Protein AF-A0A016VXD7-F1 (afdb_monomer_lite)

pLDDT: mean 83.27, std 17.2, range [22.12, 97.88]

Radius of gyration: 39.63 Å; chains: 1; bounding box: 136×91×104 Å

Sequence (965 aa):
MCDIVRHRLGKIYVSLSTCIFKNLAFEEYLLRHHDLENDGDAMLLWSNKPAVVIGRHQNPWLEANIPFLREYGIDLARRHSGGGTVYHDEGNLNISLLTTRKAHCRKKNLEFLAKAINDRFKVNVVPTSRDDMELQPGSRKCSGTAARITTARAYHHLTLLVNADLLVLSTSLRSPYKEYINTNASRSVRAPAVGFLKQDDASAEVSSVRETVIQQFSERFKECVVTDVDVDEELKKNEQVVENLSFLKDWNWIFGKTPKFWFENGSRKQYVEAGIIKEWRSVMWTARHALGRVALHSTRRIAASAPRPLSIAHVVTSRHLCVTSTRFCAAAAPERHEFQAETKNLMDIVAKSLYSDSEVFVRELISNASDALEKRRCVELTGQIAEGPSEIRVTTDEGHRTITFEDTGIGMDRRELLECLGTIAKSGSKEFIEKNKDNAEAVIGQFGVGFYSAFMVADSVVVTTRKVGEPEEKGLKWTWKGDNSYEVSEEKGLPTGTRIVIHLKPGDSAEYSKAERVKEVIDKYSYFVAAPILLNGERVNSLNAIWTLQPKDVTKEMHETFFKQLAKQQKKSEAFQRPCYTIHYKTDTPVSLRSVLYIPQHRFSMLEYAAQAHNRDCGLSLYARRVLIKPNAKELLPNYLHFVMGVVDSEDIPLNLSREMLQNNPVLRKLRKILTDKVLSFLQNEMKKDNEKYEDFYKQYSIFLKEGIVTQVDHSEKEEIAKLMLFESSNLKAGVLTNLTEYCKRMQEDQKEIYYMFSPSRQLAESSPYYELVRSQNKEVLFLYEPADEVVFLALHQFNMKPLVGVEKWAESAASKGEDKDKAEGKQFRDVDKKELLDWIKSTLGSVKVFDIAGNHRPSEHPVMLTIKHEMGAARHLLRTGEIKDLEHLVFLQPCLHVNLSHPLIKSLYTMKRTDPKTAELLISQIYDNALITSGLLKDTSGMVQRLNKLLTQLAGSKSTILTP

InterPro domains:
  IPR001404 Heat shock protein Hsp90 family [MF_00505] (332-953)
  IPR001404 Heat shock protein Hsp90 family [NF003555] (335-952)
  IPR001404 Heat shock protein Hsp90 family [PF00183] (538-956)
  IPR001404 Heat shock protein Hsp90 family [PTHR11528] (332-955)
  IPR003594 Histidine kinase/HSP90-like ATPase domain [SM00387] (356-508)
  IPR004143 Biotinyl protein ligase (BPL) and lipoyl protein ligase (LPL), catalytic domain [PF21948] (21-217)
  IPR004143 Biotinyl protein ligase (BPL) and lipoyl protein ligase (LPL), catalytic domain [PS51733] (37-225)
  IPR020568 Ribosomal protein uS5 domain 2-type superfamily [SSF54211] (543-809)
  IPR020575 Heat shock protein Hsp90, N-terminal [PR00775] (335-355)
  IPR020575 Heat shock protein Hsp90, N-terminal [PR00775] (356-378)
  IPR020575 Heat shock protein Hsp90, N-terminal [PR00775] (402-419)
  IPR020575 Heat shock protein Hsp90, N-terminal [PR00775] (420-437)
  IPR020575 Heat shock protein Hsp90, N-terminal [PR00775] (444-466)
  IPR020575 Heat shock protein Hsp90, N-terminal [PR00775] (496-513)
  IPR020575 Heat shock protein Hsp90, N-terminal [PR00775] (515-533)
  IPR020575 Heat shock protein Hsp90, N-terminal [cd16927] (344-529)
  IPR036890 Histidine kinase/HSP90-like ATPase superfamily [G3DSA:3.30.565.10] (325-545)
  IPR036890 Histidine kinase/HSP90-like ATPase superfamily [SSF55874] (334-541)
  IPR037196 HSP90, C-terminal domain [G3DSA:1.20.120.790] (819-957)
  IPR037196 HSP90, C-terminal domain [SSF110942] (836-953)

Structure (mmCIF, N/CA/C/O backbone):
data_AF-A0A016VXD7-F1
#
_entry.id   AF-A0A016VXD7-F1
#
loop_
_atom_site.group_PDB
_atom_site.id
_atom_site.type_symbol
_atom_site.label_atom_id
_atom_site.label_alt_id
_atom_site.label_comp_id
_atom_site.label_asym_id
_atom_site.label_entity_id
_atom_site.label_seq_id
_atom_site.pdbx_PDB_ins_code
_atom_site.Cartn_x
_atom_site.Cartn_y
_atom_site.Cartn_z
_atom_site.occupancy
_atom_site.B_iso_or_equiv
_atom_site.auth_seq_id
_atom_site.auth_comp_id
_atom_site.auth_asym_id
_atom_site.auth_atom_id
_atom_site.pdbx_PDB_model_num
ATOM 1 N N . MET A 1 1 ? 4.008 28.798 37.094 1.00 33.41 1 MET A N 1
ATOM 2 C CA . MET A 1 1 ? 5.289 29.000 37.803 1.00 33.41 1 MET A CA 1
ATOM 3 C C . MET A 1 1 ? 5.263 28.114 39.037 1.00 33.41 1 MET A C 1
ATOM 5 O O . MET A 1 1 ? 4.225 28.063 39.678 1.00 33.41 1 MET A O 1
ATOM 9 N N . CYS A 1 2 ? 6.340 27.385 39.314 1.00 30.72 2 CYS A N 1
ATOM 10 C CA . CYS A 1 2 ? 6.614 26.749 40.606 1.00 30.72 2 CYS A CA 1
ATOM 11 C C . CYS A 1 2 ? 8.102 26.982 40.851 1.00 30.72 2 CYS A C 1
ATOM 13 O O . CYS A 1 2 ? 8.885 26.849 39.906 1.00 30.72 2 CYS A O 1
ATOM 15 N N . ASP A 1 3 ? 8.461 27.390 42.060 1.00 30.67 3 ASP A N 1
ATOM 16 C CA . ASP A 1 3 ? 9.706 28.113 42.293 1.00 30.67 3 ASP A CA 1
ATOM 17 C C . ASP A 1 3 ? 10.968 27.313 41.968 1.00 30.67 3 ASP A C 1
ATOM 19 O O . ASP A 1 3 ? 11.133 26.148 42.341 1.00 30.67 3 ASP A O 1
ATOM 23 N N . ILE A 1 4 ? 11.892 27.983 41.276 1.00 39.00 4 ILE A N 1
ATOM 24 C CA . ILE A 1 4 ? 13.243 27.478 41.052 1.00 39.00 4 ILE A CA 1
ATOM 25 C C . ILE A 1 4 ? 13.984 27.607 42.382 1.00 39.00 4 ILE A C 1
ATOM 27 O O . ILE A 1 4 ? 14.582 28.640 42.684 1.00 39.00 4 ILE A O 1
ATOM 31 N N . VAL A 1 5 ? 13.951 26.544 43.182 1.00 38.47 5 VAL A N 1
ATOM 32 C CA . VAL A 1 5 ? 14.768 26.424 44.393 1.00 38.47 5 VAL A CA 1
ATOM 33 C C . VAL A 1 5 ? 16.237 26.298 43.964 1.00 38.47 5 VAL A C 1
ATOM 35 O O . VAL A 1 5 ? 16.747 25.196 43.760 1.00 38.47 5 VAL A O 1
ATOM 38 N N . ARG A 1 6 ? 16.921 27.443 43.809 1.00 44.94 6 ARG A N 1
ATOM 39 C CA . ARG A 1 6 ? 18.337 27.603 43.393 1.00 44.94 6 ARG A CA 1
ATOM 40 C C . ARG A 1 6 ? 19.357 27.106 44.446 1.00 44.94 6 ARG A C 1
ATOM 42 O O . ARG A 1 6 ? 20.414 27.704 44.629 1.00 44.94 6 ARG A O 1
ATOM 49 N N . HIS A 1 7 ? 19.040 26.019 45.148 1.00 47.50 7 HIS A N 1
ATOM 50 C CA . HIS A 1 7 ? 19.841 25.435 46.234 1.00 47.50 7 HIS A CA 1
ATOM 51 C C . HIS A 1 7 ? 20.319 24.002 45.947 1.00 47.50 7 HIS A C 1
ATOM 53 O O . HIS A 1 7 ? 20.816 23.343 46.851 1.00 47.50 7 HIS A O 1
ATOM 59 N N . ARG A 1 8 ? 20.164 23.499 44.715 1.00 67.00 8 ARG A N 1
ATOM 60 C CA . ARG A 1 8 ? 20.638 22.160 44.335 1.00 67.00 8 ARG A CA 1
ATOM 61 C C . ARG A 1 8 ? 21.998 22.206 43.644 1.00 67.00 8 ARG A C 1
ATOM 63 O O . ARG A 1 8 ? 22.213 23.040 42.761 1.00 67.00 8 ARG A O 1
ATOM 70 N N . LEU A 1 9 ? 22.850 21.264 44.038 1.00 84.19 9 LEU A N 1
ATOM 71 C CA . LEU A 1 9 ? 24.009 20.803 43.281 1.00 84.19 9 LEU A CA 1
ATOM 72 C C . LEU A 1 9 ? 23.546 19.967 42.075 1.00 84.19 9 LEU A C 1
ATOM 74 O O . LEU A 1 9 ? 22.430 19.434 42.074 1.00 84.19 9 LEU A O 1
ATOM 78 N N . GLY A 1 10 ? 24.405 19.861 41.065 1.00 89.25 10 GLY A N 1
ATOM 79 C CA . GLY A 1 10 ? 24.260 18.905 39.969 1.00 89.25 10 GLY A CA 1
ATOM 80 C C . GLY A 1 10 ? 25.588 18.214 39.655 1.00 89.25 10 GLY A C 1
ATOM 81 O O . GLY A 1 10 ? 26.654 18.816 39.804 1.00 89.25 10 GLY A O 1
ATOM 82 N N . LYS A 1 11 ? 25.545 16.954 39.208 1.00 95.12 11 LYS A N 1
ATOM 83 C CA . LYS A 1 11 ? 26.746 16.231 38.742 1.00 95.12 11 LYS A CA 1
ATOM 84 C C . LYS A 1 11 ? 26.569 15.701 37.323 1.00 95.12 11 LYS A C 1
ATOM 86 O O . LYS A 1 11 ? 25.553 15.086 37.003 1.00 95.12 11 LYS A O 1
ATOM 91 N N . ILE A 1 12 ? 27.570 15.910 36.475 1.00 96.81 12 ILE A N 1
ATOM 92 C CA . ILE A 1 12 ? 27.638 15.351 35.125 1.00 96.81 12 ILE A CA 1
ATOM 93 C C . ILE A 1 12 ? 28.803 14.369 35.067 1.00 96.81 12 ILE A C 1
ATOM 95 O O . ILE A 1 12 ? 29.950 14.744 35.282 1.00 96.81 12 ILE A O 1
ATOM 99 N N . TYR A 1 13 ? 28.501 13.126 34.719 1.00 97.50 13 TYR A N 1
ATOM 100 C CA . TYR A 1 13 ? 29.476 12.080 34.456 1.00 97.50 13 TYR A CA 1
ATOM 101 C C . TYR A 1 13 ? 29.597 11.886 32.944 1.00 97.50 13 TYR A C 1
ATOM 103 O O . TYR A 1 13 ? 28.593 11.642 32.271 1.00 97.50 13 TYR A O 1
ATOM 111 N N . VAL A 1 14 ? 30.805 11.972 32.397 1.00 97.00 14 VAL A N 1
ATOM 112 C CA . VAL A 1 14 ? 31.079 11.697 30.979 1.00 97.00 14 VAL A CA 1
ATOM 113 C C . VAL A 1 14 ? 31.891 10.411 30.908 1.00 97.00 14 VAL A C 1
ATOM 115 O O . VAL A 1 14 ? 33.042 10.378 31.326 1.00 97.00 14 VAL A O 1
ATOM 118 N N . SER A 1 15 ? 31.297 9.320 30.425 1.00 96.69 15 SER A N 1
ATOM 119 C CA . SER A 1 15 ? 32.033 8.056 30.319 1.00 96.69 15 SER A CA 1
ATOM 120 C C . SER A 1 15 ? 33.036 8.107 29.170 1.00 96.69 15 SER 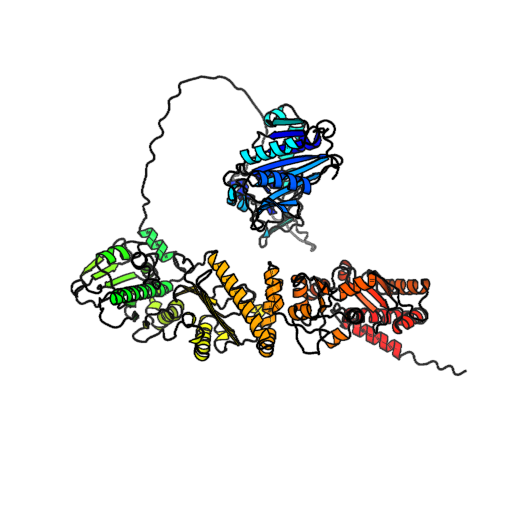A C 1
ATOM 122 O O . SER A 1 15 ? 32.670 8.400 28.029 1.00 96.69 15 SER A O 1
ATOM 124 N N . LEU A 1 16 ? 34.283 7.742 29.466 1.00 94.62 16 LEU A N 1
ATOM 125 C CA . LEU A 1 16 ? 35.335 7.514 28.473 1.00 94.62 16 LEU A CA 1
ATOM 126 C C . LEU A 1 16 ? 35.275 6.096 27.874 1.00 94.62 16 LEU A C 1
ATOM 128 O O . LEU A 1 16 ? 35.970 5.795 26.904 1.00 94.62 16 LEU A O 1
ATOM 132 N N . SER A 1 17 ? 34.452 5.201 28.434 1.00 93.69 17 SER A N 1
ATOM 133 C CA . SER A 1 17 ? 34.389 3.810 27.984 1.00 93.69 17 SER A CA 1
ATOM 134 C C . SER A 1 17 ? 33.523 3.649 26.735 1.00 93.69 17 SER A C 1
ATOM 136 O O . SER A 1 17 ? 32.339 3.974 26.737 1.00 93.69 17 SER A O 1
ATOM 138 N N . THR A 1 18 ? 34.071 3.035 25.686 1.00 93.19 18 THR A N 1
ATOM 139 C CA . THR A 1 18 ? 33.333 2.721 24.446 1.00 93.19 18 THR A CA 1
ATOM 140 C C . THR A 1 18 ? 32.607 1.367 24.485 1.00 93.19 18 THR A C 1
ATOM 142 O O . THR A 1 18 ? 32.060 0.927 23.473 1.00 93.19 18 THR A O 1
ATOM 145 N N . CYS A 1 19 ? 32.575 0.683 25.637 1.00 94.81 19 CYS A N 1
ATOM 146 C CA . CYS A 1 19 ? 31.928 -0.624 25.802 1.00 94.81 19 CYS A CA 1
ATOM 147 C C . CYS A 1 19 ? 30.516 -0.495 26.393 1.00 94.81 19 CYS A C 1
ATOM 149 O O . CYS A 1 19 ? 30.344 -0.052 27.532 1.00 94.81 19 CYS A O 1
ATOM 151 N N . ILE A 1 20 ? 29.513 -0.990 25.659 1.00 96.25 20 ILE A N 1
ATOM 152 C CA . ILE A 1 20 ? 28.098 -0.970 26.058 1.00 96.25 20 ILE A CA 1
ATOM 153 C C . ILE A 1 20 ? 27.857 -1.559 27.460 1.00 96.25 20 ILE A C 1
ATOM 155 O O . ILE A 1 20 ? 27.173 -0.953 28.284 1.00 96.25 20 ILE A O 1
ATOM 159 N N . PHE A 1 21 ? 28.467 -2.705 27.776 1.00 96.75 21 PHE A N 1
ATOM 160 C CA . PHE A 1 21 ? 28.270 -3.375 29.065 1.00 96.75 21 PHE A CA 1
ATOM 161 C C . PHE A 1 21 ? 28.867 -2.599 30.246 1.00 96.75 21 PHE A C 1
ATOM 163 O O . PHE A 1 21 ? 28.273 -2.594 31.321 1.00 96.75 21 PHE A O 1
ATOM 170 N N . LYS A 1 22 ? 30.012 -1.926 30.054 1.00 95.88 22 LYS A N 1
ATOM 171 C CA . LYS A 1 22 ? 30.656 -1.107 31.096 1.00 95.88 22 LYS A CA 1
ATOM 172 C C . LYS A 1 22 ? 29.803 0.117 31.424 1.00 95.88 22 LYS A C 1
ATOM 174 O O . LYS A 1 22 ? 29.503 0.363 32.589 1.00 95.88 22 LYS A O 1
ATOM 179 N N . ASN A 1 23 ? 29.324 0.814 30.396 1.00 96.06 23 ASN A N 1
ATOM 180 C CA . ASN A 1 23 ? 28.464 1.984 30.565 1.00 96.06 23 ASN A CA 1
ATOM 181 C C . ASN A 1 23 ? 27.125 1.644 31.237 1.00 96.06 23 ASN A C 1
ATOM 183 O O . ASN A 1 23 ? 26.713 2.343 32.159 1.00 96.06 23 ASN A O 1
ATOM 187 N N . LEU A 1 24 ? 26.480 0.535 30.854 1.00 96.12 24 LEU A N 1
ATOM 188 C CA . LEU A 1 24 ? 25.259 0.065 31.524 1.00 96.12 24 LEU A CA 1
ATOM 189 C C . LEU A 1 24 ? 25.508 -0.388 32.976 1.00 96.12 24 LEU A C 1
ATOM 191 O O . LEU A 1 24 ? 24.640 -0.197 33.829 1.00 96.12 24 LEU A O 1
ATOM 195 N N . ALA A 1 25 ? 26.679 -0.962 33.280 1.00 96.12 25 ALA A N 1
ATOM 196 C CA . ALA A 1 25 ? 27.045 -1.334 34.649 1.00 96.12 25 ALA A CA 1
ATOM 197 C C . ALA A 1 25 ? 27.220 -0.100 35.547 1.00 96.12 25 ALA A C 1
ATOM 199 O O . ALA A 1 25 ? 26.775 -0.111 36.701 1.00 96.12 25 ALA A O 1
ATOM 200 N N . PHE A 1 26 ? 27.814 0.966 34.999 1.00 95.94 26 PHE A N 1
ATOM 201 C CA . PHE A 1 26 ? 27.983 2.246 35.680 1.00 95.94 26 PHE A CA 1
ATOM 202 C C . PHE A 1 26 ? 26.660 3.028 35.808 1.00 95.94 26 PHE A C 1
ATOM 204 O O . PHE A 1 26 ? 26.383 3.572 36.873 1.00 95.94 26 PHE A O 1
ATOM 211 N N . GLU A 1 27 ? 25.780 3.007 34.798 1.00 95.69 27 GLU A N 1
ATOM 212 C CA . GLU A 1 27 ? 24.420 3.579 34.881 1.00 95.69 27 GLU A CA 1
ATOM 213 C C . GLU A 1 27 ? 23.613 2.967 36.045 1.00 95.69 27 GLU A C 1
ATOM 215 O O . GLU A 1 27 ? 23.013 3.682 36.853 1.00 95.69 27 GLU A O 1
ATOM 220 N N . GLU A 1 28 ? 23.619 1.635 36.164 1.00 94.56 28 GLU A N 1
ATOM 221 C CA . GLU A 1 28 ? 22.937 0.933 37.258 1.00 94.56 28 GLU A CA 1
ATOM 222 C C . GLU A 1 28 ? 23.635 1.159 38.610 1.00 94.56 28 GLU A C 1
ATOM 224 O O . GLU A 1 28 ? 22.958 1.231 39.640 1.00 94.56 28 GLU A O 1
ATOM 229 N N . TYR A 1 29 ? 24.964 1.320 38.628 1.00 94.94 29 TYR A N 1
ATOM 230 C CA . TYR A 1 29 ? 25.696 1.717 39.831 1.00 94.94 29 TYR A CA 1
ATOM 231 C C . TYR A 1 29 ? 25.267 3.110 40.313 1.00 94.94 29 TYR A C 1
ATOM 233 O O . TYR A 1 29 ? 24.876 3.235 41.475 1.00 94.94 29 TYR A O 1
ATOM 241 N N . LEU A 1 30 ? 25.243 4.119 39.433 1.00 94.50 30 LEU A N 1
ATOM 242 C CA . LEU A 1 30 ? 24.791 5.475 39.763 1.00 94.50 30 LEU A CA 1
ATOM 243 C C . LEU A 1 30 ? 23.349 5.470 40.285 1.00 94.50 30 LEU A C 1
ATOM 245 O O . LEU A 1 30 ? 23.081 6.050 41.334 1.00 94.50 30 LEU A O 1
ATOM 249 N N . LEU A 1 31 ? 22.425 4.746 39.639 1.00 93.94 31 LEU A N 1
ATOM 250 C CA . LEU A 1 31 ? 21.047 4.618 40.135 1.00 93.94 31 LEU A CA 1
ATOM 251 C C . LEU A 1 31 ? 20.986 4.083 41.579 1.00 93.94 31 LEU A C 1
ATOM 253 O O . LEU A 1 31 ? 20.156 4.536 42.376 1.00 93.94 31 LEU A O 1
ATOM 257 N N . ARG A 1 32 ? 21.843 3.114 41.920 1.00 91.31 32 ARG A N 1
ATOM 258 C CA . ARG A 1 32 ? 21.869 2.470 43.242 1.00 91.31 32 ARG A CA 1
ATOM 259 C C . ARG A 1 32 ? 22.662 3.240 44.304 1.00 91.31 32 ARG A C 1
ATOM 261 O O . ARG A 1 32 ? 22.288 3.138 45.469 1.00 91.31 32 ARG A O 1
ATOM 268 N N . HIS A 1 33 ? 23.650 4.064 43.945 1.00 91.25 33 HIS A N 1
ATOM 269 C CA . HIS A 1 33 ? 24.580 4.660 44.926 1.00 91.25 33 HIS A CA 1
ATOM 270 C C . HIS A 1 33 ? 24.676 6.188 44.908 1.00 91.25 33 HIS A C 1
ATOM 272 O O . HIS A 1 33 ? 25.014 6.752 45.941 1.00 91.25 33 HIS A O 1
ATOM 278 N N . HIS A 1 34 ? 24.331 6.870 43.809 1.00 91.25 34 HIS A N 1
ATOM 279 C CA . HIS A 1 34 ? 24.379 8.338 43.760 1.00 91.25 34 HIS A CA 1
ATOM 280 C C . HIS A 1 34 ? 23.396 8.961 44.759 1.00 91.25 34 HIS A C 1
ATOM 282 O O . HIS A 1 34 ? 22.206 8.613 44.786 1.00 91.25 34 HIS A O 1
ATOM 288 N N . ASP A 1 35 ? 23.887 9.895 45.570 1.00 88.44 35 ASP A N 1
ATOM 289 C CA . ASP A 1 35 ? 23.112 10.537 46.625 1.00 88.44 35 ASP A CA 1
ATOM 290 C C . ASP A 1 35 ? 22.297 11.719 46.081 1.00 88.44 35 ASP A C 1
ATOM 292 O O . ASP A 1 35 ? 22.688 12.878 46.143 1.00 88.44 35 ASP A O 1
ATOM 296 N N . LEU A 1 36 ? 21.111 11.419 45.558 1.00 87.62 36 LEU A N 1
ATOM 297 C CA . LEU A 1 36 ? 20.173 12.428 45.055 1.00 87.62 36 LEU A CA 1
ATOM 298 C C . LEU A 1 36 ? 19.660 13.432 46.108 1.00 87.62 36 LEU A C 1
ATOM 300 O O . LEU A 1 36 ? 18.980 14.387 45.721 1.00 87.62 36 LEU A O 1
ATOM 304 N N . GLU A 1 37 ? 19.905 13.215 47.403 1.00 82.00 37 GLU A N 1
ATOM 305 C CA . GLU A 1 37 ? 19.486 14.138 48.466 1.00 82.00 37 GLU A CA 1
ATOM 306 C C . GLU A 1 37 ? 20.590 15.155 48.774 1.00 82.00 37 GLU A C 1
ATOM 308 O O . GLU A 1 37 ? 20.296 16.351 48.829 1.00 82.00 37 GLU A O 1
ATOM 313 N N . ASN A 1 38 ? 21.846 14.705 48.876 1.00 82.44 38 ASN A N 1
ATOM 314 C CA . ASN A 1 38 ? 22.996 15.569 49.176 1.00 82.44 38 ASN A CA 1
ATOM 315 C C . ASN A 1 38 ? 23.731 16.085 47.921 1.00 82.44 38 ASN A C 1
ATOM 317 O O . ASN A 1 38 ? 24.044 17.270 47.843 1.00 82.44 38 ASN A O 1
ATOM 321 N N . ASP A 1 39 ? 23.968 15.233 46.918 1.00 83.12 39 ASP A N 1
ATOM 322 C CA . ASP A 1 39 ? 24.679 15.585 45.674 1.00 83.12 39 ASP A CA 1
ATOM 323 C C . ASP A 1 39 ? 23.766 16.169 44.580 1.00 83.12 39 ASP A C 1
ATOM 325 O O . ASP A 1 39 ? 24.251 16.666 43.561 1.00 83.12 39 ASP A O 1
ATOM 329 N N . GLY A 1 40 ? 22.446 16.098 44.771 1.00 87.06 40 GLY A N 1
ATOM 330 C CA . GLY A 1 40 ? 21.450 16.583 43.817 1.00 87.06 40 GLY A CA 1
ATOM 331 C C . GLY A 1 40 ? 21.307 15.723 42.554 1.00 87.06 40 GLY A C 1
ATOM 332 O O . GLY A 1 40 ? 21.756 14.577 42.496 1.00 87.06 40 GLY A O 1
ATOM 333 N N . ASP A 1 41 ? 20.605 16.259 41.551 1.00 91.69 41 ASP A N 1
ATOM 334 C CA . ASP A 1 41 ? 20.267 15.534 40.318 1.00 91.69 41 ASP A CA 1
ATOM 335 C C . ASP A 1 41 ? 21.525 15.320 39.441 1.00 91.69 41 ASP A C 1
ATOM 337 O O . ASP A 1 41 ? 22.407 16.179 39.373 1.00 91.69 41 ASP A O 1
ATOM 341 N N . ALA A 1 42 ? 21.614 14.182 38.742 1.00 95.06 42 ALA A N 1
ATOM 342 C CA . ALA A 1 42 ? 22.810 13.808 37.979 1.00 95.06 42 ALA A CA 1
ATOM 343 C C . ALA A 1 42 ? 22.520 13.434 36.519 1.00 95.06 42 ALA A C 1
ATOM 345 O O . ALA A 1 42 ? 21.418 13.010 36.171 1.00 95.06 42 ALA A O 1
ATOM 346 N N . MET A 1 43 ? 23.528 13.554 35.656 1.00 96.62 43 MET A N 1
ATOM 347 C CA . MET A 1 43 ? 23.457 13.181 34.242 1.00 96.62 43 MET A CA 1
ATOM 348 C C . MET A 1 43 ? 24.674 12.343 33.842 1.00 96.62 43 MET A C 1
ATOM 350 O O . MET A 1 43 ? 25.801 12.786 34.017 1.00 96.62 43 MET A O 1
ATOM 354 N N . LEU A 1 44 ? 24.456 11.160 33.266 1.00 97.56 44 LEU A N 1
ATOM 355 C CA . LEU A 1 44 ? 25.507 10.357 32.630 1.00 97.56 44 LEU A CA 1
ATOM 356 C C . LEU A 1 44 ? 25.425 10.511 31.104 1.00 97.56 44 LEU A C 1
ATOM 358 O O . LEU A 1 44 ? 24.369 10.264 30.515 1.00 97.56 44 LEU A O 1
ATOM 362 N N . LEU A 1 45 ? 26.539 10.888 30.476 1.00 97.69 45 LEU A N 1
ATOM 363 C CA . LEU A 1 45 ? 26.706 11.054 29.030 1.00 97.69 45 LEU A CA 1
ATOM 364 C C . LEU A 1 45 ? 27.701 10.024 28.493 1.00 97.69 45 LEU A C 1
ATOM 366 O O . LEU A 1 45 ? 28.782 9.860 29.059 1.00 97.69 45 LEU A O 1
ATOM 370 N N . TRP A 1 46 ? 27.343 9.322 27.415 1.00 96.38 46 TRP A N 1
ATOM 371 C CA . TRP A 1 46 ? 28.178 8.247 26.874 1.00 96.38 46 TRP A CA 1
ATOM 372 C C . TRP A 1 46 ? 27.860 7.862 25.425 1.00 96.38 46 TRP A C 1
ATOM 374 O O . TRP A 1 46 ? 26.721 7.949 24.964 1.00 96.38 46 TRP A O 1
ATOM 384 N N . SER A 1 47 ? 28.871 7.339 24.738 1.00 94.44 47 SER A N 1
ATOM 385 C CA . SER A 1 47 ? 28.781 6.735 23.403 1.00 94.44 47 SER A CA 1
ATOM 386 C C . SER A 1 47 ? 29.527 5.399 23.422 1.00 94.44 47 SER A C 1
ATOM 388 O O . SER A 1 47 ? 30.348 5.153 24.308 1.00 94.44 47 SER A O 1
ATOM 390 N N . ASN A 1 48 ? 29.221 4.492 22.497 1.00 95.19 48 ASN A N 1
ATOM 391 C CA . ASN A 1 48 ? 29.823 3.159 22.483 1.00 95.19 48 ASN A CA 1
ATOM 392 C C . ASN A 1 48 ? 29.953 2.609 21.063 1.00 95.19 48 ASN A C 1
ATOM 394 O O . ASN A 1 48 ? 29.212 3.009 20.169 1.00 95.19 48 ASN A O 1
ATOM 398 N N . LYS A 1 49 ? 30.850 1.634 20.889 1.00 95.19 49 LYS A N 1
ATOM 399 C CA . LYS A 1 49 ? 30.962 0.850 19.651 1.00 95.19 49 LYS A CA 1
ATOM 400 C C . LYS A 1 49 ? 29.619 0.205 19.277 1.00 95.19 49 LYS A C 1
ATOM 402 O O . LYS A 1 49 ? 28.826 -0.038 20.193 1.00 95.19 49 LYS A O 1
ATOM 407 N N . PRO A 1 50 ? 29.376 -0.103 17.987 1.00 96.25 50 PRO A N 1
ATOM 408 C CA . PRO A 1 50 ? 28.137 -0.704 17.503 1.00 96.25 50 PRO A CA 1
ATOM 409 C C . PRO A 1 50 ? 27.539 -1.764 18.438 1.00 96.25 50 PRO A C 1
ATOM 411 O O . PRO A 1 50 ? 28.159 -2.793 18.716 1.00 96.25 50 PRO A O 1
ATOM 414 N N . ALA A 1 51 ? 26.318 -1.513 18.914 1.00 97.19 51 ALA A N 1
ATOM 415 C CA . ALA A 1 51 ? 25.581 -2.419 19.787 1.00 97.19 51 ALA A CA 1
ATOM 416 C C . ALA A 1 51 ? 24.061 -2.303 19.595 1.00 97.19 51 ALA A C 1
ATOM 418 O O . ALA A 1 51 ? 23.524 -1.220 19.368 1.00 97.19 51 ALA A O 1
ATOM 419 N N . VAL A 1 52 ? 23.334 -3.405 19.773 1.00 97.38 52 VAL A N 1
ATOM 420 C CA . VAL A 1 52 ? 21.871 -3.414 19.906 1.00 97.38 52 VAL A CA 1
ATOM 421 C C . VAL A 1 52 ? 21.496 -3.580 21.374 1.00 97.38 52 VAL A C 1
ATOM 423 O O . VAL A 1 52 ? 21.904 -4.540 22.032 1.00 97.38 52 VAL A O 1
ATOM 426 N N . VAL A 1 53 ? 20.679 -2.659 21.885 1.00 96.12 53 VAL A N 1
ATOM 427 C CA . VAL A 1 53 ? 20.258 -2.623 23.289 1.00 96.12 53 VAL A CA 1
ATOM 428 C C . VAL A 1 53 ? 18.761 -2.904 23.393 1.00 96.12 53 VAL A C 1
ATOM 430 O O . VAL A 1 53 ? 17.924 -2.050 23.085 1.00 96.12 53 VAL A O 1
ATOM 433 N N . ILE A 1 54 ? 18.418 -4.109 23.850 1.00 94.88 54 ILE A N 1
ATOM 434 C CA . ILE A 1 54 ? 17.029 -4.564 24.022 1.00 94.88 54 ILE A CA 1
ATOM 435 C C . ILE A 1 54 ? 16.479 -4.166 25.399 1.00 94.88 54 ILE A C 1
ATOM 437 O O . ILE A 1 54 ? 17.193 -4.196 26.410 1.00 94.88 54 ILE A O 1
ATOM 441 N N . GLY A 1 55 ? 15.188 -3.830 25.463 1.00 93.12 55 GLY A N 1
ATOM 442 C CA . GLY A 1 55 ? 14.499 -3.539 26.722 1.00 93.12 55 GLY A CA 1
ATOM 443 C C . GLY A 1 55 ? 14.366 -4.767 27.635 1.00 93.12 55 GLY A C 1
ATOM 444 O O . GLY A 1 55 ? 14.347 -5.917 27.178 1.00 93.12 55 GLY A O 1
ATOM 445 N N . ARG A 1 56 ? 14.215 -4.537 28.948 1.00 90.44 56 ARG A N 1
ATOM 446 C CA . ARG A 1 56 ? 14.223 -5.583 29.996 1.00 90.44 56 ARG A CA 1
ATOM 447 C C . ARG A 1 56 ? 13.359 -6.823 29.713 1.00 90.44 56 ARG A C 1
ATOM 449 O O . ARG A 1 56 ? 13.768 -7.918 30.081 1.00 90.44 56 ARG A O 1
ATOM 456 N N . HIS A 1 57 ? 12.204 -6.671 29.061 1.00 86.88 57 HIS A N 1
ATOM 457 C CA . HIS A 1 57 ? 11.232 -7.753 28.819 1.00 86.88 57 HIS A CA 1
ATOM 458 C C . HIS A 1 57 ? 11.076 -8.156 27.341 1.00 86.88 57 HIS A C 1
ATOM 460 O O . HIS A 1 57 ? 10.153 -8.890 26.996 1.00 86.88 57 HIS A O 1
ATOM 466 N N . GLN A 1 58 ? 11.960 -7.685 26.457 1.00 90.44 58 GLN A N 1
ATOM 467 C CA . GLN A 1 58 ? 11.847 -7.934 25.018 1.00 90.44 58 GLN A CA 1
ATOM 468 C C . GLN A 1 58 ? 12.510 -9.243 24.569 1.00 90.44 58 GLN A C 1
ATOM 470 O O . GLN A 1 58 ? 13.372 -9.795 25.262 1.00 90.44 58 GLN A O 1
ATOM 475 N N . ASN A 1 59 ? 12.113 -9.728 23.391 1.00 92.12 59 ASN A N 1
ATOM 476 C CA . ASN A 1 59 ? 12.652 -10.937 22.773 1.00 92.12 59 ASN A CA 1
ATOM 477 C C . ASN A 1 59 ? 13.767 -10.576 21.762 1.00 92.12 59 ASN A C 1
ATOM 479 O O . ASN A 1 59 ? 13.459 -9.975 20.734 1.00 92.12 59 ASN A O 1
ATOM 483 N N . PRO A 1 60 ? 15.043 -10.948 22.001 1.00 93.12 60 PRO A N 1
ATOM 484 C CA . PRO A 1 60 ? 16.153 -10.575 21.126 1.00 93.12 60 PRO A CA 1
ATOM 485 C C . PRO A 1 60 ? 16.001 -11.133 19.708 1.00 93.12 60 PRO A C 1
ATOM 487 O O . PRO A 1 60 ? 16.308 -10.431 18.751 1.00 93.12 60 PRO A O 1
ATOM 490 N N . TRP A 1 61 ? 15.462 -12.346 19.553 1.00 92.38 61 TRP A N 1
ATOM 491 C CA . TRP A 1 61 ? 15.227 -12.948 18.238 1.00 92.38 61 TRP A CA 1
ATOM 492 C C . TRP A 1 61 ? 14.071 -12.301 17.471 1.00 92.38 61 TRP A C 1
ATOM 494 O O . TRP A 1 61 ? 14.000 -12.462 16.260 1.00 92.38 61 TRP A O 1
ATOM 504 N N . LEU A 1 62 ? 13.170 -11.571 18.134 1.00 91.62 62 LEU A N 1
ATOM 505 C CA . LEU A 1 62 ? 12.109 -10.809 17.465 1.00 91.62 62 LEU A CA 1
ATOM 506 C C . LEU A 1 62 ? 12.590 -9.408 17.050 1.00 91.62 62 LEU A C 1
ATOM 508 O O . LEU A 1 62 ? 12.209 -8.897 15.997 1.00 91.62 62 LEU A O 1
ATOM 512 N N . GLU A 1 63 ? 13.413 -8.792 17.897 1.00 93.38 63 GLU A N 1
ATOM 513 C CA . GLU A 1 63 ? 13.791 -7.380 17.802 1.00 93.38 63 GLU A CA 1
ATOM 514 C C . GLU A 1 63 ? 15.086 -7.134 17.010 1.00 93.38 63 GLU A C 1
ATOM 516 O O . GLU A 1 63 ? 15.226 -6.074 16.404 1.00 93.38 63 GLU A O 1
ATOM 521 N N . ALA A 1 64 ? 16.019 -8.093 16.993 1.00 94.88 64 ALA A N 1
ATOM 522 C CA . ALA A 1 64 ? 17.367 -7.912 16.454 1.00 94.88 64 ALA A CA 1
ATOM 523 C C . ALA A 1 64 ? 17.756 -8.974 15.411 1.00 94.88 64 ALA A C 1
ATOM 525 O O . ALA A 1 64 ? 17.375 -10.144 15.496 1.00 94.88 64 ALA A O 1
ATOM 526 N N . ASN A 1 65 ? 18.565 -8.572 14.432 1.00 96.44 65 ASN A N 1
ATOM 527 C CA . ASN A 1 65 ? 19.120 -9.441 13.397 1.00 96.44 65 ASN A CA 1
ATOM 528 C C . ASN A 1 65 ? 20.356 -10.197 13.914 1.00 96.44 65 ASN A C 1
ATOM 530 O O . ASN A 1 65 ? 21.488 -9.887 13.556 1.00 96.44 65 ASN A O 1
ATOM 534 N N . ILE A 1 66 ? 20.137 -11.174 14.801 1.00 93.44 66 ILE A N 1
ATOM 535 C CA . ILE A 1 66 ? 21.206 -11.904 15.510 1.00 93.44 66 ILE A CA 1
ATOM 536 C C . ILE A 1 66 ? 22.330 -12.444 14.591 1.00 93.44 66 ILE A C 1
ATOM 538 O O . ILE A 1 66 ? 23.486 -12.344 15.006 1.00 93.44 66 ILE A O 1
ATOM 542 N N . PRO A 1 67 ? 22.065 -12.993 13.383 1.00 93.69 67 PRO A N 1
ATOM 543 C CA . PRO A 1 67 ? 23.126 -13.399 12.456 1.00 93.69 67 PRO A CA 1
ATOM 544 C C . PRO A 1 67 ? 24.021 -12.229 12.034 1.00 93.69 67 PRO A C 1
ATOM 546 O O . PRO A 1 67 ? 25.228 -12.299 12.243 1.00 93.69 67 PRO A O 1
ATOM 549 N N . PHE A 1 68 ? 23.423 -11.130 11.561 1.00 94.75 68 PHE A N 1
ATOM 550 C CA . PHE A 1 68 ? 24.139 -9.914 11.161 1.00 94.75 68 PHE A CA 1
ATOM 551 C C . PHE A 1 68 ? 24.947 -9.320 12.323 1.00 94.75 68 PHE A C 1
ATOM 553 O O . PHE A 1 68 ? 26.104 -8.952 12.146 1.00 94.75 68 PHE A O 1
ATOM 560 N N . LEU A 1 69 ? 24.387 -9.298 13.542 1.00 95.50 69 LEU A N 1
ATOM 561 C CA . LEU A 1 69 ? 25.129 -8.809 14.709 1.00 95.50 69 LEU A CA 1
ATOM 562 C C . LEU A 1 69 ? 26.400 -9.631 14.972 1.00 95.50 69 LEU A C 1
ATOM 564 O O . LEU A 1 69 ? 27.444 -9.066 15.281 1.00 95.50 69 LEU A O 1
ATOM 568 N N . ARG A 1 70 ? 26.332 -10.961 14.828 1.00 92.88 70 ARG A N 1
ATOM 569 C CA . ARG A 1 70 ? 27.492 -11.847 15.023 1.00 92.88 70 ARG A CA 1
ATOM 570 C C . ARG A 1 70 ? 28.533 -11.706 13.918 1.00 92.88 70 ARG A C 1
ATOM 572 O O . ARG A 1 70 ? 29.719 -11.735 14.221 1.00 92.88 70 ARG A O 1
ATOM 579 N N . GLU A 1 71 ? 28.089 -11.580 12.673 1.00 93.56 71 GLU A N 1
ATOM 580 C CA . GLU A 1 71 ? 28.951 -11.440 11.495 1.00 93.56 71 GLU A CA 1
ATOM 581 C C . GLU A 1 71 ? 29.779 -10.148 11.544 1.00 93.56 71 GLU A C 1
ATOM 583 O O . GLU A 1 71 ? 30.986 -10.181 11.321 1.00 93.56 71 GLU A O 1
ATOM 588 N N . TYR A 1 72 ? 29.153 -9.034 11.934 1.00 91.38 72 TYR A N 1
ATOM 589 C CA . TYR A 1 72 ? 29.787 -7.712 11.994 1.00 91.38 72 TYR A CA 1
ATOM 590 C C . TYR A 1 72 ? 30.324 -7.330 13.387 1.00 91.38 72 TYR A C 1
ATOM 592 O O . TYR A 1 72 ? 30.744 -6.193 13.595 1.00 91.38 72 TYR A O 1
ATOM 600 N N . GLY A 1 73 ? 30.322 -8.254 14.356 1.00 93.56 73 GLY A N 1
ATOM 601 C CA . GLY A 1 73 ? 30.863 -8.017 15.703 1.00 93.56 73 GLY A CA 1
ATOM 602 C C . GLY A 1 73 ? 30.108 -6.960 16.526 1.00 93.56 73 GLY A C 1
ATOM 603 O O . GLY A 1 73 ? 30.711 -6.298 17.369 1.00 93.56 73 GLY A O 1
ATOM 604 N N . ILE A 1 74 ? 28.808 -6.791 16.277 1.00 96.62 74 ILE A N 1
ATOM 605 C CA . ILE A 1 74 ? 27.930 -5.831 16.958 1.00 96.62 74 ILE A CA 1
ATOM 606 C C . ILE A 1 74 ? 27.420 -6.462 18.262 1.00 96.62 74 ILE A C 1
ATOM 608 O O . ILE A 1 74 ? 26.774 -7.514 18.246 1.00 96.62 74 ILE A O 1
ATOM 612 N N . ASP A 1 75 ? 27.677 -5.816 19.400 1.00 96.81 75 ASP A N 1
ATOM 613 C CA . ASP A 1 75 ? 27.285 -6.338 20.715 1.00 96.81 75 ASP A CA 1
ATOM 614 C C . ASP A 1 75 ? 25.752 -6.399 20.877 1.00 96.81 75 ASP A C 1
ATOM 616 O O . ASP A 1 75 ? 25.026 -5.506 20.443 1.00 96.81 75 ASP A O 1
ATOM 620 N N . LEU A 1 76 ? 25.238 -7.415 21.578 1.00 97.12 76 LEU A N 1
ATOM 621 C CA . LEU A 1 76 ? 23.829 -7.484 21.989 1.00 97.12 76 LEU A CA 1
ATOM 622 C C . LEU A 1 76 ? 23.721 -7.389 23.512 1.00 97.12 76 LEU A C 1
ATOM 624 O O . LEU A 1 76 ? 24.054 -8.337 24.224 1.00 97.12 76 LEU A O 1
ATOM 628 N N . ALA A 1 77 ? 23.190 -6.275 24.010 1.00 96.62 77 ALA A N 1
ATOM 629 C CA . ALA A 1 77 ? 23.024 -6.021 25.438 1.00 96.62 77 ALA A CA 1
ATOM 630 C C . ALA A 1 77 ? 21.541 -5.936 25.832 1.00 96.62 77 ALA A C 1
ATOM 632 O O . ALA A 1 77 ? 20.715 -5.390 25.101 1.00 96.62 77 ALA A O 1
ATOM 633 N N . ARG A 1 78 ? 21.193 -6.418 27.032 1.00 95.06 78 ARG A N 1
ATOM 634 C CA . ARG A 1 78 ? 19.883 -6.170 27.659 1.00 95.06 78 ARG A CA 1
ATOM 635 C C . ARG A 1 78 ? 20.044 -5.151 28.778 1.00 95.06 78 ARG A C 1
ATOM 637 O O . ARG A 1 78 ? 20.791 -5.395 29.723 1.00 95.06 78 ARG A O 1
ATOM 644 N N . ARG A 1 79 ? 19.310 -4.040 28.713 1.00 93.56 79 ARG A N 1
ATOM 645 C CA . ARG A 1 79 ? 19.347 -3.006 29.762 1.00 93.56 79 ARG A CA 1
ATOM 646 C C . ARG A 1 79 ? 18.328 -3.257 30.876 1.00 93.56 79 ARG A C 1
ATOM 648 O O . ARG A 1 79 ? 17.346 -3.986 30.719 1.00 93.56 79 ARG A O 1
ATOM 655 N N . HIS A 1 80 ? 18.568 -2.627 32.021 1.00 90.88 80 HIS A N 1
ATOM 656 C CA . HIS A 1 80 ? 17.735 -2.737 33.219 1.00 90.88 80 HIS A CA 1
ATOM 657 C C . HIS A 1 80 ? 16.428 -1.921 33.171 1.00 90.88 80 HIS A C 1
ATOM 659 O O . HIS A 1 80 ? 15.515 -2.174 33.971 1.00 90.88 80 HIS A O 1
ATOM 665 N N . SER A 1 81 ? 16.334 -0.943 32.269 1.00 90.31 81 SER A N 1
ATOM 666 C CA . SER A 1 81 ? 15.147 -0.121 32.012 1.00 90.31 81 SER A CA 1
ATOM 667 C C . SER A 1 81 ? 14.158 -0.781 31.037 1.00 90.31 81 SER A C 1
ATOM 669 O O . SER A 1 81 ? 14.455 -1.776 30.369 1.00 90.31 81 SER A O 1
ATOM 671 N N . GLY A 1 82 ? 12.938 -0.235 30.985 1.00 83.00 82 GLY A N 1
ATOM 672 C CA . GLY A 1 82 ? 11.931 -0.603 29.982 1.00 83.00 82 GLY A CA 1
ATOM 673 C C . GLY A 1 82 ? 12.211 0.018 28.606 1.00 83.00 82 GLY A C 1
ATOM 674 O O . GLY A 1 82 ? 13.356 0.309 28.267 1.00 83.00 82 GLY A O 1
ATOM 675 N N . GLY A 1 83 ? 11.157 0.267 27.826 1.00 85.69 83 GLY A N 1
ATOM 676 C CA . GLY A 1 83 ? 11.256 0.845 26.478 1.00 85.69 83 GLY A CA 1
ATOM 677 C C . GLY A 1 83 ? 11.581 -0.187 25.391 1.00 85.69 83 GLY A C 1
ATOM 678 O O . GLY A 1 83 ? 11.804 -1.360 25.691 1.00 85.69 83 GLY A O 1
ATOM 679 N N . GLY A 1 84 ? 11.578 0.262 24.133 1.00 89.31 84 GLY A N 1
ATOM 680 C CA . GLY A 1 84 ? 11.845 -0.573 22.955 1.00 89.31 84 GLY A CA 1
ATOM 681 C C . GLY A 1 84 ? 13.334 -0.799 22.675 1.00 89.31 84 GLY A C 1
ATOM 682 O O . GLY A 1 84 ? 14.202 -0.198 23.314 1.00 89.31 84 GLY A O 1
ATOM 683 N N . THR A 1 85 ? 13.638 -1.647 21.700 1.00 93.38 85 THR A N 1
ATOM 684 C CA . THR A 1 85 ? 15.011 -1.931 21.281 1.00 93.38 85 THR A CA 1
ATOM 685 C C . THR A 1 85 ? 15.567 -0.746 20.502 1.00 93.38 85 THR A C 1
ATOM 687 O O . THR A 1 85 ? 14.884 -0.183 19.644 1.00 93.38 85 THR A O 1
ATOM 690 N N . VAL A 1 86 ? 16.812 -0.380 20.797 1.00 93.62 86 VAL A N 1
ATOM 691 C CA . VAL A 1 86 ? 17.546 0.699 20.123 1.00 93.62 86 VAL A CA 1
ATOM 692 C C . VAL A 1 86 ? 18.893 0.185 19.625 1.00 93.62 86 VAL A C 1
ATOM 694 O O . VAL A 1 86 ? 19.416 -0.809 20.128 1.00 93.62 86 VAL A O 1
ATOM 697 N N . TYR A 1 87 ? 19.444 0.863 18.625 1.00 95.12 87 TYR A N 1
ATOM 698 C CA . TYR A 1 87 ? 20.796 0.642 18.123 1.00 95.12 87 TYR A CA 1
ATOM 699 C C . TYR A 1 87 ? 21.693 1.792 18.587 1.00 95.12 87 TYR A C 1
ATOM 701 O O . TYR A 1 87 ? 21.256 2.943 18.628 1.00 95.12 87 TYR A O 1
ATOM 709 N N . HIS A 1 88 ? 22.917 1.465 18.974 1.00 95.31 88 HIS A N 1
ATOM 710 C CA . HIS A 1 88 ? 23.950 2.381 19.434 1.00 95.31 88 HIS A CA 1
ATOM 711 C C . HIS A 1 88 ? 25.157 2.262 18.505 1.00 95.31 88 HIS A C 1
ATOM 713 O O . HIS A 1 88 ? 25.559 1.148 18.187 1.00 95.31 88 HIS A O 1
ATOM 719 N N . ASP A 1 89 ? 25.769 3.385 18.156 1.00 94.38 89 ASP A N 1
ATOM 720 C CA . ASP A 1 89 ? 27.108 3.478 17.580 1.00 94.38 89 ASP A CA 1
ATOM 721 C C . ASP A 1 89 ? 27.807 4.749 18.105 1.00 94.38 89 ASP A C 1
ATOM 723 O O . ASP A 1 89 ? 27.291 5.449 18.984 1.00 94.38 89 ASP A O 1
ATOM 727 N N . GLU A 1 90 ? 28.993 5.048 17.576 1.00 93.50 90 GLU A N 1
ATOM 728 C CA . GLU A 1 90 ? 29.761 6.249 17.926 1.00 93.50 90 GLU A CA 1
ATOM 729 C C . GLU A 1 90 ? 29.136 7.543 17.362 1.00 93.50 90 GLU A C 1
ATOM 731 O O . GLU A 1 90 ? 29.508 8.632 17.788 1.00 93.50 90 GLU A O 1
ATOM 736 N N . GLY A 1 91 ? 28.146 7.433 16.464 1.00 94.81 91 GLY A N 1
ATOM 737 C CA . GLY A 1 91 ? 27.313 8.528 15.958 1.00 94.81 91 GLY A CA 1
ATOM 738 C C . GLY A 1 91 ? 26.123 8.878 16.862 1.00 94.81 91 GLY A C 1
ATOM 739 O O . GLY A 1 91 ? 25.369 9.807 16.550 1.00 94.81 91 GLY A O 1
ATOM 740 N N . ASN A 1 92 ? 25.957 8.177 17.988 1.00 94.81 92 ASN A N 1
ATOM 741 C CA . ASN A 1 92 ? 24.893 8.406 18.963 1.00 94.81 92 ASN A CA 1
ATOM 742 C C . ASN A 1 92 ? 25.415 9.027 20.260 1.00 94.81 92 ASN A C 1
ATOM 744 O O . ASN A 1 92 ? 26.482 8.667 20.761 1.00 94.81 92 ASN A O 1
ATOM 748 N N . LEU A 1 93 ? 24.600 9.894 20.864 1.00 97.12 93 LEU A N 1
ATOM 749 C CA . LEU A 1 93 ? 24.801 10.382 22.228 1.00 97.12 93 LEU A CA 1
ATOM 750 C C . LEU A 1 93 ? 23.749 9.756 23.150 1.00 97.12 93 LEU A C 1
ATOM 752 O O . LEU A 1 93 ? 22.550 9.990 22.983 1.00 97.12 93 LEU A O 1
ATOM 756 N N . ASN A 1 94 ? 24.188 8.974 24.135 1.00 96.88 94 ASN A N 1
ATOM 757 C CA . ASN A 1 94 ? 23.311 8.421 25.163 1.00 96.88 94 ASN A CA 1
ATOM 758 C C . ASN A 1 94 ? 23.336 9.315 26.402 1.00 96.88 94 ASN A C 1
ATOM 760 O O . ASN A 1 94 ? 24.402 9.710 26.878 1.00 96.88 94 ASN A O 1
ATOM 764 N N . ILE A 1 95 ? 22.149 9.627 26.919 1.00 97.00 95 ILE A N 1
ATOM 765 C CA . ILE A 1 95 ? 21.934 10.584 28.005 1.00 97.00 95 ILE A CA 1
ATOM 766 C C . ILE A 1 95 ? 21.065 9.915 29.065 1.00 97.00 95 ILE A C 1
ATOM 768 O O . ILE A 1 95 ? 19.940 9.509 28.782 1.00 97.00 95 ILE A O 1
ATOM 772 N N . SER A 1 96 ? 21.572 9.797 30.291 1.00 96.62 96 SER A N 1
ATOM 773 C CA . SER A 1 96 ? 20.855 9.175 31.413 1.00 96.62 96 SER A CA 1
ATOM 774 C C . SER A 1 96 ? 20.697 10.181 32.552 1.00 96.62 96 SER A C 1
ATOM 776 O O . SER A 1 96 ? 21.633 10.436 33.305 1.00 96.62 96 SER A O 1
ATOM 778 N N . LEU A 1 97 ? 19.511 10.783 32.649 1.00 95.62 97 LEU A N 1
ATOM 779 C CA . LEU A 1 97 ? 19.153 11.805 33.637 1.00 95.62 97 LEU A CA 1
ATOM 780 C C . LEU A 1 97 ? 18.605 11.141 34.903 1.00 95.62 97 LEU A C 1
ATOM 782 O O . LEU A 1 97 ? 17.472 10.652 34.904 1.00 95.62 97 LEU A O 1
ATOM 786 N N . LEU A 1 98 ? 19.404 11.122 35.967 1.00 95.00 98 LEU A N 1
ATOM 787 C CA . LEU A 1 98 ? 19.096 10.542 37.269 1.00 95.00 98 LEU A CA 1
ATOM 788 C C . LEU A 1 98 ? 18.495 11.601 38.207 1.00 95.00 98 LEU A C 1
ATOM 790 O O . LEU A 1 98 ? 19.053 12.675 38.407 1.00 95.00 98 LEU A O 1
ATOM 794 N N . THR A 1 99 ? 17.340 11.277 38.786 1.00 93.25 99 THR A N 1
ATOM 795 C CA . THR A 1 99 ? 16.508 12.189 39.588 1.00 93.25 99 THR A CA 1
ATOM 796 C C . THR A 1 99 ? 15.809 11.432 40.718 1.00 93.25 99 THR A C 1
ATOM 798 O O . THR A 1 99 ? 15.643 10.207 40.660 1.00 93.25 99 THR A O 1
ATOM 801 N N . THR A 1 100 ? 15.331 12.133 41.749 1.00 90.81 100 THR A N 1
ATOM 802 C CA . THR A 1 100 ? 14.413 11.509 42.726 1.00 90.81 100 THR A CA 1
ATOM 803 C C . THR A 1 100 ? 13.108 11.080 42.044 1.00 90.81 100 THR A C 1
ATOM 805 O O . THR A 1 100 ? 12.642 11.729 41.105 1.00 90.81 100 THR A O 1
ATOM 808 N N . ARG A 1 101 ? 12.447 10.026 42.542 1.00 89.25 101 ARG A N 1
ATOM 809 C CA . ARG A 1 101 ? 11.162 9.550 41.986 1.00 89.25 101 ARG A CA 1
ATOM 810 C C . ARG A 1 101 ? 10.093 10.650 41.928 1.00 89.25 101 ARG A C 1
ATOM 812 O O . ARG A 1 101 ? 9.281 10.645 41.011 1.00 89.25 101 ARG A O 1
ATOM 819 N N . LYS A 1 102 ? 10.100 11.587 42.886 1.00 86.69 102 LYS A N 1
ATOM 820 C CA . LYS A 1 102 ? 9.183 12.742 42.927 1.00 86.69 102 LYS A CA 1
ATOM 821 C C . LYS A 1 102 ? 9.489 13.791 41.846 1.00 86.69 102 LYS A C 1
ATOM 823 O O . LYS A 1 102 ? 8.568 14.456 41.387 1.00 86.69 102 LYS A O 1
ATOM 828 N N . ALA A 1 103 ? 10.755 13.948 41.453 1.00 87.00 103 ALA A N 1
ATOM 829 C CA . ALA A 1 103 ? 11.189 14.920 40.444 1.00 87.00 103 ALA A CA 1
ATOM 830 C C . ALA A 1 103 ? 11.159 14.370 39.004 1.00 87.00 103 ALA A C 1
ATOM 832 O O . ALA A 1 103 ? 11.136 15.149 38.050 1.00 87.00 103 ALA A O 1
ATOM 833 N N . HIS A 1 104 ? 11.148 13.044 38.835 1.00 91.19 104 HIS A N 1
ATOM 834 C CA . HIS A 1 104 ? 11.198 12.383 37.532 1.00 91.19 104 HIS A CA 1
ATOM 835 C C . HIS A 1 104 ? 10.031 12.777 36.612 1.00 91.19 104 HIS A C 1
ATOM 837 O O . HIS A 1 104 ? 8.877 12.423 36.850 1.00 91.19 104 HIS A O 1
ATOM 843 N N . CYS A 1 105 ? 10.342 13.458 35.507 1.00 90.31 105 CYS A N 1
ATOM 844 C CA . CYS A 1 105 ? 9.366 13.845 34.493 1.00 90.31 105 CYS A CA 1
ATOM 845 C C . CYS A 1 105 ? 9.993 13.782 33.094 1.00 90.31 105 CYS A C 1
ATOM 847 O O . CYS A 1 105 ? 10.830 14.614 32.743 1.00 90.31 105 CYS A O 1
ATOM 849 N N . ARG A 1 106 ? 9.581 12.798 32.282 1.00 91.44 106 ARG A N 1
ATOM 850 C CA . ARG A 1 106 ? 10.135 12.592 30.932 1.00 91.44 106 ARG A CA 1
ATOM 851 C C . ARG A 1 106 ? 9.881 13.781 30.016 1.00 91.44 106 ARG A C 1
ATOM 853 O O . ARG A 1 106 ? 10.835 14.314 29.466 1.00 91.44 106 ARG A O 1
ATOM 860 N N . LYS A 1 107 ? 8.630 14.253 29.942 1.00 90.19 107 LYS A N 1
ATOM 861 C CA . LYS A 1 107 ? 8.233 15.418 29.140 1.00 90.19 107 LYS A CA 1
ATOM 862 C C . LYS A 1 107 ? 9.134 16.637 29.389 1.00 90.19 107 LYS A C 1
ATOM 864 O O . LYS A 1 107 ? 9.740 17.121 28.443 1.00 90.19 107 LYS A O 1
ATOM 869 N N . LYS A 1 108 ? 9.335 17.040 30.652 1.00 90.25 108 LYS A N 1
ATOM 870 C CA . LYS A 1 108 ? 10.241 18.152 31.010 1.00 90.25 108 LYS A CA 1
ATOM 871 C C . LYS A 1 108 ? 11.690 17.913 30.575 1.00 90.25 108 LYS A C 1
ATOM 873 O O . LYS A 1 108 ? 12.363 18.848 30.158 1.00 90.25 108 LYS A O 1
ATOM 878 N N . ASN A 1 109 ? 12.178 16.676 30.681 1.00 92.44 109 ASN A N 1
ATOM 879 C CA . ASN A 1 109 ? 13.531 16.320 30.252 1.00 92.44 109 ASN A CA 1
ATOM 880 C C . ASN A 1 109 ? 13.687 16.382 28.721 1.00 92.44 109 ASN A C 1
ATOM 882 O O . ASN A 1 109 ? 14.737 16.799 28.241 1.00 92.44 109 ASN A O 1
ATOM 886 N N . LEU A 1 110 ? 12.654 16.002 27.964 1.00 94.69 110 LEU A N 1
ATOM 887 C CA . LEU A 1 110 ? 12.642 16.089 26.500 1.00 94.69 110 LEU A CA 1
ATOM 888 C C . LEU A 1 110 ? 12.490 17.531 26.012 1.00 94.69 110 LEU A C 1
ATOM 890 O O . LEU A 1 110 ? 13.212 17.932 25.111 1.00 94.69 110 LEU A O 1
ATOM 894 N N . GLU A 1 111 ? 11.610 18.324 26.626 1.00 93.25 111 GLU A N 1
ATOM 895 C CA . GLU A 1 111 ? 11.460 19.761 26.342 1.00 93.25 111 GLU A CA 1
ATOM 896 C C . GLU A 1 111 ? 12.777 20.515 26.580 1.00 93.25 111 GLU A C 1
ATOM 898 O O . GLU A 1 111 ? 13.191 21.320 25.749 1.00 93.25 111 GLU A O 1
ATOM 903 N N . PHE A 1 112 ? 13.473 20.199 27.678 1.00 91.94 112 PHE A N 1
ATOM 904 C CA . PHE A 1 112 ? 14.809 20.714 27.986 1.00 91.94 112 PHE A CA 1
ATOM 905 C C . PHE A 1 112 ? 15.842 20.371 26.898 1.00 91.94 112 PHE A C 1
ATOM 907 O O . PHE A 1 112 ? 16.524 21.268 26.406 1.00 91.94 112 PHE A O 1
ATOM 914 N N . LEU A 1 113 ? 15.947 19.098 26.500 1.00 94.88 113 LEU A N 1
ATOM 915 C CA . LEU A 1 113 ? 16.940 18.661 25.510 1.00 94.88 113 LEU A CA 1
ATOM 916 C C . LEU A 1 113 ? 16.614 19.157 24.095 1.00 94.88 113 LEU A C 1
ATOM 918 O O . LEU A 1 113 ? 17.511 19.618 23.397 1.00 94.88 113 LEU A O 1
ATOM 922 N N . ALA A 1 114 ? 15.343 19.128 23.691 1.00 95.56 114 ALA A N 1
ATOM 923 C CA . ALA A 1 114 ? 14.894 19.672 22.412 1.00 95.56 114 ALA A CA 1
ATOM 924 C C . ALA A 1 114 ? 15.196 21.175 22.306 1.00 95.56 114 ALA A C 1
ATOM 926 O O . ALA A 1 114 ? 15.736 21.611 21.292 1.00 95.56 114 ALA A O 1
ATOM 927 N N . LYS A 1 115 ? 14.943 21.953 23.372 1.00 94.62 115 LYS A N 1
ATOM 928 C CA . LYS A 1 115 ? 15.325 23.373 23.421 1.00 94.62 115 LYS A CA 1
ATOM 929 C C . LYS A 1 115 ? 16.839 23.555 23.292 1.00 94.62 115 LYS A C 1
ATOM 931 O O . LYS A 1 115 ? 17.275 24.298 22.424 1.00 94.62 115 LYS A O 1
ATOM 936 N N . ALA A 1 116 ? 17.632 22.846 24.100 1.00 94.06 116 ALA A N 1
ATOM 937 C CA . ALA A 1 116 ? 19.094 22.939 24.065 1.00 94.06 116 ALA A CA 1
ATOM 938 C C . ALA A 1 116 ? 19.678 22.657 22.667 1.00 94.06 116 ALA A C 1
ATOM 940 O O . ALA A 1 116 ? 20.623 23.318 22.243 1.00 94.06 116 ALA A O 1
ATOM 941 N N . ILE A 1 117 ? 19.102 21.693 21.944 1.00 96.62 117 ILE A N 1
ATOM 942 C CA . ILE A 1 117 ? 19.515 21.334 20.584 1.00 96.62 117 ILE A CA 1
ATOM 943 C C . ILE A 1 117 ? 19.077 22.406 19.570 1.00 96.62 117 ILE A C 1
ATOM 945 O O . ILE A 1 117 ? 19.912 22.878 18.799 1.00 96.62 117 ILE A O 1
ATOM 949 N N . ASN A 1 118 ? 17.808 22.827 19.585 1.00 96.25 118 ASN A N 1
ATOM 950 C CA . ASN A 1 118 ? 17.265 23.793 18.618 1.00 96.25 118 ASN A CA 1
ATOM 951 C C . ASN A 1 118 ? 17.825 25.217 18.801 1.00 96.25 118 ASN A C 1
ATOM 953 O O . ASN A 1 118 ? 17.939 25.959 17.831 1.00 96.25 118 ASN A O 1
ATOM 957 N N . ASP A 1 119 ? 18.187 25.606 20.028 1.00 94.12 119 ASP A N 1
ATOM 958 C CA . ASP A 1 119 ? 18.806 26.910 20.310 1.00 94.12 119 ASP A CA 1
ATOM 959 C C . ASP A 1 119 ? 20.235 27.005 19.730 1.00 94.12 119 ASP A C 1
ATOM 961 O O . ASP A 1 119 ? 20.729 28.103 19.468 1.00 94.12 119 ASP A O 1
ATOM 965 N N . ARG A 1 120 ? 20.915 25.862 19.534 1.00 94.62 120 ARG A N 1
ATOM 966 C CA . ARG A 1 120 ? 22.314 25.796 19.077 1.00 94.62 120 ARG A CA 1
ATOM 967 C C . ARG A 1 120 ? 22.472 25.427 17.602 1.00 94.62 120 ARG A C 1
ATOM 969 O O . ARG A 1 120 ? 23.362 25.973 16.949 1.00 94.62 120 ARG A O 1
ATOM 976 N N . PHE A 1 121 ? 21.663 24.493 17.111 1.00 95.62 121 PHE A N 1
ATOM 977 C CA . PHE A 1 121 ? 21.761 23.906 15.773 1.00 95.62 121 PHE A CA 1
ATOM 978 C C . PHE A 1 121 ? 20.521 24.251 14.944 1.00 95.62 121 PHE A C 1
ATOM 980 O O . PHE A 1 121 ? 19.420 24.366 15.479 1.00 95.62 121 PHE A O 1
ATOM 987 N N . LYS A 1 122 ? 20.673 24.367 13.622 1.00 92.44 122 LYS A N 1
ATOM 988 C CA . LYS A 1 122 ? 19.607 24.688 12.652 1.00 92.44 122 LYS A CA 1
ATOM 989 C C . LYS A 1 122 ? 18.684 23.495 12.374 1.00 92.44 122 LYS A C 1
ATOM 991 O O . LYS A 1 122 ? 18.432 23.132 11.229 1.00 92.44 122 LYS A O 1
ATOM 996 N N . VAL A 1 123 ? 18.178 22.892 13.439 1.00 94.38 123 VAL A N 1
ATOM 997 C CA . VAL A 1 123 ? 17.289 21.731 13.424 1.00 94.38 123 VAL A CA 1
ATOM 998 C C . VAL A 1 123 ? 15.985 22.071 14.143 1.00 94.38 123 VAL A C 1
ATOM 1000 O O . VAL A 1 123 ? 15.914 23.022 14.917 1.00 94.38 123 VAL A O 1
ATOM 1003 N N . ASN A 1 124 ? 14.936 21.289 13.897 1.00 94.88 124 ASN A N 1
ATOM 1004 C CA . ASN A 1 124 ? 13.660 21.428 14.596 1.00 94.88 124 ASN A CA 1
ATOM 1005 C C . ASN A 1 124 ? 13.284 20.087 15.234 1.00 94.88 124 ASN A C 1
ATOM 1007 O O . ASN A 1 124 ? 12.528 19.294 14.668 1.00 94.88 124 ASN A O 1
ATOM 1011 N N . VAL A 1 125 ? 13.885 19.819 16.394 1.00 95.62 125 VAL A N 1
ATOM 1012 C CA . VAL A 1 125 ? 13.587 18.660 17.239 1.00 95.62 125 VAL A CA 1
ATOM 1013 C C . VAL A 1 125 ? 12.380 18.975 18.116 1.00 95.62 125 VAL A C 1
ATOM 1015 O O . VAL A 1 125 ? 12.385 19.967 18.845 1.00 95.62 125 VAL A O 1
ATOM 1018 N N . VAL A 1 126 ? 11.366 18.111 18.102 1.00 94.25 126 VAL A N 1
ATOM 1019 C CA . VAL A 1 126 ? 10.173 18.242 18.953 1.00 94.25 126 VAL A CA 1
ATOM 1020 C C . VAL A 1 126 ? 9.908 16.964 19.763 1.00 94.25 126 VAL A C 1
ATOM 1022 O O . VAL A 1 126 ? 10.043 15.855 19.234 1.00 94.25 126 VAL A O 1
ATOM 1025 N N . PRO A 1 127 ? 9.521 17.075 21.051 1.00 92.75 127 PRO A N 1
ATOM 1026 C CA . PRO A 1 127 ? 9.004 15.947 21.817 1.00 92.75 127 PRO A CA 1
ATOM 1027 C C . PRO A 1 127 ? 7.643 15.481 21.287 1.00 92.75 127 PRO A C 1
ATOM 1029 O O . PRO A 1 127 ? 6.741 16.278 21.037 1.00 92.75 127 PRO A O 1
ATOM 1032 N N . THR A 1 128 ? 7.476 14.169 21.174 1.00 89.19 128 THR A N 1
ATOM 1033 C CA . THR A 1 128 ? 6.237 13.518 20.726 1.00 89.19 128 THR A CA 1
ATOM 1034 C C . THR A 1 128 ? 5.322 13.157 21.900 1.00 89.19 128 THR A C 1
ATOM 1036 O O . THR A 1 128 ? 5.753 13.059 23.051 1.00 89.19 128 THR A O 1
ATOM 1039 N N . SER A 1 129 ? 4.058 12.838 21.610 1.00 82.81 129 SER A N 1
ATOM 1040 C CA . SER A 1 129 ? 3.075 12.362 22.600 1.00 82.81 129 SER A CA 1
ATOM 1041 C C . SER A 1 129 ? 3.419 11.020 23.269 1.00 82.81 129 SER A C 1
ATOM 1043 O O . SER A 1 129 ? 2.741 10.629 24.217 1.00 82.81 129 SER A O 1
ATOM 1045 N N . ARG A 1 130 ? 4.456 10.309 22.801 1.00 79.06 130 ARG A N 1
ATOM 1046 C CA . ARG A 1 130 ? 4.904 9.011 23.343 1.00 79.06 130 ARG A CA 1
ATOM 1047 C C . ARG A 1 130 ? 6.200 9.089 24.160 1.00 79.06 130 ARG A C 1
ATOM 1049 O O . ARG A 1 130 ? 6.827 8.056 24.374 1.00 79.06 130 ARG A O 1
ATOM 1056 N N . ASP A 1 131 ? 6.625 10.287 24.558 1.00 85.31 131 ASP A N 1
ATOM 1057 C CA . ASP A 1 131 ? 7.943 10.543 25.156 1.00 85.31 131 ASP A CA 1
ATOM 1058 C C . ASP A 1 131 ? 9.135 10.135 24.246 1.00 85.31 131 ASP A C 1
ATOM 1060 O O . ASP A 1 131 ? 10.195 9.776 24.745 1.00 85.31 131 ASP A O 1
ATOM 1064 N N . ASP A 1 132 ? 9.001 10.174 22.915 1.00 89.50 132 ASP A N 1
ATOM 1065 C CA . ASP A 1 132 ? 10.132 10.119 21.957 1.00 89.50 132 ASP A CA 1
ATOM 1066 C C . ASP A 1 132 ? 10.456 11.537 21.425 1.00 89.50 132 ASP A C 1
ATOM 1068 O O . ASP A 1 132 ? 9.646 12.444 21.624 1.00 89.50 132 ASP A O 1
ATOM 1072 N N . MET A 1 133 ? 11.554 11.731 20.675 1.00 93.44 133 MET A N 1
ATOM 1073 C CA . MET A 1 133 ? 11.791 12.969 19.895 1.00 93.44 133 MET A CA 1
ATOM 1074 C C . MET A 1 133 ? 11.873 12.711 18.386 1.00 93.44 133 MET A C 1
ATOM 1076 O O . MET A 1 133 ? 12.354 11.659 17.944 1.00 93.44 133 MET A O 1
ATOM 1080 N N . GLU A 1 134 ? 11.439 13.694 17.601 1.00 94.56 134 GLU A N 1
ATOM 1081 C CA . GLU A 1 134 ? 11.463 13.675 16.135 1.00 94.56 134 GLU A CA 1
ATOM 1082 C C . GLU A 1 134 ? 11.967 14.996 15.537 1.00 94.56 134 GLU A C 1
ATOM 1084 O O . GLU A 1 134 ? 11.837 16.051 16.151 1.00 94.56 134 GLU A O 1
ATOM 1089 N N . LEU A 1 135 ? 12.519 14.921 14.325 1.00 93.44 135 LEU A N 1
ATOM 1090 C CA . LEU A 1 135 ? 12.871 16.055 13.476 1.00 93.44 135 LEU A CA 1
ATOM 1091 C C . LEU A 1 135 ? 11.694 16.430 12.571 1.00 93.44 135 LEU A C 1
ATOM 1093 O O . LEU A 1 135 ? 11.080 15.566 11.928 1.00 93.44 135 LEU A O 1
ATOM 1097 N N . GLN A 1 136 ? 11.432 17.731 12.484 1.00 88.88 136 GLN A N 1
ATOM 1098 C CA . GLN A 1 136 ? 10.458 18.343 11.585 1.00 88.88 136 GLN A CA 1
ATOM 1099 C C . GLN A 1 136 ? 11.163 19.249 10.552 1.00 88.88 136 GLN A C 1
ATOM 1101 O O . GLN A 1 136 ? 12.162 19.879 10.885 1.00 88.88 136 GLN A O 1
ATOM 1106 N N . PRO A 1 137 ? 10.664 19.359 9.306 1.00 82.62 137 PRO A N 1
ATOM 1107 C CA . PRO A 1 137 ? 9.487 18.679 8.772 1.00 82.62 137 PRO A CA 1
ATOM 1108 C C . PRO A 1 137 ? 9.704 17.169 8.557 1.00 82.62 137 PRO A C 1
ATOM 1110 O O . PRO A 1 137 ? 10.826 16.688 8.367 1.00 82.62 137 PRO A O 1
ATOM 1113 N N . GLY A 1 138 ? 8.596 16.425 8.555 1.00 77.00 138 GLY A N 1
ATOM 1114 C CA . GLY A 1 138 ? 8.539 15.028 8.110 1.00 77.00 138 GLY A CA 1
ATOM 1115 C C . GLY A 1 138 ? 8.480 13.956 9.203 1.00 77.00 138 GLY A C 1
ATOM 1116 O O . GLY A 1 138 ? 8.582 12.783 8.853 1.00 77.00 138 GLY A O 1
ATOM 1117 N N . SER A 1 139 ? 8.303 14.314 10.486 1.00 87.75 139 SER A N 1
ATOM 1118 C CA . SER A 1 139 ? 8.099 13.359 11.602 1.00 87.75 139 SER A CA 1
ATOM 1119 C C . SER A 1 139 ? 9.145 12.221 11.627 1.00 87.75 139 SER A C 1
ATOM 1121 O O . SER A 1 139 ? 8.849 11.027 11.742 1.00 87.75 139 SER A O 1
ATOM 1123 N N . ARG A 1 140 ? 10.423 12.589 11.458 1.00 93.31 140 ARG A N 1
ATOM 1124 C CA . ARG A 1 140 ? 11.553 11.644 11.438 1.00 93.31 140 ARG A CA 1
ATOM 1125 C C . ARG A 1 140 ? 12.021 11.392 12.867 1.00 93.31 140 ARG A C 1
ATOM 1127 O O . ARG A 1 140 ? 12.642 12.270 13.458 1.00 93.31 140 ARG A O 1
ATOM 1134 N N . LYS A 1 141 ? 11.775 10.208 13.436 1.00 93.25 141 LYS A N 1
ATOM 1135 C CA . LYS A 1 141 ? 12.219 9.896 14.808 1.00 93.25 141 LYS A CA 1
ATOM 1136 C C . LYS A 1 141 ? 13.747 10.008 14.909 1.00 93.25 141 LYS A C 1
ATOM 1138 O O . LYS A 1 141 ? 14.455 9.273 14.224 1.00 93.25 141 LYS A O 1
ATOM 1143 N N . CYS A 1 142 ? 14.236 10.890 15.777 1.00 93.31 142 CYS A N 1
ATOM 1144 C CA . CYS A 1 142 ? 15.666 11.128 16.006 1.00 93.31 142 CYS A CA 1
ATOM 1145 C C . CYS A 1 142 ? 16.139 10.670 17.391 1.00 93.31 142 CYS A C 1
ATOM 1147 O O . CYS A 1 142 ? 17.334 10.688 17.677 1.00 93.31 142 CYS A O 1
ATOM 1149 N N . SER A 1 143 ? 15.223 10.235 18.263 1.00 93.62 143 SER A N 1
ATOM 1150 C CA . SER A 1 143 ? 15.601 9.688 19.563 1.00 93.62 143 SER A CA 1
ATOM 1151 C C . SER A 1 143 ? 14.580 8.710 20.138 1.00 93.62 143 SER A C 1
ATOM 1153 O O . SER A 1 143 ? 13.376 8.886 19.948 1.00 93.62 143 SER A O 1
ATOM 1155 N N . GLY A 1 144 ? 15.057 7.682 20.848 1.00 90.38 144 GLY A N 1
ATOM 1156 C CA . GLY A 1 144 ? 14.231 6.741 21.611 1.00 90.38 144 GLY A CA 1
ATOM 1157 C C . GLY A 1 144 ? 14.504 6.815 23.114 1.00 90.38 144 GLY A C 1
ATOM 1158 O O . GLY A 1 144 ? 15.655 6.967 23.524 1.00 90.38 144 GLY A O 1
ATOM 1159 N N . THR A 1 145 ? 13.453 6.678 23.929 1.00 91.38 145 THR A N 1
ATOM 1160 C CA . THR A 1 145 ? 13.550 6.743 25.397 1.00 91.38 145 THR A CA 1
ATOM 1161 C C . THR A 1 145 ? 13.340 5.413 26.114 1.00 91.38 145 THR A C 1
ATOM 1163 O O . THR A 1 145 ? 12.686 4.473 25.647 1.00 91.38 145 THR A O 1
ATOM 1166 N N . ALA A 1 146 ? 13.873 5.368 27.331 1.00 92.56 146 ALA A N 1
ATOM 1167 C CA . ALA A 1 146 ? 13.593 4.374 28.347 1.00 92.56 146 ALA A CA 1
ATOM 1168 C C . ALA A 1 146 ? 13.601 5.032 29.735 1.00 92.56 146 ALA A C 1
ATOM 1170 O O . ALA A 1 146 ? 14.136 6.118 29.940 1.00 92.56 146 ALA A O 1
ATOM 1171 N N . ALA A 1 147 ? 13.028 4.366 30.734 1.00 92.25 147 ALA A N 1
ATOM 1172 C CA . ALA A 1 147 ? 13.178 4.788 32.123 1.00 92.25 147 ALA A CA 1
ATOM 1173 C C . ALA A 1 147 ? 13.249 3.584 33.059 1.00 92.25 147 ALA A C 1
ATOM 1175 O O . ALA A 1 147 ? 12.750 2.493 32.748 1.00 92.25 147 ALA A O 1
ATOM 1176 N N . ARG A 1 148 ? 13.847 3.814 34.225 1.00 92.75 148 ARG A N 1
ATOM 1177 C CA . ARG A 1 148 ? 13.879 2.882 35.351 1.00 92.75 148 ARG A CA 1
ATOM 1178 C C . ARG A 1 148 ? 13.511 3.663 36.601 1.00 92.75 148 ARG A C 1
ATOM 1180 O O . ARG A 1 148 ? 14.135 4.674 36.896 1.00 92.75 148 ARG A O 1
ATOM 1187 N N . ILE A 1 149 ? 12.473 3.209 37.296 1.00 91.75 149 ILE A N 1
ATOM 1188 C CA . ILE A 1 149 ? 11.919 3.853 38.490 1.00 91.75 149 ILE A CA 1
ATOM 1189 C C . ILE A 1 149 ? 11.996 2.829 39.624 1.00 91.75 149 ILE A C 1
ATOM 1191 O O . ILE A 1 149 ? 11.500 1.710 39.479 1.00 91.75 149 ILE A O 1
ATOM 1195 N N . THR A 1 150 ? 12.643 3.197 40.725 1.00 90.56 150 THR A N 1
ATOM 1196 C CA . THR A 1 150 ? 12.697 2.428 41.976 1.00 90.56 150 THR A CA 1
ATOM 1197 C C . THR A 1 150 ? 11.754 3.060 43.007 1.00 90.56 150 THR A C 1
ATOM 1199 O O . THR A 1 150 ? 10.955 3.937 42.678 1.00 90.56 150 THR A O 1
ATOM 1202 N N . THR A 1 151 ? 11.796 2.618 44.264 1.00 86.38 151 THR A N 1
ATOM 1203 C CA . THR A 1 151 ? 10.976 3.196 45.341 1.00 86.38 151 THR A CA 1
ATOM 1204 C C . THR A 1 151 ? 11.269 4.682 45.568 1.00 86.38 151 THR A C 1
ATOM 1206 O O . THR A 1 151 ? 10.316 5.455 45.685 1.00 86.38 151 THR A O 1
ATOM 1209 N N . ALA A 1 152 ? 12.550 5.073 45.561 1.00 87.62 152 ALA A N 1
ATOM 1210 C CA . ALA A 1 152 ? 13.022 6.428 45.870 1.00 87.62 152 ALA A CA 1
ATOM 1211 C C . ALA A 1 152 ? 13.628 7.192 44.672 1.00 87.62 152 ALA A C 1
ATOM 1213 O O . ALA A 1 152 ? 13.562 8.422 44.632 1.00 87.62 152 ALA A O 1
ATOM 1214 N N . ARG A 1 153 ? 14.198 6.494 43.681 1.00 92.56 153 ARG A N 1
ATOM 1215 C CA . ARG A 1 153 ? 15.032 7.086 42.616 1.00 92.56 153 ARG A CA 1
ATOM 1216 C C . ARG A 1 153 ? 14.520 6.720 41.226 1.00 92.56 153 ARG A C 1
ATOM 1218 O O . ARG A 1 153 ? 13.818 5.722 41.065 1.00 92.56 153 ARG A O 1
ATOM 1225 N N . ALA A 1 154 ? 14.866 7.502 40.211 1.00 92.94 154 ALA A N 1
ATOM 1226 C CA . ALA A 1 154 ? 14.533 7.183 38.830 1.00 92.94 154 ALA A CA 1
ATOM 1227 C C . ALA A 1 154 ? 15.508 7.813 37.835 1.00 92.94 154 ALA A C 1
ATOM 1229 O O . ALA A 1 154 ? 15.855 8.986 37.973 1.00 92.94 154 ALA A O 1
ATOM 1230 N N . TYR A 1 155 ? 15.863 7.076 36.780 1.00 94.62 155 TYR A N 1
ATOM 1231 C CA . TYR A 1 155 ? 16.530 7.658 35.616 1.00 94.62 155 TYR A CA 1
ATOM 1232 C C . TYR A 1 155 ? 15.624 7.701 34.385 1.00 94.62 155 TYR A C 1
ATOM 1234 O O . TYR A 1 155 ? 14.782 6.821 34.169 1.00 94.62 155 TYR A O 1
ATOM 1242 N N . HIS A 1 156 ? 15.832 8.725 33.558 1.00 94.94 156 HIS A N 1
ATOM 1243 C CA . HIS A 1 156 ? 15.348 8.811 32.184 1.00 94.94 156 HIS A CA 1
ATOM 1244 C C . HIS A 1 156 ? 16.534 8.620 31.235 1.00 94.94 156 HIS A C 1
ATOM 1246 O O . HIS A 1 156 ? 17.457 9.428 31.256 1.00 94.94 156 HIS A O 1
ATOM 1252 N N . HIS A 1 157 ? 16.514 7.551 30.446 1.00 94.56 157 HIS A N 1
ATOM 1253 C CA . HIS A 1 157 ? 17.542 7.218 29.465 1.00 94.56 157 HIS A CA 1
ATOM 1254 C C . HIS A 1 157 ? 17.052 7.593 28.064 1.00 94.56 157 HIS A C 1
ATOM 1256 O O . HIS A 1 157 ? 15.905 7.311 27.709 1.00 94.56 157 HIS A O 1
ATOM 1262 N N . LEU A 1 158 ? 17.927 8.201 27.274 1.00 94.25 158 LEU A N 1
ATOM 1263 C CA . LEU A 1 158 ? 17.662 8.700 25.932 1.00 94.25 158 LEU A CA 1
ATOM 1264 C C . LEU A 1 158 ? 18.834 8.331 25.014 1.00 94.25 158 LEU A C 1
ATOM 1266 O O . LEU A 1 158 ? 19.973 8.667 25.327 1.00 94.25 158 LEU A O 1
ATOM 1270 N N . THR A 1 159 ? 18.549 7.718 23.867 1.00 95.38 159 THR A N 1
ATOM 1271 C CA . THR A 1 159 ? 19.522 7.525 22.777 1.00 95.38 159 THR A CA 1
ATOM 1272 C C . THR A 1 159 ? 19.226 8.551 21.689 1.00 95.38 159 THR A C 1
ATOM 1274 O O . THR A 1 159 ? 18.185 8.456 21.032 1.00 95.38 159 THR A O 1
ATOM 1277 N N . LEU A 1 160 ? 20.085 9.555 21.518 1.00 96.50 160 LEU A N 1
ATOM 1278 C CA . LEU A 1 160 ? 19.944 10.616 20.515 1.00 96.50 160 LEU A CA 1
ATOM 1279 C C . LEU A 1 160 ? 20.799 10.299 19.281 1.00 96.50 160 LEU A C 1
ATOM 1281 O O . LEU A 1 160 ? 22.010 10.109 19.402 1.00 96.50 160 LEU A O 1
ATOM 1285 N N . LEU A 1 161 ? 20.168 10.262 18.105 1.00 96.75 161 LEU A N 1
ATOM 1286 C CA . LEU A 1 161 ? 20.835 10.015 16.827 1.00 96.75 161 LEU A CA 1
ATOM 1287 C C . LEU A 1 161 ? 21.437 11.327 16.304 1.00 96.75 161 LEU A C 1
ATOM 1289 O O . LEU A 1 161 ? 20.705 12.220 15.870 1.00 96.75 161 LEU A O 1
ATOM 1293 N N . VAL A 1 162 ? 22.764 11.457 16.344 1.00 96.50 162 VAL A N 1
ATOM 1294 C CA . VAL A 1 162 ? 23.461 12.682 15.910 1.00 96.50 162 VAL A CA 1
ATOM 1295 C C . VAL A 1 162 ? 24.026 12.510 14.503 1.00 96.50 162 VAL A C 1
ATOM 1297 O O . VAL A 1 162 ? 23.697 13.305 13.630 1.00 96.50 162 VAL A O 1
ATOM 1300 N N . ASN A 1 163 ? 24.786 11.439 14.267 1.00 95.00 163 ASN A N 1
ATOM 1301 C CA . ASN A 1 163 ? 25.367 11.058 12.975 1.00 95.00 163 ASN A CA 1
ATOM 1302 C C . ASN A 1 163 ? 25.440 9.518 12.841 1.00 95.00 163 ASN A C 1
ATOM 1304 O O . ASN A 1 163 ? 26.499 8.950 12.585 1.00 95.00 163 ASN A O 1
ATOM 1308 N N . ALA A 1 164 ? 24.324 8.843 13.123 1.00 91.69 164 ALA A N 1
ATOM 1309 C CA . ALA A 1 164 ? 24.229 7.382 13.178 1.00 91.69 164 ALA A CA 1
ATOM 1310 C C . ALA A 1 164 ? 24.237 6.733 11.785 1.00 91.69 164 ALA A C 1
ATOM 1312 O O . ALA A 1 164 ? 23.600 7.251 10.860 1.00 91.69 164 ALA A O 1
ATOM 1313 N N . ASP A 1 165 ? 24.826 5.541 11.646 1.00 91.12 165 ASP A N 1
ATOM 1314 C CA . ASP A 1 165 ? 24.701 4.771 10.403 1.00 91.12 165 ASP A CA 1
ATOM 1315 C C . ASP A 1 165 ? 23.288 4.169 10.284 1.00 91.12 165 ASP A C 1
ATOM 1317 O O . ASP A 1 165 ? 22.951 3.150 10.895 1.00 91.12 165 ASP A O 1
ATOM 1321 N N . LEU A 1 166 ? 22.437 4.797 9.466 1.00 90.44 166 LEU A N 1
ATOM 1322 C CA . LEU A 1 166 ? 21.057 4.354 9.250 1.00 90.44 166 LEU A CA 1
ATOM 1323 C C . LEU A 1 166 ? 20.942 3.005 8.511 1.00 90.44 166 LEU A C 1
ATOM 1325 O O . LEU A 1 166 ? 19.923 2.319 8.665 1.00 90.44 166 LEU A O 1
ATOM 1329 N N . LEU A 1 167 ? 21.943 2.591 7.728 1.00 88.25 167 LEU A N 1
ATOM 1330 C CA . LEU A 1 167 ? 21.941 1.293 7.042 1.00 88.25 167 LEU A CA 1
ATOM 1331 C C . LEU A 1 167 ? 22.238 0.170 8.040 1.00 88.25 167 LEU A C 1
ATOM 1333 O O . LEU A 1 167 ? 21.467 -0.794 8.121 1.00 88.25 167 LEU A O 1
ATOM 1337 N N . VAL A 1 168 ? 23.280 0.326 8.858 1.00 92.38 168 VAL A N 1
ATOM 1338 C CA . VAL A 1 168 ? 23.630 -0.642 9.910 1.00 92.38 168 VAL A CA 1
ATOM 1339 C C . VAL A 1 168 ? 22.550 -0.670 10.994 1.00 92.38 168 VAL A C 1
ATOM 1341 O O . VAL A 1 168 ? 22.107 -1.758 11.368 1.00 92.38 168 VAL A O 1
ATOM 1344 N N . LEU A 1 169 ? 22.025 0.486 11.421 1.00 93.56 169 LEU A N 1
ATOM 1345 C CA . LEU A 1 169 ? 20.884 0.592 12.345 1.00 93.56 169 LEU A CA 1
ATOM 1346 C C . LEU A 1 169 ? 19.662 -0.164 11.816 1.00 93.56 169 LEU A C 1
ATOM 1348 O O . LEU A 1 169 ? 19.078 -0.998 12.517 1.00 93.56 169 LEU A O 1
ATOM 1352 N N . SER A 1 170 ? 19.253 0.116 10.575 1.00 91.06 170 SER A N 1
ATOM 1353 C CA . SER A 1 170 ? 18.028 -0.471 10.023 1.00 91.06 170 SER A CA 1
ATOM 1354 C C . SER A 1 170 ? 18.163 -1.969 9.753 1.00 91.06 170 SER A C 1
ATOM 1356 O O . SER A 1 170 ? 17.176 -2.688 9.909 1.00 91.06 170 SER A O 1
ATOM 1358 N N . THR A 1 171 ? 19.364 -2.453 9.429 1.00 92.81 171 THR A N 1
ATOM 1359 C CA . THR A 1 171 ? 19.659 -3.884 9.241 1.00 92.81 171 THR A CA 1
ATOM 1360 C C . THR A 1 171 ? 19.736 -4.624 10.578 1.00 92.81 171 THR A C 1
ATOM 1362 O O . THR A 1 171 ? 19.129 -5.687 10.728 1.00 92.81 171 THR A O 1
ATOM 1365 N N . SER A 1 172 ? 20.378 -4.024 11.586 1.00 95.00 172 SER A N 1
ATOM 1366 C CA . SER A 1 172 ? 20.512 -4.570 12.946 1.00 95.00 172 SER A CA 1
ATOM 1367 C C . SER A 1 172 ? 19.166 -4.793 13.642 1.00 95.00 172 SER A C 1
ATOM 1369 O O . SER A 1 172 ? 19.007 -5.764 14.380 1.00 95.00 172 SER A O 1
ATOM 1371 N N . LEU A 1 173 ? 18.174 -3.930 13.386 1.00 94.06 173 LEU A N 1
ATOM 1372 C CA . LEU A 1 173 ? 16.833 -3.979 13.997 1.00 94.06 173 LEU A CA 1
ATOM 1373 C C . LEU A 1 173 ? 15.772 -4.699 13.129 1.00 94.06 173 LEU A C 1
ATOM 1375 O O . LEU A 1 173 ? 14.561 -4.641 13.396 1.00 94.06 173 LEU A O 1
ATOM 1379 N N . ARG A 1 174 ? 16.201 -5.388 12.063 1.00 91.25 174 ARG A N 1
ATOM 1380 C CA . ARG A 1 174 ? 15.353 -6.216 11.188 1.00 91.25 174 ARG A CA 1
ATOM 1381 C C . ARG A 1 174 ? 15.660 -7.698 11.383 1.00 91.25 174 ARG A C 1
ATOM 1383 O O . ARG A 1 174 ? 16.355 -8.301 10.577 1.00 91.25 174 ARG A O 1
ATOM 1390 N N . SER A 1 175 ? 15.106 -8.294 12.441 1.00 92.81 175 SER A N 1
ATOM 1391 C CA . SER A 1 175 ? 15.213 -9.745 12.627 1.00 92.81 175 SER A CA 1
ATOM 1392 C C . SER A 1 175 ? 14.659 -10.526 11.420 1.00 92.81 175 SER A C 1
ATOM 1394 O O . SER A 1 175 ? 13.493 -10.310 11.066 1.00 92.81 175 SER A O 1
ATOM 1396 N N . PRO A 1 176 ? 15.425 -11.480 10.850 1.00 91.00 176 PRO A N 1
ATOM 1397 C CA . PRO A 1 176 ? 14.939 -12.413 9.833 1.00 91.00 176 PRO A CA 1
ATOM 1398 C C . PRO A 1 176 ? 14.012 -13.485 10.427 1.00 91.00 176 PRO A C 1
ATOM 1400 O O . PRO A 1 176 ? 13.338 -14.198 9.692 1.00 91.00 176 PRO A O 1
ATOM 1403 N N . TYR A 1 177 ? 13.955 -13.608 11.758 1.00 88.88 177 TYR A N 1
ATOM 1404 C CA . TYR A 1 177 ? 13.126 -14.593 12.453 1.00 88.88 177 TYR A CA 1
ATOM 1405 C C . TYR A 1 177 ? 11.742 -14.067 12.842 1.00 88.88 177 TYR A C 1
ATOM 1407 O O . TYR A 1 177 ? 10.953 -14.798 13.435 1.00 88.88 177 TYR A O 1
ATOM 1415 N N . LYS A 1 178 ? 11.439 -12.802 12.528 1.00 86.75 178 LYS A N 1
ATOM 1416 C CA . LYS A 1 178 ? 10.252 -12.102 13.033 1.00 86.75 178 LYS A CA 1
ATOM 1417 C C . LYS A 1 178 ? 8.929 -12.789 12.674 1.00 86.75 178 LYS A C 1
ATOM 1419 O O . LYS A 1 178 ? 8.016 -12.786 13.492 1.00 86.75 178 LYS A O 1
ATOM 1424 N N . GLU A 1 179 ? 8.831 -13.351 11.474 1.00 86.38 179 GLU A N 1
ATOM 1425 C CA . GLU A 1 179 ? 7.614 -14.005 10.964 1.00 86.38 179 GLU A CA 1
ATOM 1426 C C . GLU A 1 179 ? 7.450 -15.435 11.498 1.00 86.38 179 GLU A C 1
ATOM 1428 O O . GLU A 1 179 ? 6.333 -15.923 11.624 1.00 86.38 179 GLU A O 1
ATOM 1433 N N . TYR A 1 180 ? 8.553 -16.063 11.912 1.00 88.94 180 TYR A N 1
ATOM 1434 C CA . TYR A 1 180 ? 8.589 -17.417 12.468 1.00 88.94 180 TYR A CA 1
ATOM 1435 C C . TYR A 1 180 ? 8.402 -17.455 13.996 1.00 88.94 180 TYR A C 1
ATOM 1437 O O . TYR A 1 180 ? 8.392 -18.535 14.580 1.00 88.94 180 TYR A O 1
ATOM 1445 N N . ILE A 1 181 ? 8.304 -16.305 14.680 1.00 89.00 181 ILE A N 1
ATOM 1446 C CA . ILE A 1 181 ? 8.234 -16.223 16.150 1.00 89.00 181 ILE A CA 1
ATOM 1447 C C . ILE A 1 181 ? 6.831 -15.831 16.615 1.00 89.00 181 ILE A C 1
ATOM 1449 O O . ILE A 1 181 ? 6.418 -14.672 16.522 1.00 89.00 181 ILE A O 1
ATOM 1453 N N . ASN A 1 182 ? 6.137 -16.786 17.234 1.00 85.44 182 ASN A N 1
ATOM 1454 C CA . ASN A 1 182 ? 4.873 -16.545 17.918 1.00 85.44 182 ASN A CA 1
ATOM 1455 C C . ASN A 1 182 ? 5.120 -16.311 19.421 1.00 85.44 182 ASN A C 1
ATOM 1457 O O . ASN A 1 182 ? 5.563 -17.205 20.150 1.00 85.44 182 ASN A O 1
ATOM 1461 N N . THR A 1 183 ? 4.888 -15.078 19.883 1.00 83.19 183 THR A N 1
ATOM 1462 C CA . THR A 1 183 ? 5.158 -14.647 21.262 1.00 83.19 183 THR A CA 1
ATOM 1463 C C . THR A 1 183 ? 4.250 -13.503 21.711 1.00 83.19 183 THR A C 1
ATOM 1465 O O . THR A 1 183 ? 3.974 -12.578 20.943 1.00 83.19 183 THR A O 1
ATOM 1468 N N . ASN A 1 184 ? 3.899 -13.525 23.000 1.00 77.31 184 ASN A N 1
ATOM 1469 C CA . ASN A 1 184 ? 3.207 -12.446 23.712 1.00 77.31 184 ASN A CA 1
ATOM 1470 C C . ASN A 1 184 ? 4.180 -11.375 24.261 1.00 77.31 184 ASN A C 1
ATOM 1472 O O . ASN A 1 184 ? 3.784 -10.527 25.058 1.00 77.31 184 ASN A O 1
ATOM 1476 N N . ALA A 1 185 ? 5.468 -11.421 23.891 1.00 74.12 185 ALA A N 1
ATOM 1477 C CA . ALA A 1 185 ? 6.459 -10.431 24.310 1.00 74.12 185 ALA A CA 1
ATOM 1478 C C . ALA A 1 185 ? 6.109 -9.014 23.816 1.00 74.12 185 ALA A C 1
ATOM 1480 O O . ALA A 1 185 ? 5.695 -8.825 22.671 1.00 74.12 185 ALA A O 1
ATOM 1481 N N . SER A 1 186 ? 6.347 -8.005 24.662 1.00 72.62 186 SER A N 1
ATOM 1482 C CA . SER A 1 186 ? 6.163 -6.593 24.310 1.00 72.62 186 SER A CA 1
ATOM 1483 C C . SER A 1 186 ? 7.086 -6.194 23.153 1.00 72.62 186 SER A C 1
ATOM 1485 O O . SER A 1 186 ? 8.312 -6.219 23.286 1.00 72.62 186 SER A O 1
ATOM 1487 N N . ARG A 1 187 ? 6.486 -5.828 22.017 1.00 82.50 187 ARG A N 1
ATOM 1488 C CA . ARG A 1 187 ? 7.192 -5.503 20.769 1.00 82.50 187 ARG A CA 1
ATOM 1489 C C . ARG A 1 187 ? 7.633 -4.040 20.738 1.00 82.50 187 ARG A C 1
ATOM 1491 O O . ARG A 1 187 ? 6.910 -3.176 21.237 1.00 82.50 187 ARG A O 1
ATOM 1498 N N . SER A 1 188 ? 8.763 -3.736 20.101 1.00 81.88 188 SER A N 1
ATOM 1499 C CA . SER A 1 188 ? 9.111 -2.339 19.800 1.00 81.88 188 SER A CA 1
ATOM 1500 C C . SER A 1 188 ? 8.145 -1.749 18.773 1.00 81.88 188 SER A C 1
ATOM 1502 O O . SER A 1 188 ? 7.916 -2.332 17.709 1.00 81.88 188 SER A O 1
ATOM 1504 N N . VAL A 1 189 ? 7.631 -0.548 19.043 1.00 79.94 189 VAL A N 1
ATOM 1505 C CA . VAL A 1 189 ? 6.896 0.231 18.040 1.00 79.94 189 VAL A CA 1
ATOM 1506 C C . VAL A 1 189 ? 7.911 0.829 17.067 1.00 79.94 189 VAL A C 1
ATOM 1508 O O . VAL A 1 189 ? 8.693 1.706 17.437 1.00 79.94 189 VAL A O 1
ATOM 1511 N N . ARG A 1 190 ? 7.924 0.340 15.822 1.00 79.06 190 ARG A N 1
ATOM 1512 C CA . ARG A 1 190 ? 8.799 0.882 14.772 1.00 79.06 190 ARG A CA 1
ATOM 1513 C C . ARG A 1 190 ? 8.358 2.299 14.401 1.00 79.06 190 ARG A C 1
ATOM 1515 O O . ARG A 1 190 ? 7.165 2.573 14.302 1.00 79.06 190 ARG A O 1
ATOM 1522 N N . ALA A 1 191 ? 9.324 3.190 14.196 1.00 78.56 191 ALA A N 1
ATOM 1523 C CA . ALA A 1 191 ? 9.060 4.508 13.631 1.00 78.56 191 ALA A CA 1
ATOM 1524 C C . ALA A 1 191 ? 8.848 4.397 12.109 1.00 78.56 191 ALA A C 1
ATOM 1526 O O . ALA A 1 191 ? 9.537 3.589 11.478 1.00 78.56 191 ALA A O 1
ATOM 1527 N N . PRO A 1 192 ? 7.929 5.183 11.514 1.00 74.31 192 PRO A N 1
ATOM 1528 C CA . PRO A 1 192 ? 7.714 5.190 10.066 1.00 74.31 192 PRO A CA 1
ATOM 1529 C C . PRO A 1 192 ? 8.905 5.801 9.312 1.00 74.31 192 PRO A C 1
ATOM 1531 O O . PRO A 1 192 ? 9.252 5.335 8.230 1.00 74.31 192 PRO A O 1
ATOM 1534 N N . ALA A 1 193 ? 9.567 6.792 9.915 1.00 84.94 193 ALA A N 1
ATOM 1535 C CA . ALA A 1 193 ? 10.802 7.397 9.436 1.00 84.94 193 ALA A CA 1
ATOM 1536 C C . ALA A 1 193 ? 11.782 7.610 10.602 1.00 84.94 193 ALA A C 1
ATOM 1538 O O . ALA A 1 193 ? 11.371 7.806 11.749 1.00 84.94 193 ALA A O 1
ATOM 1539 N N . VAL A 1 194 ? 13.080 7.574 10.298 1.00 90.44 194 VAL A N 1
ATOM 1540 C CA . VAL A 1 194 ? 14.190 7.805 11.235 1.00 90.44 194 VAL A CA 1
ATOM 1541 C C . VAL A 1 194 ? 15.104 8.868 10.625 1.00 90.44 194 VAL A C 1
ATOM 1543 O O . VAL A 1 194 ? 15.281 8.885 9.407 1.00 90.44 194 VAL A O 1
ATOM 1546 N N . GLY A 1 195 ? 15.658 9.752 11.452 1.00 91.50 195 GLY A N 1
ATOM 1547 C CA . GLY A 1 195 ? 16.611 10.788 11.042 1.00 91.50 195 GLY A CA 1
ATOM 1548 C C . GLY A 1 195 ? 17.628 11.071 12.146 1.00 91.50 195 GLY A C 1
ATOM 1549 O O . GLY A 1 195 ? 17.479 10.578 13.263 1.00 91.50 195 GLY A O 1
ATOM 1550 N N . PHE A 1 196 ? 18.655 11.856 11.838 1.00 95.25 196 PHE A N 1
ATOM 1551 C CA . PHE A 1 196 ? 19.725 12.225 12.770 1.00 95.25 196 PHE A CA 1
ATOM 1552 C C . PHE A 1 196 ? 20.066 13.713 12.631 1.00 95.25 196 PHE A C 1
ATOM 1554 O O . PHE A 1 196 ? 19.835 14.292 11.573 1.00 95.25 196 PHE A O 1
ATOM 1561 N N . LEU A 1 197 ? 20.591 14.347 13.683 1.00 95.94 197 LEU A N 1
ATOM 1562 C CA . LEU A 1 197 ? 20.750 15.813 13.717 1.00 95.94 197 LEU A CA 1
ATOM 1563 C C . LEU A 1 197 ? 21.631 16.361 12.581 1.00 95.94 197 LEU A C 1
ATOM 1565 O O . LEU A 1 197 ? 21.262 17.347 11.943 1.00 95.94 197 LEU A O 1
ATOM 1569 N N . LYS A 1 198 ? 22.740 15.679 12.271 1.00 95.19 198 LYS A N 1
ATOM 1570 C CA . LYS A 1 198 ? 23.681 16.071 11.209 1.00 95.19 198 LYS A CA 1
ATOM 1571 C C . LYS A 1 198 ? 23.085 16.053 9.796 1.00 95.19 198 LYS A C 1
ATOM 1573 O O . LYS A 1 198 ? 23.661 16.628 8.877 1.00 95.19 198 LYS A O 1
ATOM 1578 N N . GLN A 1 199 ? 21.931 15.405 9.614 1.00 92.81 199 GLN A N 1
ATOM 1579 C CA . GLN A 1 199 ? 21.188 15.405 8.352 1.00 92.81 199 GLN A CA 1
ATOM 1580 C C . GLN A 1 199 ? 20.636 16.800 8.019 1.00 92.81 199 GLN A C 1
ATOM 1582 O O . GLN A 1 199 ? 20.538 17.150 6.845 1.00 92.81 199 GLN A O 1
ATOM 1587 N N . ASP A 1 200 ? 20.285 17.571 9.053 1.00 92.06 200 ASP A N 1
ATOM 1588 C CA . ASP A 1 200 ? 19.610 18.864 8.935 1.00 92.06 200 ASP A CA 1
ATOM 1589 C C . ASP A 1 200 ? 20.571 20.034 9.244 1.00 92.06 200 ASP A C 1
ATOM 1591 O O . ASP A 1 200 ? 20.482 21.082 8.605 1.00 92.06 200 ASP A O 1
ATOM 1595 N N . ASP A 1 201 ? 21.543 19.844 10.149 1.00 92.50 201 ASP A N 1
ATOM 1596 C CA . ASP A 1 201 ? 22.657 20.779 10.377 1.00 92.50 201 ASP A CA 1
ATOM 1597 C C . ASP A 1 201 ? 24.003 20.039 10.426 1.00 92.50 201 ASP A C 1
ATOM 1599 O O . ASP A 1 201 ? 24.320 19.351 11.395 1.00 92.50 201 ASP A O 1
ATOM 1603 N N . ALA A 1 202 ? 24.840 20.238 9.405 1.00 91.00 202 ALA A N 1
ATOM 1604 C CA . ALA A 1 202 ? 26.143 19.583 9.273 1.00 91.00 202 ALA A CA 1
ATOM 1605 C C . ALA A 1 202 ? 27.137 19.864 10.426 1.00 91.00 202 ALA A C 1
ATOM 1607 O O . ALA A 1 202 ? 28.129 19.143 10.543 1.00 91.00 202 ALA A O 1
ATOM 1608 N N . SER A 1 203 ? 26.895 20.876 11.271 1.00 92.88 203 SER A N 1
ATOM 1609 C CA . SER A 1 203 ? 27.714 21.195 12.455 1.00 92.88 203 SER A CA 1
ATOM 1610 C C . SER A 1 203 ? 27.354 20.391 13.718 1.00 92.88 203 SER A C 1
ATOM 1612 O O . SER A 1 203 ? 28.065 20.465 14.730 1.00 92.88 203 SER A O 1
ATOM 1614 N N . ALA A 1 204 ? 26.271 19.607 13.673 1.00 93.25 204 ALA A N 1
ATOM 1615 C CA . ALA A 1 204 ? 25.855 18.721 14.755 1.00 93.25 204 ALA A CA 1
ATOM 1616 C C . ALA A 1 204 ? 26.711 17.438 14.784 1.00 93.25 204 ALA A C 1
ATOM 1618 O O . ALA A 1 204 ? 26.328 16.395 14.257 1.00 93.25 204 ALA A O 1
ATOM 1619 N N . GLU A 1 205 ? 27.876 17.518 15.425 1.00 95.38 205 GLU A N 1
ATOM 1620 C CA . GLU A 1 205 ? 28.724 16.372 15.765 1.00 95.38 205 GLU A CA 1
ATOM 1621 C C . GLU A 1 205 ? 28.417 15.884 17.188 1.00 95.38 205 GLU A C 1
ATOM 1623 O O . G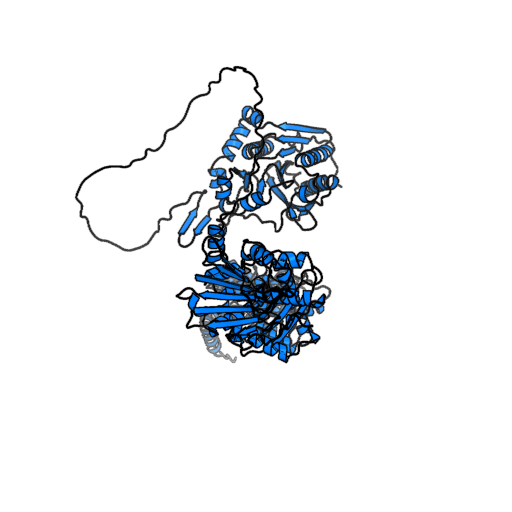LU A 1 205 ? 27.933 16.639 18.034 1.00 95.38 205 GLU A O 1
ATOM 1628 N N . VAL A 1 206 ? 28.738 14.626 17.505 1.00 95.50 206 VAL A N 1
ATOM 1629 C CA . VAL A 1 206 ? 28.483 14.063 18.849 1.00 95.50 206 VAL A CA 1
ATOM 1630 C C . VAL A 1 206 ? 29.193 14.865 19.949 1.00 95.50 206 VAL A C 1
ATOM 1632 O O . VAL A 1 206 ? 28.622 15.060 21.021 1.00 95.50 206 VAL A O 1
ATOM 1635 N N . SER A 1 207 ? 30.392 15.394 19.680 1.00 94.31 207 SER A N 1
ATOM 1636 C CA . SER A 1 207 ? 31.120 16.292 20.588 1.00 94.31 207 SER A CA 1
ATOM 1637 C C . SER A 1 207 ? 30.390 17.617 20.825 1.00 94.31 207 SER A C 1
ATOM 1639 O O . SER A 1 207 ? 30.122 17.950 21.979 1.00 94.31 207 SER A O 1
ATOM 1641 N N . SER A 1 208 ? 29.999 18.335 19.765 1.00 95.69 208 SER A N 1
ATOM 1642 C CA . SER A 1 208 ? 29.342 19.645 19.881 1.00 95.69 208 SER A CA 1
ATOM 1643 C C . SER A 1 208 ? 27.947 19.536 20.506 1.00 95.69 208 SER A C 1
ATOM 1645 O O . SER A 1 208 ? 27.566 20.373 21.328 1.00 95.69 208 SER A O 1
ATOM 1647 N N . VAL A 1 209 ? 27.193 18.474 20.198 1.00 96.69 209 VAL A N 1
ATOM 1648 C CA . VAL A 1 209 ? 25.905 18.179 20.851 1.00 96.69 209 VAL A CA 1
ATOM 1649 C C . VAL A 1 209 ? 26.111 17.844 22.333 1.00 96.69 209 VAL A C 1
ATOM 1651 O O . VAL A 1 209 ? 25.375 18.353 23.180 1.00 96.69 209 VAL A O 1
ATOM 1654 N N . ARG A 1 210 ? 27.135 17.050 22.678 1.00 96.81 210 ARG A N 1
ATOM 1655 C CA . ARG A 1 210 ? 27.485 16.729 24.073 1.00 96.81 210 ARG A CA 1
ATOM 1656 C C . ARG A 1 210 ? 27.840 17.986 24.870 1.00 96.81 210 ARG A C 1
ATOM 1658 O O . ARG A 1 210 ? 27.291 18.174 25.950 1.00 96.81 210 ARG A O 1
ATOM 1665 N N . GLU A 1 211 ? 28.698 18.853 24.340 1.00 96.19 211 GLU A N 1
ATOM 1666 C CA . GLU A 1 211 ? 29.075 20.134 24.965 1.00 96.19 211 GLU A CA 1
ATOM 1667 C C . GLU A 1 211 ? 27.854 21.032 25.207 1.00 96.19 211 GLU A C 1
ATOM 1669 O O . GLU A 1 211 ? 27.671 21.551 26.308 1.00 96.19 211 GLU A O 1
ATOM 1674 N N . THR A 1 212 ? 26.961 21.129 24.219 1.00 96.12 212 THR A N 1
ATOM 1675 C CA . THR A 1 212 ? 25.705 21.894 24.316 1.00 96.12 212 THR A CA 1
ATOM 1676 C C . THR A 1 212 ? 24.805 21.375 25.443 1.00 96.12 212 THR A C 1
ATOM 1678 O O . THR A 1 212 ? 24.279 22.155 26.239 1.00 96.12 212 THR A O 1
ATOM 1681 N N . VAL A 1 213 ? 24.656 20.050 25.556 1.00 96.06 213 VAL A N 1
ATOM 1682 C CA . VAL A 1 213 ? 23.876 19.406 26.627 1.00 96.06 213 VAL A CA 1
ATOM 1683 C C . VAL A 1 213 ? 24.530 19.605 28.001 1.00 96.06 213 VAL A C 1
ATOM 1685 O O . VAL A 1 213 ? 23.818 19.862 28.973 1.00 96.06 213 VAL A O 1
ATOM 1688 N N . ILE A 1 214 ? 25.863 19.529 28.093 1.00 96.12 214 ILE A N 1
ATOM 1689 C CA . ILE A 1 214 ? 26.618 19.796 29.330 1.00 96.12 214 ILE A CA 1
ATOM 1690 C C . ILE A 1 214 ? 26.370 21.228 29.803 1.00 96.12 214 ILE A C 1
ATOM 1692 O O . ILE A 1 214 ? 25.983 21.430 30.957 1.00 96.12 214 ILE A O 1
ATOM 1696 N N . GLN A 1 215 ? 26.538 22.210 28.915 1.00 94.19 215 GLN A N 1
ATOM 1697 C CA . GLN A 1 215 ? 26.329 23.622 29.227 1.00 94.19 215 GLN A CA 1
ATOM 1698 C C . GLN A 1 215 ? 24.893 23.870 29.717 1.00 94.19 215 GLN A C 1
ATOM 1700 O O . GLN A 1 215 ? 24.690 24.351 30.832 1.00 94.19 215 GLN A O 1
ATOM 1705 N N . GLN A 1 216 ? 23.893 23.466 28.927 1.00 92.44 216 GLN A N 1
ATOM 1706 C CA . GLN A 1 216 ? 22.483 23.703 29.247 1.00 92.44 216 GLN A CA 1
ATOM 1707 C C . GLN A 1 216 ? 22.009 22.952 30.502 1.00 92.44 216 GLN A C 1
ATOM 1709 O O . GLN A 1 216 ? 21.121 23.435 31.205 1.00 92.44 216 GLN A O 1
ATOM 1714 N N . PHE A 1 217 ? 22.588 21.792 30.836 1.00 92.50 217 PHE A N 1
ATOM 1715 C CA . PHE A 1 217 ? 22.302 21.136 32.117 1.00 92.50 217 PHE A CA 1
ATOM 1716 C C . PHE A 1 217 ? 22.930 21.900 33.286 1.00 92.50 217 PHE A C 1
ATOM 1718 O O . PHE A 1 217 ? 22.264 22.100 34.299 1.00 92.50 217 PHE A O 1
ATOM 1725 N N . SER A 1 218 ? 24.171 22.367 33.129 1.00 92.31 218 SER A N 1
ATOM 1726 C CA . SER A 1 218 ? 24.916 23.082 34.173 1.00 92.31 218 SER A CA 1
ATOM 1727 C C . SER A 1 218 ? 24.232 24.393 34.576 1.00 92.31 218 SER A C 1
ATOM 1729 O O . SER A 1 218 ? 24.101 24.670 35.766 1.00 92.31 218 SER A O 1
ATOM 1731 N N . GLU A 1 219 ? 23.689 25.139 33.606 1.00 89.50 219 GLU A N 1
ATOM 1732 C CA . GLU A 1 219 ? 22.919 26.382 33.816 1.00 89.50 219 GLU A CA 1
ATOM 1733 C C . GLU A 1 219 ? 21.660 26.212 34.700 1.00 89.50 219 GLU A C 1
ATOM 1735 O O . GLU A 1 219 ? 21.095 27.198 35.180 1.00 89.50 219 GLU A O 1
ATOM 1740 N N . ARG A 1 220 ? 21.203 24.975 34.951 1.00 87.38 220 ARG A N 1
ATOM 1741 C CA . ARG A 1 220 ? 20.042 24.688 35.815 1.00 87.38 220 ARG A CA 1
ATOM 1742 C C . ARG A 1 220 ? 20.374 24.641 37.309 1.00 87.38 220 ARG A C 1
ATOM 1744 O O . ARG A 1 220 ? 19.444 24.653 38.120 1.00 87.38 220 ARG A O 1
ATOM 1751 N N . PHE A 1 221 ? 21.652 24.569 37.673 1.00 86.81 221 PHE A N 1
ATOM 1752 C CA . PHE A 1 221 ? 22.123 24.402 39.050 1.00 86.81 221 PHE A CA 1
ATOM 1753 C C . PHE A 1 221 ? 22.971 25.601 39.479 1.00 86.81 221 PHE A C 1
ATOM 1755 O O . PHE A 1 221 ? 23.492 26.340 38.648 1.00 86.81 221 PHE A O 1
ATOM 1762 N N . LYS A 1 222 ? 23.096 25.825 40.793 1.00 82.56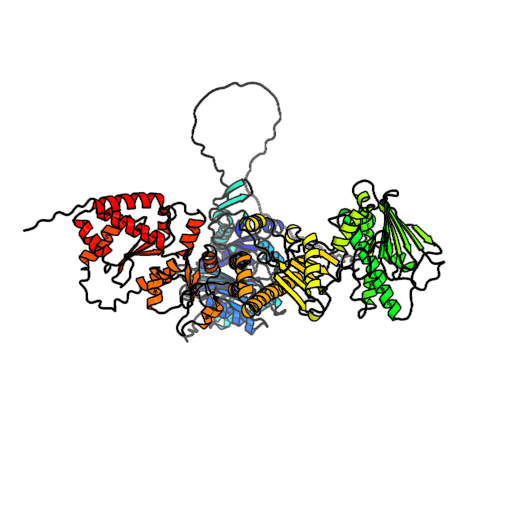 222 LYS A N 1
ATOM 1763 C CA . LYS A 1 222 ? 23.962 26.904 41.307 1.00 82.56 222 LYS A CA 1
ATOM 1764 C C . LYS A 1 222 ? 25.445 26.559 41.123 1.00 82.56 222 LYS A C 1
ATOM 1766 O O . LYS A 1 222 ? 26.267 27.438 40.898 1.00 82.56 222 LYS A O 1
ATOM 1771 N N . GLU A 1 223 ? 25.752 25.276 41.242 1.00 86.88 223 GLU A N 1
ATOM 1772 C CA . GLU A 1 223 ? 27.070 24.684 41.088 1.00 86.88 223 GLU A CA 1
ATOM 1773 C C . GLU A 1 223 ? 26.863 23.304 40.456 1.00 86.88 223 GLU A C 1
ATOM 1775 O O . GLU A 1 223 ? 25.991 22.541 40.885 1.00 86.88 223 GLU A O 1
ATOM 1780 N N . CYS A 1 224 ? 27.617 23.017 39.396 1.00 91.75 224 CYS A N 1
ATOM 1781 C CA . CYS A 1 224 ? 27.535 21.764 38.662 1.00 91.75 224 CYS A CA 1
ATOM 1782 C C . CYS A 1 224 ? 28.946 21.236 38.405 1.00 91.75 224 CYS A C 1
ATOM 1784 O O . CYS A 1 224 ? 29.763 21.928 37.799 1.00 91.75 224 CYS A O 1
ATOM 1786 N N . VAL A 1 225 ? 29.228 20.016 38.857 1.00 92.94 225 VAL A N 1
ATOM 1787 C CA . VAL A 1 225 ? 30.539 19.377 38.686 1.00 92.94 225 VAL A CA 1
ATOM 1788 C C . VAL A 1 225 ? 30.489 18.457 37.473 1.00 92.94 225 VAL A C 1
ATOM 1790 O O . VAL A 1 225 ? 29.632 17.577 37.404 1.00 92.94 225 VAL A O 1
ATOM 1793 N N . VAL A 1 226 ? 31.408 18.646 36.527 1.00 95.19 226 VAL A N 1
ATOM 1794 C CA . VAL A 1 226 ? 31.613 17.736 35.391 1.00 95.19 226 VAL A CA 1
ATOM 1795 C C . VAL A 1 226 ? 32.797 16.826 35.705 1.00 95.19 226 VAL A C 1
ATOM 1797 O O . VAL A 1 226 ? 33.824 17.287 36.200 1.00 95.19 226 VAL A O 1
ATOM 1800 N N . THR A 1 227 ? 32.656 15.528 35.460 1.00 95.31 227 THR A N 1
ATOM 1801 C CA . THR A 1 227 ? 33.685 14.523 35.745 1.00 95.31 227 THR A CA 1
ATOM 1802 C C . THR A 1 227 ? 33.760 13.525 34.598 1.00 95.31 227 THR A C 1
ATOM 1804 O O . THR A 1 227 ? 32.792 12.812 34.325 1.00 95.31 227 THR A O 1
ATOM 1807 N N . ASP A 1 228 ? 34.919 13.453 33.947 1.00 94.56 228 ASP A N 1
ATOM 1808 C CA . ASP A 1 228 ? 35.238 12.359 33.035 1.00 94.56 228 ASP A CA 1
ATOM 1809 C C . ASP A 1 228 ? 35.481 11.079 33.847 1.00 94.56 228 ASP A C 1
ATOM 1811 O O . ASP A 1 228 ? 36.228 11.077 34.827 1.00 94.56 228 ASP A O 1
ATOM 1815 N N . VAL A 1 229 ? 34.825 9.986 33.458 1.00 93.69 229 VAL A N 1
ATOM 1816 C CA . VAL A 1 229 ? 34.865 8.701 34.163 1.00 93.69 229 VAL A CA 1
ATOM 1817 C C . VAL A 1 229 ? 35.525 7.655 33.278 1.00 93.69 229 VAL A C 1
ATOM 1819 O O . VAL A 1 229 ? 34.946 7.213 32.280 1.00 93.69 229 VAL A O 1
ATOM 1822 N N . ASP A 1 230 ? 36.705 7.190 33.687 1.00 92.00 230 ASP A N 1
ATOM 1823 C CA . ASP A 1 230 ? 37.232 5.920 33.196 1.00 92.00 230 ASP A CA 1
ATOM 1824 C C . ASP A 1 230 ? 36.583 4.758 33.963 1.00 92.00 230 ASP A C 1
ATOM 1826 O O . ASP A 1 230 ? 36.930 4.438 35.103 1.00 92.00 230 ASP A O 1
ATOM 1830 N N . VAL A 1 231 ? 35.626 4.096 33.311 1.00 88.38 231 VAL A N 1
ATOM 1831 C CA . VAL A 1 231 ? 34.921 2.944 33.886 1.00 88.38 231 VAL A CA 1
ATOM 1832 C C . VAL A 1 231 ? 35.869 1.752 34.113 1.00 88.38 231 VAL A C 1
ATOM 1834 O O . VAL A 1 231 ? 35.583 0.911 34.963 1.00 88.38 231 VAL A O 1
ATOM 1837 N N . ASP A 1 232 ? 37.014 1.668 33.424 1.00 87.06 232 ASP A N 1
ATOM 1838 C CA . ASP A 1 232 ? 38.041 0.652 33.700 1.00 87.06 232 ASP A CA 1
ATOM 1839 C C . ASP A 1 232 ? 38.840 0.926 34.983 1.00 87.06 232 ASP A C 1
ATOM 1841 O O . ASP A 1 232 ? 39.409 -0.008 35.555 1.00 87.06 232 ASP A O 1
ATOM 1845 N N . GLU A 1 233 ? 38.865 2.164 35.484 1.00 89.12 233 GLU A N 1
ATOM 1846 C CA . GLU A 1 233 ? 39.331 2.441 36.845 1.00 89.12 233 GLU A CA 1
ATOM 1847 C C . GLU A 1 233 ? 38.256 2.159 37.892 1.00 89.12 233 GLU A C 1
ATOM 1849 O O . GLU A 1 233 ? 38.561 1.549 38.919 1.00 89.12 233 GLU A O 1
ATOM 1854 N N . GLU A 1 234 ? 37.002 2.536 37.634 1.00 88.38 234 GLU A N 1
ATOM 1855 C CA . GLU A 1 234 ? 35.893 2.249 38.555 1.00 88.38 234 GLU A CA 1
ATOM 1856 C C . GLU A 1 234 ? 35.719 0.741 38.781 1.00 88.38 234 GLU A C 1
ATOM 1858 O O . GLU A 1 234 ? 35.550 0.301 39.915 1.00 88.38 234 GLU A O 1
ATOM 1863 N N . LEU A 1 235 ? 35.894 -0.078 37.740 1.00 85.62 235 LEU A N 1
ATOM 1864 C CA . LEU A 1 235 ? 35.911 -1.543 37.849 1.00 85.62 235 LEU A CA 1
ATOM 1865 C C . LEU A 1 235 ? 37.046 -2.103 38.729 1.00 85.62 235 LEU A C 1
ATOM 1867 O O . LEU A 1 235 ? 36.942 -3.240 39.180 1.00 85.62 235 LEU A O 1
ATOM 1871 N N . LYS A 1 236 ? 38.123 -1.350 38.986 1.00 87.38 236 LYS A N 1
ATOM 1872 C CA . LYS A 1 236 ? 39.195 -1.759 39.919 1.00 87.38 236 LYS A CA 1
ATOM 1873 C C . LYS A 1 236 ? 38.913 -1.322 41.356 1.00 87.38 236 LYS A C 1
ATOM 1875 O O . LYS A 1 236 ? 39.425 -1.938 42.284 1.00 87.38 236 LYS A O 1
ATOM 1880 N N . LYS A 1 237 ? 38.154 -0.236 41.531 1.00 88.19 237 LYS A N 1
ATOM 1881 C CA . LYS A 1 237 ? 37.888 0.413 42.826 1.00 88.19 237 LYS A CA 1
ATOM 1882 C C . LYS A 1 237 ? 36.566 -0.037 43.457 1.00 88.19 237 LYS A C 1
ATOM 1884 O O . LYS A 1 237 ? 36.389 0.124 44.659 1.00 88.19 237 LYS A O 1
ATOM 1889 N N . ASN A 1 238 ? 35.633 -0.554 42.656 1.00 89.62 238 ASN A N 1
ATOM 1890 C CA . ASN A 1 238 ? 34.230 -0.684 43.033 1.00 89.62 238 ASN A CA 1
ATOM 1891 C C . ASN A 1 238 ? 33.649 -2.057 42.652 1.00 89.62 238 ASN A C 1
ATOM 1893 O O . ASN A 1 238 ? 33.190 -2.271 41.525 1.00 89.62 238 ASN A O 1
ATOM 1897 N N . GLU A 1 239 ? 33.631 -2.987 43.612 1.00 90.56 239 GLU A N 1
ATOM 1898 C CA . GLU A 1 239 ? 33.115 -4.354 43.424 1.00 90.56 239 GLU A CA 1
ATOM 1899 C C . GLU A 1 239 ? 31.681 -4.367 42.874 1.00 90.56 239 GLU A C 1
ATOM 1901 O O . GLU A 1 239 ? 31.341 -5.188 42.024 1.00 90.56 239 GLU A O 1
ATOM 1906 N N . GLN A 1 240 ? 30.850 -3.396 43.257 1.00 90.31 240 GLN A N 1
ATOM 1907 C CA . GLN A 1 240 ? 29.455 -3.343 42.831 1.00 90.31 240 GLN A CA 1
ATOM 1908 C C . GLN A 1 240 ? 29.293 -3.024 41.331 1.00 90.31 240 GLN A C 1
ATOM 1910 O O . GLN A 1 240 ? 28.319 -3.470 40.711 1.00 90.31 240 GLN A O 1
ATOM 1915 N N . VAL A 1 241 ? 30.247 -2.303 40.726 1.00 90.88 241 VAL A N 1
ATOM 1916 C CA . VAL A 1 241 ? 30.314 -2.088 39.267 1.00 90.88 241 VAL A CA 1
ATOM 1917 C C . VAL A 1 241 ? 30.756 -3.377 38.562 1.00 90.88 241 VAL A C 1
ATOM 1919 O O . VAL A 1 241 ? 30.213 -3.709 37.506 1.00 90.88 241 VAL A O 1
ATOM 1922 N N . VAL A 1 242 ? 31.672 -4.146 39.165 1.00 92.75 242 VAL A N 1
ATOM 1923 C CA . VAL A 1 242 ? 32.112 -5.462 38.659 1.00 92.75 242 VAL A CA 1
ATOM 1924 C C . VAL A 1 242 ? 30.965 -6.475 38.684 1.00 92.75 242 VAL A C 1
ATOM 1926 O O . VAL A 1 242 ? 30.728 -7.153 37.682 1.00 92.75 242 VAL A O 1
ATOM 1929 N N . GLU A 1 243 ? 30.199 -6.537 39.776 1.00 92.38 243 GLU A N 1
ATOM 1930 C CA . GLU A 1 243 ? 29.000 -7.377 39.880 1.00 92.38 243 GLU A CA 1
ATOM 1931 C C . GLU A 1 243 ? 27.958 -7.018 38.813 1.00 92.38 243 GLU A C 1
ATOM 1933 O O . GLU A 1 243 ? 27.468 -7.901 38.103 1.00 92.38 243 GLU A O 1
ATOM 1938 N N . ASN A 1 244 ? 27.654 -5.723 38.648 1.00 93.69 244 ASN A N 1
ATOM 1939 C CA . ASN A 1 244 ? 26.735 -5.254 37.610 1.00 93.69 244 ASN A CA 1
ATOM 1940 C C . ASN A 1 244 ? 27.235 -5.635 36.203 1.00 93.69 244 ASN A C 1
ATOM 1942 O O . ASN A 1 244 ? 26.445 -6.097 35.379 1.00 93.69 244 ASN A O 1
ATOM 1946 N N . LEU A 1 245 ? 28.535 -5.486 35.920 1.00 94.75 245 LEU A N 1
ATOM 1947 C CA . LEU A 1 245 ? 29.134 -5.853 34.632 1.00 94.75 245 LEU A CA 1
ATOM 1948 C C . LEU A 1 245 ? 29.047 -7.361 34.361 1.00 94.75 245 LEU A C 1
ATOM 1950 O O . LEU A 1 245 ? 28.716 -7.765 33.244 1.00 94.75 245 LEU A O 1
ATOM 1954 N N . SER A 1 246 ? 29.335 -8.182 35.373 1.00 94.00 246 SER A N 1
ATOM 1955 C CA . SER A 1 246 ? 29.231 -9.643 35.302 1.00 94.00 246 SER A CA 1
ATOM 1956 C C . SER A 1 246 ? 27.788 -10.070 35.010 1.00 94.00 246 SER A C 1
ATOM 1958 O O . SER A 1 246 ? 27.527 -10.783 34.039 1.00 94.00 246 SER A O 1
ATOM 1960 N N . PHE A 1 247 ? 26.829 -9.522 35.764 1.00 94.88 247 PHE A N 1
ATOM 1961 C CA . PHE A 1 247 ? 25.399 -9.771 35.582 1.00 94.88 247 PHE A CA 1
ATOM 1962 C C . PHE A 1 247 ? 24.892 -9.371 34.187 1.00 94.88 247 PHE A C 1
ATOM 1964 O O . PHE A 1 247 ? 24.150 -10.122 33.555 1.00 94.88 247 PHE A O 1
ATOM 1971 N N . LEU A 1 248 ? 25.303 -8.205 33.676 1.00 95.12 248 LEU A N 1
ATOM 1972 C CA . LEU A 1 248 ? 24.868 -7.711 32.364 1.00 95.12 248 LEU A CA 1
ATOM 1973 C C . LEU A 1 248 ? 25.382 -8.559 31.189 1.00 95.12 248 LEU A C 1
ATOM 1975 O O . LEU A 1 248 ? 24.769 -8.527 30.119 1.00 95.12 248 LEU A O 1
ATOM 1979 N N . LYS A 1 249 ? 26.467 -9.320 31.387 1.00 94.75 249 LYS A N 1
ATOM 1980 C CA . LYS A 1 249 ? 27.033 -10.262 30.407 1.00 94.75 249 LYS A CA 1
ATOM 1981 C C . LYS A 1 249 ? 26.492 -11.694 30.530 1.00 94.75 249 LYS A C 1
ATOM 1983 O O . LYS A 1 249 ? 26.763 -12.507 29.648 1.00 94.75 249 LYS A O 1
ATOM 1988 N N . ASP A 1 250 ? 25.731 -12.019 31.577 1.00 94.38 250 ASP A N 1
ATOM 1989 C CA . ASP A 1 250 ? 25.175 -13.362 31.778 1.00 94.38 250 ASP A CA 1
ATOM 1990 C C . ASP A 1 250 ? 24.183 -13.728 30.653 1.00 94.38 250 ASP A C 1
ATOM 1992 O O . ASP A 1 250 ? 23.249 -12.982 30.333 1.00 94.38 250 ASP A O 1
ATOM 1996 N N . TRP A 1 251 ? 24.339 -14.924 30.080 1.00 91.88 251 TRP A N 1
ATOM 1997 C CA . TRP A 1 251 ? 23.397 -15.504 29.120 1.00 91.88 251 TRP A CA 1
ATOM 1998 C C . TRP A 1 251 ? 21.957 -15.522 29.655 1.00 91.88 251 TRP A C 1
ATOM 2000 O O . TRP A 1 251 ? 21.007 -15.211 28.929 1.00 91.88 251 TRP A O 1
ATOM 2010 N N . ASN A 1 252 ? 21.777 -15.840 30.938 1.00 92.06 252 ASN A N 1
ATOM 2011 C CA . ASN A 1 252 ? 20.479 -15.862 31.608 1.00 92.06 252 ASN A CA 1
ATOM 2012 C C . ASN A 1 252 ? 19.845 -14.469 31.699 1.00 92.06 252 ASN A C 1
ATOM 2014 O O . ASN A 1 252 ? 18.617 -14.354 31.750 1.00 92.06 252 ASN A O 1
ATOM 2018 N N . TRP A 1 253 ? 20.658 -13.410 31.697 1.00 93.88 253 TRP A N 1
ATOM 2019 C CA . TRP A 1 253 ? 20.173 -12.041 31.610 1.00 93.88 253 TRP A CA 1
ATOM 2020 C C . TRP A 1 253 ? 19.816 -11.670 30.168 1.00 93.88 253 TRP A C 1
ATOM 2022 O O . TRP A 1 253 ? 18.656 -11.355 29.887 1.00 93.88 253 TRP A O 1
ATOM 2032 N N . ILE A 1 254 ? 20.772 -11.761 29.238 1.00 92.69 254 ILE A N 1
ATOM 2033 C CA . ILE A 1 254 ? 20.589 -11.318 27.845 1.00 92.69 254 ILE A CA 1
ATOM 2034 C C . ILE A 1 254 ? 19.498 -12.147 27.149 1.00 92.69 254 ILE A C 1
ATOM 2036 O O . ILE A 1 254 ? 18.535 -11.588 26.618 1.00 92.69 254 ILE A O 1
ATOM 2040 N N . PHE A 1 255 ? 19.583 -13.475 27.220 1.00 92.56 255 PHE A N 1
ATOM 2041 C CA . PHE A 1 255 ? 18.686 -14.403 26.526 1.00 92.56 255 PHE A CA 1
ATOM 2042 C C . PHE A 1 255 ? 17.672 -15.064 27.467 1.00 92.56 255 PHE A C 1
ATOM 2044 O O . PHE A 1 255 ? 16.500 -15.180 27.104 1.00 92.56 255 PHE A O 1
ATOM 2051 N N . GLY A 1 256 ? 18.069 -15.429 28.689 1.00 88.25 256 GLY A N 1
ATOM 2052 C CA . GLY A 1 256 ? 17.207 -16.148 29.641 1.00 88.25 256 GLY A CA 1
ATOM 2053 C C . GLY A 1 256 ? 15.979 -15.376 30.140 1.00 88.25 256 GLY A C 1
ATOM 2054 O O . GLY A 1 256 ? 14.962 -15.992 30.455 1.00 88.25 256 GLY A O 1
ATOM 2055 N N . LYS A 1 257 ? 16.011 -14.035 30.151 1.00 88.44 257 LYS A N 1
ATOM 2056 C CA . LYS A 1 257 ? 14.842 -13.186 30.477 1.00 88.44 257 LYS A CA 1
ATOM 2057 C C . LYS A 1 257 ? 13.851 -12.995 29.321 1.00 88.44 257 LYS A C 1
ATOM 2059 O O . LYS A 1 257 ? 12.865 -12.277 29.482 1.00 88.44 257 LYS A O 1
ATOM 2064 N N . THR A 1 258 ? 14.083 -13.629 28.173 1.00 88.19 258 THR A N 1
ATOM 2065 C CA . THR A 1 258 ? 13.153 -13.609 27.036 1.00 88.19 258 THR A CA 1
ATOM 2066 C C . THR A 1 258 ? 11.835 -14.305 27.401 1.00 88.19 258 THR A C 1
ATOM 2068 O O . THR A 1 258 ? 11.878 -15.441 27.881 1.00 88.19 258 THR A O 1
ATOM 2071 N N . PRO A 1 259 ? 10.663 -13.683 27.159 1.00 86.31 259 PRO A N 1
ATOM 2072 C CA . PRO A 1 259 ? 9.376 -14.354 27.325 1.00 86.31 259 PRO A CA 1
ATOM 2073 C C . PRO A 1 259 ? 9.284 -15.623 26.472 1.00 86.31 259 PRO A C 1
ATOM 2075 O O . PRO A 1 259 ? 9.796 -15.655 25.355 1.00 86.31 259 PRO A O 1
ATOM 2078 N N . LYS A 1 260 ? 8.608 -16.653 26.991 1.00 90.50 260 LYS A N 1
ATOM 2079 C CA . LYS A 1 260 ? 8.385 -17.939 26.309 1.00 90.50 260 LYS A CA 1
ATOM 2080 C C . LYS A 1 260 ? 7.785 -17.716 24.911 1.00 90.50 260 LYS A C 1
ATOM 2082 O O . LYS A 1 260 ? 6.915 -16.855 24.740 1.00 90.50 260 LYS A O 1
ATOM 2087 N N . PHE A 1 261 ? 8.253 -18.467 23.916 1.00 91.31 261 PHE A N 1
ATOM 2088 C CA . PHE A 1 261 ? 7.780 -18.334 22.535 1.00 91.31 261 PHE A CA 1
ATOM 2089 C C . PHE A 1 261 ? 7.836 -19.645 21.754 1.00 91.31 261 PHE A C 1
ATOM 2091 O O . PHE A 1 261 ? 8.564 -20.570 22.114 1.00 91.31 261 PHE A O 1
ATOM 2098 N N . TRP A 1 262 ? 7.070 -19.700 20.668 1.00 89.88 262 TRP A N 1
ATOM 2099 C CA . TRP A 1 262 ? 7.164 -20.753 19.662 1.00 89.88 262 TRP A CA 1
ATOM 2100 C C . TRP A 1 262 ? 7.929 -20.238 18.446 1.00 89.88 262 TRP A C 1
ATOM 2102 O O . TRP A 1 262 ? 7.720 -19.103 18.015 1.00 89.88 262 TRP A O 1
ATOM 2112 N N . PHE A 1 263 ? 8.813 -21.076 17.916 1.00 89.00 263 PHE A N 1
ATOM 2113 C CA . PHE A 1 263 ? 9.474 -20.888 16.633 1.00 89.00 263 PHE A CA 1
ATOM 2114 C C . PHE A 1 263 ? 8.876 -21.875 15.626 1.00 89.00 263 PHE A C 1
ATOM 2116 O O . PHE A 1 263 ? 8.892 -23.084 15.863 1.00 89.00 263 PHE A O 1
ATOM 2123 N N . GLU A 1 264 ? 8.320 -21.363 14.534 1.00 88.12 264 GLU A N 1
ATOM 2124 C CA . GLU A 1 264 ? 7.571 -22.120 13.530 1.00 88.12 264 GLU A CA 1
ATOM 2125 C C . GLU A 1 264 ? 8.126 -21.810 12.139 1.00 88.12 264 GLU A C 1
ATOM 2127 O O . GLU A 1 264 ? 8.009 -20.687 11.661 1.00 88.12 264 GLU A O 1
ATOM 2132 N N . ASN A 1 265 ? 8.744 -22.798 11.489 1.00 80.00 265 ASN A N 1
ATOM 2133 C CA . ASN A 1 265 ? 9.244 -22.682 10.118 1.00 80.00 265 ASN A CA 1
ATOM 2134 C C . ASN A 1 265 ? 8.824 -23.925 9.318 1.00 80.00 265 ASN A C 1
ATOM 2136 O O . ASN A 1 265 ? 9.343 -25.028 9.530 1.00 80.00 265 ASN A O 1
ATOM 2140 N N . GLY A 1 266 ? 7.837 -23.752 8.434 1.00 80.00 266 GLY A N 1
ATOM 2141 C CA . GLY A 1 266 ? 7.191 -24.849 7.717 1.00 80.00 266 GLY A CA 1
ATOM 2142 C C . GLY A 1 266 ? 6.599 -25.879 8.684 1.00 80.00 266 GLY A C 1
ATOM 2143 O O . GLY A 1 266 ? 5.838 -25.540 9.585 1.00 80.00 266 GLY A O 1
ATOM 2144 N N . SER A 1 267 ? 6.985 -27.147 8.531 1.00 68.38 267 SER A N 1
ATOM 2145 C CA . SER A 1 267 ? 6.554 -28.245 9.409 1.00 68.38 267 SER A CA 1
ATOM 2146 C C . SER A 1 267 ? 7.287 -28.315 10.758 1.00 68.38 267 SER A C 1
ATOM 2148 O O . SER A 1 267 ? 6.931 -29.137 11.605 1.00 68.38 267 SER A O 1
ATOM 2150 N N . ARG A 1 268 ? 8.316 -27.486 10.995 1.00 74.69 268 ARG A N 1
ATOM 2151 C CA . ARG A 1 268 ? 9.091 -27.497 12.246 1.00 74.69 268 ARG A CA 1
ATOM 2152 C C . ARG A 1 268 ? 8.537 -26.476 13.235 1.00 74.69 268 ARG A C 1
ATOM 2154 O O . ARG A 1 268 ? 8.753 -25.279 13.073 1.00 74.69 268 ARG A O 1
ATOM 2161 N N . LYS A 1 269 ? 7.896 -26.972 14.296 1.00 85.62 269 LYS A N 1
ATOM 2162 C CA . LYS A 1 269 ? 7.431 -26.190 15.450 1.00 85.62 269 LYS A CA 1
ATOM 2163 C C . LYS A 1 269 ? 8.260 -26.530 16.690 1.00 85.62 269 LYS A C 1
ATOM 2165 O O . LYS A 1 269 ? 8.311 -27.684 17.108 1.00 85.62 269 LYS A O 1
ATOM 2170 N N . GLN A 1 270 ? 8.920 -25.531 17.268 1.00 86.94 270 GLN A N 1
ATOM 2171 C CA . GLN A 1 270 ? 9.822 -25.668 18.415 1.00 86.94 270 GLN A CA 1
ATOM 2172 C C . GLN A 1 270 ? 9.418 -24.702 19.531 1.00 86.94 270 GLN A C 1
ATOM 2174 O O . GLN A 1 270 ? 9.128 -23.535 19.278 1.00 86.94 270 GLN A O 1
ATOM 2179 N N . TYR A 1 271 ? 9.417 -25.176 20.774 1.00 89.94 271 TYR A N 1
ATOM 2180 C CA . TYR A 1 271 ? 9.134 -24.351 21.947 1.00 89.94 271 TYR A CA 1
ATOM 2181 C C . TYR A 1 271 ? 10.442 -23.831 22.555 1.00 89.94 271 TYR A C 1
ATOM 2183 O O . TYR A 1 271 ? 11.382 -24.604 22.760 1.00 89.94 271 TYR A O 1
ATOM 2191 N N . VAL A 1 272 ? 10.510 -22.530 22.846 1.00 88.94 272 VAL A N 1
ATOM 2192 C CA . VAL A 1 272 ? 11.696 -21.869 23.407 1.00 88.94 272 VAL A CA 1
ATOM 2193 C C . VAL A 1 272 ? 11.377 -21.286 24.780 1.00 88.94 272 VAL A C 1
ATOM 2195 O O . VAL A 1 272 ? 10.486 -20.447 24.942 1.00 88.94 272 VAL A O 1
ATOM 2198 N N . GLU A 1 273 ? 12.156 -21.702 25.778 1.00 87.81 273 GLU A N 1
ATOM 2199 C CA . GLU A 1 273 ? 12.037 -21.261 27.166 1.00 87.81 273 GLU A CA 1
ATOM 2200 C C . GLU A 1 273 ? 13.413 -20.905 27.734 1.00 87.81 273 GLU A C 1
ATOM 2202 O O . GLU A 1 273 ? 14.377 -21.647 27.551 1.00 87.81 273 GLU A O 1
ATOM 2207 N N . ALA A 1 274 ? 13.509 -19.751 28.405 1.00 83.81 274 ALA A N 1
ATOM 2208 C CA . ALA A 1 274 ? 14.772 -19.167 28.874 1.00 83.81 274 ALA A CA 1
ATOM 2209 C C . ALA A 1 274 ? 15.845 -19.052 27.766 1.00 83.81 274 ALA A C 1
ATOM 2211 O O . ALA A 1 274 ? 17.040 -19.207 28.009 1.00 83.81 274 ALA A O 1
ATOM 2212 N N . GLY A 1 275 ? 15.413 -18.798 26.525 1.00 82.44 275 GLY A N 1
ATOM 2213 C CA . GLY A 1 275 ? 16.302 -18.701 25.366 1.00 82.44 275 GLY A CA 1
ATOM 2214 C C . GLY A 1 275 ? 16.887 -20.032 24.880 1.00 82.44 275 GLY A C 1
ATOM 2215 O O . GLY A 1 275 ? 17.831 -20.021 24.095 1.00 82.44 275 GLY A O 1
ATOM 2216 N N . ILE A 1 276 ? 16.350 -21.168 25.339 1.00 86.62 276 ILE A N 1
ATOM 2217 C CA . ILE A 1 276 ? 16.799 -22.519 24.985 1.00 86.62 276 ILE A CA 1
ATOM 2218 C C . ILE A 1 276 ? 15.620 -23.291 24.377 1.00 86.62 276 ILE A C 1
ATOM 2220 O O . ILE A 1 276 ? 14.516 -23.285 24.926 1.00 86.62 276 ILE A O 1
ATOM 2224 N N . ILE A 1 277 ? 15.851 -23.972 23.251 1.00 87.88 277 ILE A N 1
ATOM 2225 C CA . ILE A 1 277 ? 14.862 -24.871 22.639 1.00 87.88 277 ILE A CA 1
ATOM 2226 C C . ILE A 1 277 ? 14.619 -26.062 23.578 1.00 87.88 277 ILE A C 1
ATOM 2228 O O . ILE A 1 277 ? 15.565 -26.698 24.047 1.00 87.88 277 ILE A O 1
ATOM 2232 N N . LYS A 1 278 ? 13.352 -26.378 23.842 1.00 85.25 278 LYS A N 1
ATOM 2233 C CA . LYS A 1 278 ? 12.936 -27.572 24.586 1.00 85.25 278 LYS A CA 1
ATOM 2234 C C . LYS A 1 278 ? 12.382 -28.605 23.607 1.00 85.25 278 LYS A C 1
ATOM 2236 O O . LYS A 1 278 ? 11.509 -28.289 22.802 1.00 85.25 278 LYS A O 1
ATOM 2241 N N . GLU A 1 279 ? 12.869 -29.841 23.690 1.00 61.09 279 GLU A N 1
ATOM 2242 C CA . GLU A 1 279 ? 12.297 -30.957 22.933 1.00 61.09 279 GLU A CA 1
ATOM 2243 C C . GLU A 1 279 ? 10.881 -31.274 23.427 1.00 61.09 279 GLU A C 1
ATOM 2245 O O . GLU A 1 279 ? 10.649 -31.460 24.624 1.00 61.09 279 GLU A O 1
ATOM 2250 N N . TRP A 1 280 ? 9.934 -31.371 22.495 1.00 48.28 280 TRP A N 1
ATOM 2251 C CA . TRP A 1 280 ? 8.565 -31.774 22.788 1.00 48.28 280 TRP A CA 1
ATOM 2252 C C . TRP A 1 280 ? 8.431 -33.293 22.642 1.00 48.28 280 TRP A C 1
ATOM 2254 O O . TRP A 1 280 ? 8.344 -33.813 21.530 1.00 48.28 280 TRP A O 1
ATOM 2264 N N . ARG A 1 281 ? 8.393 -34.026 23.762 1.00 38.44 281 ARG A N 1
ATOM 2265 C CA . ARG A 1 281 ? 8.006 -35.445 23.742 1.00 38.44 281 ARG A CA 1
ATOM 2266 C C . ARG A 1 281 ? 6.510 -35.549 23.455 1.00 38.44 281 ARG A C 1
ATOM 2268 O O . ARG A 1 281 ? 5.693 -35.146 24.280 1.00 38.44 281 ARG A O 1
ATOM 2275 N N . SER A 1 282 ? 6.151 -36.115 22.304 1.00 34.44 282 SER A N 1
ATOM 2276 C CA . SER A 1 282 ? 4.756 -36.392 21.955 1.00 34.44 282 SER A CA 1
ATOM 2277 C C . SER A 1 282 ? 4.163 -37.437 22.900 1.00 34.44 282 SER A C 1
ATOM 2279 O O . SER A 1 282 ? 4.521 -38.614 22.830 1.00 34.44 282 SER A O 1
ATOM 2281 N N . VAL A 1 283 ? 3.220 -37.034 23.749 1.00 30.53 283 VAL A N 1
ATOM 2282 C CA . VAL A 1 283 ? 2.360 -37.987 24.456 1.00 30.53 283 VAL A CA 1
ATOM 2283 C C . VAL A 1 283 ? 1.283 -38.456 23.476 1.00 30.53 283 VAL A C 1
ATOM 2285 O O . VAL A 1 283 ? 0.239 -37.825 23.348 1.00 30.53 283 VAL A O 1
ATOM 2288 N N . MET A 1 284 ? 1.548 -39.549 22.756 1.00 29.45 284 MET A N 1
ATOM 2289 C CA . MET A 1 284 ? 0.485 -40.330 22.115 1.00 29.45 284 MET A CA 1
ATOM 2290 C C . MET A 1 284 ? -0.122 -41.276 23.152 1.00 29.45 284 MET A C 1
ATOM 2292 O O . MET A 1 284 ? 0.604 -41.928 23.904 1.00 29.45 284 MET A O 1
ATOM 2296 N N . TRP A 1 285 ? -1.451 -41.340 23.204 1.00 26.72 285 TRP A N 1
ATOM 2297 C CA . TRP A 1 285 ? -2.192 -42.157 24.162 1.00 26.72 285 TRP A CA 1
ATOM 2298 C C . TRP A 1 285 ? -2.841 -43.350 23.447 1.00 26.72 285 TRP A C 1
ATOM 2300 O O . TRP A 1 285 ? -3.487 -43.159 22.421 1.00 26.72 285 TRP A O 1
ATOM 2310 N N . THR A 1 286 ? -2.693 -44.554 24.021 1.00 29.31 286 THR A N 1
ATOM 2311 C CA . THR A 1 286 ? -3.163 -45.879 23.527 1.00 29.31 286 THR A CA 1
ATOM 2312 C C . THR A 1 286 ? -2.530 -46.347 22.195 1.00 29.31 286 THR A C 1
ATOM 2314 O O . THR A 1 286 ? -2.293 -45.547 21.307 1.00 29.31 286 THR A O 1
ATOM 2317 N N . ALA A 1 287 ? -2.161 -47.617 21.973 1.00 26.47 287 ALA A N 1
ATOM 2318 C CA . ALA A 1 287 ? -2.683 -48.880 22.513 1.00 26.47 287 ALA A CA 1
ATOM 2319 C C . ALA A 1 287 ? -1.590 -49.946 22.835 1.00 26.47 287 ALA A C 1
ATOM 2321 O O . ALA A 1 287 ? -0.401 -49.651 22.893 1.00 26.47 287 ALA A O 1
ATOM 2322 N N . ARG A 1 288 ? -2.022 -51.178 23.152 1.00 28.25 288 ARG A N 1
ATOM 2323 C CA . ARG A 1 288 ? -1.291 -52.231 23.897 1.00 28.25 288 ARG A CA 1
ATOM 2324 C C . ARG A 1 288 ? -0.449 -53.212 23.050 1.00 28.25 288 ARG A C 1
ATOM 2326 O O . ARG A 1 288 ? -0.851 -53.555 21.953 1.00 28.25 288 ARG A O 1
ATOM 2333 N N . HIS A 1 289 ? 0.593 -53.765 23.697 1.00 28.78 289 HIS A N 1
ATOM 2334 C CA . HIS A 1 289 ? 1.183 -55.122 23.560 1.00 28.78 289 HIS A CA 1
ATOM 2335 C C . HIS A 1 289 ? 1.494 -55.708 22.159 1.00 28.78 289 HIS A C 1
ATOM 2337 O O . HIS A 1 289 ? 0.579 -56.045 21.422 1.00 28.78 289 HIS A O 1
ATOM 2343 N N . ALA A 1 290 ? 2.761 -56.098 21.920 1.00 24.78 290 ALA A N 1
ATOM 2344 C CA . ALA A 1 290 ? 3.242 -57.499 22.035 1.00 24.78 290 ALA A CA 1
ATOM 2345 C C . ALA A 1 290 ? 4.515 -57.789 21.199 1.00 24.78 290 ALA A C 1
ATOM 2347 O O . ALA A 1 290 ? 4.510 -57.522 20.008 1.00 24.78 290 ALA A O 1
ATOM 2348 N N . LEU A 1 291 ? 5.507 -58.468 21.814 1.00 26.30 291 LEU A N 1
ATOM 2349 C CA . LEU A 1 291 ? 6.561 -59.316 21.192 1.00 26.30 291 LEU A CA 1
ATOM 2350 C C . LEU A 1 291 ? 7.537 -58.632 20.185 1.00 26.30 291 LEU A C 1
ATOM 2352 O O . LEU A 1 291 ? 7.187 -57.717 19.465 1.00 26.30 291 LEU A O 1
ATOM 2356 N N . GLY A 1 292 ? 8.815 -59.010 20.063 1.00 25.27 292 GLY A N 1
ATOM 2357 C CA . GLY A 1 292 ? 9.629 -60.002 20.771 1.00 25.27 292 GLY A CA 1
ATOM 2358 C C . GLY A 1 292 ? 11.125 -59.825 20.425 1.00 25.27 292 GLY A C 1
ATOM 2359 O O . GLY A 1 292 ? 11.475 -59.088 19.508 1.00 25.27 292 GLY A O 1
ATOM 2360 N N . ARG A 1 293 ? 12.024 -60.468 21.183 1.00 28.41 293 ARG A N 1
ATOM 2361 C CA . ARG A 1 293 ? 13.491 -60.412 20.983 1.00 28.41 293 ARG A CA 1
ATOM 2362 C C . ARG A 1 293 ? 13.944 -61.285 19.804 1.00 28.41 293 ARG A C 1
ATOM 2364 O O . ARG A 1 293 ? 13.487 -62.419 19.745 1.00 28.41 293 ARG A O 1
ATOM 2371 N N . VAL A 1 294 ? 14.988 -60.867 19.075 1.00 26.95 294 VAL A N 1
ATOM 2372 C CA . VAL A 1 294 ? 16.156 -61.707 18.693 1.00 26.95 294 VAL A CA 1
ATOM 2373 C C . VAL A 1 294 ? 17.412 -60.810 18.682 1.00 26.95 294 VAL A C 1
ATOM 2375 O O . VAL A 1 294 ? 17.303 -59.605 18.471 1.00 26.95 294 VAL A O 1
ATOM 2378 N N . ALA A 1 295 ? 18.593 -61.369 18.967 1.00 25.48 295 ALA A N 1
ATOM 2379 C CA . ALA A 1 295 ? 19.884 -60.671 19.022 1.00 25.48 295 ALA A CA 1
ATOM 2380 C C . ALA A 1 295 ? 21.001 -61.498 18.343 1.00 25.48 295 ALA A C 1
ATOM 2382 O O . ALA A 1 295 ? 20.765 -62.663 18.033 1.00 25.48 295 ALA A O 1
ATOM 2383 N N . LEU A 1 296 ? 22.222 -60.924 18.260 1.00 26.91 296 LEU A N 1
ATOM 2384 C CA . LEU A 1 296 ? 23.483 -61.519 17.738 1.00 26.91 296 LEU A CA 1
ATOM 2385 C C . LEU A 1 296 ? 23.519 -61.557 16.185 1.00 26.91 296 LEU A C 1
ATOM 2387 O O . LEU A 1 296 ? 22.480 -61.746 15.573 1.00 26.91 296 LEU A O 1
ATOM 2391 N N . HIS A 1 297 ? 24.620 -61.360 15.442 1.00 26.53 297 HIS A N 1
ATOM 2392 C CA . HIS A 1 297 ? 26.068 -61.136 15.682 1.00 26.53 297 HIS A CA 1
ATOM 2393 C C . HIS A 1 297 ? 26.661 -60.493 14.373 1.00 26.53 297 HIS A C 1
ATOM 2395 O O . HIS A 1 297 ? 25.941 -60.449 13.382 1.00 26.53 297 HIS A O 1
ATOM 2401 N N . SER A 1 298 ? 27.896 -59.981 14.191 1.00 24.38 298 SER A N 1
ATOM 2402 C CA . SER A 1 298 ? 29.078 -59.685 15.037 1.00 24.38 298 SER A CA 1
ATOM 2403 C C . SER A 1 298 ? 30.170 -58.923 14.239 1.00 24.38 298 SER A C 1
ATOM 2405 O O . SER A 1 298 ? 30.396 -59.272 13.088 1.00 24.38 298 SER A O 1
ATOM 2407 N N . THR A 1 299 ? 30.964 -58.049 14.897 1.00 26.38 299 THR A N 1
ATOM 2408 C CA . THR A 1 299 ? 32.335 -57.565 14.507 1.00 26.38 299 THR A CA 1
ATOM 2409 C C . THR A 1 299 ? 32.517 -56.758 13.190 1.00 26.38 299 THR A C 1
ATOM 2411 O O . THR A 1 299 ? 31.872 -57.049 12.202 1.00 26.38 299 THR A O 1
ATOM 2414 N N . ARG A 1 300 ? 33.419 -55.759 13.050 1.00 26.86 300 ARG A N 1
ATOM 2415 C CA . ARG A 1 300 ? 34.465 -55.170 13.933 1.00 26.86 300 ARG A CA 1
ATOM 2416 C C . ARG A 1 300 ? 34.908 -53.771 13.407 1.00 26.86 300 ARG A C 1
ATOM 2418 O O . ARG A 1 300 ? 35.220 -53.693 12.231 1.00 26.86 300 ARG A O 1
ATOM 2425 N N . ARG A 1 301 ? 35.145 -52.801 14.322 1.00 25.95 301 ARG A N 1
ATOM 2426 C CA . ARG A 1 301 ? 36.188 -51.716 14.291 1.00 25.95 301 ARG A CA 1
ATOM 2427 C C . ARG A 1 301 ? 36.133 -50.639 13.170 1.00 25.95 301 ARG A C 1
ATOM 2429 O O . ARG A 1 301 ? 35.758 -50.943 12.057 1.00 25.95 301 ARG A O 1
ATOM 2436 N N . ILE A 1 302 ? 36.532 -49.367 13.352 1.00 27.12 302 ILE A N 1
ATOM 2437 C CA . ILE A 1 302 ? 37.065 -48.544 14.476 1.00 27.12 302 ILE A CA 1
ATOM 2438 C C . ILE A 1 302 ? 36.460 -47.129 14.279 1.00 27.12 302 ILE A C 1
ATOM 2440 O O . ILE A 1 302 ? 36.546 -46.575 13.193 1.00 27.12 302 ILE A O 1
ATOM 2444 N N . ALA A 1 303 ? 35.575 -46.664 15.163 1.00 24.55 303 ALA A N 1
ATOM 2445 C CA . ALA A 1 303 ? 35.840 -45.844 16.356 1.00 24.55 303 ALA A CA 1
ATOM 2446 C C . ALA A 1 303 ? 36.221 -44.373 16.069 1.00 24.55 303 ALA A C 1
ATOM 2448 O O . ALA A 1 303 ? 37.379 -44.039 15.844 1.00 24.55 303 ALA A O 1
ATOM 2449 N N . ALA A 1 304 ? 35.219 -43.495 16.186 1.00 26.61 304 ALA A N 1
ATOM 2450 C CA . ALA A 1 304 ? 35.378 -42.062 16.410 1.00 26.61 304 ALA A CA 1
ATOM 2451 C C . ALA A 1 304 ? 34.890 -41.732 17.830 1.00 26.61 304 ALA A C 1
ATOM 2453 O O . ALA A 1 304 ? 33.823 -42.196 18.235 1.00 26.61 304 ALA A O 1
ATOM 2454 N N . SER A 1 305 ? 35.638 -40.922 18.580 1.00 26.64 305 SER A N 1
ATOM 2455 C CA . SER A 1 305 ? 35.195 -40.402 19.878 1.00 26.64 305 SER A CA 1
ATOM 2456 C C . SER A 1 305 ? 35.873 -39.074 20.199 1.00 26.64 305 SER A C 1
ATOM 2458 O O . SER A 1 305 ? 37.088 -39.018 20.380 1.00 26.64 305 SER A O 1
ATOM 2460 N N . ALA A 1 306 ? 35.074 -38.014 20.303 1.00 30.31 306 ALA A N 1
ATOM 2461 C CA . ALA A 1 306 ? 35.497 -36.742 20.876 1.00 30.31 306 ALA A CA 1
ATOM 2462 C C . ALA A 1 306 ? 35.651 -36.846 22.408 1.00 30.31 306 ALA A C 1
ATOM 2464 O O . ALA A 1 306 ? 34.927 -37.627 23.033 1.00 30.31 306 ALA A O 1
ATOM 2465 N N . PRO A 1 307 ? 36.491 -36.009 23.039 1.00 29.67 307 PRO A N 1
ATOM 2466 C CA . PRO A 1 307 ? 36.416 -35.735 24.467 1.00 29.67 307 PRO A CA 1
ATOM 2467 C C . PRO A 1 307 ? 35.676 -34.418 24.777 1.00 29.67 307 PRO A C 1
ATOM 2469 O O . PRO A 1 307 ? 35.641 -33.477 23.984 1.00 29.67 307 PRO A O 1
ATOM 2472 N N . ARG A 1 308 ? 35.089 -34.369 25.977 1.00 24.36 308 ARG A N 1
ATOM 2473 C CA . ARG A 1 308 ? 34.521 -33.174 26.631 1.00 24.36 308 ARG A CA 1
ATOM 2474 C C . ARG A 1 308 ? 35.587 -32.486 27.531 1.00 24.36 308 ARG A C 1
ATOM 2476 O O . ARG A 1 308 ? 36.695 -33.009 27.625 1.00 24.36 308 ARG A O 1
ATOM 2483 N N . PRO A 1 309 ? 35.316 -31.303 28.126 1.00 40.47 309 PRO A N 1
ATOM 2484 C CA . PRO A 1 309 ? 36.359 -30.305 28.403 1.00 40.47 309 PRO A CA 1
ATOM 2485 C C . PRO A 1 309 ? 36.944 -30.301 29.827 1.00 40.47 309 PRO A C 1
ATOM 2487 O O . PRO A 1 309 ? 36.318 -30.760 30.779 1.00 40.47 309 PRO A O 1
ATOM 2490 N N . LEU A 1 310 ? 38.096 -29.631 29.952 1.00 24.36 310 LEU A N 1
ATOM 2491 C CA . LEU A 1 310 ? 38.705 -29.062 31.166 1.00 24.36 310 LEU A CA 1
ATOM 2492 C C . LEU A 1 310 ? 39.178 -27.639 30.774 1.00 24.36 310 LEU A C 1
ATOM 2494 O O . LEU A 1 310 ? 39.679 -27.465 29.670 1.00 24.36 310 LEU A O 1
ATOM 2498 N N . SER A 1 311 ? 38.861 -26.544 31.471 1.00 22.12 311 SER A N 1
ATOM 2499 C CA . SER A 1 311 ? 39.127 -26.173 32.875 1.00 22.12 311 SER A CA 1
ATOM 2500 C C . SER A 1 311 ? 40.510 -25.530 33.113 1.00 22.12 311 SER A C 1
ATOM 2502 O O . SER A 1 311 ? 41.434 -26.209 33.535 1.00 22.12 311 SER A O 1
ATOM 2504 N N . ILE A 1 312 ? 40.545 -24.195 32.966 1.00 27.97 312 ILE A N 1
ATOM 2505 C CA . ILE A 1 312 ? 41.123 -23.206 33.911 1.00 27.97 312 ILE A CA 1
ATOM 2506 C C . ILE A 1 312 ? 42.663 -23.117 34.132 1.00 27.97 312 ILE A C 1
ATOM 2508 O O . ILE A 1 312 ? 43.318 -24.071 34.530 1.00 27.97 312 ILE A O 1
ATOM 2512 N N . ALA A 1 313 ? 43.129 -21.851 34.074 1.00 24.06 313 ALA A N 1
ATOM 2513 C CA . ALA A 1 313 ? 44.218 -21.182 34.824 1.00 24.06 313 ALA A CA 1
ATOM 2514 C C . ALA A 1 313 ? 45.609 -20.916 34.197 1.00 24.06 313 ALA A C 1
ATOM 2516 O O . ALA A 1 313 ? 46.156 -21.706 33.437 1.00 24.06 313 ALA A O 1
ATOM 2517 N N . HIS A 1 314 ? 46.174 -19.799 34.700 1.00 25.66 314 HIS A N 1
ATOM 2518 C CA . HIS A 1 314 ? 47.579 -19.346 34.702 1.00 25.66 314 HIS A CA 1
ATOM 2519 C C . HIS A 1 314 ? 48.149 -18.733 33.397 1.00 25.66 314 HIS A C 1
ATOM 2521 O O . HIS A 1 314 ? 47.831 -19.183 32.307 1.00 25.66 314 HIS A O 1
ATOM 2527 N N . VAL A 1 315 ? 49.013 -17.698 33.431 1.00 26.02 315 VAL A N 1
ATOM 2528 C CA . VAL A 1 315 ? 49.357 -16.728 34.505 1.00 26.02 315 VAL A CA 1
ATOM 2529 C C . VAL A 1 315 ? 49.924 -15.435 33.891 1.00 26.02 315 VAL A C 1
ATOM 2531 O O . VAL A 1 315 ? 50.400 -15.435 32.760 1.00 26.02 315 VAL A O 1
ATOM 2534 N N . VAL A 1 316 ? 49.890 -14.333 34.646 1.00 29.72 316 VAL A N 1
ATOM 2535 C CA . VAL A 1 316 ? 50.545 -13.059 34.298 1.00 29.72 316 VAL A CA 1
ATOM 2536 C C . VAL A 1 316 ? 52.040 -13.101 34.626 1.00 29.72 316 VAL A C 1
ATOM 2538 O O . VAL A 1 316 ? 52.381 -13.289 35.789 1.00 29.72 316 VAL A O 1
ATOM 2541 N N . THR A 1 317 ? 52.909 -12.746 33.675 1.00 25.72 317 THR A N 1
ATOM 2542 C CA . THR A 1 317 ? 54.204 -12.101 33.979 1.00 25.72 317 THR A CA 1
ATOM 2543 C C . THR A 1 317 ? 54.664 -11.191 32.839 1.00 25.72 317 THR A C 1
ATOM 2545 O O . THR A 1 317 ? 55.065 -11.642 31.771 1.00 25.72 317 THR A O 1
ATOM 2548 N N . SER A 1 318 ? 54.676 -9.883 33.093 1.00 29.62 318 SER A N 1
ATOM 2549 C CA . SER A 1 318 ? 55.392 -8.905 32.267 1.00 29.62 318 SER A CA 1
ATOM 2550 C C . SER A 1 318 ? 56.891 -8.949 32.567 1.00 29.62 318 SER A C 1
ATOM 2552 O O . SER A 1 318 ? 57.246 -8.993 33.746 1.00 29.62 318 SER A O 1
ATOM 2554 N N . ARG A 1 319 ? 57.764 -8.765 31.560 1.00 27.70 319 ARG A N 1
ATOM 2555 C CA . ARG A 1 319 ? 58.984 -7.942 31.722 1.00 27.70 319 ARG A CA 1
ATOM 2556 C C . ARG A 1 319 ? 59.717 -7.592 30.417 1.00 27.70 319 ARG A C 1
ATOM 2558 O O . ARG A 1 319 ? 59.866 -8.416 29.529 1.00 27.70 319 ARG A O 1
ATOM 2565 N N . HIS A 1 320 ? 60.269 -6.376 30.462 1.00 27.97 320 HIS A N 1
ATOM 2566 C CA . HIS A 1 320 ? 61.381 -5.801 29.689 1.00 27.97 320 HIS A CA 1
ATOM 2567 C C . HIS A 1 320 ? 61.084 -5.041 28.385 1.00 27.97 320 HIS A C 1
ATOM 2569 O O . HIS A 1 320 ? 60.746 -5.589 27.343 1.00 27.97 320 HIS A O 1
ATOM 2575 N N . LEU A 1 321 ? 61.316 -3.725 28.488 1.00 30.31 321 LEU A N 1
ATOM 2576 C CA . LEU A 1 321 ? 61.567 -2.807 27.386 1.00 30.31 321 LEU A CA 1
ATOM 2577 C C . LEU A 1 321 ? 62.853 -3.208 26.651 1.00 30.31 321 LEU A C 1
ATOM 2579 O O . LEU A 1 321 ? 63.855 -3.527 27.291 1.00 30.31 321 LEU A O 1
ATOM 2583 N N . CYS A 1 322 ? 62.881 -2.986 25.340 1.00 25.34 322 CYS A N 1
ATOM 2584 C CA . CYS A 1 322 ? 64.088 -2.518 24.667 1.00 25.34 322 CYS A CA 1
ATOM 2585 C C . CYS A 1 322 ? 63.690 -1.472 23.619 1.00 25.34 322 CYS A C 1
ATOM 2587 O O . CYS A 1 322 ? 62.795 -1.704 22.810 1.00 25.34 322 CYS A O 1
ATOM 2589 N N . VAL A 1 323 ? 64.329 -0.302 23.662 1.00 34.66 323 VAL A N 1
ATOM 2590 C CA . VAL A 1 323 ? 64.118 0.788 22.702 1.00 34.66 323 VAL A CA 1
ATOM 2591 C C . VAL A 1 323 ? 65.095 0.603 21.547 1.00 34.66 323 VAL A C 1
ATOM 2593 O O . VAL A 1 323 ? 66.301 0.676 21.765 1.00 34.66 323 VAL A O 1
ATOM 2596 N N . THR A 1 324 ? 64.602 0.428 20.318 1.00 29.08 324 THR A N 1
ATOM 2597 C CA . THR A 1 324 ? 65.432 0.553 19.107 1.00 29.08 324 THR A CA 1
ATOM 2598 C C . THR A 1 324 ? 64.706 1.295 17.981 1.00 29.08 324 THR A C 1
ATOM 2600 O O . THR A 1 324 ? 63.627 0.914 17.544 1.00 29.08 324 THR A O 1
ATOM 2603 N N . SER A 1 325 ? 65.343 2.389 17.551 1.00 28.45 325 SER A N 1
ATOM 2604 C CA . SER A 1 325 ? 65.200 3.146 16.295 1.00 28.45 325 SER A CA 1
ATOM 2605 C C . SER A 1 325 ? 63.896 3.048 15.485 1.00 28.45 325 SER A C 1
ATOM 2607 O O . SER A 1 325 ? 63.667 2.097 14.735 1.00 28.45 325 SER A O 1
ATOM 2609 N N . THR A 1 326 ? 63.162 4.160 15.452 1.00 33.81 326 THR A N 1
ATOM 2610 C CA . THR A 1 326 ? 62.239 4.512 14.368 1.00 33.81 326 THR A CA 1
ATOM 2611 C C . THR A 1 326 ? 62.961 4.570 13.016 1.00 33.81 326 THR A C 1
ATOM 2613 O O . THR A 1 326 ? 63.733 5.489 12.744 1.00 33.81 326 THR A O 1
ATOM 2616 N N . ARG A 1 327 ? 62.652 3.631 12.115 1.00 31.67 327 ARG A N 1
ATOM 2617 C CA . ARG A 1 327 ? 62.770 3.854 10.665 1.00 31.67 327 ARG A CA 1
ATOM 2618 C C . ARG A 1 327 ? 61.378 4.136 10.115 1.00 31.67 327 ARG A C 1
ATOM 2620 O O . ARG A 1 327 ? 60.521 3.259 10.144 1.00 31.67 327 ARG A O 1
ATOM 2627 N N . PHE A 1 328 ? 61.163 5.343 9.597 1.00 36.53 328 PHE A N 1
ATOM 2628 C CA . PHE A 1 328 ? 59.997 5.620 8.762 1.00 36.53 328 PHE A CA 1
ATOM 2629 C C . PHE A 1 328 ? 60.097 4.766 7.494 1.00 36.53 328 PHE A C 1
ATOM 2631 O O . PHE A 1 328 ? 60.991 4.969 6.674 1.00 36.53 328 PHE A O 1
ATOM 2638 N N . CYS A 1 329 ? 59.185 3.809 7.334 1.00 35.25 329 CYS A N 1
ATOM 2639 C CA . CYS A 1 329 ? 58.936 3.202 6.034 1.00 35.25 329 CYS A CA 1
ATOM 2640 C C . CYS A 1 329 ? 58.118 4.204 5.214 1.00 35.25 329 CYS A C 1
ATOM 2642 O O . CYS A 1 329 ? 57.018 4.576 5.622 1.00 35.25 329 CYS A O 1
ATOM 2644 N N . ALA A 1 330 ? 58.657 4.662 4.085 1.00 42.34 330 ALA A N 1
ATOM 2645 C CA . ALA A 1 330 ? 57.881 5.450 3.139 1.00 42.34 330 ALA A CA 1
ATOM 2646 C C . ALA A 1 330 ? 56.756 4.570 2.573 1.00 42.34 330 ALA A C 1
ATOM 2648 O O . ALA A 1 330 ? 57.018 3.464 2.100 1.00 42.34 330 ALA A O 1
ATOM 2649 N N . ALA A 1 331 ? 55.512 5.044 2.638 1.00 46.72 331 ALA A N 1
ATOM 2650 C CA . ALA A 1 331 ? 54.394 4.351 2.011 1.00 46.72 331 ALA A CA 1
ATOM 2651 C C . ALA A 1 331 ? 54.605 4.324 0.488 1.00 46.72 331 ALA A C 1
ATOM 2653 O O . ALA A 1 331 ? 54.902 5.358 -0.114 1.00 46.72 331 ALA A O 1
ATOM 2654 N N . ALA A 1 332 ? 54.466 3.148 -0.127 1.00 47.50 332 ALA A N 1
ATOM 2655 C CA . ALA A 1 332 ? 54.547 3.014 -1.577 1.00 47.50 332 ALA A CA 1
ATOM 2656 C C . ALA A 1 332 ? 53.423 3.821 -2.253 1.00 47.50 332 ALA A C 1
ATOM 2658 O O . ALA A 1 332 ? 52.306 3.901 -1.735 1.00 47.50 332 ALA A O 1
ATOM 2659 N N . ALA A 1 333 ? 53.724 4.424 -3.404 1.00 49.44 333 ALA A N 1
ATOM 2660 C CA . ALA A 1 333 ? 52.736 5.176 -4.169 1.00 49.44 333 ALA A CA 1
ATOM 2661 C C . ALA A 1 333 ? 51.613 4.243 -4.674 1.00 49.44 333 ALA A C 1
ATOM 2663 O O . ALA A 1 333 ? 51.902 3.107 -5.056 1.00 49.44 333 ALA A O 1
ATOM 2664 N N . PRO A 1 334 ? 50.345 4.691 -4.691 1.00 44.72 334 PRO A N 1
ATOM 2665 C CA . PRO A 1 334 ? 49.236 3.862 -5.145 1.00 44.72 334 PRO A CA 1
ATOM 2666 C C . PRO A 1 334 ? 49.312 3.626 -6.658 1.00 44.72 334 PRO A C 1
ATOM 2668 O O . PRO A 1 334 ? 49.299 4.573 -7.445 1.00 44.72 334 PRO A O 1
ATOM 2671 N N . GLU A 1 335 ? 49.339 2.360 -7.070 1.00 63.81 335 GLU A N 1
ATOM 2672 C CA . GLU A 1 335 ? 49.186 1.992 -8.476 1.00 63.81 335 GLU A CA 1
ATOM 2673 C C . GLU A 1 335 ? 47.729 2.138 -8.927 1.00 63.81 335 GLU A C 1
ATOM 2675 O O . GLU A 1 335 ? 46.792 1.756 -8.222 1.00 63.81 335 GLU A O 1
ATOM 2680 N N . ARG A 1 336 ? 47.539 2.670 -10.137 1.00 54.88 336 ARG A N 1
ATOM 2681 C CA . ARG A 1 336 ? 46.229 2.828 -10.767 1.00 54.88 336 ARG A CA 1
ATOM 2682 C C . ARG A 1 336 ? 46.155 1.936 -11.999 1.00 54.88 336 ARG A C 1
ATOM 2684 O O . ARG A 1 336 ? 46.828 2.195 -12.989 1.00 54.88 336 ARG A O 1
ATOM 2691 N N . HIS A 1 337 ? 45.291 0.931 -11.929 1.00 65.94 337 HIS A N 1
ATOM 2692 C CA . HIS A 1 337 ? 44.972 0.027 -13.031 1.00 65.94 337 HIS A CA 1
ATOM 2693 C C . HIS A 1 337 ? 43.580 0.363 -13.579 1.00 65.94 337 HIS A C 1
ATOM 2695 O O . HIS A 1 337 ? 42.702 0.788 -12.825 1.00 65.94 337 HIS A O 1
ATOM 2701 N N . GLU A 1 338 ? 43.372 0.205 -14.886 1.00 72.81 338 GLU A N 1
ATOM 2702 C CA . GLU A 1 338 ? 42.048 0.359 -15.500 1.00 72.81 338 GLU A CA 1
ATOM 2703 C C . GLU A 1 338 ? 41.251 -0.948 -15.418 1.00 72.81 338 GLU A C 1
ATOM 2705 O O . GLU A 1 338 ? 41.815 -2.043 -15.455 1.00 72.81 338 GLU A O 1
ATOM 2710 N N . PHE A 1 339 ? 39.924 -0.841 -15.308 1.00 66.50 339 PHE A N 1
ATOM 2711 C CA . PHE A 1 339 ? 39.051 -2.012 -15.286 1.00 66.50 339 PHE A CA 1
ATOM 2712 C C . PHE A 1 339 ? 39.041 -2.693 -16.656 1.00 66.50 339 PHE A C 1
ATOM 2714 O O . PHE A 1 339 ? 38.563 -2.129 -17.638 1.00 66.50 339 PHE A O 1
ATOM 2721 N N . GLN A 1 340 ? 39.530 -3.929 -16.701 1.00 73.00 340 GLN A N 1
ATOM 2722 C CA . GLN A 1 340 ? 39.415 -4.804 -17.864 1.00 73.00 340 GLN A CA 1
ATOM 2723 C C . GLN A 1 340 ? 38.127 -5.628 -17.775 1.00 73.00 340 GLN A C 1
ATOM 2725 O O . GLN A 1 340 ? 37.657 -5.950 -16.682 1.00 73.00 340 GLN A O 1
ATOM 2730 N N . ALA A 1 341 ? 37.562 -5.987 -18.927 1.00 70.25 341 ALA A N 1
ATOM 2731 C CA . ALA A 1 341 ? 36.352 -6.792 -19.012 1.00 70.25 341 ALA A CA 1
ATOM 2732 C C . ALA A 1 341 ? 36.499 -7.868 -20.093 1.00 70.25 341 ALA A C 1
ATOM 2734 O O . ALA A 1 341 ? 36.925 -7.588 -21.211 1.00 70.25 341 ALA A O 1
ATOM 2735 N N . GLU A 1 342 ? 36.147 -9.108 -19.760 1.00 72.44 342 GLU A N 1
ATOM 2736 C CA . GLU A 1 342 ? 36.282 -10.240 -20.673 1.00 72.44 342 GLU A CA 1
ATOM 2737 C C . GLU A 1 342 ? 35.053 -10.340 -21.587 1.00 72.44 342 GLU A C 1
ATOM 2739 O O . GLU A 1 342 ? 33.981 -10.795 -21.177 1.00 72.44 342 GLU A O 1
ATOM 2744 N N . THR A 1 343 ? 35.213 -9.910 -22.842 1.00 68.69 343 THR A N 1
ATOM 2745 C CA . THR A 1 343 ? 34.137 -9.760 -23.839 1.00 68.69 343 THR A CA 1
ATOM 2746 C C . THR A 1 343 ? 33.265 -11.007 -23.985 1.00 68.69 343 THR A C 1
ATOM 2748 O O . THR A 1 343 ? 32.045 -10.899 -24.069 1.00 68.69 343 THR A O 1
ATOM 2751 N N . LYS A 1 344 ? 33.872 -12.201 -23.964 1.00 67.88 344 LYS A N 1
ATOM 2752 C CA . LYS A 1 344 ? 33.156 -13.476 -24.105 1.00 67.88 344 LYS A CA 1
ATOM 2753 C C . LYS A 1 344 ? 32.209 -13.749 -22.931 1.00 67.88 344 LYS A C 1
ATOM 2755 O O . LYS A 1 344 ? 31.049 -14.081 -23.150 1.00 67.88 344 LYS A O 1
ATOM 2760 N N . ASN A 1 345 ? 32.677 -13.541 -21.700 1.00 70.62 345 ASN A N 1
ATOM 2761 C CA . ASN A 1 345 ? 31.866 -13.728 -20.496 1.00 70.62 345 ASN A CA 1
ATOM 2762 C C . ASN A 1 345 ? 30.760 -12.662 -20.390 1.00 70.62 345 ASN A C 1
ATOM 2764 O O . ASN A 1 345 ? 29.647 -12.969 -19.969 1.00 70.62 345 ASN A O 1
ATOM 2768 N N . LEU A 1 346 ? 31.021 -11.433 -20.853 1.00 71.75 346 LEU A N 1
ATOM 2769 C CA . LEU A 1 346 ? 29.992 -10.398 -21.017 1.00 71.75 346 LEU A CA 1
ATOM 2770 C C . LEU A 1 346 ? 28.901 -10.805 -22.020 1.00 71.75 346 LEU A C 1
ATOM 2772 O O . LEU A 1 346 ? 27.719 -10.646 -21.720 1.00 71.75 346 LEU A O 1
ATOM 2776 N N . MET A 1 347 ? 29.274 -11.357 -23.178 1.00 69.56 347 MET A N 1
ATOM 2777 C CA . MET A 1 347 ? 28.307 -11.841 -24.171 1.00 69.56 347 MET A CA 1
ATOM 2778 C C . MET A 1 347 ? 27.485 -13.021 -23.649 1.00 69.56 347 MET A C 1
ATOM 2780 O O . MET A 1 347 ? 26.270 -13.031 -23.832 1.00 69.56 347 MET A O 1
ATOM 2784 N N . ASP A 1 348 ? 28.100 -13.965 -22.932 1.00 72.25 348 ASP A N 1
ATOM 2785 C CA . ASP A 1 348 ? 27.373 -15.059 -22.277 1.00 72.25 348 ASP A CA 1
ATOM 2786 C C . ASP A 1 348 ? 26.357 -14.539 -21.241 1.00 72.25 348 ASP A C 1
ATOM 2788 O O . ASP A 1 348 ? 25.236 -15.043 -21.179 1.00 72.25 348 ASP A O 1
ATOM 2792 N N . ILE A 1 349 ? 26.690 -13.490 -20.478 1.00 76.00 349 ILE A N 1
ATOM 2793 C CA . ILE A 1 349 ? 25.746 -12.831 -19.558 1.00 76.00 349 ILE A CA 1
ATOM 2794 C C . ILE A 1 349 ? 24.592 -12.170 -20.327 1.00 76.00 349 ILE A C 1
ATOM 2796 O O . ILE A 1 349 ? 23.433 -12.339 -19.947 1.00 76.00 349 ILE A O 1
ATOM 2800 N N . VAL A 1 350 ? 24.873 -11.450 -21.417 1.00 71.50 350 VAL A N 1
ATOM 2801 C CA . VAL A 1 350 ? 23.835 -10.789 -22.232 1.00 71.50 350 VAL A CA 1
ATOM 2802 C C . VAL A 1 350 ? 22.915 -11.807 -22.919 1.00 71.50 350 VAL A C 1
ATOM 2804 O O . VAL A 1 350 ? 21.706 -11.592 -22.966 1.00 71.50 350 VAL A O 1
ATOM 2807 N N . ALA A 1 351 ? 23.457 -12.931 -23.393 1.00 68.81 351 ALA A N 1
ATOM 2808 C CA . ALA A 1 351 ? 22.716 -13.953 -24.132 1.00 68.81 351 ALA A CA 1
ATOM 2809 C C . ALA A 1 351 ? 22.023 -15.020 -23.257 1.00 68.81 351 ALA A C 1
ATOM 2811 O O . ALA A 1 351 ? 21.180 -15.752 -23.773 1.00 68.81 351 ALA A O 1
ATOM 2812 N N . LYS A 1 352 ? 22.374 -15.159 -21.968 1.00 70.12 352 LYS A N 1
ATOM 2813 C CA . LYS A 1 352 ? 21.799 -16.194 -21.075 1.00 70.12 352 LYS A CA 1
ATOM 2814 C C . LYS A 1 352 ? 21.166 -15.662 -19.790 1.00 70.12 352 LYS A C 1
ATOM 2816 O O . LYS A 1 352 ? 20.383 -16.383 -19.180 1.00 70.12 352 LYS A O 1
ATOM 2821 N N . SER A 1 353 ? 21.514 -14.447 -19.362 1.00 72.44 353 SER A N 1
ATOM 2822 C CA . SER A 1 353 ? 21.199 -13.956 -18.009 1.00 72.44 353 SER A CA 1
ATOM 2823 C C . SER A 1 353 ? 20.567 -12.563 -17.967 1.00 72.44 353 SER A C 1
ATOM 2825 O O . SER A 1 353 ? 20.115 -12.147 -16.901 1.00 72.44 353 SER A O 1
ATOM 2827 N N . LEU A 1 354 ? 20.563 -11.813 -19.076 1.00 74.44 354 LEU A N 1
ATOM 2828 C CA . LEU A 1 354 ? 20.031 -10.448 -19.099 1.00 74.44 354 LEU A CA 1
ATOM 2829 C C . LEU A 1 354 ? 18.514 -10.391 -19.316 1.00 74.44 354 LEU A C 1
ATOM 2831 O O . LEU A 1 354 ? 17.853 -9.558 -18.700 1.00 74.44 354 LEU A O 1
ATOM 2835 N N . TYR A 1 355 ? 17.971 -11.240 -20.185 1.00 79.06 355 TYR A N 1
ATOM 2836 C CA . TYR A 1 355 ? 16.549 -11.269 -20.529 1.00 79.06 355 TYR A CA 1
ATOM 2837 C C . TYR A 1 355 ? 15.898 -12.544 -19.998 1.00 79.06 355 TYR A C 1
ATOM 2839 O O . TYR A 1 355 ? 16.531 -13.599 -19.981 1.00 79.06 355 TYR A O 1
ATOM 2847 N N . SER A 1 356 ? 14.646 -12.431 -19.554 1.00 78.81 356 SER A N 1
ATOM 2848 C CA . SER A 1 356 ? 13.891 -13.557 -18.987 1.00 78.81 356 SER A CA 1
ATOM 2849 C C . SER A 1 356 ? 13.377 -14.490 -20.087 1.00 78.81 356 SER A C 1
ATOM 2851 O O . SER A 1 356 ? 13.476 -15.708 -19.967 1.00 78.81 356 SER A O 1
ATOM 2853 N N . ASP A 1 357 ? 12.863 -13.893 -21.166 1.00 85.31 357 ASP A N 1
ATOM 2854 C CA . ASP A 1 357 ? 12.258 -14.574 -22.307 1.00 85.31 357 ASP A CA 1
ATOM 2855 C C . ASP A 1 357 ? 13.072 -14.309 -23.584 1.00 85.31 357 ASP A C 1
ATOM 2857 O O . ASP A 1 357 ? 13.488 -13.180 -23.859 1.00 85.31 357 ASP A O 1
ATOM 2861 N N . SER A 1 358 ? 13.263 -15.335 -24.417 1.00 88.62 358 SER A N 1
ATOM 2862 C CA . SER A 1 358 ? 14.035 -15.213 -25.662 1.00 88.62 358 SER A CA 1
ATOM 2863 C C . SER A 1 358 ? 13.349 -14.340 -26.719 1.00 88.62 358 SER A C 1
ATOM 2865 O O . SER A 1 358 ? 14.043 -13.683 -27.490 1.00 88.62 358 SER A O 1
ATOM 2867 N N . GLU A 1 359 ? 12.011 -14.256 -26.726 1.00 91.31 359 GLU A N 1
ATOM 2868 C CA . GLU A 1 359 ? 11.219 -13.472 -27.697 1.00 91.31 359 GLU A CA 1
ATOM 2869 C C . GLU A 1 359 ? 11.515 -11.962 -27.681 1.00 91.31 359 GLU A C 1
ATOM 2871 O O . GLU A 1 359 ? 11.232 -11.253 -28.649 1.00 91.31 359 GLU A O 1
ATOM 2876 N N . VAL A 1 360 ? 12.152 -11.473 -26.617 1.00 89.00 360 VAL A N 1
ATOM 2877 C CA . VAL A 1 360 ? 12.546 -10.072 -26.434 1.00 89.00 360 VAL A CA 1
ATOM 2878 C C . VAL A 1 360 ? 13.453 -9.547 -27.556 1.00 89.00 360 VAL A C 1
ATOM 2880 O O . VAL A 1 360 ? 13.441 -8.345 -27.827 1.00 89.00 360 VAL A O 1
ATOM 2883 N N . PHE A 1 361 ? 14.185 -10.409 -28.271 1.00 92.44 361 PHE A N 1
ATOM 2884 C CA . PHE A 1 361 ? 15.023 -9.963 -29.392 1.00 92.44 361 PHE A CA 1
ATOM 2885 C C . PHE A 1 361 ? 14.224 -9.225 -30.484 1.00 92.44 361 PHE A C 1
ATOM 2887 O O . PHE A 1 361 ? 14.698 -8.227 -31.026 1.00 92.44 361 PHE A O 1
ATOM 2894 N N . VAL A 1 362 ? 12.974 -9.635 -30.738 1.00 94.56 362 VAL A N 1
ATOM 2895 C CA . VAL A 1 362 ? 12.069 -8.964 -31.689 1.00 94.56 362 VAL A CA 1
ATOM 2896 C C . VAL A 1 362 ? 11.779 -7.528 -31.233 1.00 94.56 362 VAL A C 1
ATOM 2898 O O . VAL A 1 362 ? 11.860 -6.596 -32.034 1.00 94.56 362 VAL A O 1
ATOM 2901 N N . ARG A 1 363 ? 11.512 -7.327 -29.932 1.00 91.44 363 ARG A N 1
ATOM 2902 C CA . ARG A 1 363 ? 11.282 -6.001 -29.327 1.00 91.44 363 ARG A CA 1
ATOM 2903 C C . ARG A 1 363 ? 12.501 -5.100 -29.497 1.00 91.44 363 ARG A C 1
ATOM 2905 O O . ARG A 1 363 ? 12.346 -3.942 -29.888 1.00 91.44 363 ARG A O 1
ATOM 2912 N N . GLU A 1 364 ? 13.697 -5.597 -29.187 1.00 91.19 364 GLU A N 1
ATOM 2913 C CA . GLU A 1 364 ? 14.924 -4.792 -29.252 1.00 91.19 364 GLU A CA 1
ATOM 2914 C C . GLU A 1 364 ? 15.280 -4.408 -30.696 1.00 91.19 364 GLU A C 1
ATOM 2916 O O . GLU A 1 364 ? 15.616 -3.252 -30.951 1.00 91.19 364 GLU A O 1
ATOM 2921 N N . LEU A 1 365 ? 15.141 -5.326 -31.658 1.00 94.38 365 LEU A N 1
ATOM 2922 C CA . LEU A 1 365 ? 15.446 -5.047 -33.066 1.00 94.38 365 LEU A CA 1
ATOM 2923 C C . LEU A 1 365 ? 14.433 -4.087 -33.706 1.00 94.38 365 LEU A C 1
ATOM 2925 O O . LEU A 1 365 ? 14.847 -3.143 -34.377 1.00 94.38 365 LEU A O 1
ATOM 2929 N N . ILE A 1 366 ? 13.133 -4.234 -33.422 1.00 94.12 366 ILE A N 1
ATOM 2930 C CA . ILE A 1 366 ? 12.114 -3.263 -33.865 1.00 94.12 366 ILE A CA 1
ATOM 2931 C C . ILE A 1 366 ? 12.314 -1.898 -33.185 1.00 94.12 366 ILE A C 1
ATOM 2933 O O . ILE A 1 366 ? 12.116 -0.862 -33.819 1.00 94.12 366 ILE A O 1
ATOM 2937 N N . SER A 1 367 ? 12.763 -1.865 -31.924 1.00 90.50 367 SER A N 1
ATOM 2938 C CA . SER A 1 367 ? 13.113 -0.605 -31.250 1.00 90.50 367 SER A CA 1
ATOM 2939 C C . SER A 1 367 ? 14.304 0.087 -31.924 1.00 90.50 367 SER A C 1
ATOM 2941 O O . SER A 1 367 ? 14.254 1.292 -32.149 1.00 90.50 367 SER A O 1
ATOM 2943 N N . ASN A 1 368 ? 15.345 -0.662 -32.305 1.00 92.31 368 ASN A N 1
ATOM 2944 C CA . ASN A 1 368 ? 16.502 -0.120 -33.030 1.00 92.31 368 ASN A CA 1
ATOM 2945 C C . ASN A 1 368 ? 16.114 0.411 -34.423 1.00 92.31 368 ASN A C 1
ATOM 2947 O O . ASN A 1 368 ? 16.565 1.487 -34.813 1.00 92.31 368 ASN A O 1
ATOM 2951 N N . ALA A 1 369 ? 15.243 -0.303 -35.141 1.00 93.44 369 ALA A N 1
ATOM 2952 C CA . ALA A 1 369 ? 14.681 0.138 -36.417 1.00 93.44 369 ALA A CA 1
ATOM 2953 C C . ALA A 1 369 ? 13.854 1.433 -36.265 1.00 93.44 369 ALA A C 1
ATOM 2955 O O . ALA A 1 369 ? 14.023 2.382 -37.030 1.00 93.44 369 ALA A O 1
ATOM 2956 N N . SER A 1 370 ? 13.015 1.524 -35.225 1.00 90.94 370 SER A N 1
ATOM 2957 C CA . SER A 1 370 ? 12.262 2.745 -34.908 1.00 90.94 370 SER A CA 1
ATOM 2958 C C . SER A 1 370 ? 13.184 3.923 -34.559 1.00 90.94 370 SER A C 1
ATOM 2960 O O . SER A 1 370 ? 12.938 5.040 -35.012 1.00 90.94 370 SER A O 1
ATOM 2962 N N . ASP A 1 371 ? 14.261 3.689 -33.803 1.00 89.75 371 ASP A N 1
ATOM 2963 C CA . ASP A 1 371 ? 15.298 4.691 -33.517 1.00 89.75 371 ASP A CA 1
ATOM 2964 C C . ASP A 1 371 ? 16.002 5.172 -34.798 1.00 89.75 371 ASP A C 1
ATOM 2966 O O . ASP A 1 371 ? 16.322 6.355 -34.926 1.00 89.75 371 ASP A O 1
ATOM 2970 N N . ALA A 1 372 ? 16.277 4.267 -35.743 1.00 91.69 372 ALA A N 1
ATOM 2971 C CA . ALA A 1 372 ? 16.928 4.593 -37.011 1.00 91.69 372 ALA A CA 1
ATOM 2972 C C . AL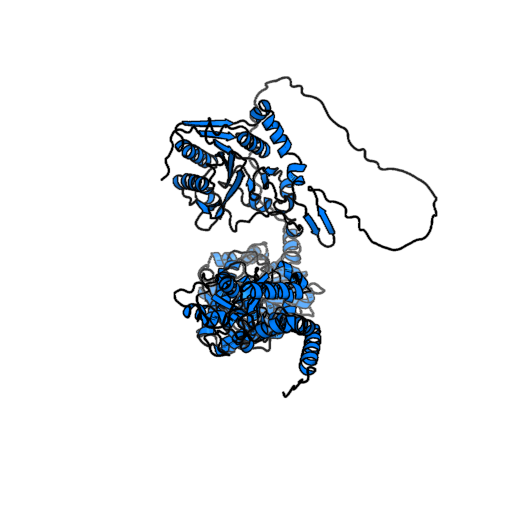A A 1 372 ? 16.024 5.436 -37.926 1.00 91.69 372 ALA A C 1
ATOM 2974 O O . ALA A 1 372 ? 16.510 6.379 -38.560 1.00 91.69 372 ALA A O 1
ATOM 2975 N N . LEU A 1 373 ? 14.721 5.143 -37.954 1.00 91.06 373 LEU A N 1
ATOM 2976 C CA . LEU A 1 373 ? 13.710 5.939 -38.658 1.00 91.06 373 LEU A CA 1
ATOM 2977 C C . LEU A 1 373 ? 13.520 7.323 -38.022 1.00 91.06 373 LEU A C 1
ATOM 2979 O O . LEU A 1 373 ? 13.422 8.315 -38.741 1.00 91.06 373 LEU A O 1
ATOM 2983 N N . GLU A 1 374 ? 13.537 7.425 -36.692 1.00 87.62 374 GLU A N 1
ATOM 2984 C CA . GLU A 1 374 ? 13.415 8.718 -36.006 1.00 87.62 374 GLU A CA 1
ATOM 2985 C C . GLU A 1 374 ? 14.658 9.601 -36.216 1.00 87.62 374 GLU A C 1
ATOM 2987 O O . GLU A 1 374 ? 14.539 10.799 -36.478 1.00 87.62 374 GLU A O 1
ATOM 2992 N N . LYS A 1 375 ? 15.864 9.015 -36.217 1.00 88.19 375 LYS A N 1
ATOM 2993 C CA . LYS A 1 375 ? 17.093 9.728 -36.616 1.00 88.19 375 LYS A CA 1
ATOM 2994 C C . LYS A 1 375 ? 17.030 10.214 -38.062 1.00 88.19 375 LYS A C 1
ATOM 2996 O O . LYS A 1 375 ? 17.420 11.350 -38.322 1.00 88.19 375 LYS A O 1
ATOM 3001 N N . ARG A 1 376 ? 16.521 9.384 -38.985 1.00 88.94 376 ARG A N 1
ATOM 3002 C CA . ARG A 1 376 ? 16.268 9.775 -40.382 1.00 88.94 376 ARG A CA 1
ATOM 3003 C C . ARG A 1 376 ? 15.321 10.975 -40.434 1.00 88.94 376 ARG A C 1
ATOM 3005 O O . ARG A 1 376 ? 15.697 11.981 -41.021 1.00 88.94 376 ARG A O 1
ATOM 3012 N N . ARG A 1 377 ? 14.179 10.926 -39.739 1.00 86.25 377 ARG A N 1
ATOM 3013 C CA . ARG A 1 377 ? 13.211 12.038 -39.656 1.00 86.25 377 ARG A CA 1
ATOM 3014 C C . ARG A 1 377 ? 13.863 13.342 -39.178 1.00 86.25 377 ARG A C 1
ATOM 3016 O O . ARG A 1 377 ? 13.614 14.404 -39.740 1.00 86.25 377 ARG A O 1
ATOM 3023 N N . CYS A 1 378 ? 14.720 13.274 -38.160 1.00 83.62 378 CYS A N 1
ATOM 3024 C CA . CYS A 1 378 ? 15.443 14.442 -37.650 1.00 83.62 378 CYS A CA 1
ATOM 3025 C C . CYS A 1 378 ? 16.481 15.006 -38.637 1.00 83.62 378 CYS A C 1
ATOM 3027 O O . CYS A 1 378 ? 16.697 16.214 -38.651 1.00 83.62 378 CYS A O 1
ATOM 3029 N N . VAL A 1 379 ? 17.098 14.165 -39.470 1.00 81.31 379 VAL A N 1
ATOM 3030 C CA . VAL A 1 379 ? 18.025 14.585 -40.541 1.00 81.31 379 VAL A CA 1
ATOM 3031 C C . VAL A 1 379 ? 17.274 15.108 -41.777 1.00 81.31 379 VAL A C 1
ATOM 3033 O O . VAL A 1 379 ? 17.704 16.072 -42.406 1.00 81.31 379 VAL A O 1
ATOM 3036 N N . GLU A 1 380 ? 16.096 14.567 -42.085 1.00 83.75 380 GLU A N 1
ATOM 3037 C CA . GLU A 1 380 ? 15.214 15.097 -43.135 1.00 83.75 380 GLU A CA 1
ATOM 3038 C C . GLU A 1 380 ? 14.754 16.530 -42.810 1.00 83.75 380 GLU A C 1
ATOM 3040 O O . GLU A 1 380 ? 14.739 17.388 -43.693 1.00 83.75 380 GLU A O 1
ATOM 3045 N N . LEU A 1 381 ? 14.493 16.836 -41.530 1.00 80.62 381 LEU A N 1
ATOM 3046 C CA . LEU A 1 381 ? 14.207 18.200 -41.060 1.00 80.62 381 LEU A CA 1
ATOM 3047 C C . LEU A 1 381 ? 15.374 19.190 -41.254 1.00 80.62 381 LEU A C 1
ATOM 3049 O O . LEU A 1 381 ? 15.131 20.396 -41.269 1.00 80.62 381 LEU A O 1
ATOM 3053 N N . THR A 1 382 ? 16.618 18.720 -41.417 1.00 75.75 382 THR A N 1
ATOM 3054 C CA . THR A 1 382 ? 17.786 19.577 -41.705 1.00 75.75 382 THR A CA 1
ATOM 3055 C C . THR A 1 382 ? 18.122 19.677 -43.199 1.00 75.75 382 THR A C 1
ATOM 3057 O O . THR A 1 382 ? 19.080 20.358 -43.563 1.00 75.75 382 THR A O 1
ATOM 3060 N N . GLY A 1 383 ? 17.307 19.073 -44.075 1.00 68.75 383 GLY A N 1
ATOM 3061 C CA . GLY A 1 383 ? 17.360 19.259 -45.531 1.00 68.75 383 GLY A CA 1
ATOM 3062 C C . GLY A 1 383 ? 17.985 18.112 -46.333 1.00 68.75 383 GLY A C 1
ATOM 3063 O O . GLY A 1 383 ? 18.066 18.215 -47.556 1.00 68.75 383 GLY A O 1
ATOM 3064 N N . GLN A 1 384 ? 18.400 17.013 -45.694 1.00 67.00 384 GLN A N 1
ATOM 3065 C CA . GLN A 1 384 ? 18.839 15.802 -46.397 1.00 67.00 384 GLN A CA 1
ATOM 3066 C C . GLN A 1 384 ? 17.658 14.846 -46.597 1.00 67.00 384 GLN A C 1
ATOM 3068 O O . GLN A 1 384 ? 17.256 14.141 -45.675 1.00 67.00 384 GLN A O 1
ATOM 3073 N N . ILE A 1 385 ? 17.101 14.817 -47.809 1.00 65.62 385 ILE A N 1
ATOM 3074 C CA . ILE A 1 385 ? 15.985 13.928 -48.156 1.00 65.62 385 ILE A CA 1
ATOM 3075 C C . ILE A 1 385 ? 16.517 12.509 -48.380 1.00 65.62 385 ILE A C 1
ATOM 3077 O O . ILE A 1 385 ? 17.389 12.297 -49.224 1.00 65.62 385 ILE A O 1
ATOM 3081 N N . ALA A 1 386 ? 15.975 11.536 -47.650 1.00 68.31 386 ALA A N 1
ATOM 3082 C CA . ALA A 1 386 ? 16.232 10.122 -47.885 1.00 68.31 386 ALA A CA 1
ATOM 3083 C C . ALA A 1 386 ? 15.151 9.508 -48.791 1.00 68.31 386 ALA A C 1
ATOM 3085 O O . ALA A 1 386 ? 13.992 9.925 -48.791 1.00 68.31 386 ALA A O 1
ATOM 3086 N N . GLU A 1 387 ? 15.533 8.507 -49.581 1.00 68.12 387 GLU A N 1
ATOM 3087 C CA . GLU A 1 387 ? 14.642 7.857 -50.543 1.00 68.12 387 GLU A CA 1
ATOM 3088 C C . GLU A 1 387 ? 13.761 6.773 -49.891 1.00 68.12 387 GLU A C 1
ATOM 3090 O O . GLU A 1 387 ? 14.109 6.170 -48.871 1.00 68.12 387 GLU A O 1
ATOM 3095 N N . GLY A 1 388 ? 12.607 6.504 -50.510 1.00 75.25 388 GLY A N 1
ATOM 3096 C CA . GLY A 1 388 ? 11.681 5.442 -50.102 1.00 75.25 388 GLY A CA 1
ATOM 3097 C C . GLY A 1 388 ? 10.829 5.749 -48.855 1.00 75.25 388 GLY A C 1
ATOM 3098 O O . GLY A 1 388 ? 11.052 6.754 -48.175 1.00 75.25 388 GLY A O 1
ATOM 3099 N N . PRO A 1 389 ? 9.826 4.895 -48.564 1.00 85.31 389 PRO A N 1
ATOM 3100 C CA . PRO A 1 389 ? 8.927 5.050 -47.420 1.00 85.31 389 PRO A CA 1
ATOM 3101 C C . PRO A 1 389 ? 9.651 4.800 -46.092 1.00 85.31 389 PRO A C 1
ATOM 3103 O O . PRO A 1 389 ? 10.559 3.976 -46.032 1.00 85.31 389 PRO A O 1
ATOM 3106 N N . SER A 1 390 ? 9.211 5.463 -45.020 1.00 89.56 390 SER A N 1
ATOM 3107 C CA . SER A 1 390 ? 9.710 5.256 -43.652 1.00 89.56 390 SER A CA 1
ATOM 3108 C C . SER A 1 390 ? 8.939 4.124 -42.964 1.00 89.56 390 SER A C 1
ATOM 3110 O O . SER A 1 390 ? 7.844 4.347 -42.444 1.00 89.56 390 SER A O 1
ATOM 3112 N N . GLU A 1 391 ? 9.488 2.909 -42.976 1.00 94.00 391 GLU A N 1
ATOM 3113 C CA . GLU A 1 391 ? 8.820 1.693 -42.495 1.00 94.00 391 GLU A CA 1
ATOM 3114 C C . GLU A 1 391 ? 9.805 0.637 -41.969 1.00 94.00 391 GLU A C 1
ATOM 3116 O O . GLU A 1 391 ? 11.013 0.705 -42.207 1.00 94.00 391 GLU A O 1
ATOM 3121 N N . ILE A 1 392 ? 9.267 -0.339 -41.234 1.00 96.00 392 ILE A N 1
ATOM 3122 C CA . ILE A 1 392 ? 9.981 -1.504 -40.705 1.00 96.00 392 ILE A CA 1
ATOM 3123 C C . ILE A 1 392 ? 9.386 -2.751 -41.361 1.00 96.00 392 ILE A C 1
ATOM 3125 O O . ILE A 1 392 ? 8.187 -3.011 -41.239 1.00 96.00 392 ILE A O 1
ATOM 3129 N N . ARG A 1 393 ? 10.215 -3.545 -42.034 1.00 97.19 393 ARG A N 1
ATOM 3130 C CA . ARG A 1 393 ? 9.834 -4.817 -42.656 1.00 97.19 393 ARG A CA 1
ATOM 3131 C C . ARG A 1 393 ? 10.416 -5.980 -41.856 1.00 97.19 393 ARG A C 1
ATOM 3133 O O . ARG A 1 393 ? 11.595 -5.982 -41.511 1.00 97.19 393 ARG A O 1
ATOM 3140 N N . VAL A 1 394 ? 9.584 -6.969 -41.554 1.00 97.50 394 VAL A N 1
ATOM 3141 C CA . VAL A 1 394 ? 9.969 -8.219 -40.895 1.00 97.50 394 VAL A CA 1
ATOM 3142 C C . VAL A 1 394 ? 9.583 -9.369 -41.816 1.00 97.50 394 VAL A C 1
ATOM 3144 O O . VAL A 1 394 ? 8.418 -9.497 -42.188 1.00 97.50 394 VAL A O 1
ATOM 3147 N N . THR A 1 395 ? 10.550 -10.202 -42.186 1.00 97.69 395 THR A N 1
ATOM 3148 C CA . THR A 1 395 ? 10.346 -11.335 -43.100 1.00 97.69 395 THR A CA 1
ATOM 3149 C C . THR A 1 395 ? 10.774 -12.632 -42.430 1.00 97.69 395 THR A C 1
ATOM 3151 O O . THR A 1 395 ? 11.832 -12.684 -41.802 1.00 97.69 395 THR A O 1
ATOM 3154 N N . THR A 1 396 ? 9.968 -13.682 -42.567 1.00 96.94 396 THR A N 1
ATOM 3155 C CA . THR A 1 396 ? 10.181 -14.987 -41.924 1.00 96.94 396 THR A CA 1
ATOM 3156 C C . THR A 1 396 ? 10.285 -16.107 -42.962 1.00 96.94 396 THR A C 1
ATOM 3158 O O . THR A 1 396 ? 9.431 -16.185 -43.845 1.00 96.94 396 THR A O 1
ATOM 3161 N N . ASP A 1 397 ? 11.281 -16.987 -42.843 1.00 95.12 397 ASP A N 1
ATOM 3162 C CA . ASP A 1 397 ? 11.514 -18.109 -43.766 1.00 95.12 397 ASP A CA 1
ATOM 3163 C C . ASP A 1 397 ? 11.767 -19.416 -42.992 1.00 95.12 397 ASP A C 1
ATOM 3165 O O . ASP A 1 397 ? 12.836 -19.633 -42.409 1.00 95.12 397 ASP A O 1
ATOM 3169 N N . GLU A 1 398 ? 10.768 -20.304 -42.990 1.00 93.56 398 GLU A N 1
ATOM 3170 C CA . GLU A 1 398 ? 10.846 -21.619 -42.341 1.00 93.56 398 GLU A CA 1
ATOM 3171 C C . GLU A 1 398 ? 11.844 -22.571 -43.018 1.00 93.56 398 GLU A C 1
ATOM 3173 O O . GLU A 1 398 ? 12.475 -23.379 -42.333 1.00 93.56 398 GLU A O 1
ATOM 3178 N N . GLY A 1 399 ? 12.029 -22.463 -44.338 1.00 91.56 399 GLY A N 1
ATOM 3179 C CA . GLY A 1 399 ? 12.897 -23.348 -45.117 1.00 91.56 399 GLY A CA 1
ATOM 3180 C C . GLY A 1 399 ? 14.379 -23.119 -44.826 1.00 91.56 399 GLY A C 1
ATOM 3181 O O . GLY A 1 399 ? 15.135 -24.076 -44.644 1.00 91.56 399 GLY A O 1
ATOM 3182 N N . HIS A 1 400 ? 14.784 -21.854 -44.705 1.00 92.88 400 HIS A N 1
ATOM 3183 C CA . HIS A 1 400 ? 16.154 -21.470 -44.349 1.00 92.88 400 HIS A CA 1
ATOM 3184 C C . HIS A 1 400 ? 16.363 -21.256 -42.839 1.00 92.88 400 HIS A C 1
ATOM 3186 O O . HIS A 1 400 ? 17.500 -21.043 -42.411 1.00 92.88 400 HIS A O 1
ATOM 3192 N N . ARG A 1 401 ? 15.294 -21.338 -42.030 1.00 95.12 401 ARG A N 1
ATOM 3193 C CA . ARG A 1 401 ? 15.264 -20.984 -40.597 1.00 95.12 401 ARG A CA 1
ATOM 3194 C C . ARG A 1 401 ? 15.821 -19.583 -40.340 1.00 95.12 401 ARG A C 1
ATOM 3196 O O . ARG A 1 401 ? 16.709 -19.399 -39.504 1.00 95.12 401 ARG A O 1
ATOM 3203 N N . THR A 1 402 ? 15.314 -18.594 -41.068 1.00 96.69 402 THR A N 1
ATOM 3204 C CA . THR A 1 402 ? 15.727 -17.199 -40.891 1.00 96.69 402 THR A CA 1
ATOM 3205 C C . THR A 1 402 ? 14.569 -16.288 -40.514 1.00 96.69 402 THR A C 1
ATOM 3207 O O . THR A 1 402 ? 13.409 -16.501 -40.875 1.00 96.69 402 THR A O 1
ATOM 3210 N N . ILE A 1 403 ? 14.919 -15.236 -39.780 1.00 97.88 403 ILE A N 1
ATOM 3211 C CA . ILE A 1 403 ? 14.095 -14.046 -39.596 1.00 97.88 403 ILE A CA 1
ATOM 3212 C C . ILE A 1 403 ? 14.936 -12.835 -40.000 1.00 97.88 403 ILE A C 1
ATOM 3214 O O . ILE A 1 403 ? 16.113 -12.734 -39.649 1.00 97.88 403 ILE A O 1
ATOM 3218 N N . THR A 1 404 ? 14.348 -11.941 -40.786 1.00 97.81 404 THR A N 1
ATOM 3219 C CA . THR A 1 404 ? 15.005 -10.742 -41.309 1.00 97.81 404 THR A CA 1
ATOM 3220 C C . THR A 1 404 ? 14.265 -9.507 -40.829 1.00 97.81 404 THR A C 1
ATOM 3222 O O . THR A 1 404 ? 13.053 -9.419 -41.005 1.00 97.81 404 THR A O 1
ATOM 3225 N N . PHE A 1 405 ? 14.995 -8.554 -40.259 1.00 97.62 405 PHE A N 1
ATOM 3226 C CA . PHE A 1 405 ? 14.503 -7.223 -39.912 1.00 97.62 405 PHE A CA 1
ATOM 3227 C C . PHE A 1 405 ? 15.143 -6.213 -40.857 1.00 97.62 405 PHE A C 1
ATOM 3229 O O . PHE A 1 405 ? 16.363 -6.196 -40.992 1.00 97.62 405 PHE A O 1
ATOM 3236 N N . GLU A 1 406 ? 14.346 -5.376 -41.502 1.00 96.44 406 GLU A N 1
ATOM 3237 C CA . GLU A 1 406 ? 14.812 -4.344 -42.421 1.00 96.44 406 GLU A CA 1
ATOM 3238 C C . GLU A 1 406 ? 14.149 -3.010 -42.075 1.00 96.44 406 GLU A C 1
ATOM 3240 O O . GLU A 1 406 ? 12.927 -2.929 -41.951 1.00 96.44 406 GLU A O 1
ATOM 3245 N N . ASP A 1 407 ? 14.953 -1.966 -41.909 1.00 95.50 407 ASP A N 1
ATOM 3246 C CA . ASP A 1 407 ? 14.502 -0.594 -41.709 1.00 95.50 407 ASP A CA 1
ATOM 3247 C C . ASP A 1 407 ? 15.016 0.306 -42.828 1.00 95.50 407 ASP A C 1
ATOM 3249 O O . ASP A 1 407 ? 16.148 0.164 -43.294 1.00 95.50 407 ASP A O 1
ATOM 3253 N N . THR A 1 408 ? 14.191 1.269 -43.229 1.00 93.81 408 THR A N 1
ATOM 3254 C CA . THR A 1 408 ? 14.567 2.338 -44.164 1.00 93.81 408 THR A CA 1
ATOM 3255 C C . THR A 1 408 ? 15.096 3.578 -43.429 1.00 93.81 408 THR A C 1
ATOM 3257 O O . THR A 1 408 ? 14.890 4.713 -43.867 1.00 93.81 408 THR A O 1
ATOM 3260 N N . GLY A 1 409 ? 15.732 3.385 -42.269 1.00 92.19 409 GLY A N 1
ATOM 3261 C CA . GLY A 1 409 ? 16.221 4.444 -41.393 1.00 92.19 409 GLY A CA 1
ATOM 3262 C C . GLY A 1 409 ? 17.521 5.098 -41.859 1.00 92.19 409 GLY A C 1
ATOM 3263 O O . GLY A 1 409 ? 17.918 5.032 -43.020 1.00 92.19 409 GLY A O 1
ATOM 3264 N N . ILE A 1 410 ? 18.200 5.767 -40.924 1.00 91.12 410 ILE A N 1
ATOM 3265 C CA . ILE A 1 410 ? 19.411 6.557 -41.201 1.00 91.12 410 ILE A CA 1
ATOM 3266 C C . ILE A 1 410 ? 20.602 5.715 -41.708 1.00 91.12 410 ILE A C 1
ATOM 3268 O O . ILE A 1 410 ? 21.475 6.251 -42.392 1.00 91.12 410 ILE A O 1
ATOM 3272 N N . GLY A 1 411 ? 20.632 4.410 -41.402 1.00 92.25 411 GLY A N 1
ATOM 3273 C CA . GLY A 1 411 ? 21.764 3.512 -41.661 1.00 92.25 411 GLY A CA 1
ATOM 3274 C C . GLY A 1 411 ? 23.006 3.832 -40.814 1.00 92.25 411 GLY A C 1
ATOM 3275 O O . GLY A 1 411 ? 22.963 4.674 -39.917 1.00 92.25 411 GLY A O 1
ATOM 3276 N N . MET A 1 412 ? 24.121 3.150 -41.082 1.00 92.50 412 MET A N 1
ATOM 3277 C CA . MET A 1 412 ? 25.402 3.356 -40.389 1.00 92.50 412 MET A CA 1
ATOM 3278 C C . MET A 1 412 ? 26.553 3.503 -41.386 1.00 92.50 412 MET A C 1
ATOM 3280 O O . MET A 1 412 ? 26.599 2.805 -42.399 1.00 92.50 412 MET A O 1
ATOM 3284 N N . ASP A 1 413 ? 27.509 4.382 -41.078 1.00 90.81 413 ASP A N 1
ATOM 3285 C CA . ASP A 1 413 ? 28.813 4.395 -41.755 1.00 90.81 413 ASP A CA 1
ATOM 3286 C C . ASP A 1 413 ? 29.800 3.390 -41.125 1.00 90.81 413 ASP A C 1
ATOM 3288 O O . ASP A 1 413 ? 29.525 2.765 -40.098 1.00 90.81 413 ASP A O 1
ATOM 3292 N N . ARG A 1 414 ? 30.984 3.222 -41.735 1.00 88.88 414 ARG A N 1
ATOM 3293 C CA . ARG A 1 414 ? 31.987 2.237 -41.285 1.00 88.88 414 ARG A CA 1
ATOM 3294 C C . ARG A 1 414 ? 32.467 2.486 -39.858 1.00 88.88 414 ARG A C 1
ATOM 3296 O O . ARG A 1 414 ? 32.796 1.532 -39.157 1.00 88.88 414 ARG A O 1
ATOM 3303 N N . ARG A 1 415 ? 32.524 3.746 -39.426 1.00 89.12 415 ARG A N 1
ATOM 3304 C CA . ARG A 1 415 ? 32.955 4.114 -38.076 1.00 89.12 415 ARG A CA 1
ATOM 3305 C C . ARG A 1 415 ? 31.834 3.825 -37.081 1.00 89.12 415 ARG A C 1
ATOM 3307 O O . ARG A 1 415 ? 32.078 3.176 -36.071 1.00 89.12 415 ARG A O 1
ATOM 3314 N N . GLU A 1 416 ? 30.607 4.231 -37.393 1.00 87.31 416 GLU A N 1
ATOM 3315 C CA . GLU A 1 416 ? 29.427 3.960 -36.563 1.00 87.31 416 GLU A CA 1
ATOM 3316 C C . GLU A 1 416 ? 29.152 2.465 -36.396 1.00 87.31 416 GLU A C 1
ATOM 3318 O O . GLU A 1 416 ? 28.851 2.034 -35.286 1.00 87.31 416 GLU A O 1
ATOM 3323 N N . LEU A 1 417 ? 29.318 1.666 -37.451 1.00 88.31 417 LEU A N 1
ATOM 3324 C CA . LEU A 1 417 ? 29.157 0.213 -37.406 1.00 88.31 417 LEU A CA 1
ATOM 3325 C C . LEU A 1 417 ? 30.183 -0.449 -36.466 1.00 88.31 417 LEU A C 1
ATOM 3327 O O . LEU A 1 417 ? 29.807 -1.257 -35.616 1.00 88.31 417 LEU A O 1
ATOM 3331 N N . LEU A 1 418 ? 31.462 -0.066 -36.557 1.00 86.12 418 LEU A N 1
ATOM 3332 C CA . LEU A 1 418 ? 32.516 -0.575 -35.667 1.00 86.12 418 LEU A CA 1
ATOM 3333 C C . LEU A 1 418 ? 32.329 -0.100 -34.215 1.00 86.12 418 LEU A C 1
ATOM 3335 O O . LEU A 1 418 ? 32.518 -0.875 -33.279 1.00 86.12 418 LEU A O 1
ATOM 3339 N N . GLU A 1 419 ? 31.923 1.154 -34.014 1.00 84.69 419 GLU A N 1
ATOM 3340 C CA . GLU A 1 419 ? 31.708 1.720 -32.681 1.00 84.69 419 GLU A CA 1
ATOM 3341 C C . GLU A 1 419 ? 30.421 1.206 -32.007 1.00 84.69 419 GLU A C 1
ATOM 3343 O O . GLU A 1 419 ? 30.431 0.997 -30.798 1.00 84.69 419 GLU A O 1
ATOM 3348 N N . CYS A 1 420 ? 29.322 0.993 -32.742 1.00 83.25 420 CYS A N 1
ATOM 3349 C CA . CYS A 1 420 ? 28.015 0.641 -32.164 1.00 83.25 420 CYS A CA 1
ATOM 3350 C C . CYS A 1 420 ? 27.717 -0.866 -32.150 1.00 83.25 420 CYS A C 1
ATOM 3352 O O . CYS A 1 420 ? 27.040 -1.324 -31.235 1.00 83.25 420 CYS A O 1
ATOM 3354 N N . LEU A 1 421 ? 28.185 -1.637 -33.142 1.00 83.12 421 LEU A N 1
ATOM 3355 C CA . LEU A 1 421 ? 28.018 -3.102 -33.161 1.00 83.12 421 LEU A CA 1
ATOM 3356 C C . LEU A 1 421 ? 29.273 -3.832 -32.668 1.00 83.12 421 LEU A C 1
ATOM 3358 O O . LEU A 1 421 ? 29.172 -4.924 -32.108 1.00 83.12 421 LEU A O 1
ATOM 3362 N N . GLY A 1 422 ? 30.451 -3.227 -32.842 1.00 76.31 422 GLY A N 1
ATOM 3363 C CA . GLY A 1 422 ? 31.730 -3.798 -32.420 1.00 76.31 422 GLY A CA 1
ATOM 3364 C C . GLY A 1 422 ? 32.138 -3.515 -30.970 1.00 76.31 422 GLY A C 1
ATOM 3365 O O . GLY A 1 422 ? 33.106 -4.115 -30.509 1.00 76.31 422 GLY A O 1
ATOM 3366 N N . THR A 1 423 ? 31.425 -2.641 -30.244 1.00 77.12 423 THR A N 1
ATOM 3367 C CA . THR A 1 423 ? 31.726 -2.290 -28.841 1.00 77.12 423 THR A CA 1
ATOM 3368 C C . THR A 1 423 ? 30.500 -2.485 -27.949 1.00 77.12 423 THR A C 1
ATOM 3370 O O . THR A 1 423 ? 29.492 -1.799 -28.105 1.00 77.12 423 THR A O 1
ATOM 3373 N N . ILE A 1 424 ? 30.599 -3.385 -26.965 1.00 76.19 424 ILE A N 1
ATOM 3374 C CA . ILE A 1 424 ? 29.514 -3.647 -26.008 1.00 76.19 424 ILE A CA 1
ATOM 3375 C C . ILE A 1 424 ? 29.245 -2.397 -25.156 1.00 76.19 424 ILE A C 1
ATOM 3377 O O . ILE A 1 424 ? 30.176 -1.730 -24.709 1.00 76.19 424 ILE A O 1
ATOM 3381 N N . ALA A 1 425 ? 27.966 -2.117 -24.891 1.00 74.56 425 ALA A N 1
ATOM 3382 C CA . ALA A 1 425 ? 27.492 -1.005 -24.064 1.00 74.56 425 ALA A CA 1
ATOM 3383 C C . ALA A 1 425 ? 27.769 0.407 -24.626 1.00 74.56 425 ALA A C 1
ATOM 3385 O O . ALA A 1 425 ? 27.608 1.401 -23.911 1.00 74.56 425 ALA A O 1
ATOM 3386 N N . LYS A 1 426 ? 28.102 0.527 -25.921 1.00 78.62 426 LYS A N 1
ATOM 3387 C CA . LYS A 1 426 ? 28.116 1.812 -26.636 1.00 78.62 426 LYS A CA 1
ATOM 3388 C C . LYS A 1 426 ? 26.807 2.009 -27.413 1.00 78.62 426 LYS A C 1
ATOM 3390 O O . LYS A 1 426 ? 26.360 1.126 -28.133 1.00 78.62 426 LYS A O 1
ATOM 3395 N N . SER A 1 427 ? 26.162 3.170 -27.259 1.00 80.00 427 SER A N 1
ATOM 3396 C CA . SER A 1 427 ? 24.874 3.483 -27.902 1.00 80.00 427 SER A CA 1
ATOM 3397 C C . SER A 1 427 ? 24.960 4.743 -28.760 1.00 80.00 427 SER A C 1
ATOM 3399 O O . SER A 1 427 ? 24.931 5.859 -28.237 1.00 80.00 427 SER A O 1
ATOM 3401 N N . GLY A 1 428 ? 24.958 4.580 -30.085 1.00 77.50 428 GLY A N 1
ATOM 3402 C CA . GLY A 1 428 ? 24.824 5.704 -31.019 1.00 77.50 428 GLY A CA 1
ATOM 3403 C C . GLY A 1 428 ? 23.485 6.450 -30.892 1.00 77.50 428 GLY A C 1
ATOM 3404 O O . GLY A 1 428 ? 23.406 7.632 -31.212 1.00 77.50 428 GLY A O 1
ATOM 3405 N N . SER A 1 429 ? 22.428 5.804 -30.378 1.00 80.25 429 SER A N 1
ATOM 3406 C CA . SER A 1 429 ? 21.171 6.489 -30.023 1.00 80.25 429 SER A CA 1
ATOM 3407 C C . SER A 1 429 ? 21.346 7.446 -28.842 1.00 80.25 429 SER A C 1
ATOM 3409 O O . SER A 1 429 ? 20.827 8.559 -28.887 1.00 80.25 429 SER A O 1
ATOM 3411 N N . LYS A 1 430 ? 22.147 7.078 -27.833 1.00 81.62 430 LYS A N 1
ATOM 3412 C CA . LYS A 1 430 ? 22.441 7.955 -26.690 1.00 81.62 430 LYS A CA 1
ATOM 3413 C C . LYS A 1 430 ? 23.233 9.192 -27.125 1.00 81.62 430 LYS A C 1
ATOM 3415 O O . LYS A 1 430 ? 22.834 10.307 -26.803 1.00 81.62 430 LYS A O 1
ATOM 3420 N N . GLU A 1 431 ? 24.295 9.005 -27.912 1.00 81.81 431 GLU A N 1
ATOM 3421 C CA . GLU A 1 431 ? 25.072 10.129 -28.459 1.00 81.81 431 GLU A CA 1
ATOM 3422 C C . GLU A 1 431 ? 24.218 11.062 -29.333 1.00 81.81 431 GLU A C 1
ATOM 3424 O O . GLU A 1 431 ? 24.427 12.275 -29.334 1.00 81.81 431 GLU A O 1
ATOM 3429 N N . PHE A 1 432 ? 23.254 10.513 -30.080 1.00 80.81 432 PHE A N 1
ATOM 3430 C CA . PHE A 1 432 ? 22.337 11.309 -30.893 1.00 80.81 432 PHE A CA 1
ATOM 3431 C C . PHE A 1 432 ? 21.403 12.174 -30.034 1.00 80.81 432 PHE A C 1
ATOM 3433 O O . PHE A 1 432 ? 21.243 13.356 -30.337 1.00 80.81 432 PHE A O 1
ATOM 3440 N N . ILE A 1 433 ? 20.843 11.619 -28.951 1.00 80.00 433 ILE A N 1
ATOM 3441 C CA . ILE A 1 433 ? 20.001 12.356 -27.989 1.00 80.00 433 ILE A CA 1
ATOM 3442 C C . ILE A 1 433 ? 20.800 13.483 -27.320 1.00 80.00 433 ILE A C 1
ATOM 3444 O O . ILE A 1 433 ? 20.317 14.609 -27.226 1.00 80.00 433 ILE A O 1
ATOM 3448 N N . GLU A 1 434 ? 22.038 13.214 -26.895 1.00 80.25 434 GLU A N 1
ATOM 3449 C CA . GLU A 1 434 ? 22.900 14.223 -26.260 1.00 80.25 434 GLU A CA 1
ATOM 3450 C C . GLU A 1 434 ? 23.215 15.407 -27.192 1.00 80.25 434 GLU A C 1
ATOM 3452 O O . GLU A 1 434 ? 23.310 16.542 -26.715 1.00 80.25 434 GLU A O 1
ATOM 3457 N N . LYS A 1 435 ? 23.324 15.151 -28.506 1.00 80.81 435 LYS A N 1
ATOM 3458 C CA . LYS A 1 435 ? 23.573 16.154 -29.558 1.00 80.81 435 LYS A CA 1
ATOM 3459 C C . LYS A 1 435 ? 22.306 16.881 -30.043 1.00 80.81 435 LYS A C 1
ATOM 3461 O O . LYS A 1 435 ? 22.422 18.008 -30.508 1.00 80.81 435 LYS A O 1
ATOM 3466 N N . ASN A 1 436 ? 21.120 16.273 -29.935 1.00 75.19 436 ASN A N 1
ATOM 3467 C CA . ASN A 1 436 ? 19.862 16.764 -30.531 1.00 75.19 436 ASN A CA 1
ATOM 3468 C C . ASN A 1 436 ? 18.715 16.838 -29.505 1.00 75.19 436 ASN A C 1
ATOM 3470 O O . ASN A 1 436 ? 17.605 16.372 -29.771 1.00 75.19 436 ASN A O 1
ATOM 3474 N N . LYS A 1 437 ? 18.987 17.395 -28.318 1.00 65.00 437 LYS A N 1
ATOM 3475 C CA . LYS A 1 437 ? 18.083 17.344 -27.152 1.00 65.00 437 LYS A CA 1
ATOM 3476 C C . LYS A 1 437 ? 16.645 17.783 -27.444 1.00 65.00 437 LYS A C 1
ATOM 3478 O O . LYS A 1 437 ? 15.729 17.132 -26.961 1.00 65.00 437 LYS A O 1
ATOM 3483 N N . ASP A 1 438 ? 16.464 18.811 -28.270 1.00 60.75 438 ASP A N 1
ATOM 3484 C CA . ASP A 1 438 ? 15.151 19.415 -28.539 1.00 60.75 438 ASP A CA 1
ATOM 3485 C C . ASP A 1 438 ? 14.304 18.643 -29.574 1.00 60.75 438 ASP A C 1
ATOM 3487 O O . ASP A 1 438 ? 13.123 18.929 -29.734 1.00 60.75 438 ASP A O 1
ATOM 3491 N N . ASN A 1 439 ? 14.892 17.677 -30.297 1.00 64.25 439 ASN A N 1
ATOM 3492 C CA . ASN A 1 439 ? 14.229 16.946 -31.392 1.00 64.25 439 ASN A CA 1
ATOM 3493 C C . ASN A 1 439 ? 14.280 15.411 -31.252 1.00 64.25 439 ASN A C 1
ATOM 3495 O O . ASN A 1 439 ? 13.643 14.712 -32.036 1.00 64.25 439 ASN A O 1
ATOM 3499 N N . ALA A 1 440 ? 15.033 14.867 -30.290 1.00 63.00 440 ALA A N 1
ATOM 3500 C CA . ALA A 1 440 ? 15.302 13.428 -30.163 1.00 63.00 440 ALA A CA 1
ATOM 3501 C C . ALA A 1 440 ? 14.511 12.716 -29.043 1.00 63.00 440 ALA A C 1
ATOM 3503 O O . ALA A 1 440 ? 14.865 11.600 -28.657 1.00 63.00 440 ALA A O 1
ATOM 3504 N N . GLU A 1 441 ? 13.449 13.329 -28.509 1.00 65.00 441 GLU A N 1
ATOM 3505 C CA . GLU A 1 441 ? 12.676 12.796 -27.371 1.00 65.00 441 GLU A CA 1
ATOM 3506 C C . GLU A 1 441 ? 12.106 11.387 -27.622 1.00 65.00 441 GLU A C 1
ATOM 3508 O O . GLU A 1 441 ? 12.070 10.561 -26.711 1.00 65.00 441 GLU A O 1
ATOM 3513 N N . ALA A 1 442 ? 11.729 11.072 -28.865 1.00 69.88 442 ALA A N 1
ATOM 3514 C CA . ALA A 1 442 ? 11.150 9.781 -29.236 1.00 69.88 442 ALA A CA 1
ATOM 3515 C C . ALA A 1 442 ? 12.167 8.623 -29.359 1.00 69.88 442 ALA A C 1
ATOM 3517 O O . ALA A 1 442 ? 11.751 7.470 -29.456 1.00 69.88 442 ALA A O 1
ATOM 3518 N N . VAL A 1 443 ? 13.480 8.891 -29.328 1.00 77.06 443 VAL A N 1
ATOM 3519 C CA . VAL A 1 443 ? 14.535 7.866 -29.466 1.00 77.06 443 VAL A CA 1
ATOM 3520 C C . VAL A 1 443 ? 14.643 7.034 -28.178 1.00 77.06 443 VAL A C 1
ATOM 3522 O O . VAL A 1 443 ? 14.787 7.569 -27.078 1.00 77.06 443 VAL A O 1
ATOM 3525 N N . ILE A 1 444 ? 14.575 5.710 -28.287 1.00 73.00 444 ILE A N 1
ATOM 3526 C CA . ILE A 1 444 ? 14.364 4.774 -27.173 1.00 73.00 444 ILE A CA 1
ATOM 3527 C C . ILE A 1 444 ? 15.693 4.174 -26.678 1.00 73.00 444 ILE A C 1
ATOM 3529 O O . ILE A 1 444 ? 15.834 3.849 -25.495 1.00 73.00 444 ILE A O 1
ATOM 3533 N N . GLY A 1 445 ? 16.683 3.976 -27.552 1.00 77.88 445 GLY A N 1
ATOM 3534 C CA . GLY A 1 445 ? 17.929 3.258 -27.259 1.00 77.88 445 GLY A CA 1
ATOM 3535 C C . GLY A 1 445 ? 18.925 4.018 -26.370 1.00 77.88 445 GLY A C 1
ATOM 3536 O O . GLY A 1 445 ? 19.522 5.008 -26.782 1.00 77.88 445 GLY A O 1
ATOM 3537 N N . GLN A 1 446 ? 19.201 3.505 -25.164 1.00 73.06 446 GLN A N 1
ATOM 3538 C CA . GLN A 1 446 ? 20.137 4.138 -24.213 1.00 73.06 446 GLN A CA 1
ATOM 3539 C C . GLN A 1 446 ? 21.373 3.287 -23.871 1.00 73.06 446 GLN A C 1
ATOM 3541 O O . GLN A 1 446 ? 22.449 3.846 -23.675 1.00 73.06 446 GLN A O 1
ATOM 3546 N N . PHE A 1 447 ? 21.247 1.955 -23.826 1.00 77.12 447 PHE A N 1
ATOM 3547 C CA . PHE A 1 447 ? 22.245 1.085 -23.182 1.00 77.12 447 PHE A CA 1
ATOM 3548 C C . PHE A 1 447 ? 23.302 0.453 -24.095 1.00 77.12 447 PHE A C 1
ATOM 3550 O O . PHE A 1 447 ? 24.321 0.009 -23.586 1.00 77.12 447 PHE A O 1
ATOM 3557 N N . GLY A 1 448 ? 23.078 0.359 -25.411 1.00 79.62 448 GLY A N 1
ATOM 3558 C CA . GLY A 1 448 ? 24.070 -0.237 -26.322 1.00 79.62 448 GLY A CA 1
ATOM 3559 C C . GLY A 1 448 ? 24.270 -1.752 -26.165 1.00 79.62 448 GLY A C 1
ATOM 3560 O O . GLY A 1 448 ? 25.360 -2.255 -26.416 1.00 79.62 448 GLY A O 1
ATOM 3561 N N . VAL A 1 449 ? 23.243 -2.481 -25.704 1.00 82.50 449 VAL A N 1
ATOM 3562 C CA . VAL A 1 449 ? 23.280 -3.955 -25.575 1.00 82.50 449 VAL A CA 1
ATOM 3563 C C . VAL A 1 449 ? 22.150 -4.688 -26.308 1.00 82.50 449 VAL A C 1
ATOM 3565 O O . VAL A 1 449 ? 22.282 -5.874 -26.586 1.00 82.50 449 VAL A O 1
ATOM 3568 N N . GLY A 1 450 ? 21.061 -3.994 -26.665 1.00 84.81 450 GLY A N 1
ATOM 3569 C CA . GLY A 1 450 ? 19.840 -4.618 -27.196 1.00 84.81 450 GLY A CA 1
ATOM 3570 C C . GLY A 1 450 ? 20.034 -5.386 -28.507 1.00 84.81 450 GLY A C 1
ATOM 3571 O O . GLY A 1 450 ? 19.367 -6.389 -28.720 1.00 84.81 450 GLY A O 1
ATOM 3572 N N . PHE A 1 451 ? 20.990 -4.996 -29.358 1.00 88.94 451 PHE A N 1
ATOM 3573 C CA . PHE A 1 451 ? 21.332 -5.744 -30.577 1.00 88.94 451 PHE A CA 1
ATOM 3574 C C . PHE A 1 451 ? 21.788 -7.186 -30.283 1.00 88.94 451 PHE A C 1
ATOM 3576 O O . PHE A 1 451 ? 21.376 -8.121 -30.968 1.00 88.94 451 PHE A O 1
ATOM 3583 N N . TYR A 1 452 ? 22.579 -7.389 -29.226 1.00 87.56 452 TYR A N 1
ATOM 3584 C CA . TYR A 1 452 ? 23.142 -8.700 -28.894 1.00 87.56 452 TYR A CA 1
ATOM 3585 C C . TYR A 1 452 ? 22.097 -9.700 -28.368 1.00 87.56 452 TYR A C 1
ATOM 3587 O O . TYR A 1 452 ? 22.372 -10.898 -28.327 1.00 87.56 452 TYR A O 1
ATOM 3595 N N . SER A 1 453 ? 20.876 -9.243 -28.055 1.00 89.12 453 SER A N 1
ATOM 3596 C CA . SER A 1 453 ? 19.725 -10.111 -27.755 1.00 89.12 453 SER A CA 1
ATOM 3597 C C . SER A 1 453 ? 19.420 -11.110 -28.885 1.00 89.12 453 SER A C 1
ATOM 3599 O O . SER A 1 453 ? 18.940 -12.208 -28.615 1.00 89.12 453 SER A O 1
ATOM 3601 N N . ALA A 1 454 ? 19.780 -10.794 -30.137 1.00 90.94 454 ALA A N 1
ATOM 3602 C CA . ALA A 1 454 ? 19.664 -11.716 -31.265 1.00 90.94 454 ALA A CA 1
ATOM 3603 C C . ALA A 1 454 ? 20.413 -13.044 -31.027 1.00 90.94 454 ALA A C 1
ATOM 3605 O O . ALA A 1 454 ? 19.908 -14.107 -31.381 1.00 90.94 454 ALA A O 1
ATOM 3606 N N . PHE A 1 455 ? 21.570 -13.024 -30.353 1.00 88.75 455 PHE A N 1
ATOM 3607 C CA . PHE A 1 455 ? 22.377 -14.226 -30.089 1.00 88.75 455 PHE A CA 1
ATOM 3608 C C . PHE A 1 455 ? 21.776 -15.168 -29.034 1.00 88.75 455 PHE A C 1
ATOM 3610 O O . PHE A 1 455 ? 22.256 -16.295 -28.879 1.00 88.75 455 PHE A O 1
ATOM 3617 N N . MET A 1 456 ? 20.675 -14.782 -28.373 1.00 88.12 456 MET A N 1
ATOM 3618 C CA . MET A 1 456 ? 19.846 -15.734 -27.623 1.00 88.12 456 MET A CA 1
ATOM 3619 C C . MET A 1 456 ? 19.301 -16.822 -28.560 1.00 88.12 456 MET A C 1
ATOM 3621 O O . MET A 1 456 ? 19.421 -18.010 -28.257 1.00 88.12 456 MET A O 1
ATOM 3625 N N . VAL A 1 457 ? 18.812 -16.427 -29.741 1.00 91.56 457 VAL A N 1
ATOM 3626 C CA . VAL A 1 457 ? 18.140 -17.305 -30.719 1.00 91.56 457 VAL A CA 1
ATOM 3627 C C . VAL A 1 457 ? 18.977 -17.615 -31.969 1.00 91.56 457 VAL A C 1
ATOM 3629 O O . VAL A 1 457 ? 18.652 -18.553 -32.690 1.00 91.56 457 VAL A O 1
ATOM 3632 N N . ALA A 1 458 ? 20.051 -16.862 -32.232 1.00 91.94 458 ALA A N 1
ATOM 3633 C CA . ALA A 1 458 ? 20.844 -16.947 -33.463 1.00 91.94 458 ALA A CA 1
ATOM 3634 C C . ALA A 1 458 ? 22.100 -17.833 -33.357 1.00 91.94 458 ALA A C 1
ATOM 3636 O O . ALA A 1 458 ? 22.871 -17.691 -32.407 1.00 91.94 458 ALA A O 1
ATOM 3637 N N . ASP A 1 459 ? 22.348 -18.667 -34.371 1.00 90.38 459 ASP A N 1
ATOM 3638 C CA . ASP A 1 459 ? 23.664 -19.277 -34.639 1.00 90.38 459 ASP A CA 1
ATOM 3639 C C . ASP A 1 459 ? 24.613 -18.274 -35.320 1.00 90.38 459 ASP A C 1
ATOM 3641 O O . ASP A 1 459 ? 25.822 -18.276 -35.089 1.00 90.38 459 ASP A O 1
ATOM 3645 N N . SER A 1 460 ? 24.074 -17.388 -36.162 1.00 92.62 460 SER A N 1
ATOM 3646 C CA . SER A 1 460 ? 24.822 -16.281 -36.759 1.00 92.62 460 SER A CA 1
ATOM 3647 C C . SER A 1 460 ? 23.912 -15.118 -37.146 1.00 92.62 460 SER A C 1
ATOM 3649 O O . SER A 1 460 ? 22.710 -15.283 -37.383 1.00 92.62 460 SER A O 1
ATOM 3651 N N . VAL A 1 461 ? 24.500 -13.923 -37.202 1.00 94.81 461 VAL A N 1
ATOM 3652 C CA . VAL A 1 461 ? 23.816 -12.680 -37.572 1.00 94.81 461 VAL A CA 1
ATOM 3653 C C . VAL A 1 461 ? 24.604 -11.990 -38.681 1.00 94.81 461 VAL A C 1
ATOM 3655 O O . VAL A 1 461 ? 25.819 -11.802 -38.574 1.00 94.81 461 VAL A O 1
ATOM 3658 N N . VAL A 1 462 ? 23.900 -11.598 -39.741 1.00 96.12 462 VAL A N 1
ATOM 3659 C CA . VAL A 1 462 ? 24.434 -10.824 -40.867 1.00 96.12 462 VAL A CA 1
ATOM 3660 C C . VAL A 1 462 ? 23.733 -9.472 -40.883 1.00 96.12 462 VAL A C 1
ATOM 3662 O O . VAL A 1 462 ? 22.507 -9.410 -40.914 1.00 96.12 462 VAL A O 1
ATOM 3665 N N . VAL A 1 463 ? 24.501 -8.385 -40.876 1.00 96.62 463 VAL A N 1
ATOM 3666 C CA . VAL A 1 463 ? 23.985 -7.013 -40.944 1.00 96.62 463 VAL A CA 1
ATOM 3667 C C . VAL A 1 463 ? 24.501 -6.364 -42.219 1.00 96.62 463 VAL A C 1
ATOM 3669 O O . VAL A 1 463 ? 25.709 -6.284 -42.421 1.00 96.62 463 VAL A O 1
ATOM 3672 N N . THR A 1 464 ? 23.604 -5.874 -43.068 1.00 96.25 464 THR A N 1
ATOM 3673 C CA . THR A 1 464 ? 23.944 -5.067 -44.247 1.00 96.25 464 THR A CA 1
ATOM 3674 C C . THR A 1 464 ? 23.353 -3.670 -44.106 1.00 96.25 464 THR A C 1
ATOM 3676 O O . THR A 1 464 ? 22.174 -3.554 -43.775 1.00 96.25 464 THR A O 1
ATOM 3679 N N . THR A 1 465 ? 24.135 -2.617 -44.342 1.00 95.31 465 THR A N 1
ATOM 3680 C CA . THR A 1 465 ? 23.710 -1.224 -44.114 1.00 95.31 465 THR A CA 1
ATOM 3681 C C . THR A 1 465 ? 24.297 -0.246 -45.133 1.00 95.31 465 THR A C 1
ATOM 3683 O O . THR A 1 465 ? 25.419 -0.433 -45.608 1.00 95.31 465 THR A O 1
ATOM 3686 N N . ARG A 1 466 ? 23.543 0.816 -45.441 1.00 92.50 466 ARG A N 1
ATOM 3687 C CA . ARG A 1 466 ? 24.008 2.010 -46.164 1.00 92.50 466 ARG A CA 1
ATOM 3688 C C . ARG A 1 466 ? 23.446 3.254 -45.479 1.00 92.50 466 ARG A C 1
ATOM 3690 O O . ARG A 1 466 ? 22.235 3.361 -45.287 1.00 92.50 466 ARG A O 1
ATOM 3697 N N . LYS A 1 467 ? 24.315 4.201 -45.132 1.00 90.88 467 LYS A N 1
ATOM 3698 C CA . LYS A 1 467 ? 23.928 5.475 -44.513 1.00 90.88 467 LYS A CA 1
ATOM 3699 C C . LYS A 1 467 ? 23.256 6.422 -45.514 1.00 90.88 467 LYS A C 1
ATOM 3701 O O . LYS A 1 467 ? 23.645 6.465 -46.681 1.00 90.88 467 LYS A O 1
ATOM 3706 N N . VAL A 1 468 ? 22.284 7.212 -45.054 1.00 87.94 468 VAL A N 1
ATOM 3707 C CA . VAL A 1 468 ? 21.700 8.323 -45.834 1.00 87.94 468 VAL A CA 1
ATOM 3708 C C . VAL A 1 468 ? 22.812 9.258 -46.327 1.00 87.94 468 VAL A C 1
ATOM 3710 O O . VAL A 1 468 ? 23.676 9.665 -45.553 1.00 87.94 468 VAL A O 1
ATOM 3713 N N . GLY A 1 469 ? 22.777 9.609 -47.615 1.00 82.62 469 GLY A N 1
ATOM 3714 C CA . GLY A 1 469 ? 23.725 10.536 -48.242 1.00 82.62 469 GLY A CA 1
ATOM 3715 C C . GLY A 1 469 ? 25.058 9.924 -48.690 1.00 82.62 469 GLY A C 1
ATOM 3716 O O . GLY A 1 469 ? 25.832 10.621 -49.342 1.00 82.62 469 GLY A O 1
ATOM 3717 N N . GLU A 1 470 ? 25.329 8.647 -48.398 1.00 85.12 470 GLU A N 1
ATOM 3718 C CA . GLU A 1 470 ? 26.507 7.941 -48.920 1.00 85.12 470 GLU A CA 1
ATOM 3719 C C . GLU A 1 470 ? 26.195 7.214 -50.248 1.00 85.12 470 GLU A C 1
ATOM 3721 O O . GLU A 1 470 ? 25.085 6.701 -50.420 1.00 85.12 470 GLU A O 1
ATOM 3726 N N . PRO A 1 471 ? 27.149 7.143 -51.202 1.00 83.56 471 PRO A N 1
ATOM 3727 C CA . PRO A 1 471 ? 26.939 6.496 -52.495 1.00 83.56 471 PRO A CA 1
ATOM 3728 C C . PRO A 1 471 ? 26.796 4.974 -52.362 1.00 83.56 471 PRO A C 1
ATOM 3730 O O . PRO A 1 471 ? 27.305 4.358 -51.424 1.00 83.56 471 PRO A O 1
ATOM 3733 N N . GLU A 1 472 ? 26.168 4.347 -53.360 1.00 80.19 472 GLU A N 1
ATOM 3734 C CA . GLU A 1 472 ? 25.828 2.911 -53.366 1.00 80.19 472 GLU A CA 1
ATOM 3735 C C . GLU A 1 472 ? 27.029 1.965 -53.223 1.00 80.19 472 GLU A C 1
ATOM 3737 O O . GLU A 1 472 ? 26.876 0.796 -52.870 1.00 80.19 472 GLU A O 1
ATOM 3742 N N . GLU A 1 473 ? 28.228 2.468 -53.512 1.00 80.25 473 GLU A N 1
ATOM 3743 C CA . GLU A 1 473 ? 29.487 1.735 -53.414 1.00 80.25 473 GLU A CA 1
ATOM 3744 C C . GLU A 1 473 ? 29.998 1.588 -51.976 1.00 80.25 473 GLU A C 1
ATOM 3746 O O . GLU A 1 473 ? 30.810 0.705 -51.722 1.00 80.25 473 GLU A O 1
ATOM 3751 N N . LYS A 1 474 ? 29.520 2.422 -51.041 1.00 86.12 474 LYS A N 1
ATOM 3752 C CA . LYS A 1 474 ? 29.902 2.404 -49.617 1.00 86.12 474 LYS A CA 1
ATOM 3753 C C . LYS A 1 474 ? 28.957 1.577 -48.735 1.00 86.12 474 LYS A C 1
ATOM 3755 O O . LYS A 1 474 ? 28.958 1.738 -47.514 1.00 86.12 474 LYS A O 1
ATOM 3760 N N . GLY A 1 475 ? 28.127 0.717 -49.325 1.00 89.50 475 GLY A N 1
ATOM 3761 C CA . GLY A 1 475 ? 27.356 -0.251 -48.552 1.00 89.50 475 GLY A CA 1
ATOM 3762 C C . GLY A 1 475 ? 28.284 -1.207 -47.792 1.00 89.50 475 GLY A C 1
ATOM 3763 O O . GLY A 1 475 ? 29.365 -1.562 -48.267 1.00 89.50 475 GLY A O 1
ATOM 3764 N N . LEU A 1 476 ? 27.885 -1.602 -46.586 1.00 93.62 476 LEU A N 1
ATOM 3765 C CA . LEU A 1 476 ? 28.695 -2.423 -45.686 1.00 93.62 476 LEU A CA 1
ATOM 3766 C C . LEU A 1 476 ? 27.961 -3.695 -45.296 1.00 93.62 476 LEU A C 1
ATOM 3768 O O . LEU A 1 476 ? 26.771 -3.661 -44.983 1.00 93.62 476 LEU A O 1
ATOM 3772 N N . LYS A 1 477 ? 28.713 -4.790 -45.218 1.00 95.00 477 LYS A N 1
ATOM 3773 C CA . LYS A 1 477 ? 28.290 -6.074 -44.670 1.00 95.00 477 LYS A CA 1
ATOM 3774 C C . LYS A 1 477 ? 29.135 -6.426 -43.456 1.00 95.00 477 LYS A C 1
ATOM 3776 O O . LYS A 1 477 ? 30.350 -6.578 -43.559 1.00 95.00 477 LYS A O 1
ATOM 3781 N N . TRP A 1 478 ? 28.474 -6.617 -42.327 1.00 94.50 478 TRP A N 1
ATOM 3782 C CA . TRP A 1 478 ? 29.024 -7.158 -41.092 1.00 94.50 478 TRP A CA 1
ATOM 3783 C C . TRP A 1 478 ? 28.466 -8.569 -40.874 1.00 94.50 478 TRP A C 1
ATOM 3785 O O . TRP A 1 478 ? 27.307 -8.847 -41.190 1.00 94.50 478 TRP A O 1
ATOM 3795 N N . THR A 1 479 ? 29.281 -9.500 -40.391 1.00 90.94 479 THR A N 1
ATOM 3796 C CA . THR A 1 479 ? 28.865 -10.890 -40.141 1.00 90.94 479 THR A CA 1
ATOM 3797 C C . THR A 1 479 ? 29.532 -11.416 -38.881 1.00 90.94 479 THR A C 1
ATOM 3799 O O . THR A 1 479 ? 30.739 -11.254 -38.704 1.00 90.94 479 THR A O 1
ATOM 3802 N N . TRP A 1 480 ? 28.755 -12.064 -38.012 1.00 88.88 480 TRP A N 1
ATOM 3803 C CA . TRP A 1 480 ? 29.270 -12.630 -36.768 1.00 88.88 480 TRP A CA 1
ATOM 3804 C C . TRP A 1 480 ? 28.570 -13.940 -36.383 1.00 88.88 480 TRP A C 1
ATOM 3806 O O . TRP A 1 480 ? 27.360 -14.091 -36.574 1.00 88.88 480 TRP A O 1
ATOM 3816 N N . LYS A 1 481 ? 29.338 -14.889 -35.832 1.00 84.94 481 LYS A N 1
ATOM 3817 C CA . LYS A 1 481 ? 28.889 -16.235 -35.423 1.00 84.94 481 LYS A CA 1
ATOM 3818 C C . LYS A 1 481 ? 28.882 -16.427 -33.896 1.00 84.94 481 LYS A C 1
ATOM 3820 O O . LYS A 1 481 ? 28.812 -17.553 -33.418 1.00 84.94 481 LYS A O 1
ATOM 3825 N N . GLY A 1 482 ? 28.994 -15.343 -33.122 1.00 73.44 482 GLY A N 1
ATOM 3826 C CA . GLY A 1 482 ? 29.069 -15.400 -31.654 1.00 73.44 482 GLY A CA 1
ATOM 3827 C C . GLY A 1 482 ? 30.443 -15.814 -31.098 1.00 73.44 482 GLY A C 1
ATOM 3828 O O . GLY A 1 482 ? 30.572 -16.092 -29.908 1.00 73.44 482 GLY A O 1
ATOM 3829 N N . ASP A 1 483 ? 31.467 -15.871 -31.948 1.00 74.94 483 ASP A N 1
ATOM 3830 C CA . ASP A 1 483 ? 32.866 -16.152 -31.624 1.00 74.94 483 ASP A CA 1
ATOM 3831 C C . ASP A 1 483 ? 33.658 -14.877 -31.255 1.00 74.94 483 ASP A C 1
ATOM 3833 O O . ASP A 1 483 ? 33.097 -13.796 -31.107 1.00 74.94 483 ASP A O 1
ATOM 3837 N N . ASN A 1 484 ? 34.976 -14.967 -31.053 1.00 74.19 484 ASN A N 1
ATOM 3838 C CA . ASN A 1 484 ? 35.770 -13.849 -30.512 1.00 74.19 484 ASN A CA 1
ATOM 3839 C C . ASN A 1 484 ? 35.977 -12.662 -31.488 1.00 74.19 484 ASN A C 1
ATOM 3841 O O . ASN A 1 484 ? 36.616 -11.679 -31.111 1.00 74.19 484 ASN A O 1
ATOM 3845 N N . SER A 1 485 ? 35.491 -12.741 -32.730 1.00 81.50 485 SER A N 1
ATOM 3846 C CA . SER A 1 485 ? 35.733 -11.756 -33.794 1.00 81.50 485 SER A CA 1
ATOM 3847 C C . SER A 1 485 ? 34.586 -11.715 -34.801 1.00 81.50 485 SER A C 1
ATOM 3849 O O . SER A 1 485 ? 34.002 -12.749 -35.094 1.00 81.50 485 SER A O 1
ATOM 3851 N N . TYR A 1 486 ? 34.318 -10.548 -35.386 1.00 88.25 486 TYR A N 1
ATOM 3852 C CA . TYR A 1 486 ? 33.353 -10.364 -36.475 1.00 88.25 486 TYR A CA 1
ATOM 3853 C C . TYR A 1 486 ? 34.058 -9.937 -37.772 1.00 88.25 486 TYR A C 1
ATOM 3855 O O . TYR A 1 486 ? 35.140 -9.347 -37.741 1.00 88.25 486 TYR A O 1
ATOM 3863 N N . GLU A 1 487 ? 33.429 -10.197 -38.915 1.00 90.81 487 GLU A N 1
ATOM 3864 C CA . GLU A 1 487 ? 33.926 -9.823 -40.243 1.00 90.81 487 GLU A CA 1
ATOM 3865 C C . GLU A 1 487 ? 33.210 -8.564 -40.757 1.00 90.81 487 GLU A C 1
ATOM 3867 O O . GLU A 1 487 ? 32.009 -8.401 -40.536 1.00 90.81 487 GLU A O 1
ATOM 3872 N N . VAL A 1 488 ? 33.930 -7.678 -41.461 1.00 91.81 488 VAL A N 1
ATOM 3873 C CA . VAL A 1 488 ? 33.364 -6.495 -42.141 1.00 91.81 488 VAL A CA 1
ATOM 3874 C C . VAL A 1 488 ? 33.903 -6.404 -43.565 1.00 91.81 488 VAL A C 1
ATOM 3876 O O . VAL A 1 488 ? 35.115 -6.399 -43.772 1.00 91.81 488 VAL A O 1
ATOM 3879 N N . SER A 1 489 ? 33.000 -6.281 -44.534 1.00 92.00 489 SER A N 1
ATOM 3880 C CA . SER A 1 489 ? 33.284 -6.169 -45.970 1.00 92.00 489 SER A CA 1
ATOM 3881 C C . SER A 1 489 ? 32.402 -5.098 -46.624 1.00 92.00 489 SER A C 1
ATOM 3883 O O . SER A 1 489 ? 31.426 -4.640 -46.029 1.00 92.00 489 SER A O 1
ATOM 3885 N N . GLU A 1 490 ? 32.765 -4.668 -47.830 1.00 91.19 490 GLU A N 1
ATOM 3886 C CA . GLU A 1 490 ? 31.964 -3.746 -48.644 1.00 91.19 490 GLU A CA 1
ATOM 3887 C C . GLU A 1 490 ? 30.967 -4.543 -49.504 1.00 91.19 490 GLU A C 1
ATOM 3889 O O . GLU A 1 490 ? 31.326 -5.563 -50.094 1.00 91.19 490 GLU A O 1
ATOM 3894 N N . GLU A 1 491 ? 29.715 -4.090 -49.577 1.00 89.12 491 GLU A N 1
ATOM 3895 C CA . GLU A 1 491 ? 28.642 -4.708 -50.368 1.00 89.12 491 GLU A CA 1
ATOM 3896 C C . GLU A 1 491 ? 27.926 -3.606 -51.167 1.00 89.12 491 GLU A C 1
ATOM 3898 O O . GLU A 1 491 ? 27.277 -2.727 -50.600 1.00 89.12 491 GLU A O 1
ATOM 3903 N N . LYS A 1 492 ? 28.097 -3.617 -52.496 1.00 89.06 492 LYS A N 1
ATOM 3904 C CA . LYS A 1 492 ? 27.589 -2.566 -53.394 1.00 89.06 492 LYS A CA 1
ATOM 3905 C C . LYS A 1 492 ? 26.098 -2.735 -53.692 1.00 89.06 492 LYS A C 1
ATOM 3907 O O . LYS A 1 492 ? 25.606 -3.858 -53.773 1.00 89.06 492 LYS A O 1
ATOM 3912 N N . GLY A 1 493 ? 25.401 -1.623 -53.932 1.00 84.75 493 GLY A N 1
ATOM 3913 C CA . GLY A 1 493 ? 23.992 -1.631 -54.356 1.00 84.75 493 GLY A CA 1
ATOM 3914 C C . GLY A 1 493 ? 22.993 -1.932 -53.232 1.00 84.75 493 GLY A C 1
ATOM 3915 O O . GLY A 1 493 ? 21.842 -2.266 -53.501 1.00 84.75 493 GLY A O 1
ATOM 3916 N N . LEU A 1 494 ? 23.416 -1.825 -51.968 1.00 88.69 494 LEU A N 1
ATOM 3917 C CA . LEU A 1 494 ? 22.507 -1.895 -50.824 1.00 88.69 494 LEU A CA 1
ATOM 3918 C C . LEU A 1 494 ? 21.583 -0.665 -50.786 1.00 88.69 494 LEU A C 1
ATOM 3920 O O . LEU A 1 494 ? 22.075 0.442 -51.019 1.00 88.69 494 LEU A O 1
ATOM 3924 N N . PRO A 1 495 ? 20.289 -0.812 -50.440 1.00 89.00 495 PRO A N 1
ATOM 3925 C CA . PRO A 1 495 ? 19.402 0.319 -50.186 1.00 89.00 495 PRO A CA 1
ATOM 3926 C C . PRO A 1 495 ? 19.793 1.057 -48.896 1.00 89.00 495 PRO A C 1
ATOM 3928 O O . PRO A 1 495 ? 20.472 0.513 -48.026 1.00 89.00 495 PRO A O 1
ATOM 3931 N N . THR A 1 496 ? 19.332 2.301 -48.761 1.00 89.69 496 THR A N 1
ATOM 3932 C CA . THR A 1 496 ? 19.508 3.109 -47.545 1.00 89.69 496 THR A CA 1
ATOM 3933 C C . THR A 1 496 ? 18.788 2.485 -46.345 1.00 89.69 496 THR A C 1
ATOM 3935 O O . THR A 1 496 ? 17.624 2.102 -46.464 1.00 89.69 496 THR A O 1
ATOM 3938 N N . GLY A 1 497 ? 19.464 2.440 -45.193 1.00 92.81 497 GLY A N 1
ATOM 3939 C CA . GLY A 1 497 ? 18.947 1.873 -43.946 1.00 92.81 497 GLY A CA 1
ATOM 3940 C C . GLY A 1 497 ? 19.774 0.687 -43.445 1.00 92.81 497 GLY A C 1
ATOM 3941 O O . GLY A 1 497 ? 20.995 0.628 -43.654 1.00 92.81 497 GLY A O 1
ATOM 3942 N N . THR A 1 498 ? 19.121 -0.252 -42.758 1.00 95.88 498 THR A N 1
ATOM 3943 C CA . THR A 1 498 ? 19.761 -1.456 -42.197 1.00 95.88 498 THR A CA 1
ATOM 3944 C C . THR A 1 498 ? 18.899 -2.691 -42.430 1.00 95.88 498 THR A C 1
ATOM 3946 O O . THR A 1 498 ? 17.694 -2.668 -42.217 1.00 95.88 498 THR A O 1
ATOM 3949 N N . ARG A 1 499 ? 19.530 -3.805 -42.807 1.00 97.12 499 ARG A N 1
ATOM 3950 C CA . ARG A 1 499 ? 18.919 -5.136 -42.888 1.00 97.12 499 ARG A CA 1
ATOM 3951 C C . ARG A 1 499 ? 19.724 -6.110 -42.033 1.00 97.12 499 ARG A C 1
ATOM 3953 O O . ARG A 1 499 ? 20.933 -6.234 -42.214 1.00 97.12 499 ARG A O 1
ATOM 3960 N N . ILE A 1 500 ? 19.052 -6.796 -41.117 1.00 97.38 500 ILE A N 1
ATOM 3961 C CA . ILE A 1 500 ? 19.604 -7.746 -40.150 1.00 97.38 500 ILE A CA 1
ATOM 3962 C C . ILE A 1 500 ? 18.974 -9.110 -40.429 1.00 97.38 500 ILE A C 1
ATOM 3964 O O . ILE A 1 500 ? 17.785 -9.304 -40.179 1.00 97.38 500 ILE A O 1
ATOM 3968 N N . VAL A 1 501 ? 19.764 -10.052 -40.940 1.00 97.56 501 VAL A N 1
ATOM 3969 C CA . VAL A 1 501 ? 19.365 -11.449 -41.154 1.00 97.56 501 VAL A CA 1
ATOM 3970 C C . VAL A 1 501 ? 19.875 -12.282 -39.986 1.00 97.56 501 VAL A C 1
ATOM 3972 O O . VAL A 1 501 ? 21.070 -12.277 -39.680 1.00 97.56 501 VAL A O 1
ATOM 3975 N N . ILE A 1 502 ? 18.968 -13.004 -39.338 1.00 97.12 502 ILE A N 1
ATOM 3976 C CA . ILE A 1 502 ? 19.260 -13.895 -38.218 1.00 97.12 502 ILE A CA 1
ATOM 3977 C C . ILE A 1 502 ? 19.072 -15.335 -38.681 1.00 97.12 502 ILE A C 1
ATOM 3979 O O . ILE A 1 502 ? 17.974 -15.718 -39.087 1.00 97.12 502 ILE A O 1
ATOM 3983 N N . HIS A 1 503 ? 20.133 -16.134 -38.582 1.00 96.31 503 HIS A N 1
ATOM 3984 C CA . HIS A 1 503 ? 20.077 -17.580 -38.771 1.00 96.31 503 HIS A CA 1
ATOM 3985 C C . HIS A 1 503 ? 19.739 -18.233 -37.432 1.00 96.31 503 HIS A C 1
ATOM 3987 O O . HIS A 1 503 ? 20.542 -18.188 -36.498 1.00 96.31 503 HIS A O 1
ATOM 3993 N N . LEU A 1 504 ? 18.532 -18.785 -37.319 1.00 95.69 504 LEU A N 1
ATOM 3994 C CA . LEU A 1 504 ? 17.985 -19.280 -36.058 1.00 95.69 504 LEU A CA 1
ATOM 3995 C C . LEU A 1 504 ? 18.546 -20.660 -35.696 1.00 95.69 504 LEU A C 1
ATOM 3997 O O . LEU A 1 504 ? 18.639 -21.559 -36.542 1.00 95.69 504 LEU A O 1
ATOM 4001 N N . LYS A 1 505 ? 18.836 -20.829 -34.403 1.00 93.19 505 LYS A N 1
ATOM 4002 C CA . LYS A 1 505 ? 19.178 -22.112 -33.782 1.00 93.19 505 LYS A CA 1
ATOM 4003 C C . LYS A 1 505 ? 18.058 -23.139 -34.010 1.00 93.19 505 LYS A C 1
ATOM 4005 O O . LYS A 1 505 ? 16.882 -22.767 -34.070 1.00 93.19 505 LYS A O 1
ATOM 4010 N N . PRO A 1 506 ? 18.381 -24.442 -34.087 1.00 90.44 506 PRO A N 1
ATOM 4011 C CA . PRO A 1 506 ? 17.375 -25.501 -34.070 1.00 90.44 506 PRO A CA 1
ATOM 4012 C C . PRO A 1 506 ? 16.630 -25.566 -32.721 1.00 90.44 506 PRO A C 1
ATOM 4014 O O . PRO A 1 506 ? 17.085 -25.024 -31.714 1.00 90.44 506 PRO A O 1
ATOM 4017 N N . GLY A 1 507 ? 15.499 -26.278 -32.692 1.00 90.12 507 GLY A N 1
ATOM 4018 C CA . GLY A 1 507 ? 14.621 -26.359 -31.516 1.00 90.12 507 GLY A CA 1
ATOM 4019 C C . GLY A 1 507 ? 13.710 -25.136 -31.401 1.00 90.12 507 GLY A C 1
ATOM 4020 O O . GLY A 1 507 ? 13.317 -24.572 -32.418 1.00 90.12 507 GLY A O 1
ATOM 4021 N N . ASP A 1 508 ? 13.398 -24.716 -30.177 1.00 87.69 508 ASP A N 1
ATOM 4022 C CA . ASP A 1 508 ? 12.414 -23.663 -29.868 1.00 87.69 508 ASP A CA 1
ATOM 4023 C C . ASP A 1 508 ? 12.701 -22.325 -30.581 1.00 87.69 508 ASP A C 1
ATOM 4025 O O . ASP A 1 508 ? 11.790 -21.604 -30.976 1.00 87.69 508 ASP A O 1
ATOM 4029 N N . SER A 1 509 ? 13.979 -22.005 -30.826 1.00 91.06 509 SER A N 1
ATOM 4030 C CA . SER A 1 509 ? 14.372 -20.796 -31.572 1.00 91.06 509 SER A CA 1
ATOM 4031 C C . SER A 1 509 ? 13.913 -20.809 -33.035 1.00 91.06 509 SER A C 1
ATOM 4033 O O . SER A 1 509 ? 13.729 -19.744 -33.622 1.00 91.06 509 SER A O 1
ATOM 4035 N N . ALA A 1 510 ? 13.678 -21.984 -33.623 1.00 92.06 510 ALA A N 1
ATOM 4036 C CA . ALA A 1 510 ? 13.148 -22.096 -34.976 1.00 92.06 510 ALA A CA 1
ATOM 4037 C C . ALA A 1 510 ? 11.671 -21.676 -35.065 1.00 92.06 510 ALA A C 1
ATOM 4039 O O . ALA A 1 510 ? 11.194 -21.422 -36.162 1.00 92.06 510 ALA A O 1
ATOM 4040 N N . GLU A 1 511 ? 10.931 -21.532 -33.959 1.00 93.94 511 GLU A N 1
ATOM 4041 C CA . GLU A 1 511 ? 9.559 -21.004 -34.024 1.00 93.94 511 GLU A CA 1
ATOM 4042 C C . GLU A 1 511 ? 9.506 -19.551 -34.517 1.00 93.94 511 GLU A C 1
ATOM 4044 O O . GLU A 1 511 ? 8.510 -19.142 -35.110 1.00 93.94 511 GLU A O 1
ATOM 4049 N N . TYR A 1 512 ? 10.585 -18.778 -34.351 1.00 95.31 512 TYR A N 1
ATOM 4050 C CA . TYR A 1 512 ? 10.662 -17.402 -34.848 1.00 95.31 512 TYR A CA 1
ATOM 4051 C C . TYR A 1 512 ? 10.837 -17.294 -36.374 1.00 95.31 512 TYR A C 1
ATOM 4053 O O . TYR A 1 512 ? 10.797 -16.183 -36.899 1.00 95.31 512 TYR A O 1
ATOM 4061 N N . SER A 1 513 ? 10.973 -18.407 -37.109 1.00 94.56 513 SER A N 1
ATOM 4062 C CA . SER A 1 513 ? 10.813 -18.407 -38.573 1.00 94.56 513 SER A CA 1
ATOM 4063 C C . SER A 1 513 ? 9.352 -18.537 -39.023 1.00 94.56 513 SER A C 1
ATOM 4065 O O . SER A 1 513 ? 9.086 -18.528 -40.224 1.00 94.56 513 SER A O 1
ATOM 4067 N N . LYS A 1 514 ? 8.393 -18.613 -38.086 1.00 95.00 514 LYS A N 1
ATOM 4068 C CA . LYS A 1 514 ? 6.953 -18.662 -38.370 1.00 95.00 514 LYS A CA 1
ATOM 4069 C C . LYS A 1 514 ? 6.310 -17.293 -38.199 1.00 95.00 514 LYS A C 1
ATOM 4071 O O . LYS A 1 514 ? 6.415 -16.671 -37.139 1.00 95.00 514 LYS A O 1
ATOM 4076 N N . ALA A 1 515 ? 5.557 -16.862 -39.208 1.00 94.62 515 ALA A N 1
ATOM 4077 C CA . ALA A 1 515 ? 4.868 -15.572 -39.198 1.00 94.62 515 ALA A CA 1
ATOM 4078 C C . ALA A 1 515 ? 3.919 -15.413 -37.995 1.00 94.62 515 ALA A C 1
ATOM 4080 O O . ALA A 1 515 ? 3.907 -14.364 -37.357 1.00 94.62 515 ALA A O 1
ATOM 4081 N N . GLU A 1 516 ? 3.160 -16.455 -37.639 1.00 93.19 516 GLU A N 1
ATOM 4082 C CA . GLU A 1 516 ? 2.213 -16.414 -36.514 1.00 93.19 516 GLU A CA 1
ATOM 4083 C C . GLU A 1 516 ? 2.910 -16.082 -35.188 1.00 93.19 516 GLU A C 1
ATOM 4085 O O . GLU A 1 516 ? 2.499 -15.155 -34.491 1.00 93.19 516 GLU A O 1
ATOM 4090 N N . ARG A 1 517 ? 4.021 -16.766 -34.884 1.00 93.44 517 ARG A N 1
ATOM 4091 C CA . ARG A 1 517 ? 4.786 -16.553 -33.649 1.00 93.44 517 ARG A CA 1
ATOM 4092 C C . ARG A 1 517 ? 5.388 -15.151 -33.594 1.00 93.44 517 ARG A C 1
ATOM 4094 O O . ARG A 1 517 ? 5.313 -14.484 -32.567 1.00 93.44 517 ARG A O 1
ATOM 4101 N N . VAL A 1 518 ? 5.947 -14.671 -34.704 1.00 94.19 518 VAL A N 1
ATOM 4102 C CA . VAL A 1 518 ? 6.500 -13.308 -34.787 1.00 94.19 518 VAL A CA 1
ATOM 4103 C C . VAL A 1 518 ? 5.400 -12.255 -34.626 1.00 94.19 518 VAL A C 1
ATOM 4105 O O . VAL A 1 518 ? 5.604 -11.263 -33.924 1.00 94.19 518 VAL A O 1
ATOM 4108 N N . LYS A 1 519 ? 4.210 -12.490 -35.191 1.00 93.19 519 LYS A N 1
ATOM 4109 C CA . LYS A 1 519 ? 3.045 -11.613 -35.030 1.00 93.19 519 LYS A CA 1
ATOM 4110 C C . LYS A 1 519 ? 2.600 -11.501 -33.573 1.00 93.19 519 LYS A C 1
ATOM 4112 O O . LYS A 1 519 ? 2.384 -10.383 -33.119 1.00 93.19 519 LYS A O 1
ATOM 4117 N N . GLU A 1 520 ? 2.523 -12.606 -32.828 1.00 90.12 520 GLU A N 1
ATOM 4118 C CA . GLU A 1 520 ? 2.207 -12.573 -31.388 1.00 90.12 520 GLU A CA 1
ATOM 4119 C C . GLU A 1 520 ? 3.171 -11.673 -30.604 1.00 90.12 520 GLU A C 1
ATOM 4121 O O . GLU A 1 520 ? 2.748 -10.893 -29.749 1.00 90.12 520 GLU A O 1
ATOM 4126 N N . VAL A 1 521 ? 4.470 -11.764 -30.903 1.00 91.75 521 VAL A N 1
ATOM 4127 C CA . VAL A 1 521 ? 5.513 -10.993 -30.213 1.00 91.75 521 VAL A CA 1
ATOM 4128 C C . VAL A 1 521 ? 5.449 -9.508 -30.595 1.00 91.75 521 VAL A C 1
ATOM 4130 O O . VAL A 1 521 ? 5.575 -8.647 -29.718 1.00 91.75 521 VAL A O 1
ATOM 4133 N N . ILE A 1 522 ? 5.178 -9.183 -31.865 1.00 91.38 522 ILE A N 1
ATOM 4134 C CA . ILE A 1 522 ? 4.933 -7.797 -32.302 1.00 91.38 522 ILE A CA 1
ATOM 4135 C C . ILE A 1 522 ? 3.678 -7.237 -31.621 1.00 91.38 522 ILE A C 1
ATOM 4137 O O . ILE A 1 522 ? 3.744 -6.155 -31.032 1.00 91.38 522 ILE A O 1
ATOM 4141 N N . ASP A 1 523 ? 2.568 -7.981 -31.635 1.00 87.62 523 ASP A N 1
ATOM 4142 C CA . ASP A 1 523 ? 1.304 -7.602 -30.993 1.00 87.62 523 ASP A CA 1
ATOM 4143 C C . ASP A 1 523 ? 1.476 -7.385 -29.477 1.00 87.62 523 ASP A C 1
ATOM 4145 O O . ASP A 1 523 ? 0.831 -6.503 -28.905 1.00 87.62 523 ASP A O 1
ATOM 4149 N N . LYS A 1 524 ? 2.369 -8.147 -28.827 1.00 85.12 524 LYS A N 1
ATOM 4150 C CA . LYS A 1 524 ? 2.701 -8.018 -27.400 1.00 85.12 524 LYS A CA 1
ATOM 4151 C C . LYS A 1 524 ? 3.549 -6.779 -27.094 1.00 85.12 524 LYS A C 1
ATOM 4153 O O . LYS A 1 524 ? 3.182 -6.022 -26.200 1.00 85.12 524 LYS A O 1
ATOM 4158 N N . TYR A 1 525 ? 4.676 -6.567 -27.781 1.00 85.69 525 TYR A N 1
ATOM 4159 C CA . TYR A 1 525 ? 5.670 -5.560 -27.361 1.00 85.69 525 TYR A CA 1
ATOM 4160 C C . TYR A 1 525 ? 5.716 -4.277 -28.197 1.00 85.69 525 TYR A C 1
ATOM 4162 O O . TYR A 1 525 ? 6.032 -3.211 -27.660 1.00 85.69 525 TYR A O 1
ATOM 4170 N N . SER A 1 526 ? 5.437 -4.378 -29.497 1.00 86.88 526 SER A N 1
ATOM 4171 C CA . SER A 1 526 ? 5.758 -3.346 -30.497 1.00 86.88 526 SER A CA 1
ATOM 4172 C C . SER A 1 526 ? 4.538 -2.819 -31.257 1.00 86.88 526 SER A C 1
ATOM 4174 O O . SER A 1 526 ? 4.674 -1.955 -32.118 1.00 86.88 526 SER A O 1
ATOM 4176 N N . TYR A 1 527 ? 3.335 -3.275 -30.910 1.00 85.75 527 TYR A N 1
ATOM 4177 C CA . TYR A 1 527 ? 2.082 -2.929 -31.586 1.00 85.75 527 TYR A CA 1
ATOM 4178 C C . TYR A 1 527 ? 1.776 -1.421 -31.653 1.00 85.75 527 TYR A C 1
ATOM 4180 O O . TYR A 1 527 ? 1.075 -0.972 -32.553 1.00 85.75 527 TYR A O 1
ATOM 4188 N N . PHE A 1 528 ? 2.316 -0.626 -30.725 1.00 86.69 528 PHE A N 1
ATOM 4189 C CA . PHE A 1 528 ? 2.104 0.826 -30.654 1.00 86.69 528 PHE A CA 1
ATOM 4190 C C . PHE A 1 528 ? 3.336 1.662 -31.049 1.00 86.69 528 PHE A C 1
ATOM 4192 O O . PHE A 1 528 ? 3.329 2.889 -30.891 1.00 86.69 528 PHE A O 1
ATOM 4199 N N . VAL A 1 529 ? 4.373 1.021 -31.607 1.00 85.75 529 VAL A N 1
ATOM 4200 C CA . VAL A 1 529 ? 5.498 1.701 -32.271 1.00 85.75 529 VAL A CA 1
ATOM 4201 C C . VAL A 1 529 ? 4.961 2.604 -33.385 1.00 85.75 529 VAL A C 1
ATOM 4203 O O . VAL A 1 529 ? 4.025 2.244 -34.098 1.00 85.75 529 VAL A O 1
ATOM 4206 N N . ALA A 1 530 ? 5.530 3.807 -33.504 1.00 81.75 530 ALA A N 1
ATOM 4207 C CA . ALA A 1 530 ? 5.018 4.850 -34.394 1.00 81.75 530 ALA A CA 1
ATOM 4208 C C . ALA A 1 530 ? 5.217 4.541 -35.890 1.00 81.75 530 ALA A C 1
ATOM 4210 O O . ALA A 1 530 ? 4.399 4.954 -36.710 1.00 81.75 530 ALA A O 1
ATOM 4211 N N . ALA A 1 531 ? 6.292 3.828 -36.236 1.00 86.44 531 ALA A N 1
ATOM 4212 C CA . ALA A 1 531 ? 6.585 3.406 -37.601 1.00 86.44 531 ALA A CA 1
ATOM 4213 C C . ALA A 1 531 ? 5.658 2.258 -38.053 1.00 86.44 531 ALA A C 1
ATOM 4215 O O . ALA A 1 531 ? 5.361 1.374 -37.246 1.00 86.44 531 ALA A O 1
ATOM 4216 N N . PRO A 1 532 ? 5.224 2.207 -39.327 1.00 91.44 532 PRO A N 1
ATOM 4217 C CA . PRO A 1 532 ? 4.547 1.038 -39.884 1.00 91.44 532 PRO A CA 1
ATOM 4218 C C . PRO A 1 532 ? 5.440 -0.207 -39.803 1.00 91.44 532 PRO A C 1
ATOM 4220 O O . PRO A 1 532 ? 6.598 -0.160 -40.211 1.00 91.44 532 PRO A O 1
ATOM 4223 N N . ILE A 1 533 ? 4.887 -1.313 -39.306 1.00 94.38 533 ILE A N 1
ATOM 4224 C CA . ILE A 1 533 ? 5.527 -2.629 -39.255 1.00 94.38 533 ILE A CA 1
ATOM 4225 C C . ILE A 1 533 ? 4.797 -3.543 -40.241 1.00 94.38 533 ILE A C 1
ATOM 4227 O O . ILE A 1 533 ? 3.598 -3.799 -40.082 1.00 94.38 533 ILE A O 1
ATOM 4231 N N . LEU A 1 534 ? 5.521 -4.035 -41.246 1.00 95.94 534 LEU A N 1
ATOM 4232 C CA . LEU A 1 534 ? 5.038 -4.991 -42.239 1.00 95.94 534 LEU A CA 1
ATOM 4233 C C . LEU A 1 534 ? 5.652 -6.364 -41.954 1.00 95.94 534 LEU A C 1
ATOM 4235 O O . LEU A 1 534 ? 6.870 -6.509 -42.005 1.00 95.94 534 LEU A O 1
ATOM 4239 N N . LEU A 1 535 ? 4.825 -7.370 -41.686 1.00 96.25 535 LEU A N 1
ATOM 4240 C CA . LEU A 1 535 ? 5.236 -8.763 -41.522 1.00 96.25 535 LEU A CA 1
ATOM 4241 C C . LEU A 1 535 ? 4.908 -9.531 -42.806 1.00 96.25 535 LEU A C 1
ATOM 4243 O O . LEU A 1 535 ? 3.741 -9.622 -43.180 1.00 96.25 535 LEU A O 1
ATOM 4247 N N . ASN A 1 536 ? 5.922 -10.046 -43.504 1.00 95.00 536 ASN A N 1
ATOM 4248 C CA . ASN A 1 536 ? 5.788 -10.700 -44.818 1.00 95.00 536 ASN A CA 1
ATOM 4249 C C . ASN A 1 536 ? 4.977 -9.872 -45.847 1.00 95.00 536 ASN A C 1
ATOM 4251 O O . ASN A 1 536 ? 4.294 -10.423 -46.706 1.00 95.00 536 ASN A O 1
ATOM 4255 N N . GLY A 1 537 ? 5.046 -8.538 -45.752 1.00 91.81 537 GLY A N 1
ATOM 4256 C CA . GLY A 1 537 ? 4.304 -7.594 -46.600 1.00 91.81 537 GLY A CA 1
ATOM 4257 C C . GLY A 1 537 ? 2.952 -7.124 -46.042 1.00 91.81 537 GLY A C 1
ATOM 4258 O O . GLY A 1 537 ? 2.422 -6.127 -46.530 1.00 91.81 537 GLY A O 1
ATOM 4259 N N . GLU A 1 538 ? 2.409 -7.752 -44.995 1.00 92.69 538 GLU A N 1
ATOM 4260 C CA . GLU A 1 538 ? 1.156 -7.322 -44.359 1.00 92.69 538 GLU A CA 1
ATOM 4261 C C . GLU A 1 538 ? 1.405 -6.384 -43.171 1.00 92.69 538 GLU A C 1
ATOM 4263 O O . GLU A 1 538 ? 2.169 -6.697 -42.257 1.00 92.69 538 GLU A O 1
ATOM 4268 N N . ARG A 1 539 ? 0.723 -5.233 -43.125 1.00 91.88 539 ARG A N 1
ATOM 4269 C CA . ARG A 1 539 ? 0.844 -4.299 -41.996 1.00 91.88 539 ARG A CA 1
ATOM 4270 C C . ARG A 1 539 ? 0.147 -4.843 -40.745 1.00 91.88 539 ARG A C 1
ATOM 4272 O O . ARG A 1 539 ? -1.076 -4.979 -40.731 1.00 91.88 539 ARG A O 1
ATOM 4279 N N . VAL A 1 540 ? 0.903 -5.049 -39.665 1.00 89.44 540 VAL A N 1
ATOM 4280 C CA . VAL A 1 540 ? 0.380 -5.611 -38.403 1.00 89.44 540 VAL A CA 1
ATOM 4281 C C . VAL A 1 540 ? -0.061 -4.548 -37.387 1.00 89.44 540 VAL A C 1
ATOM 4283 O O . VAL A 1 540 ? -1.105 -4.709 -36.753 1.00 89.44 540 VAL A O 1
ATOM 4286 N N . ASN A 1 541 ? 0.647 -3.417 -37.271 1.00 85.75 541 ASN A N 1
ATOM 4287 C CA . ASN A 1 541 ? 0.289 -2.336 -36.341 1.00 85.75 541 ASN A CA 1
ATOM 4288 C C . ASN A 1 541 ? -0.655 -1.293 -36.979 1.00 85.75 541 ASN A C 1
ATOM 4290 O O . ASN A 1 541 ? -0.241 -0.342 -37.652 1.00 85.75 541 ASN A O 1
ATOM 4294 N N . SER A 1 542 ? -1.960 -1.473 -36.770 1.00 76.62 542 SER A N 1
ATOM 4295 C CA . SER A 1 542 ? -3.015 -0.660 -37.397 1.00 76.62 542 SER A CA 1
ATOM 4296 C C . SER A 1 542 ? -3.751 0.306 -36.459 1.00 76.62 542 SER A C 1
ATOM 4298 O O . SER A 1 542 ? -4.374 1.247 -36.948 1.00 76.62 542 SER A O 1
ATOM 4300 N N . LEU A 1 543 ? -3.684 0.125 -35.133 1.00 78.19 543 LEU A N 1
ATOM 4301 C CA . LEU A 1 543 ? -4.347 1.014 -34.170 1.00 78.19 543 LEU A CA 1
ATOM 4302 C C . LEU A 1 543 ? -3.421 2.126 -33.664 1.00 78.19 543 LEU A C 1
ATOM 4304 O O . LEU A 1 543 ? -2.251 1.912 -33.360 1.00 78.19 543 LEU A O 1
ATOM 4308 N N . ASN A 1 544 ? -3.992 3.317 -33.486 1.00 78.94 544 ASN A N 1
ATOM 4309 C CA . ASN A 1 544 ? -3.294 4.453 -32.893 1.00 78.94 544 ASN A CA 1
ATOM 4310 C C . ASN A 1 544 ? -3.112 4.275 -31.376 1.00 78.94 544 ASN A C 1
ATOM 4312 O O . ASN A 1 544 ? -4.015 3.810 -30.676 1.00 78.94 544 ASN A O 1
ATOM 4316 N N . ALA A 1 545 ? -1.980 4.744 -30.846 1.00 87.00 545 ALA A N 1
ATOM 4317 C CA . ALA A 1 545 ? -1.725 4.849 -29.410 1.00 87.00 545 ALA A CA 1
ATOM 4318 C C . ALA A 1 545 ? -2.588 5.966 -28.784 1.00 87.00 545 ALA A C 1
ATOM 4320 O O . ALA A 1 545 ? -2.117 7.087 -28.571 1.00 87.00 545 ALA A O 1
ATOM 4321 N N . ILE A 1 546 ? -3.874 5.695 -28.525 1.00 90.56 546 ILE A N 1
ATOM 4322 C CA . ILE A 1 546 ? -4.865 6.735 -28.185 1.00 90.56 546 ILE A CA 1
ATOM 4323 C C . ILE A 1 546 ? -4.539 7.540 -26.917 1.00 90.56 546 ILE A C 1
ATOM 4325 O O . ILE A 1 546 ? -4.979 8.679 -26.805 1.00 90.56 546 ILE A O 1
ATOM 4329 N N . TRP A 1 547 ? -3.723 7.005 -26.002 1.00 92.19 547 TRP A N 1
ATOM 4330 C CA . TRP A 1 547 ? -3.241 7.716 -24.807 1.00 92.19 547 TRP A CA 1
ATOM 4331 C C . TRP A 1 547 ? -2.270 8.867 -25.123 1.00 92.19 547 TRP A C 1
ATOM 4333 O O . TRP A 1 547 ? -2.018 9.728 -24.280 1.00 92.19 547 TRP A O 1
ATOM 4343 N N . THR A 1 548 ? -1.719 8.900 -26.340 1.00 88.81 548 THR A N 1
ATOM 4344 C CA . THR A 1 548 ? -0.860 9.989 -26.827 1.00 88.81 548 THR A CA 1
ATOM 4345 C C . THR A 1 548 ? -1.661 11.131 -27.462 1.00 88.81 548 THR A C 1
ATOM 4347 O O . THR A 1 548 ? -1.219 12.278 -27.409 1.00 88.81 548 THR A O 1
ATOM 4350 N N . LEU A 1 549 ? -2.884 10.878 -27.942 1.00 90.62 549 LEU A N 1
ATOM 4351 C CA . LEU A 1 549 ? -3.805 11.882 -28.505 1.00 90.62 549 LEU A CA 1
ATOM 4352 C C . LEU A 1 549 ? -4.450 12.734 -27.400 1.00 90.62 549 LEU A C 1
ATOM 4354 O O . LEU A 1 549 ? -4.463 12.317 -26.245 1.00 90.62 549 LEU A O 1
ATOM 4358 N N . GLN A 1 550 ? -4.959 13.938 -27.686 1.00 89.50 550 GLN A N 1
ATOM 4359 C CA . GLN A 1 550 ? -5.664 14.699 -26.641 1.00 89.50 550 GLN A CA 1
ATOM 4360 C C . GLN A 1 550 ? -7.015 14.044 -26.313 1.00 89.50 550 GLN A C 1
ATOM 4362 O O . GLN A 1 550 ? -7.666 13.545 -27.227 1.00 89.50 550 GLN A O 1
ATOM 4367 N N . PRO A 1 551 ? -7.500 14.083 -25.054 1.00 91.19 551 PRO A N 1
ATOM 4368 C CA . PRO A 1 551 ? -8.760 13.433 -24.674 1.00 91.19 551 PRO A CA 1
ATOM 4369 C C . PRO A 1 551 ? -9.986 13.851 -25.497 1.00 91.19 551 PRO A C 1
ATOM 4371 O O . PRO A 1 551 ? -10.891 13.051 -25.690 1.00 91.19 551 PRO A O 1
ATOM 4374 N N . LYS A 1 552 ? -9.998 15.089 -26.003 1.00 90.94 552 LYS A N 1
ATOM 4375 C CA . LYS A 1 552 ? -11.038 15.638 -26.890 1.00 90.94 552 LYS A CA 1
ATOM 4376 C C . LYS A 1 552 ? -11.030 15.065 -28.317 1.00 90.94 552 LYS A C 1
ATOM 4378 O O . LYS A 1 552 ? -12.051 15.138 -28.989 1.00 90.94 552 LYS A O 1
ATOM 4383 N N . ASP A 1 553 ? -9.903 14.510 -28.764 1.00 90.88 553 ASP A N 1
ATOM 4384 C CA . ASP A 1 553 ? -9.695 14.023 -30.134 1.00 90.88 553 ASP A CA 1
ATOM 4385 C C . ASP A 1 553 ? -9.897 12.491 -30.230 1.00 90.88 553 ASP A C 1
ATOM 4387 O O . ASP A 1 553 ? -9.684 11.895 -31.284 1.00 90.88 553 ASP A O 1
ATOM 4391 N N . VAL A 1 554 ? -10.289 11.833 -29.127 1.00 92.25 554 VAL A N 1
ATOM 4392 C CA . VAL A 1 554 ? -10.533 10.383 -29.051 1.00 92.25 554 VAL A CA 1
ATOM 4393 C C . VAL A 1 554 ? -12.031 10.123 -28.910 1.00 92.25 554 VAL A C 1
ATOM 4395 O O . VAL A 1 554 ? -12.645 10.503 -27.914 1.00 92.25 554 VAL A O 1
ATOM 4398 N N . THR A 1 555 ? -12.634 9.456 -29.896 1.00 92.19 555 THR A N 1
ATOM 4399 C CA . THR A 1 555 ? -14.071 9.144 -29.861 1.00 92.19 555 THR A CA 1
ATOM 4400 C C . THR A 1 555 ? -14.385 7.941 -28.965 1.00 92.19 555 THR A C 1
ATOM 4402 O O . THR A 1 555 ? -13.504 7.166 -28.571 1.00 92.19 555 THR A O 1
ATOM 4405 N N . LYS A 1 556 ? -15.671 7.733 -28.661 1.00 90.75 556 LYS A N 1
ATOM 4406 C CA . LYS A 1 556 ? -16.124 6.573 -27.880 1.00 90.75 556 LYS A CA 1
ATOM 4407 C C . LYS A 1 556 ? -15.835 5.252 -28.605 1.00 90.75 556 LYS A C 1
ATOM 4409 O O . LYS A 1 556 ? -15.465 4.272 -27.967 1.00 90.75 556 LYS A O 1
ATOM 4414 N N . GLU A 1 557 ? -15.945 5.231 -29.928 1.00 89.75 557 GLU A N 1
ATOM 4415 C CA . GLU A 1 557 ? -15.685 4.068 -30.783 1.00 89.75 557 GLU A CA 1
ATOM 4416 C C . GLU A 1 557 ? -14.195 3.703 -30.778 1.00 89.75 557 GLU A C 1
ATOM 4418 O O . GLU A 1 557 ? -13.848 2.519 -30.735 1.00 89.75 557 GLU A O 1
ATOM 4423 N N . MET A 1 558 ? -13.309 4.708 -30.748 1.00 90.31 558 MET A N 1
ATOM 4424 C CA . MET A 1 558 ? -11.868 4.502 -30.559 1.00 90.31 558 MET A CA 1
ATOM 4425 C C . MET A 1 558 ? -11.583 3.871 -29.191 1.00 90.31 558 MET A C 1
ATOM 4427 O O . MET A 1 558 ? -10.845 2.888 -29.116 1.00 90.31 558 MET A O 1
ATOM 4431 N N . HIS A 1 559 ? -12.218 4.374 -28.126 1.00 92.50 559 HIS A N 1
ATOM 4432 C CA . HIS A 1 559 ? -12.121 3.795 -26.784 1.00 92.50 559 HIS A CA 1
ATOM 4433 C C . HIS A 1 559 ? -12.659 2.350 -26.715 1.00 92.50 559 HIS A C 1
ATOM 4435 O O . HIS A 1 559 ? -11.977 1.479 -26.178 1.00 92.50 559 HIS A O 1
ATOM 4441 N N . GLU A 1 560 ? -13.827 2.048 -27.297 1.00 90.44 560 GLU A N 1
ATOM 4442 C CA . GLU A 1 560 ? -14.381 0.682 -27.329 1.00 90.44 560 GLU A CA 1
ATOM 4443 C C . GLU A 1 560 ? -13.511 -0.293 -28.143 1.00 90.44 560 GLU A C 1
ATOM 4445 O O . GLU A 1 560 ? -13.329 -1.445 -27.741 1.00 90.44 560 GLU A O 1
ATOM 4450 N N . THR A 1 561 ? -12.960 0.149 -29.277 1.00 88.88 561 THR A N 1
ATOM 4451 C CA . THR A 1 561 ? -12.081 -0.674 -30.130 1.00 88.88 561 THR A CA 1
ATOM 4452 C C . THR A 1 561 ? -10.767 -0.986 -29.418 1.00 88.88 561 THR A C 1
ATOM 4454 O O . THR A 1 561 ? -10.336 -2.139 -29.369 1.00 88.88 561 THR A O 1
ATOM 4457 N N . PHE A 1 562 ? -10.167 0.029 -28.799 1.00 89.81 562 PHE A N 1
ATOM 4458 C CA . PHE A 1 562 ? -8.935 -0.104 -28.033 1.00 89.81 562 PHE A CA 1
ATOM 4459 C C . PHE A 1 562 ? -9.119 -0.964 -26.773 1.00 89.81 562 PHE A C 1
ATOM 4461 O O . PHE A 1 562 ? -8.291 -1.833 -26.508 1.00 89.81 562 PHE A O 1
ATOM 4468 N N . PHE A 1 563 ? -10.229 -0.799 -26.040 1.00 89.62 563 PHE A N 1
ATOM 4469 C CA . PHE A 1 563 ? -10.571 -1.651 -24.895 1.00 89.62 563 PHE A CA 1
ATOM 4470 C C . PHE A 1 563 ? -10.636 -3.133 -25.289 1.00 89.62 563 PHE A C 1
ATOM 4472 O O . PHE A 1 563 ? -10.026 -3.966 -24.624 1.00 89.62 563 PHE A O 1
ATOM 4479 N N . LYS A 1 564 ? -11.306 -3.469 -26.402 1.00 86.62 564 LYS A N 1
ATOM 4480 C CA . LYS A 1 564 ? -11.384 -4.855 -26.900 1.00 86.62 564 LYS A CA 1
ATOM 4481 C C . LYS A 1 564 ? -10.009 -5.426 -27.253 1.00 86.62 564 LYS A C 1
ATOM 4483 O O . LYS A 1 564 ? -9.765 -6.601 -26.984 1.00 86.62 564 LYS A O 1
ATOM 4488 N N . GLN A 1 565 ? -9.114 -4.624 -27.836 1.00 83.12 565 GLN A N 1
ATOM 4489 C CA . GLN A 1 565 ? -7.753 -5.072 -28.147 1.00 83.12 565 GLN A CA 1
ATOM 4490 C C . GLN A 1 565 ? -6.935 -5.324 -26.873 1.00 83.12 565 GLN A C 1
ATOM 4492 O O . GLN A 1 565 ? -6.348 -6.397 -26.741 1.00 83.12 565 GLN A O 1
ATOM 4497 N N . LEU A 1 566 ? -6.963 -4.399 -25.905 1.00 84.19 566 LEU A N 1
ATOM 4498 C CA . LEU A 1 566 ? -6.311 -4.599 -24.606 1.00 84.19 566 LEU A CA 1
ATOM 4499 C C . LEU A 1 566 ? -6.854 -5.830 -23.877 1.00 84.19 566 LEU A C 1
ATOM 4501 O O . LEU A 1 566 ? -6.078 -6.656 -23.407 1.00 84.19 566 LEU A O 1
ATOM 4505 N N . ALA A 1 567 ? -8.176 -5.999 -23.833 1.00 81.88 567 ALA A N 1
ATOM 4506 C CA . ALA A 1 567 ? -8.812 -7.126 -23.166 1.00 81.88 567 ALA A CA 1
ATOM 4507 C C . ALA A 1 567 ? -8.394 -8.476 -23.780 1.00 81.88 567 ALA A C 1
ATOM 4509 O O . ALA A 1 567 ? -8.073 -9.405 -23.042 1.00 81.88 567 ALA A O 1
ATOM 4510 N N . LYS A 1 568 ? -8.283 -8.587 -25.114 1.00 78.25 568 LYS A N 1
ATOM 4511 C CA . LYS A 1 568 ? -7.738 -9.795 -25.771 1.00 78.25 568 LYS A CA 1
ATOM 4512 C C . LYS A 1 568 ? -6.314 -10.143 -25.317 1.00 78.25 568 LYS A C 1
ATOM 4514 O O . LYS A 1 568 ? -5.999 -11.327 -25.207 1.00 78.25 568 LYS A O 1
ATOM 4519 N N . GLN A 1 569 ? -5.475 -9.133 -25.080 1.00 72.62 569 GLN A N 1
ATOM 4520 C CA . GLN A 1 569 ? -4.072 -9.299 -24.683 1.00 72.62 569 GLN A CA 1
ATOM 4521 C C . GLN A 1 569 ? -3.906 -9.552 -23.175 1.00 72.62 569 GLN A C 1
ATOM 4523 O O . GLN A 1 569 ? -3.119 -10.407 -22.779 1.00 72.62 569 GLN A O 1
ATOM 4528 N N . GLN A 1 570 ? -4.646 -8.822 -22.334 1.00 72.06 570 GLN A N 1
ATOM 4529 C CA . GLN A 1 570 ? -4.462 -8.783 -20.877 1.00 72.06 570 GLN A CA 1
ATOM 4530 C C . GLN A 1 570 ? -5.378 -9.762 -20.125 1.00 72.06 570 GLN A C 1
ATOM 4532 O O . GLN A 1 570 ? -4.923 -10.430 -19.196 1.00 72.06 570 GLN A O 1
ATOM 4537 N N . LYS A 1 571 ? -6.663 -9.851 -20.506 1.00 72.38 571 LYS A N 1
ATOM 4538 C CA . LYS A 1 571 ? -7.705 -10.640 -19.819 1.00 72.38 571 LYS A CA 1
ATOM 4539 C C . LYS A 1 571 ? -8.753 -11.158 -20.813 1.00 72.38 571 LYS A C 1
ATOM 4541 O O . LYS A 1 571 ? -9.812 -10.559 -20.995 1.00 72.38 571 LYS A O 1
ATOM 4546 N N . LYS A 1 572 ? -8.484 -12.313 -21.438 1.00 68.81 572 LYS A N 1
ATOM 4547 C CA . LYS A 1 572 ? -9.343 -12.913 -22.488 1.00 68.81 572 LYS A CA 1
ATOM 4548 C C . LYS A 1 572 ? -10.824 -13.068 -22.087 1.00 68.81 572 LYS A C 1
ATOM 4550 O O . LYS A 1 572 ? -11.687 -12.981 -22.955 1.00 68.81 572 LYS A O 1
ATOM 4555 N N . SER A 1 573 ? -11.128 -13.240 -20.798 1.00 67.88 573 SER A N 1
ATOM 4556 C CA . SER A 1 573 ? -12.492 -13.280 -20.239 1.00 67.88 573 SER A CA 1
ATOM 4557 C C . SER A 1 573 ? -13.286 -11.975 -20.410 1.00 67.88 573 SER A C 1
ATOM 4559 O O . SER A 1 573 ? -14.513 -12.001 -20.472 1.00 67.88 573 SER A O 1
ATOM 4561 N N . GLU A 1 574 ? -12.607 -10.832 -20.512 1.00 68.75 574 GLU A N 1
ATOM 4562 C CA . GLU A 1 574 ? -13.216 -9.502 -20.633 1.00 68.75 574 GLU A CA 1
ATOM 4563 C C . GLU A 1 574 ? -13.306 -9.023 -22.099 1.00 68.75 574 GLU A C 1
ATOM 4565 O O . GLU A 1 574 ? -13.915 -7.992 -22.380 1.00 68.75 574 GLU A O 1
ATOM 4570 N N . ALA A 1 575 ? -12.771 -9.790 -23.062 1.00 66.56 575 ALA A N 1
ATOM 4571 C CA . ALA A 1 575 ? -12.646 -9.401 -24.476 1.00 66.56 575 ALA A CA 1
ATOM 4572 C C . ALA A 1 575 ? -13.972 -9.097 -25.205 1.00 66.56 575 ALA A C 1
ATOM 4574 O O . ALA A 1 575 ? -13.970 -8.419 -26.235 1.00 66.56 575 ALA A O 1
ATOM 4575 N N . PHE A 1 576 ? -15.100 -9.579 -24.675 1.00 70.75 576 PHE A N 1
ATOM 4576 C CA . PHE A 1 576 ? -16.447 -9.349 -25.215 1.00 70.75 576 PHE A CA 1
ATOM 4577 C C . PHE A 1 576 ? -17.211 -8.215 -24.513 1.00 70.75 576 PHE A C 1
ATOM 4579 O O . PHE A 1 576 ? -18.329 -7.888 -24.913 1.00 70.75 576 PHE A O 1
ATOM 4586 N N . GLN A 1 577 ? -16.635 -7.618 -23.469 1.00 79.81 577 GLN A N 1
ATOM 4587 C CA . GLN A 1 577 ? -17.284 -6.577 -22.674 1.00 79.81 577 GLN A CA 1
ATOM 4588 C C . GLN A 1 577 ? -17.071 -5.177 -23.276 1.00 79.81 577 GLN A C 1
ATOM 4590 O O . GLN A 1 577 ? -16.378 -4.988 -24.280 1.00 79.81 577 GLN A O 1
ATOM 4595 N N . ARG A 1 578 ? -17.685 -4.172 -22.647 1.00 85.56 578 ARG A N 1
ATOM 4596 C CA . ARG A 1 578 ? -17.462 -2.745 -22.921 1.00 85.56 578 ARG A CA 1
ATOM 4597 C C . ARG A 1 578 ? -16.981 -2.050 -21.644 1.00 85.56 578 ARG A C 1
ATOM 4599 O O . ARG A 1 578 ? -17.294 -2.536 -20.559 1.00 85.56 578 ARG A O 1
ATOM 4606 N N . PRO A 1 579 ? -16.274 -0.913 -21.734 1.00 90.31 579 PRO A N 1
ATOM 4607 C CA . PRO A 1 579 ? -15.959 -0.114 -20.557 1.00 90.31 579 PRO A CA 1
ATOM 4608 C C . PRO A 1 579 ? -17.211 0.624 -20.048 1.00 90.31 579 PRO A C 1
ATOM 4610 O O . PRO A 1 579 ? -17.854 1.350 -20.808 1.00 90.31 579 PRO A O 1
ATOM 4613 N N . CYS A 1 580 ? -17.548 0.492 -18.761 1.00 90.50 580 CYS A N 1
ATOM 4614 C CA . CYS A 1 580 ? -18.609 1.291 -18.131 1.00 90.50 580 CYS A CA 1
ATOM 4615 C C . CYS A 1 580 ? -18.128 2.723 -17.824 1.00 90.50 580 CYS A C 1
ATOM 4617 O O . CYS A 1 580 ? -18.894 3.690 -17.927 1.00 90.50 580 CYS A O 1
ATOM 4619 N N . TYR A 1 581 ? -16.836 2.866 -17.514 1.00 95.12 581 TYR A N 1
ATOM 4620 C CA . TYR A 1 581 ? -16.143 4.139 -17.337 1.00 95.12 581 TYR A CA 1
ATOM 4621 C C . TYR A 1 581 ? -14.818 4.160 -18.097 1.00 95.12 581 TYR A C 1
ATOM 4623 O O . TYR A 1 581 ? -14.186 3.131 -18.330 1.00 95.12 581 TYR A O 1
ATOM 4631 N N . THR A 1 582 ? -14.403 5.363 -18.488 1.00 95.69 582 THR A N 1
ATOM 4632 C CA . THR A 1 582 ? -13.167 5.642 -19.223 1.00 95.69 582 THR A CA 1
ATOM 4633 C C . THR A 1 582 ? -12.509 6.870 -18.609 1.00 95.69 582 THR A C 1
ATOM 4635 O O . THR A 1 582 ? -13.154 7.906 -18.455 1.00 95.69 582 THR A O 1
ATOM 4638 N N . ILE A 1 583 ? -11.229 6.754 -18.265 1.00 96.06 583 ILE A N 1
ATOM 4639 C CA . ILE A 1 583 ? -10.426 7.805 -17.644 1.00 96.06 583 ILE A CA 1
ATOM 4640 C C . ILE A 1 583 ? -9.208 8.035 -18.538 1.00 96.06 583 ILE A C 1
ATOM 4642 O O . ILE A 1 583 ? -8.203 7.338 -18.427 1.00 96.06 583 ILE A O 1
ATOM 4646 N N . HIS A 1 584 ? -9.294 9.014 -19.436 1.00 95.75 584 HIS A N 1
ATOM 4647 C CA . HIS A 1 584 ? -8.132 9.498 -20.179 1.00 95.75 584 HIS A CA 1
ATOM 4648 C C . HIS A 1 584 ? -7.483 10.620 -19.359 1.00 95.75 584 HIS A C 1
ATOM 4650 O O . HIS A 1 584 ? -8.084 11.677 -19.153 1.00 95.75 584 HIS A O 1
ATOM 4656 N N . TYR A 1 585 ? -6.276 10.383 -18.846 1.00 94.62 585 TYR A N 1
ATOM 4657 C CA . TYR A 1 585 ? -5.558 11.334 -18.003 1.00 94.62 585 TYR A CA 1
ATOM 4658 C C . TYR A 1 585 ? -4.122 11.555 -18.474 1.00 94.62 585 TYR A C 1
ATOM 4660 O O . TYR A 1 585 ? -3.383 10.615 -18.775 1.00 94.62 585 TYR A O 1
ATOM 4668 N N . LYS A 1 586 ? -3.740 12.832 -18.508 1.00 93.38 586 LYS A N 1
ATOM 4669 C CA . LYS A 1 586 ? -2.426 13.323 -18.902 1.00 93.38 586 LYS A CA 1
ATOM 4670 C C . LYS A 1 586 ? -1.940 14.352 -17.890 1.00 93.38 586 LYS A C 1
ATOM 4672 O O . LYS A 1 586 ? -2.719 15.213 -17.483 1.00 93.38 586 LYS A O 1
ATOM 4677 N N . THR A 1 587 ? -0.667 14.281 -17.528 1.00 91.19 587 THR A N 1
ATOM 4678 C CA . THR A 1 587 ? 0.046 15.347 -16.820 1.00 91.19 587 THR A CA 1
ATOM 4679 C C . THR A 1 587 ? 1.537 15.264 -17.130 1.00 91.19 587 THR A C 1
ATOM 4681 O O . THR A 1 587 ? 2.036 14.187 -17.441 1.00 91.19 587 THR A O 1
ATOM 4684 N N . ASP A 1 588 ? 2.229 16.396 -17.043 1.00 86.69 588 ASP A N 1
ATOM 4685 C CA . ASP A 1 588 ? 3.688 16.494 -17.206 1.00 86.69 588 ASP A CA 1
ATOM 4686 C C . ASP A 1 588 ? 4.387 16.788 -15.865 1.00 86.69 588 ASP A C 1
ATOM 4688 O O . ASP A 1 588 ? 5.608 16.766 -15.758 1.00 86.69 588 ASP A O 1
ATOM 4692 N N . THR A 1 589 ? 3.607 17.043 -14.807 1.00 84.12 589 THR A N 1
ATOM 4693 C CA . THR A 1 589 ? 4.096 17.282 -13.443 1.00 84.12 589 THR A CA 1
ATOM 4694 C C . THR A 1 589 ? 3.232 16.538 -12.413 1.00 84.12 589 THR A C 1
ATOM 4696 O O . THR A 1 589 ? 2.031 16.353 -12.631 1.00 84.12 589 THR A O 1
ATOM 4699 N N . PRO A 1 590 ? 3.799 16.071 -11.281 1.00 83.50 590 PRO A N 1
ATOM 4700 C CA . PRO A 1 590 ? 5.222 16.056 -10.920 1.00 83.50 590 PRO A CA 1
ATOM 4701 C C . PRO A 1 590 ? 6.018 14.909 -11.582 1.00 83.50 590 PRO A C 1
ATOM 4703 O O . PRO A 1 590 ? 7.160 14.673 -11.189 1.00 83.50 590 PRO A O 1
ATOM 4706 N N . VAL A 1 591 ? 5.386 14.162 -12.494 1.00 88.25 591 VAL A N 1
ATOM 4707 C CA . VAL A 1 591 ? 5.952 13.079 -13.313 1.00 88.25 591 VAL A CA 1
ATOM 4708 C C . VAL A 1 591 ? 5.226 13.102 -14.666 1.00 88.25 591 VAL A C 1
ATOM 4710 O O . VAL A 1 591 ? 4.002 13.264 -14.674 1.00 88.25 591 VAL A O 1
ATOM 4713 N N . SER A 1 592 ? 5.942 12.913 -15.775 1.00 88.75 592 SER A N 1
ATOM 4714 C CA . SER A 1 592 ? 5.372 12.725 -17.113 1.00 88.75 592 SER A CA 1
ATOM 4715 C C . SER A 1 592 ? 4.539 11.444 -17.170 1.00 88.75 592 SER A C 1
ATOM 4717 O O . SER A 1 592 ? 5.039 10.335 -16.954 1.00 88.75 592 SER A O 1
ATOM 4719 N N . LEU A 1 593 ? 3.240 11.606 -17.414 1.00 93.06 593 LEU A N 1
ATOM 4720 C CA . LEU A 1 593 ? 2.235 10.550 -17.405 1.00 93.06 593 LEU A CA 1
ATOM 4721 C C . LEU A 1 593 ? 1.210 10.767 -18.527 1.00 93.06 593 LEU A C 1
ATOM 4723 O O . LEU A 1 593 ? 0.563 11.816 -18.646 1.00 93.06 593 LEU A O 1
ATOM 4727 N N . ARG A 1 594 ? 1.013 9.722 -19.328 1.00 94.44 594 ARG A N 1
ATOM 4728 C CA . ARG A 1 594 ? -0.034 9.588 -20.343 1.00 94.44 594 ARG A CA 1
ATOM 4729 C C . ARG A 1 594 ? -0.766 8.277 -20.076 1.00 94.44 594 ARG A C 1
ATOM 4731 O O . ARG A 1 594 ? -0.155 7.216 -20.082 1.00 94.44 594 ARG A O 1
ATOM 4738 N N . SER A 1 595 ? -2.062 8.325 -19.789 1.00 95.38 595 SER A N 1
ATOM 4739 C CA . SER A 1 595 ? -2.805 7.137 -19.357 1.00 95.38 595 SER A CA 1
ATOM 4740 C C . SER A 1 595 ? -4.228 7.099 -19.890 1.00 95.38 595 SER A C 1
ATOM 4742 O O . SER A 1 595 ? -4.910 8.123 -19.978 1.00 95.38 595 SER A O 1
ATOM 4744 N N . VAL A 1 596 ? -4.680 5.891 -20.214 1.00 96.00 596 VAL A N 1
ATOM 4745 C CA . VAL A 1 596 ? -6.079 5.590 -20.520 1.00 96.00 596 VAL A CA 1
ATOM 4746 C C . VAL A 1 596 ? -6.464 4.371 -19.700 1.00 96.00 596 VAL A C 1
ATOM 4748 O O . VAL A 1 596 ? -5.962 3.271 -19.939 1.00 96.00 596 VAL A O 1
ATOM 4751 N N . LEU A 1 597 ? -7.333 4.596 -18.718 1.00 95.81 597 LEU A N 1
ATOM 4752 C CA . LEU A 1 597 ? -7.836 3.584 -17.796 1.00 95.81 597 LEU A CA 1
ATOM 4753 C C . LEU A 1 597 ? -9.313 3.305 -18.093 1.00 95.81 597 LEU A C 1
ATOM 4755 O O . LEU A 1 597 ? -10.072 4.208 -18.452 1.00 95.81 597 LEU A O 1
ATOM 4759 N N . TYR A 1 598 ? -9.727 2.066 -17.886 1.00 94.62 598 TYR A N 1
ATOM 4760 C CA . TYR A 1 598 ? -11.078 1.575 -18.094 1.00 94.62 598 TYR A CA 1
ATOM 4761 C C . TYR A 1 598 ? -11.546 0.791 -16.880 1.00 94.62 598 TYR A C 1
ATOM 4763 O O . TYR A 1 598 ? -10.782 0.042 -16.270 1.00 94.62 598 TYR A O 1
ATOM 4771 N N . ILE A 1 599 ? -12.834 0.917 -16.586 1.00 93.12 599 ILE A N 1
ATOM 4772 C CA . ILE A 1 599 ? -13.539 0.001 -15.693 1.00 93.12 599 ILE A CA 1
ATOM 4773 C C . ILE A 1 599 ? -14.443 -0.845 -16.599 1.00 93.12 599 ILE A C 1
ATOM 4775 O O . ILE A 1 599 ? -15.272 -0.257 -17.304 1.00 93.12 599 ILE A O 1
ATOM 4779 N N . PRO A 1 600 ? -14.257 -2.176 -16.665 1.00 90.50 600 PRO A N 1
ATOM 4780 C CA . PRO A 1 600 ? -15.114 -3.065 -17.450 1.00 90.50 600 PRO A CA 1
ATOM 4781 C C . PRO A 1 600 ? -16.581 -2.992 -17.009 1.00 90.50 600 PRO A C 1
ATOM 4783 O O . PRO A 1 600 ? -16.891 -2.601 -15.889 1.00 90.50 600 PRO A O 1
ATOM 4786 N N . GLN A 1 601 ? -17.505 -3.404 -17.870 1.00 87.69 601 GLN A N 1
ATOM 4787 C CA . GLN A 1 601 ? -18.892 -3.658 -17.486 1.00 87.69 601 GLN A CA 1
ATOM 4788 C C . GLN A 1 601 ? -19.041 -5.135 -17.084 1.00 87.69 601 GLN A C 1
ATOM 4790 O O . GLN A 1 601 ? -19.602 -5.935 -17.837 1.00 87.69 601 GLN A O 1
ATOM 4795 N N . HIS A 1 602 ? -18.512 -5.496 -15.908 1.00 82.50 602 HIS A N 1
ATOM 4796 C CA . HIS A 1 602 ? -18.518 -6.869 -15.397 1.00 82.50 602 HIS A CA 1
ATOM 4797 C C . HIS A 1 602 ? -19.262 -7.009 -14.064 1.00 82.50 602 HIS A C 1
ATOM 4799 O O . HIS A 1 602 ? -19.026 -6.259 -13.119 1.00 82.50 602 HIS A O 1
ATOM 4805 N N . ARG A 1 603 ? -20.093 -8.052 -13.957 1.00 78.44 603 ARG A N 1
ATOM 4806 C CA . ARG A 1 603 ? -20.699 -8.487 -12.695 1.00 78.44 603 ARG A CA 1
ATOM 4807 C C . ARG A 1 603 ? -19.850 -9.590 -12.073 1.00 78.44 603 ARG A C 1
ATOM 4809 O O . ARG A 1 603 ? -20.033 -10.751 -12.417 1.00 78.44 603 ARG A O 1
ATOM 4816 N N . PHE A 1 604 ? -18.961 -9.215 -11.158 1.00 77.56 604 PHE A N 1
ATOM 4817 C CA . PHE A 1 604 ? -18.180 -10.171 -10.375 1.00 77.56 604 PHE A CA 1
ATOM 4818 C C . PHE A 1 604 ? -19.087 -10.963 -9.429 1.00 77.56 604 PHE A C 1
ATOM 4820 O O . PHE A 1 604 ? -19.765 -10.391 -8.573 1.00 77.56 604 PHE A O 1
ATOM 4827 N N . SER A 1 605 ? -19.065 -12.287 -9.534 1.00 78.25 605 SER A N 1
ATOM 4828 C CA . SER A 1 605 ? -19.571 -13.163 -8.479 1.00 78.25 605 SER A CA 1
ATOM 4829 C C . SER A 1 605 ? -18.572 -13.258 -7.318 1.00 78.25 605 SER A C 1
ATOM 4831 O O . SER A 1 605 ? -17.358 -13.121 -7.489 1.00 78.25 605 SER A O 1
ATOM 4833 N N . MET A 1 606 ? -19.069 -13.586 -6.121 1.00 77.44 606 MET A N 1
ATOM 4834 C CA . MET A 1 606 ? -18.212 -13.875 -4.960 1.00 77.44 606 MET A CA 1
ATOM 4835 C C . MET A 1 606 ? -17.230 -15.031 -5.220 1.00 77.44 606 MET A C 1
ATOM 4837 O O . MET A 1 606 ? -16.146 -15.049 -4.641 1.00 77.44 606 MET A O 1
ATOM 4841 N N . LEU A 1 607 ? -17.582 -15.976 -6.102 1.00 79.06 607 LEU A N 1
ATOM 4842 C CA . LEU A 1 607 ? -16.709 -17.085 -6.488 1.00 79.06 607 LEU A CA 1
ATOM 4843 C C . LEU A 1 607 ? -15.550 -16.613 -7.377 1.00 79.06 607 LEU A C 1
ATOM 4845 O O . LEU A 1 607 ? -14.412 -17.007 -7.140 1.00 79.06 607 LEU A O 1
ATOM 4849 N N . GLU A 1 608 ? -15.812 -15.745 -8.357 1.00 76.06 608 GLU A N 1
ATOM 4850 C CA . GLU A 1 608 ? -14.767 -15.153 -9.206 1.00 76.06 608 GLU A CA 1
ATOM 4851 C C . GLU A 1 608 ? -13.830 -14.256 -8.392 1.00 76.06 608 GLU A C 1
ATOM 4853 O O . GLU A 1 608 ? -12.611 -14.354 -8.539 1.00 76.06 608 GLU A O 1
ATOM 4858 N N . TYR A 1 609 ? -14.375 -13.445 -7.479 1.00 79.06 609 TYR A N 1
ATOM 4859 C CA . TYR A 1 609 ? -13.579 -12.644 -6.545 1.00 79.06 609 TYR A CA 1
ATOM 4860 C C . TYR A 1 609 ? -12.679 -13.528 -5.660 1.00 79.06 609 TYR A C 1
ATOM 4862 O O . TYR A 1 609 ? -11.476 -13.284 -5.551 1.00 79.06 609 TYR A O 1
ATOM 4870 N N . ALA A 1 610 ? -13.226 -14.607 -5.087 1.00 79.19 610 ALA A N 1
ATOM 4871 C CA . ALA A 1 610 ? -12.458 -15.559 -4.284 1.00 79.19 610 ALA A CA 1
ATOM 4872 C C . ALA A 1 610 ? -11.377 -16.294 -5.099 1.00 79.19 610 ALA A C 1
ATOM 4874 O O . ALA A 1 610 ? -10.252 -16.443 -4.623 1.00 79.19 610 ALA A O 1
ATOM 4875 N N . ALA A 1 611 ? -11.669 -16.698 -6.339 1.00 75.31 611 ALA A N 1
ATOM 4876 C CA . ALA A 1 611 ? -10.690 -17.325 -7.229 1.00 75.31 611 ALA A CA 1
ATOM 4877 C C . ALA A 1 611 ? -9.525 -16.374 -7.577 1.00 75.31 611 ALA A C 1
ATOM 4879 O O . ALA A 1 611 ? -8.369 -16.797 -7.643 1.00 75.31 611 ALA A O 1
ATOM 4880 N N . GLN A 1 612 ? -9.806 -15.075 -7.733 1.00 71.19 612 GLN A N 1
ATOM 4881 C CA . GLN A 1 612 ? -8.796 -14.042 -7.998 1.00 71.19 612 GLN A CA 1
ATOM 4882 C C . GLN A 1 612 ? -7.961 -13.659 -6.761 1.00 71.19 612 GLN A C 1
ATOM 4884 O O . GLN A 1 612 ? -6.909 -13.034 -6.909 1.00 71.19 612 GLN A O 1
ATOM 4889 N N . ALA A 1 613 ? -8.351 -14.072 -5.548 1.00 63.69 613 ALA A N 1
ATOM 4890 C CA . ALA A 1 613 ? -7.646 -13.712 -4.314 1.00 63.69 613 ALA A CA 1
ATOM 4891 C C . ALA A 1 613 ? -6.170 -14.159 -4.298 1.00 63.69 613 ALA A C 1
ATOM 4893 O O . ALA A 1 613 ? -5.325 -13.449 -3.742 1.00 63.69 613 ALA A O 1
ATOM 4894 N N . HIS A 1 614 ? -5.864 -15.300 -4.930 1.00 57.75 614 HIS A N 1
ATOM 4895 C CA . HIS A 1 614 ? -4.511 -15.859 -5.039 1.00 57.75 614 HIS A CA 1
ATOM 4896 C C . HIS A 1 614 ? -3.690 -15.280 -6.197 1.00 57.75 614 HIS A C 1
ATOM 4898 O O . HIS A 1 614 ? -2.467 -15.207 -6.085 1.00 57.75 614 HIS A O 1
ATOM 4904 N N . ASN A 1 615 ? -4.332 -14.845 -7.286 1.00 61.12 615 ASN A N 1
ATOM 4905 C CA . ASN A 1 615 ? -3.646 -14.237 -8.424 1.00 61.12 615 ASN A CA 1
ATOM 4906 C C . ASN A 1 615 ? -4.320 -12.925 -8.849 1.00 61.12 615 ASN A C 1
ATOM 4908 O O . ASN A 1 615 ? -5.111 -12.859 -9.788 1.00 61.12 615 ASN A O 1
ATOM 4912 N N . ARG A 1 616 ? -3.973 -11.863 -8.116 1.00 66.25 616 ARG A N 1
ATOM 4913 C CA . ARG A 1 616 ? -4.478 -10.494 -8.287 1.00 66.25 616 ARG A CA 1
ATOM 4914 C C . ARG A 1 616 ? -3.838 -9.814 -9.500 1.00 66.25 616 ARG A C 1
ATOM 4916 O O . ARG A 1 616 ? -3.042 -8.885 -9.356 1.00 66.25 616 ARG A O 1
ATOM 4923 N N . ASP A 1 617 ? -4.120 -10.323 -10.694 1.00 66.38 617 ASP A N 1
ATOM 4924 C CA . ASP A 1 617 ? -3.614 -9.758 -11.945 1.00 66.38 617 ASP A CA 1
ATOM 4925 C C . ASP A 1 617 ? -4.261 -8.399 -12.241 1.00 66.38 617 ASP A C 1
ATOM 4927 O O . ASP A 1 617 ? -5.469 -8.269 -12.457 1.00 66.38 617 ASP A O 1
ATOM 4931 N N . CYS A 1 618 ? -3.413 -7.370 -12.204 1.00 73.06 618 CYS A N 1
ATOM 4932 C CA . CYS A 1 618 ? -3.736 -5.993 -12.548 1.00 73.06 618 CYS A CA 1
ATOM 4933 C C . CYS A 1 618 ? -3.930 -5.885 -14.063 1.00 73.06 618 CYS A C 1
ATOM 4935 O O . CYS A 1 618 ? -3.094 -6.382 -14.812 1.00 73.06 618 CYS A O 1
ATOM 4937 N N . GLY A 1 619 ? -4.985 -5.210 -14.523 1.00 82.44 619 GLY A N 1
ATOM 4938 C CA . GLY A 1 619 ? -5.220 -4.981 -15.954 1.00 82.44 619 GLY A CA 1
ATOM 4939 C C . GLY A 1 619 ? -4.435 -3.808 -16.555 1.00 82.44 619 GLY A C 1
ATOM 4940 O O . GLY A 1 619 ? -4.732 -3.397 -17.673 1.00 82.44 619 GLY A O 1
ATOM 4941 N N . LEU A 1 620 ? -3.484 -3.206 -15.831 1.00 90.56 620 LEU A N 1
ATOM 4942 C CA . LEU A 1 620 ? -2.667 -2.112 -16.361 1.00 90.56 620 LEU A CA 1
ATOM 4943 C C . LEU A 1 620 ? -1.369 -2.628 -16.973 1.00 90.56 620 LEU A C 1
ATOM 4945 O O . LEU A 1 620 ? -0.563 -3.253 -16.288 1.00 90.56 620 LEU A O 1
ATOM 4949 N N . SER A 1 621 ? -1.118 -2.279 -18.231 1.00 90.38 621 SER A N 1
ATOM 4950 C CA . SER A 1 621 ? 0.200 -2.441 -18.848 1.00 90.38 621 SER A CA 1
ATOM 4951 C C . SER A 1 621 ? 1.004 -1.145 -18.756 1.00 90.38 621 SER A C 1
ATOM 4953 O O . SER A 1 621 ? 0.482 -0.058 -19.026 1.00 90.38 621 SER A O 1
ATOM 4955 N N . LEU A 1 622 ? 2.282 -1.275 -18.401 1.00 90.56 622 LEU A N 1
ATOM 4956 C CA . LEU A 1 622 ? 3.233 -0.175 -18.334 1.00 90.56 622 LEU A CA 1
ATOM 4957 C C . LEU A 1 622 ? 4.035 -0.069 -19.630 1.00 90.56 622 LEU A C 1
ATOM 4959 O O . LEU A 1 622 ? 4.689 -1.027 -20.049 1.00 90.56 622 LEU A O 1
ATOM 4963 N N . TYR A 1 623 ? 4.024 1.125 -20.201 1.00 89.56 623 TYR A N 1
ATOM 4964 C CA . TYR A 1 623 ? 4.751 1.516 -21.394 1.00 89.56 623 TYR A CA 1
ATOM 4965 C C . TYR A 1 623 ? 5.746 2.634 -21.061 1.00 89.56 623 TYR A C 1
ATOM 4967 O O . TYR A 1 623 ? 5.584 3.363 -20.080 1.00 89.56 623 TYR A O 1
ATOM 4975 N N . ALA A 1 624 ? 6.766 2.765 -21.899 1.00 85.62 624 ALA A N 1
ATOM 4976 C CA . ALA A 1 624 ? 7.600 3.955 -21.977 1.00 85.62 624 ALA A CA 1
ATOM 4977 C C . ALA A 1 624 ? 7.858 4.231 -23.459 1.00 85.62 624 ALA A C 1
ATOM 4979 O O . ALA A 1 624 ? 8.319 3.341 -24.181 1.00 85.62 624 ALA A O 1
ATOM 4980 N N . ARG A 1 625 ? 7.531 5.441 -23.930 1.00 80.75 625 ARG A N 1
ATOM 4981 C CA . ARG A 1 625 ? 7.691 5.844 -25.343 1.00 80.75 625 ARG A CA 1
ATOM 4982 C C . ARG A 1 625 ? 6.990 4.866 -26.297 1.00 80.75 625 ARG A C 1
ATOM 4984 O O . ARG A 1 625 ? 7.531 4.477 -27.328 1.00 80.75 625 ARG A O 1
ATOM 4991 N N . ARG A 1 626 ? 5.766 4.456 -25.937 1.00 85.81 626 ARG A N 1
ATOM 4992 C CA . ARG A 1 626 ? 4.918 3.484 -26.660 1.00 85.81 626 ARG A CA 1
ATOM 4993 C C . ARG A 1 626 ? 5.452 2.049 -26.799 1.00 85.81 626 ARG A C 1
ATOM 4995 O O . ARG A 1 626 ? 4.768 1.231 -27.412 1.00 85.81 626 ARG A O 1
ATOM 5002 N N . VAL A 1 627 ? 6.586 1.696 -26.189 1.00 83.69 627 VAL A N 1
ATOM 5003 C CA . VAL A 1 627 ? 7.051 0.298 -26.085 1.00 83.69 627 VAL A CA 1
ATOM 5004 C C . VAL A 1 627 ? 6.592 -0.308 -24.761 1.00 83.69 627 VAL A C 1
ATOM 5006 O O . VAL A 1 627 ? 6.683 0.342 -23.717 1.00 83.69 627 VAL A O 1
ATOM 5009 N N . LEU A 1 628 ? 6.089 -1.547 -24.796 1.00 86.06 628 LEU A N 1
ATOM 5010 C CA . LEU A 1 628 ? 5.678 -2.261 -23.586 1.00 86.06 628 LEU A CA 1
ATOM 5011 C C . LEU A 1 628 ? 6.909 -2.606 -22.734 1.00 86.06 628 LEU A C 1
ATOM 5013 O O . LEU A 1 628 ? 7.790 -3.347 -23.172 1.00 86.06 628 LEU A O 1
ATOM 5017 N N . ILE A 1 629 ? 6.921 -2.113 -21.497 1.00 85.38 629 ILE A N 1
ATOM 5018 C CA . ILE A 1 629 ? 7.942 -2.413 -20.483 1.00 85.38 629 ILE A CA 1
ATOM 5019 C C . ILE A 1 629 ? 7.489 -3.590 -19.622 1.00 85.38 629 ILE A C 1
ATOM 5021 O O . ILE A 1 629 ? 8.238 -4.538 -19.400 1.00 85.38 629 ILE A O 1
ATOM 5025 N N . LYS A 1 630 ? 6.238 -3.558 -19.145 1.00 85.31 630 LYS A N 1
ATOM 5026 C CA . LYS A 1 630 ? 5.695 -4.628 -18.303 1.00 85.31 630 LYS A CA 1
ATOM 5027 C C . LYS A 1 630 ? 4.187 -4.814 -18.510 1.00 85.31 630 LYS A C 1
ATOM 5029 O O . LYS A 1 630 ? 3.428 -3.890 -18.206 1.00 85.31 630 LYS A O 1
ATOM 5034 N N . PRO A 1 631 ? 3.719 -5.989 -18.974 1.00 86.06 631 PRO A N 1
ATOM 5035 C CA . PRO A 1 631 ? 2.298 -6.318 -18.953 1.00 86.06 631 PRO A CA 1
ATOM 5036 C C . PRO A 1 631 ? 1.820 -6.538 -17.512 1.00 86.06 631 PRO A C 1
ATOM 5038 O O . PRO A 1 631 ? 2.582 -7.003 -16.663 1.00 86.06 631 PRO A O 1
ATOM 5041 N N . ASN A 1 632 ? 0.549 -6.232 -17.243 1.00 85.19 632 ASN A N 1
ATOM 5042 C CA . ASN A 1 632 ? -0.124 -6.498 -15.965 1.00 85.19 632 ASN A CA 1
ATOM 5043 C C . ASN A 1 632 ? 0.676 -6.019 -14.728 1.00 85.19 632 ASN A C 1
ATOM 5045 O O . ASN A 1 632 ? 0.860 -6.741 -13.743 1.00 85.19 632 ASN A O 1
ATOM 5049 N N . ALA A 1 633 ? 1.183 -4.785 -14.785 1.00 87.94 633 ALA A N 1
ATOM 5050 C CA . ALA A 1 633 ? 2.032 -4.161 -13.776 1.00 87.94 633 ALA A CA 1
ATOM 5051 C C . ALA A 1 633 ? 1.257 -3.881 -12.470 1.00 87.94 633 ALA A C 1
ATOM 5053 O O . ALA A 1 633 ? 0.675 -2.811 -12.259 1.00 87.94 633 ALA A O 1
ATOM 5054 N N . LYS A 1 634 ? 1.283 -4.869 -11.565 1.00 86.56 634 LYS A N 1
ATOM 5055 C CA . LYS A 1 634 ? 0.684 -4.848 -10.214 1.00 86.56 634 LYS A CA 1
ATOM 5056 C C . LYS A 1 634 ? 1.189 -3.689 -9.342 1.00 86.56 634 LYS A C 1
ATOM 5058 O O . LYS A 1 634 ? 0.558 -3.340 -8.352 1.00 86.56 634 LYS A O 1
ATOM 5063 N N . GLU A 1 635 ? 2.312 -3.075 -9.700 1.00 86.81 635 GLU A N 1
ATOM 5064 C CA . GLU A 1 635 ? 2.895 -1.942 -8.984 1.00 86.81 635 GLU A CA 1
ATOM 5065 C C . GLU A 1 635 ? 2.184 -0.602 -9.241 1.00 86.81 635 GLU A C 1
ATOM 5067 O O . GLU A 1 635 ? 2.335 0.311 -8.429 1.00 86.81 635 GLU A O 1
ATOM 5072 N N . LEU A 1 636 ? 1.418 -0.469 -10.335 1.00 90.00 636 LEU A N 1
ATOM 5073 C CA . LEU A 1 636 ? 0.800 0.799 -10.760 1.00 90.00 636 LEU A CA 1
ATOM 5074 C C . LEU A 1 636 ? -0.458 1.196 -9.978 1.00 90.00 636 LEU A C 1
ATOM 5076 O O . LEU A 1 636 ? -0.824 2.367 -9.975 1.00 90.00 636 LEU A O 1
ATOM 5080 N N . LEU A 1 637 ? -1.125 0.249 -9.323 1.00 92.06 637 LEU A N 1
ATOM 5081 C CA . LEU A 1 637 ? -2.326 0.490 -8.524 1.00 92.06 637 LEU A CA 1
ATOM 5082 C C . LEU A 1 637 ? -2.264 -0.316 -7.218 1.00 92.06 637 LEU A C 1
ATOM 5084 O O . LEU A 1 637 ? -1.535 -1.305 -7.129 1.00 92.06 637 LEU A O 1
ATOM 5088 N N . PRO A 1 638 ? -2.988 0.093 -6.165 1.00 91.62 638 PRO A N 1
ATOM 5089 C CA . PRO A 1 638 ? -3.207 -0.747 -5.000 1.00 91.62 638 PRO A CA 1
ATOM 5090 C C . PRO A 1 638 ? -4.057 -1.962 -5.372 1.00 91.62 638 PRO A C 1
ATOM 5092 O O . PRO A 1 638 ? -4.881 -1.905 -6.283 1.00 91.62 638 PRO A O 1
ATOM 5095 N N . ASN A 1 639 ? -3.890 -3.054 -4.621 1.00 88.75 639 ASN A N 1
ATOM 5096 C CA . ASN A 1 639 ? -4.558 -4.321 -4.917 1.00 88.75 639 ASN A CA 1
ATOM 5097 C C . ASN A 1 639 ? -6.079 -4.180 -5.058 1.00 88.75 639 ASN A C 1
ATOM 5099 O O . ASN A 1 639 ? -6.649 -4.840 -5.911 1.00 88.75 639 ASN A O 1
ATOM 5103 N N . TYR A 1 640 ? -6.719 -3.302 -4.282 1.00 91.44 640 TYR A N 1
ATOM 5104 C CA . TYR A 1 640 ? -8.167 -3.091 -4.32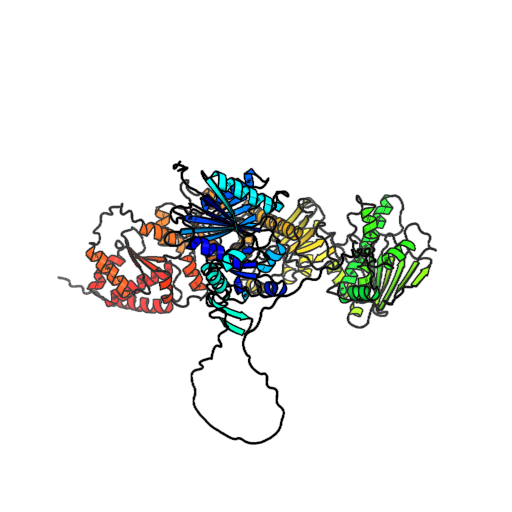4 1.00 91.44 640 TYR A CA 1
ATOM 5105 C C . TYR A 1 640 ? -8.668 -2.379 -5.601 1.00 91.44 640 TYR A C 1
ATOM 5107 O O . TYR A 1 640 ? -9.868 -2.237 -5.789 1.00 91.44 640 TYR A O 1
ATOM 5115 N N . LEU A 1 641 ? -7.780 -1.941 -6.503 1.00 93.12 641 LEU A N 1
ATOM 5116 C CA . LEU A 1 641 ? -8.129 -1.394 -7.823 1.00 93.12 641 LEU A CA 1
ATOM 5117 C C . LEU A 1 641 ? -7.682 -2.312 -8.980 1.00 93.12 641 LEU A C 1
ATOM 5119 O O . LEU A 1 641 ? -7.649 -1.881 -10.130 1.00 93.12 641 LEU A O 1
ATOM 5123 N N . HIS A 1 642 ? -7.366 -3.589 -8.721 1.00 88.06 642 HIS A N 1
ATOM 5124 C CA . HIS A 1 642 ? -6.897 -4.537 -9.753 1.00 88.06 642 HIS A CA 1
ATOM 5125 C C . HIS A 1 642 ? -7.932 -4.879 -10.850 1.00 88.06 642 HIS A C 1
ATOM 5127 O O . HIS A 1 642 ? -7.593 -5.493 -11.867 1.00 88.06 642 HIS A O 1
ATOM 5133 N N . PHE A 1 643 ? -9.189 -4.468 -10.657 1.00 88.50 643 PHE A N 1
ATOM 5134 C CA . PHE A 1 643 ? -10.246 -4.531 -11.665 1.00 88.50 643 PHE A CA 1
ATOM 5135 C C . PHE A 1 643 ? -10.118 -3.454 -12.758 1.00 88.50 643 PHE A C 1
ATOM 5137 O O . PHE A 1 643 ? -10.766 -3.566 -13.797 1.00 88.50 643 PHE A O 1
ATOM 5144 N N . VAL A 1 644 ? -9.307 -2.413 -12.543 1.00 92.12 644 VAL A N 1
ATOM 5145 C CA . VAL A 1 644 ? -9.041 -1.378 -13.550 1.00 92.12 644 VAL A CA 1
ATOM 5146 C C . VAL A 1 644 ? -8.120 -1.950 -14.632 1.00 92.12 644 VAL A C 1
ATOM 5148 O O . VAL A 1 644 ? -7.090 -2.563 -14.337 1.00 92.12 644 VAL A O 1
ATOM 5151 N N . MET A 1 645 ? -8.490 -1.729 -15.892 1.00 91.69 645 MET A N 1
ATOM 5152 C CA . MET A 1 645 ? -7.715 -2.116 -17.074 1.00 91.69 645 MET A CA 1
ATOM 5153 C C . MET A 1 645 ? -7.184 -0.894 -17.818 1.00 91.69 645 MET A C 1
ATOM 5155 O O . MET A 1 645 ? -7.737 0.194 -17.675 1.00 91.69 645 MET A O 1
ATOM 5159 N N . GLY A 1 646 ? -6.140 -1.042 -18.634 1.00 93.19 646 GLY A N 1
ATOM 5160 C CA . GLY A 1 646 ? -5.652 0.069 -19.450 1.00 93.19 646 GLY A CA 1
ATOM 5161 C C . GLY A 1 646 ? -4.152 0.102 -19.708 1.00 93.19 646 GLY A C 1
ATOM 5162 O O . GLY A 1 646 ? -3.437 -0.900 -19.608 1.00 93.19 646 GLY A O 1
ATOM 5163 N N . VAL A 1 647 ? -3.697 1.306 -20.053 1.00 93.94 647 VAL A N 1
ATOM 5164 C CA . VAL A 1 647 ? -2.309 1.631 -20.396 1.00 93.94 647 VAL A CA 1
ATOM 5165 C C . VAL A 1 647 ? -1.846 2.853 -19.614 1.00 93.94 647 VAL A C 1
ATOM 5167 O O . VAL A 1 647 ? -2.570 3.847 -19.496 1.00 93.94 647 VAL A O 1
ATOM 5170 N N . VAL A 1 648 ? -0.615 2.767 -19.114 1.00 94.38 648 VAL A N 1
ATOM 5171 C CA . VAL A 1 648 ? 0.137 3.851 -18.481 1.00 94.38 648 VAL A CA 1
ATOM 5172 C C . VAL A 1 648 ? 1.468 3.976 -19.212 1.00 94.38 648 VAL A C 1
ATOM 5174 O O . VAL A 1 648 ? 2.263 3.044 -19.180 1.00 94.38 648 VAL A O 1
ATOM 5177 N N . ASP A 1 649 ? 1.703 5.113 -19.858 1.00 92.38 649 ASP A N 1
ATOM 5178 C CA . ASP A 1 649 ? 2.954 5.466 -20.531 1.00 92.38 649 ASP A CA 1
ATOM 5179 C C . ASP A 1 649 ? 3.608 6.631 -19.774 1.00 92.38 649 ASP A C 1
ATOM 5181 O O . ASP A 1 649 ? 2.940 7.610 -19.418 1.00 92.38 649 ASP A O 1
ATOM 5185 N N . SER A 1 650 ? 4.890 6.487 -19.449 1.00 90.19 650 SER A N 1
ATOM 5186 C CA . SER A 1 650 ? 5.641 7.454 -18.648 1.00 90.19 650 SER A CA 1
ATOM 5187 C C . SER A 1 650 ? 7.113 7.440 -19.038 1.00 90.19 650 SER A C 1
ATOM 5189 O O . SER A 1 650 ? 7.778 6.406 -18.995 1.00 90.19 650 SER A O 1
ATOM 5191 N N . GLU A 1 651 ? 7.622 8.611 -19.406 1.00 83.56 651 GLU A N 1
ATOM 5192 C CA . GLU A 1 651 ? 9.000 8.784 -19.876 1.00 83.56 651 GLU A CA 1
ATOM 5193 C C . GLU A 1 651 ? 10.017 8.884 -18.729 1.00 83.56 651 GLU A C 1
ATOM 5195 O O . GLU A 1 651 ? 11.183 8.538 -18.900 1.00 83.56 651 GLU A O 1
ATOM 5200 N N . ASP A 1 652 ? 9.558 9.280 -17.539 1.00 82.94 652 ASP A N 1
ATOM 5201 C CA . ASP A 1 652 ? 10.369 9.434 -16.324 1.00 82.94 652 ASP A CA 1
ATOM 5202 C C . ASP A 1 652 ? 10.709 8.104 -15.628 1.00 82.94 652 ASP A C 1
ATOM 5204 O O . ASP A 1 652 ? 11.388 8.100 -14.596 1.00 82.94 652 ASP A O 1
ATOM 5208 N N . ILE A 1 653 ? 10.213 6.965 -16.124 1.00 81.50 653 ILE A N 1
ATOM 5209 C CA . ILE A 1 653 ? 10.526 5.653 -15.551 1.00 81.50 653 ILE A CA 1
ATOM 5210 C C . ILE A 1 653 ? 11.925 5.239 -16.019 1.00 81.50 653 ILE A C 1
ATOM 5212 O O . ILE A 1 653 ? 12.102 4.929 -17.199 1.00 81.50 653 ILE A O 1
ATOM 5216 N N . PRO A 1 654 ? 12.930 5.162 -15.123 1.00 73.00 654 PRO A N 1
ATOM 5217 C CA . PRO A 1 654 ? 14.245 4.696 -15.522 1.00 73.00 654 PRO A CA 1
ATOM 5218 C C . PRO A 1 654 ? 14.156 3.205 -15.838 1.00 73.00 654 PRO A C 1
ATOM 5220 O O . PRO A 1 654 ? 13.840 2.378 -14.977 1.00 73.00 654 PRO A O 1
ATOM 5223 N N . LEU A 1 655 ? 14.432 2.874 -17.093 1.00 72.12 655 LEU A N 1
ATOM 5224 C CA . LEU A 1 655 ? 14.467 1.500 -17.561 1.00 72.12 655 LEU A CA 1
ATOM 5225 C C . LEU A 1 655 ? 15.685 0.785 -16.963 1.00 72.12 655 LEU A C 1
ATOM 5227 O O . LEU A 1 655 ? 16.767 1.359 -16.851 1.00 72.12 655 LEU A O 1
ATOM 5231 N N . ASN A 1 656 ? 15.523 -0.483 -16.590 1.00 73.12 656 ASN A N 1
ATOM 5232 C CA . ASN A 1 656 ? 16.658 -1.346 -16.280 1.00 73.12 656 ASN A CA 1
ATOM 5233 C C . ASN A 1 656 ? 17.237 -1.937 -17.583 1.00 73.12 656 ASN A C 1
ATOM 5235 O O . ASN A 1 656 ? 16.620 -1.852 -18.644 1.00 73.12 656 ASN A O 1
ATOM 5239 N N . LEU A 1 657 ? 18.405 -2.582 -17.501 1.00 69.62 657 LEU A N 1
ATOM 5240 C CA . LEU A 1 657 ? 19.117 -3.100 -18.678 1.00 69.62 657 LEU A CA 1
ATOM 5241 C C . LEU A 1 657 ? 18.307 -4.146 -19.480 1.00 69.62 657 LEU A C 1
ATOM 5243 O O . LEU A 1 657 ? 18.428 -4.191 -20.700 1.00 69.62 657 LEU A O 1
ATOM 5247 N N . SER A 1 658 ? 17.438 -4.928 -18.819 1.00 67.69 658 SER A N 1
ATOM 5248 C CA . SER A 1 658 ? 16.532 -5.892 -19.475 1.00 67.69 658 SER A CA 1
ATOM 5249 C C . SER A 1 658 ? 15.207 -5.290 -19.963 1.00 67.69 658 SER A C 1
ATOM 5251 O O . SER A 1 658 ? 14.518 -5.895 -20.784 1.00 67.69 658 SER A O 1
ATOM 5253 N N . ARG A 1 659 ? 14.852 -4.097 -19.466 1.00 69.44 659 ARG A N 1
ATOM 5254 C CA . ARG A 1 659 ? 13.567 -3.394 -19.653 1.00 69.44 659 ARG A CA 1
ATOM 5255 C C . ARG A 1 659 ? 12.325 -4.144 -19.144 1.00 69.44 659 ARG A C 1
ATOM 5257 O O . ARG A 1 659 ? 11.227 -3.850 -19.592 1.00 69.44 659 ARG A O 1
ATOM 5264 N N . GLU A 1 660 ? 12.488 -5.072 -18.198 1.00 67.25 660 GLU A N 1
ATOM 5265 C CA . GLU A 1 660 ? 11.397 -5.905 -17.646 1.00 67.25 660 GLU A CA 1
ATOM 5266 C C . GLU A 1 660 ? 11.240 -5.788 -16.121 1.00 67.25 660 GLU A C 1
ATOM 5268 O O . GLU A 1 660 ? 10.126 -5.804 -15.588 1.00 67.25 660 GLU A O 1
ATOM 5273 N N . MET A 1 661 ? 12.352 -5.665 -15.387 1.00 64.19 661 MET A N 1
ATOM 5274 C CA . MET A 1 661 ? 12.324 -5.633 -13.924 1.00 64.19 661 MET A CA 1
ATOM 5275 C C . MET A 1 661 ? 12.153 -4.204 -13.413 1.00 64.19 661 MET A C 1
ATOM 5277 O O . MET A 1 661 ? 13.108 -3.427 -13.336 1.00 64.19 661 MET A O 1
ATOM 5281 N N . LEU A 1 662 ? 10.936 -3.886 -12.975 1.00 66.44 662 LEU A N 1
ATOM 5282 C CA . LEU A 1 662 ? 10.660 -2.666 -12.223 1.00 66.44 662 LEU A CA 1
ATOM 5283 C C . LEU A 1 662 ? 11.315 -2.739 -10.839 1.00 66.44 662 LEU A C 1
ATOM 5285 O O . LEU A 1 662 ? 10.806 -3.373 -9.915 1.00 66.44 662 LEU A O 1
ATOM 5289 N N . GLN A 1 663 ? 12.453 -2.063 -10.690 1.00 61.91 663 GLN A N 1
ATOM 5290 C CA . GLN A 1 663 ? 13.058 -1.812 -9.383 1.00 61.91 663 GLN A CA 1
ATOM 5291 C C . GLN A 1 663 ? 12.107 -0.966 -8.515 1.00 61.91 663 GLN A C 1
ATOM 5293 O O . GLN A 1 663 ? 11.311 -0.182 -9.036 1.00 61.91 663 GLN A O 1
ATOM 5298 N N . ASN A 1 664 ? 12.192 -1.089 -7.184 1.00 64.12 664 ASN A N 1
ATOM 5299 C CA . ASN A 1 664 ? 11.329 -0.359 -6.243 1.00 64.12 664 ASN A CA 1
ATOM 5300 C C . ASN A 1 664 ? 11.651 1.150 -6.232 1.00 64.12 664 ASN A C 1
ATOM 5302 O O . ASN A 1 664 ? 12.393 1.656 -5.387 1.00 64.12 664 ASN A O 1
ATOM 5306 N N . ASN A 1 665 ? 11.107 1.863 -7.214 1.00 75.19 665 ASN A N 1
ATOM 5307 C CA . ASN A 1 665 ? 11.499 3.218 -7.559 1.00 75.19 665 ASN A CA 1
ATOM 5308 C C . ASN A 1 665 ? 10.571 4.276 -6.912 1.00 75.19 665 ASN A C 1
ATOM 5310 O O . ASN A 1 665 ? 9.346 4.108 -6.912 1.00 75.19 665 ASN A O 1
ATOM 5314 N N . PRO A 1 666 ? 11.103 5.401 -6.390 1.00 84.56 666 PRO A N 1
ATOM 5315 C CA . PRO A 1 666 ? 10.297 6.555 -5.982 1.00 84.56 666 PRO A CA 1
ATOM 5316 C C . PRO A 1 666 ? 9.305 7.060 -7.046 1.00 84.56 666 PRO A C 1
ATOM 5318 O O . PRO A 1 666 ? 8.184 7.417 -6.686 1.00 84.56 666 PRO A O 1
ATOM 5321 N N . VAL A 1 667 ? 9.674 7.058 -8.333 1.00 86.56 667 VAL A N 1
ATOM 5322 C CA . VAL A 1 667 ? 8.804 7.452 -9.460 1.00 86.56 667 VAL A CA 1
ATOM 5323 C C . VAL A 1 667 ? 7.598 6.521 -9.563 1.00 86.56 667 VAL A C 1
ATOM 5325 O O . VAL A 1 667 ? 6.469 6.994 -9.604 1.00 86.56 667 VAL A O 1
ATOM 5328 N N . LEU A 1 668 ? 7.807 5.203 -9.490 1.00 87.44 668 LEU A N 1
ATOM 5329 C CA . LEU A 1 668 ? 6.726 4.214 -9.561 1.00 87.44 668 LEU A CA 1
ATOM 5330 C C . LEU A 1 668 ? 5.732 4.361 -8.394 1.00 87.44 668 LEU A C 1
ATOM 5332 O O . LEU A 1 668 ? 4.522 4.277 -8.593 1.00 87.44 668 LEU A O 1
ATOM 5336 N N . ARG A 1 669 ? 6.225 4.683 -7.188 1.00 87.94 669 ARG A N 1
ATOM 5337 C CA . ARG A 1 669 ? 5.367 5.008 -6.032 1.00 87.94 669 ARG A CA 1
ATOM 5338 C C . ARG A 1 669 ? 4.580 6.311 -6.225 1.00 87.94 669 ARG A C 1
ATOM 5340 O O . ARG A 1 669 ? 3.407 6.353 -5.858 1.00 87.94 669 ARG A O 1
ATOM 5347 N N . LYS A 1 670 ? 5.184 7.350 -6.820 1.00 90.94 670 LYS A N 1
ATOM 5348 C CA . LYS A 1 670 ? 4.477 8.592 -7.192 1.00 90.94 670 LYS A CA 1
ATOM 5349 C C . LYS A 1 670 ? 3.395 8.324 -8.240 1.00 90.94 670 LYS A C 1
ATOM 5351 O O . LYS A 1 670 ? 2.265 8.754 -8.041 1.00 90.94 670 LYS A O 1
ATOM 5356 N N . LEU A 1 671 ? 3.717 7.583 -9.303 1.00 92.00 671 LEU A N 1
ATOM 5357 C CA . LEU A 1 671 ? 2.771 7.191 -10.352 1.00 92.00 671 LEU A CA 1
ATOM 5358 C C . LEU A 1 671 ? 1.585 6.423 -9.771 1.00 92.00 671 LEU A C 1
ATOM 5360 O O . LEU A 1 671 ? 0.446 6.806 -10.020 1.00 92.00 671 LEU A O 1
ATOM 5364 N N . ARG A 1 672 ? 1.836 5.412 -8.926 1.00 92.31 672 ARG A N 1
ATOM 5365 C CA . ARG A 1 672 ? 0.765 4.676 -8.243 1.00 92.31 672 ARG A CA 1
ATOM 5366 C C . ARG A 1 672 ? -0.138 5.590 -7.424 1.00 92.31 672 ARG A C 1
ATOM 5368 O O . ARG A 1 672 ? -1.356 5.445 -7.507 1.00 92.31 672 ARG A O 1
ATOM 5375 N N . LYS A 1 673 ? 0.426 6.536 -6.667 1.00 92.31 673 LYS A N 1
ATOM 5376 C CA . LYS A 1 673 ? -0.378 7.507 -5.916 1.00 92.31 673 LYS A CA 1
ATOM 5377 C C . LYS A 1 673 ? -1.229 8.374 -6.851 1.00 92.31 673 LYS A C 1
ATOM 5379 O O . LYS A 1 673 ? -2.443 8.387 -6.703 1.00 92.31 673 LYS A O 1
ATOM 5384 N N . ILE A 1 674 ? -0.623 8.995 -7.865 1.00 94.25 674 ILE A N 1
ATOM 5385 C CA . ILE A 1 674 ? -1.322 9.846 -8.846 1.00 94.25 674 ILE A CA 1
ATOM 5386 C C . ILE A 1 674 ? -2.464 9.087 -9.542 1.00 94.25 674 ILE A C 1
ATOM 5388 O O . ILE A 1 674 ? -3.564 9.618 -9.669 1.00 94.25 674 ILE A O 1
ATOM 5392 N N . LEU A 1 675 ? -2.229 7.841 -9.968 1.00 94.81 675 LEU A N 1
ATOM 5393 C CA . LEU A 1 675 ? -3.244 6.996 -10.605 1.00 94.81 675 LEU A CA 1
ATOM 5394 C C . LEU A 1 675 ? -4.375 6.627 -9.633 1.00 94.81 675 LEU A C 1
ATOM 5396 O O . LEU A 1 675 ? -5.542 6.707 -10.008 1.00 94.81 675 LEU A O 1
ATOM 5400 N N . THR A 1 676 ? -4.044 6.282 -8.386 1.00 95.31 676 THR A N 1
ATOM 5401 C CA . THR A 1 676 ? -5.028 5.965 -7.334 1.00 95.31 676 THR A CA 1
ATOM 5402 C C . THR A 1 676 ? -5.905 7.176 -7.030 1.00 95.31 676 THR A C 1
ATOM 5404 O O . THR A 1 676 ? -7.126 7.098 -7.167 1.00 95.31 676 THR A O 1
ATOM 5407 N N . ASP A 1 677 ? -5.284 8.317 -6.720 1.00 94.69 677 ASP A N 1
ATOM 5408 C CA . ASP A 1 677 ? -5.962 9.584 -6.437 1.00 94.69 677 ASP A CA 1
ATOM 5409 C C . ASP A 1 677 ? -6.854 9.994 -7.625 1.00 94.69 677 ASP A C 1
ATOM 5411 O O . ASP A 1 677 ? -7.989 10.441 -7.439 1.00 94.69 677 ASP A O 1
ATOM 5415 N N . LYS A 1 678 ? -6.389 9.776 -8.867 1.00 95.56 678 LYS A N 1
ATOM 5416 C CA . LYS A 1 678 ? -7.160 10.076 -10.080 1.00 95.56 678 LYS A CA 1
ATOM 5417 C C . LYS A 1 678 ? -8.371 9.160 -10.267 1.00 95.56 678 LYS A C 1
ATOM 5419 O O . LYS A 1 678 ? -9.426 9.666 -10.652 1.00 95.56 678 LYS A O 1
ATOM 5424 N N . VAL A 1 679 ? -8.246 7.857 -10.004 1.00 96.69 679 VAL A N 1
ATOM 5425 C CA . VAL A 1 679 ? -9.366 6.898 -10.072 1.00 96.69 679 VAL A CA 1
ATOM 5426 C C . VAL A 1 679 ? -10.406 7.210 -8.995 1.00 96.69 679 VAL A C 1
ATOM 5428 O O . VAL A 1 679 ? -11.587 7.337 -9.319 1.00 96.69 679 VAL A O 1
ATOM 5431 N N . LEU A 1 680 ? -9.983 7.414 -7.742 1.00 96.81 680 LEU A N 1
ATOM 5432 C CA . LEU A 1 680 ? -10.891 7.757 -6.641 1.00 96.81 680 LEU A CA 1
ATOM 5433 C C . LEU A 1 680 ? -11.604 9.094 -6.900 1.00 96.81 680 LEU A C 1
ATOM 5435 O O . LEU A 1 680 ? -12.829 9.166 -6.812 1.00 96.81 680 LEU A O 1
ATOM 5439 N N . SER A 1 681 ? -10.867 10.133 -7.310 1.00 96.50 681 SER A N 1
ATOM 5440 C CA . SER A 1 681 ? -11.436 11.441 -7.665 1.00 96.50 681 SER A CA 1
ATOM 5441 C C . SER A 1 681 ? -12.418 11.356 -8.839 1.00 96.50 681 SER A C 1
ATOM 5443 O O . SER A 1 681 ? -13.471 11.995 -8.812 1.00 96.50 681 SER A O 1
ATOM 5445 N N . PHE A 1 682 ? -12.117 10.549 -9.862 1.00 97.44 682 PHE A N 1
ATOM 5446 C CA . PHE A 1 682 ? -13.030 10.320 -10.982 1.00 97.44 682 PHE A CA 1
ATOM 5447 C C . PHE A 1 682 ? -14.345 9.677 -10.515 1.00 97.44 682 PHE A C 1
ATOM 5449 O O . PHE A 1 682 ? -15.414 10.195 -10.835 1.00 97.44 682 PHE A O 1
ATOM 5456 N N . LEU A 1 683 ? -14.277 8.618 -9.703 1.00 97.19 683 LEU A N 1
ATOM 5457 C CA . LEU A 1 683 ? -15.463 7.950 -9.156 1.00 97.19 683 LEU A CA 1
ATOM 5458 C C . LEU A 1 683 ? -16.290 8.888 -8.256 1.00 97.19 683 LEU A C 1
ATOM 5460 O O . LEU A 1 683 ? -17.510 8.948 -8.399 1.00 97.19 683 LEU A O 1
ATOM 5464 N N . GLN A 1 684 ? -15.641 9.703 -7.413 1.00 95.88 684 GLN A N 1
ATOM 5465 C CA . GLN A 1 684 ? -16.318 10.717 -6.586 1.00 95.88 684 GLN A CA 1
ATOM 5466 C C . GLN A 1 684 ? -17.020 11.803 -7.428 1.00 95.88 684 GLN A C 1
ATOM 5468 O O . GLN A 1 684 ? -17.973 12.423 -6.953 1.00 95.88 684 GLN A O 1
ATOM 5473 N N . ASN A 1 685 ? -16.548 12.069 -8.651 1.00 96.75 685 ASN A N 1
ATOM 5474 C CA . ASN A 1 685 ? -17.165 13.030 -9.566 1.00 96.75 685 ASN A CA 1
ATOM 5475 C C . ASN A 1 685 ? -18.317 12.410 -10.365 1.00 96.75 685 ASN A C 1
ATOM 5477 O O . ASN A 1 685 ? -19.359 13.049 -10.492 1.00 96.75 685 ASN A O 1
ATOM 5481 N N . GLU A 1 686 ? -18.178 11.173 -10.853 1.00 96.50 686 GLU A N 1
ATOM 5482 C CA . GLU A 1 686 ? -19.283 10.480 -11.529 1.00 96.50 686 GLU A CA 1
ATOM 5483 C C . GLU A 1 686 ? -20.453 10.231 -10.558 1.00 96.50 686 GLU A C 1
ATOM 5485 O O . GLU A 1 686 ? -21.586 10.505 -10.936 1.00 96.50 686 GLU A O 1
ATOM 5490 N N . MET A 1 687 ? -20.196 9.899 -9.282 1.00 95.19 687 MET A N 1
ATOM 5491 C CA . MET A 1 687 ? -21.226 9.830 -8.224 1.00 95.19 687 MET A CA 1
ATOM 5492 C C . MET A 1 687 ? -22.061 11.120 -8.089 1.00 95.19 687 MET A C 1
ATOM 5494 O O . MET A 1 687 ? -23.247 11.061 -7.787 1.00 95.19 687 MET A O 1
ATOM 5498 N N . LYS A 1 688 ? -21.465 12.299 -8.323 1.00 93.62 688 LYS A N 1
ATOM 5499 C CA . LYS A 1 688 ? -22.172 13.598 -8.260 1.00 93.62 688 LYS A CA 1
ATOM 5500 C C . LYS A 1 688 ? -22.898 13.961 -9.555 1.00 93.62 688 LYS A C 1
ATOM 5502 O O . LYS A 1 688 ? -23.773 14.820 -9.536 1.00 93.62 688 LYS A O 1
ATOM 5507 N N . LYS A 1 689 ? -22.472 13.386 -10.680 1.00 95.94 689 LYS A N 1
ATOM 5508 C CA . LYS A 1 689 ? -22.906 13.753 -12.034 1.00 95.94 689 LYS A CA 1
ATOM 5509 C C . LYS A 1 689 ? -23.993 12.822 -12.567 1.00 95.94 689 LYS A C 1
ATOM 5511 O O . LYS A 1 689 ? -24.886 13.281 -13.268 1.00 95.94 689 LYS A O 1
ATOM 5516 N N . ASP A 1 690 ? -23.889 11.537 -12.252 1.00 94.69 690 ASP A N 1
ATOM 5517 C CA . ASP A 1 690 ? -24.770 10.462 -12.701 1.00 94.69 690 ASP A CA 1
ATOM 5518 C C . ASP A 1 690 ? -24.833 9.399 -11.590 1.00 94.69 690 ASP A C 1
ATOM 5520 O O . ASP A 1 690 ? -24.099 8.405 -11.584 1.00 94.69 690 ASP A O 1
ATOM 5524 N N . ASN A 1 691 ? -25.667 9.676 -10.582 1.00 93.12 691 ASN A N 1
ATOM 5525 C CA . ASN A 1 691 ? -25.778 8.832 -9.395 1.00 93.12 691 ASN A CA 1
ATOM 5526 C C . ASN A 1 691 ? -26.376 7.453 -9.720 1.00 93.12 691 ASN A C 1
ATOM 5528 O O . ASN A 1 691 ? -25.909 6.463 -9.173 1.00 93.12 691 ASN A O 1
ATOM 5532 N N . GLU A 1 692 ? -27.338 7.354 -10.645 1.00 93.56 692 GLU A N 1
ATOM 5533 C CA . GLU A 1 692 ? -27.939 6.067 -11.038 1.00 93.56 692 GLU A CA 1
ATOM 5534 C C . GLU A 1 692 ? -26.889 5.123 -11.643 1.00 93.56 692 GLU A C 1
ATOM 5536 O O . GLU A 1 692 ? -26.750 3.970 -11.221 1.00 93.56 692 GLU A O 1
ATOM 5541 N N . LYS A 1 693 ? -26.067 5.629 -12.572 1.00 94.56 693 LYS A N 1
ATOM 5542 C CA . LYS A 1 693 ? -24.953 4.859 -13.138 1.00 94.56 693 LYS A CA 1
ATOM 5543 C C . LYS A 1 693 ? -23.899 4.508 -12.084 1.00 94.56 693 LYS A C 1
ATOM 5545 O O . LYS A 1 693 ? -23.324 3.417 -12.132 1.00 94.56 693 LYS A O 1
ATOM 5550 N N . TYR A 1 694 ? -23.637 5.415 -11.142 1.00 96.31 694 TYR A N 1
ATOM 5551 C CA . TYR A 1 694 ? -22.699 5.162 -10.051 1.00 96.31 694 TYR A CA 1
ATOM 5552 C C . TYR A 1 694 ? -23.206 4.091 -9.075 1.00 96.31 694 TYR A C 1
ATOM 5554 O O . TYR A 1 694 ? -22.426 3.232 -8.667 1.00 96.31 694 TYR A O 1
ATOM 5562 N N . GLU A 1 695 ? -24.499 4.069 -8.750 1.00 95.06 695 GLU A N 1
ATOM 5563 C CA . GLU A 1 695 ? -25.114 3.008 -7.948 1.00 95.06 695 GLU A CA 1
ATOM 5564 C C . GLU A 1 695 ? -24.993 1.641 -8.627 1.00 95.06 695 GLU A C 1
ATOM 5566 O O . GLU A 1 695 ? -24.684 0.647 -7.967 1.00 95.06 695 GLU A O 1
ATOM 5571 N N . ASP A 1 696 ? -25.180 1.575 -9.945 1.00 92.88 696 ASP A N 1
ATOM 5572 C CA . ASP A 1 696 ? -24.994 0.336 -10.701 1.00 92.88 696 ASP A CA 1
ATOM 5573 C C . ASP A 1 696 ? -23.532 -0.124 -10.749 1.00 92.88 696 ASP A C 1
ATOM 5575 O O . ASP A 1 696 ? -23.277 -1.330 -10.672 1.00 92.88 696 ASP A O 1
ATOM 5579 N N . PHE A 1 697 ? -22.566 0.796 -10.797 1.00 94.50 697 PHE A N 1
ATOM 5580 C CA . PHE A 1 697 ? -21.155 0.474 -10.556 1.00 94.50 697 PHE A CA 1
ATOM 5581 C C . PHE A 1 697 ? -20.927 -0.014 -9.117 1.00 94.50 697 PHE A C 1
ATOM 5583 O O . PHE A 1 697 ? -20.290 -1.046 -8.913 1.00 94.50 697 PHE A O 1
ATOM 5590 N N . TYR A 1 698 ? -21.485 0.664 -8.114 1.00 94.56 698 TYR A N 1
ATOM 5591 C CA . TYR A 1 698 ? -21.294 0.323 -6.706 1.00 94.56 698 TYR A CA 1
ATOM 5592 C C . TYR A 1 698 ? -21.831 -1.079 -6.372 1.00 94.56 698 TYR A C 1
ATOM 5594 O O . TYR A 1 698 ? -21.132 -1.869 -5.737 1.00 94.56 698 TYR A O 1
ATOM 5602 N N . LYS A 1 699 ? -23.006 -1.455 -6.896 1.00 91.25 699 LYS A N 1
ATOM 5603 C CA . LYS A 1 699 ? -23.563 -2.823 -6.788 1.00 91.25 699 LYS A CA 1
ATOM 5604 C C . LYS A 1 699 ? -22.621 -3.909 -7.336 1.00 91.25 699 LYS A C 1
ATOM 5606 O O . LYS A 1 699 ? -22.716 -5.055 -6.916 1.00 91.25 699 LYS A O 1
ATOM 5611 N N . GLN A 1 700 ? -21.737 -3.568 -8.278 1.00 89.62 700 GLN A N 1
ATOM 5612 C CA . GLN A 1 700 ? -20.815 -4.501 -8.942 1.00 89.62 700 GLN A CA 1
ATOM 5613 C C . GLN A 1 700 ? -19.404 -4.492 -8.334 1.00 89.62 700 GLN A C 1
ATOM 5615 O O . GLN A 1 700 ? -18.747 -5.529 -8.301 1.00 89.62 700 GLN A O 1
ATOM 5620 N N . TYR A 1 701 ? -18.943 -3.334 -7.849 1.00 92.38 701 TYR A N 1
ATOM 5621 C CA . TYR A 1 701 ? -17.547 -3.102 -7.462 1.00 92.38 701 TYR A CA 1
ATOM 5622 C C . TYR A 1 701 ? -17.340 -2.734 -5.983 1.00 92.38 701 TYR A C 1
ATOM 5624 O O . TYR A 1 701 ? -16.195 -2.602 -5.546 1.00 92.38 701 TYR A O 1
ATOM 5632 N N . SER A 1 702 ? -18.402 -2.592 -5.181 1.00 93.38 702 SER A N 1
ATOM 5633 C CA . SER A 1 702 ? -18.275 -2.185 -3.772 1.00 93.38 702 SER A CA 1
ATOM 5634 C C . SER A 1 702 ? -17.385 -3.118 -2.949 1.00 93.38 702 SER A C 1
ATOM 5636 O O . SER A 1 702 ? -16.640 -2.623 -2.110 1.00 93.38 702 SER A O 1
ATOM 5638 N N . ILE A 1 703 ? -17.370 -4.431 -3.214 1.00 91.38 703 ILE A N 1
ATOM 5639 C CA . ILE A 1 703 ? -16.508 -5.390 -2.497 1.00 91.38 703 ILE A CA 1
ATOM 5640 C C . ILE A 1 703 ? -15.019 -5.013 -2.561 1.00 91.38 703 ILE A C 1
ATOM 5642 O O . ILE A 1 703 ? -14.311 -5.137 -1.562 1.00 91.38 703 ILE A O 1
ATOM 5646 N N . PHE A 1 704 ? -14.561 -4.459 -3.687 1.00 93.12 704 PHE A N 1
ATOM 5647 C CA . PHE A 1 704 ? -13.191 -3.977 -3.840 1.00 93.12 704 PHE A CA 1
ATOM 5648 C C . PHE A 1 704 ? -12.948 -2.705 -3.011 1.00 93.12 704 PHE A C 1
ATOM 5650 O O . PHE A 1 704 ? -11.938 -2.594 -2.324 1.00 93.12 704 PHE A O 1
ATOM 5657 N N . LEU A 1 705 ? -13.895 -1.761 -2.983 1.00 95.81 705 LEU A N 1
ATOM 5658 C CA . LEU A 1 705 ? -13.798 -0.566 -2.128 1.00 95.81 705 LEU A CA 1
ATOM 5659 C C . LEU A 1 705 ? -13.766 -0.946 -0.634 1.00 95.81 705 LEU A C 1
ATOM 5661 O O . LEU A 1 705 ? -12.960 -0.412 0.132 1.00 95.81 705 LEU A O 1
ATOM 5665 N N . LYS A 1 706 ? -14.579 -1.934 -0.238 1.00 95.25 706 LYS A N 1
ATOM 5666 C CA . LYS A 1 706 ? -14.603 -2.519 1.113 1.00 95.25 706 LYS A CA 1
ATOM 5667 C C . LYS A 1 706 ? -13.261 -3.177 1.457 1.00 95.25 706 LYS A C 1
ATOM 5669 O O . LYS A 1 706 ? -12.714 -2.910 2.528 1.00 95.25 706 LYS A O 1
ATOM 5674 N N . GLU A 1 707 ? -12.676 -3.952 0.536 1.00 92.81 707 GLU A N 1
ATOM 5675 C CA . GLU A 1 707 ? -11.310 -4.473 0.686 1.00 92.81 707 GLU A CA 1
ATOM 5676 C C . GLU A 1 707 ? -10.296 -3.337 0.884 1.00 92.81 707 GLU A C 1
ATOM 5678 O O . GLU A 1 707 ? -9.443 -3.427 1.768 1.00 92.81 707 GLU A O 1
ATOM 5683 N N . GLY A 1 708 ? -10.393 -2.255 0.108 1.00 94.56 708 GLY A N 1
ATOM 5684 C CA . GLY A 1 708 ? -9.517 -1.090 0.226 1.00 94.56 708 GLY A CA 1
ATOM 5685 C C . GLY A 1 708 ? -9.484 -0.518 1.645 1.00 94.56 708 GLY A C 1
ATOM 5686 O O . GLY A 1 708 ? -8.408 -0.412 2.237 1.00 94.56 708 GLY A O 1
ATOM 5687 N N . ILE A 1 709 ? -10.653 -0.240 2.231 1.00 96.31 709 ILE A N 1
ATOM 5688 C CA . ILE A 1 709 ? -10.766 0.324 3.590 1.00 96.31 709 ILE A CA 1
ATOM 5689 C C . ILE A 1 709 ? -10.227 -0.643 4.657 1.00 96.31 709 ILE A C 1
ATOM 5691 O O . ILE A 1 709 ? -9.598 -0.208 5.625 1.00 96.31 709 ILE A O 1
ATOM 5695 N N . VAL A 1 710 ? -10.431 -1.954 4.497 1.00 93.44 710 VAL A N 1
ATOM 5696 C CA . VAL A 1 710 ? -9.932 -2.959 5.453 1.00 93.44 710 VAL A CA 1
ATOM 5697 C C . VAL A 1 710 ? -8.414 -3.154 5.335 1.00 93.44 710 VAL A C 1
ATOM 5699 O O . VAL A 1 710 ? -7.734 -3.251 6.355 1.00 93.44 710 VAL A O 1
ATOM 5702 N N . THR A 1 711 ? -7.871 -3.178 4.114 1.00 90.56 711 THR A N 1
ATOM 5703 C CA . THR A 1 711 ? -6.467 -3.547 3.840 1.00 90.56 711 THR A CA 1
ATOM 5704 C C . THR A 1 711 ? -5.473 -2.389 3.865 1.00 90.56 711 THR A C 1
ATOM 5706 O O . THR A 1 711 ? -4.291 -2.635 4.116 1.00 90.56 711 THR A O 1
ATOM 5709 N N . GLN A 1 712 ? -5.892 -1.144 3.602 1.00 90.69 712 GLN A N 1
ATOM 5710 C CA . GLN A 1 712 ? -4.964 -0.009 3.665 1.00 90.69 712 GLN A CA 1
ATOM 5711 C C . GLN A 1 712 ? -4.539 0.291 5.108 1.00 90.69 712 GLN A C 1
ATOM 5713 O O . GLN A 1 712 ? -5.273 0.056 6.069 1.00 90.69 712 GLN A O 1
ATOM 5718 N N . VAL A 1 713 ? -3.322 0.820 5.253 1.00 88.19 713 VAL A N 1
ATOM 5719 C CA . VAL A 1 713 ? -2.744 1.205 6.551 1.00 88.19 713 VAL A CA 1
ATOM 5720 C C . VAL A 1 713 ? -2.883 2.709 6.797 1.00 88.19 713 VAL A C 1
ATOM 5722 O O . VAL A 1 713 ? -3.079 3.117 7.938 1.00 88.19 713 VAL A O 1
ATOM 5725 N N . ASP A 1 714 ? -2.810 3.532 5.745 1.00 89.25 714 ASP A N 1
ATOM 5726 C CA . ASP A 1 714 ? -3.020 4.976 5.853 1.00 89.25 714 ASP A CA 1
ATOM 5727 C C . ASP A 1 714 ? -4.515 5.284 6.011 1.00 89.25 714 ASP A C 1
ATOM 5729 O O . ASP A 1 714 ? -5.341 4.939 5.166 1.00 89.25 714 ASP A O 1
ATOM 5733 N N . HIS A 1 715 ? -4.859 5.944 7.113 1.00 90.81 715 HIS A N 1
ATOM 5734 C CA . HIS A 1 715 ? -6.223 6.355 7.416 1.00 90.81 715 HIS A CA 1
ATOM 5735 C C . HIS A 1 715 ? -6.750 7.422 6.439 1.00 90.81 715 HIS A C 1
ATOM 5737 O O . HIS A 1 715 ? -7.941 7.427 6.145 1.00 90.81 715 HIS A O 1
ATOM 5743 N N . SER A 1 716 ? -5.876 8.260 5.870 1.00 91.75 716 SER A N 1
ATOM 5744 C CA . SER A 1 716 ? -6.261 9.245 4.849 1.00 91.75 716 SER A CA 1
ATOM 5745 C C . SER A 1 716 ? -6.768 8.560 3.573 1.00 91.75 716 SER A C 1
ATOM 5747 O O . SER A 1 716 ? -7.825 8.907 3.049 1.00 91.75 716 SER A O 1
ATOM 5749 N N . GLU A 1 717 ? -6.081 7.501 3.123 1.00 92.12 717 GLU A N 1
ATOM 5750 C CA . GLU A 1 717 ? -6.542 6.691 1.987 1.00 92.12 717 GLU A CA 1
ATOM 5751 C C . GLU A 1 717 ? -7.861 5.971 2.310 1.00 92.12 717 GLU A C 1
ATOM 5753 O O . GLU A 1 717 ? -8.754 5.926 1.463 1.00 92.12 717 GLU A O 1
ATOM 5758 N N . LYS A 1 718 ? -8.036 5.469 3.545 1.00 95.31 718 LYS A N 1
ATOM 5759 C CA . LYS A 1 718 ? -9.319 4.890 3.981 1.00 95.31 718 LYS A CA 1
ATOM 5760 C C . LYS A 1 718 ? -10.467 5.893 3.888 1.00 95.31 718 LYS A C 1
ATOM 5762 O O . LYS A 1 718 ? -11.535 5.509 3.417 1.00 95.31 718 LYS A O 1
ATOM 5767 N N . GLU A 1 719 ? -10.275 7.145 4.308 1.00 95.62 719 GLU A N 1
ATOM 5768 C CA . GLU A 1 719 ? -11.318 8.174 4.202 1.00 95.62 719 GLU A CA 1
ATOM 5769 C C . GLU A 1 719 ? -11.660 8.506 2.739 1.00 95.62 719 GLU A C 1
ATOM 5771 O O . GLU A 1 719 ? -12.842 8.616 2.409 1.00 95.62 719 GLU A O 1
ATOM 5776 N N . GLU A 1 720 ? -10.677 8.600 1.833 1.00 96.25 720 GLU A N 1
ATOM 5777 C CA . GLU A 1 720 ? -10.950 8.841 0.403 1.00 96.25 720 GLU A CA 1
ATOM 5778 C C . GLU A 1 720 ? -11.737 7.703 -0.265 1.00 96.25 720 GLU A C 1
ATOM 5780 O O . GLU A 1 720 ? -12.609 7.966 -1.099 1.00 96.25 720 GLU A O 1
ATOM 5785 N N . ILE A 1 721 ? -11.480 6.450 0.127 1.00 97.25 721 ILE A N 1
ATOM 5786 C CA . ILE A 1 721 ? -12.265 5.290 -0.322 1.00 97.25 721 ILE A CA 1
ATOM 5787 C C . ILE A 1 721 ? -13.649 5.293 0.354 1.00 97.25 721 ILE A C 1
ATOM 5789 O O . ILE A 1 721 ? -14.656 5.029 -0.298 1.00 97.25 721 ILE A O 1
ATOM 5793 N N . ALA A 1 722 ? -13.745 5.658 1.636 1.00 97.19 722 ALA A N 1
ATOM 5794 C CA . ALA A 1 722 ? -15.011 5.713 2.370 1.00 97.19 722 ALA A CA 1
ATOM 5795 C C . ALA A 1 722 ? -15.997 6.760 1.814 1.00 97.19 722 ALA A C 1
ATOM 5797 O O . ALA A 1 722 ? -17.210 6.564 1.905 1.00 97.19 722 ALA A O 1
ATOM 5798 N N . LYS A 1 723 ? -15.515 7.830 1.163 1.00 97.12 723 LYS A N 1
ATOM 5799 C CA . LYS A 1 723 ? -16.369 8.790 0.427 1.00 97.12 723 LYS A CA 1
ATOM 5800 C C . LYS A 1 723 ? -17.154 8.157 -0.727 1.00 97.12 723 LYS A C 1
ATOM 5802 O O . LYS A 1 723 ? -18.187 8.704 -1.104 1.00 97.12 723 LYS A O 1
ATOM 5807 N N . LEU A 1 724 ? -16.667 7.045 -1.284 1.00 97.38 724 LEU A N 1
ATOM 5808 C CA . LEU A 1 724 ? -17.297 6.302 -2.382 1.00 97.38 724 LEU A CA 1
ATOM 5809 C C . LEU A 1 724 ? -18.366 5.304 -1.907 1.00 97.38 724 LEU A C 1
ATOM 5811 O O . LEU A 1 724 ? -19.073 4.726 -2.734 1.00 97.38 724 LEU A O 1
ATOM 5815 N N . MET A 1 725 ? -18.477 5.078 -0.597 1.00 96.88 725 MET A N 1
ATOM 5816 C CA . MET A 1 725 ? -19.391 4.095 -0.028 1.00 96.88 725 MET A CA 1
ATOM 5817 C C . MET A 1 725 ? -20.826 4.623 0.065 1.00 96.88 725 MET A C 1
ATOM 5819 O O . MET A 1 725 ? -21.051 5.754 0.503 1.00 96.88 725 MET A O 1
ATOM 5823 N N . LEU A 1 726 ? -21.789 3.775 -0.302 1.00 96.50 726 LEU A N 1
ATOM 5824 C CA . LEU A 1 726 ? -23.224 4.062 -0.266 1.00 96.50 726 LEU A CA 1
ATOM 5825 C C . LEU A 1 726 ? -23.940 3.185 0.768 1.00 96.50 726 LEU A C 1
ATOM 5827 O O . LEU A 1 726 ? -23.670 1.986 0.864 1.00 96.50 726 LEU A O 1
ATOM 5831 N N . PHE A 1 727 ? -24.876 3.797 1.490 1.00 96.06 727 PHE A N 1
ATOM 5832 C CA . PHE A 1 727 ? -25.681 3.222 2.571 1.00 96.06 727 PHE A CA 1
ATOM 5833 C C . PHE A 1 727 ? -27.091 3.815 2.542 1.00 96.06 727 PHE A C 1
ATOM 5835 O O . PHE A 1 727 ? -27.293 4.893 1.986 1.00 96.06 727 PHE A O 1
ATOM 5842 N N . GLU A 1 728 ? -28.056 3.187 3.207 1.00 96.62 728 GLU A N 1
ATOM 5843 C CA . GLU A 1 728 ? -29.303 3.882 3.543 1.00 96.62 728 GLU A CA 1
ATOM 5844 C C . GLU A 1 728 ? -29.162 4.693 4.842 1.00 96.62 728 GLU A C 1
ATOM 5846 O O . GLU A 1 728 ? -28.271 4.456 5.659 1.00 96.62 728 GLU A O 1
ATOM 5851 N N . SER A 1 729 ? -30.071 5.647 5.049 1.00 96.69 729 SER A N 1
ATOM 5852 C CA . SER A 1 729 ? -30.164 6.451 6.272 1.00 96.69 729 SER A CA 1
ATOM 5853 C C . SER A 1 729 ? -31.586 6.468 6.824 1.00 96.69 729 SER A C 1
ATOM 5855 O O . SER A 1 729 ? -32.558 6.484 6.061 1.00 96.69 729 SER A O 1
ATOM 5857 N N . SER A 1 730 ? -31.703 6.527 8.152 1.00 95.12 730 SER A N 1
ATOM 5858 C CA . SER A 1 730 ? -32.960 6.720 8.882 1.00 95.12 730 SER A CA 1
ATOM 5859 C C . SER A 1 730 ? -33.726 7.980 8.468 1.00 95.12 730 SER A C 1
ATOM 5861 O O . SER A 1 730 ? -34.952 7.996 8.519 1.00 95.12 730 SER A O 1
ATOM 5863 N N . ASN A 1 731 ? -33.011 9.029 8.045 1.00 94.00 731 ASN A N 1
ATOM 5864 C CA . ASN A 1 731 ? -33.593 10.318 7.657 1.00 94.00 731 ASN A CA 1
ATOM 5865 C C . ASN A 1 731 ? -34.039 10.359 6.187 1.00 94.00 731 ASN A C 1
ATOM 5867 O O . ASN A 1 731 ? -34.598 11.359 5.736 1.00 94.00 731 ASN A O 1
ATOM 5871 N N . LEU A 1 732 ? -33.785 9.289 5.430 1.00 95.12 732 LEU A N 1
ATOM 5872 C CA . LEU A 1 732 ? -34.143 9.160 4.022 1.00 95.12 732 LEU A CA 1
ATOM 5873 C C . LEU A 1 732 ? -35.198 8.065 3.833 1.00 95.12 732 LEU A C 1
ATOM 5875 O O . LEU A 1 732 ? -35.360 7.165 4.662 1.00 95.12 732 LEU A O 1
ATOM 5879 N N . LYS A 1 733 ? -35.927 8.152 2.715 1.00 94.19 733 LYS A N 1
ATOM 5880 C CA . LYS A 1 733 ? -36.892 7.125 2.303 1.00 94.19 733 LYS A CA 1
ATOM 5881 C C . LYS A 1 733 ? -36.160 5.809 2.011 1.00 94.19 733 LYS A C 1
ATOM 5883 O O . LYS A 1 733 ? -35.031 5.830 1.528 1.00 94.19 733 LYS A O 1
ATOM 5888 N N . ALA A 1 734 ? -36.820 4.678 2.262 1.00 93.88 734 ALA A N 1
ATOM 5889 C CA . ALA A 1 734 ? -36.298 3.358 1.907 1.00 93.88 734 ALA A CA 1
ATOM 5890 C C . ALA A 1 734 ? -35.900 3.295 0.418 1.00 93.88 734 ALA A C 1
ATOM 5892 O O . ALA A 1 734 ? -36.583 3.874 -0.432 1.00 93.88 734 ALA A O 1
ATOM 5893 N N . GLY A 1 735 ? -34.791 2.620 0.114 1.00 90.50 735 GLY A N 1
ATOM 5894 C CA . GLY A 1 735 ? -34.184 2.567 -1.217 1.00 90.50 735 GLY A CA 1
ATOM 5895 C C . GLY A 1 735 ? -33.351 3.793 -1.615 1.00 90.50 735 GLY A C 1
ATOM 5896 O O . GLY A 1 735 ? -32.624 3.710 -2.600 1.00 90.50 735 GLY A O 1
ATOM 5897 N N . VAL A 1 736 ? -33.409 4.917 -0.884 1.00 94.62 736 VAL A N 1
ATOM 5898 C CA . VAL A 1 736 ? -32.594 6.106 -1.193 1.00 94.62 736 VAL A CA 1
ATOM 5899 C C . VAL A 1 736 ? -31.231 5.998 -0.518 1.00 94.62 736 VAL A C 1
ATOM 5901 O O . VAL A 1 736 ? -31.120 6.048 0.711 1.00 94.62 736 VAL A O 1
ATOM 5904 N N . LEU A 1 737 ? -30.187 5.889 -1.337 1.00 95.19 737 LEU A N 1
ATOM 5905 C CA . LEU A 1 737 ? -28.808 5.792 -0.878 1.00 95.19 737 LEU A CA 1
ATOM 5906 C C . LEU A 1 737 ? -28.191 7.167 -0.564 1.00 95.19 737 LEU A C 1
ATOM 5908 O O . LEU A 1 737 ? -28.534 8.201 -1.135 1.00 95.19 737 LEU A O 1
ATOM 5912 N N . THR A 1 738 ? -27.252 7.167 0.377 1.00 96.06 738 THR A N 1
ATOM 5913 C CA . THR A 1 738 ? -26.441 8.303 0.830 1.00 96.06 738 THR A CA 1
ATOM 5914 C C . THR A 1 738 ? -25.024 7.820 1.131 1.00 96.06 738 THR A C 1
ATOM 5916 O O . THR A 1 738 ? -24.795 6.636 1.356 1.00 96.06 738 THR A O 1
ATOM 5919 N N . ASN A 1 739 ? -24.064 8.739 1.202 1.00 96.06 739 ASN A N 1
ATOM 5920 C CA . ASN A 1 739 ? -22.701 8.453 1.657 1.00 96.06 739 ASN A CA 1
ATOM 5921 C C . ASN A 1 739 ? -22.389 9.173 2.987 1.00 96.06 739 ASN A C 1
ATOM 5923 O O . ASN A 1 739 ? -23.182 9.988 3.475 1.00 96.06 739 ASN A O 1
ATOM 5927 N N . LEU A 1 740 ? -21.213 8.889 3.558 1.00 96.81 740 LEU A N 1
ATOM 5928 C CA . LEU A 1 740 ? -20.718 9.497 4.804 1.00 96.81 740 LEU A CA 1
ATOM 5929 C C . LEU A 1 740 ? -20.544 11.025 4.716 1.00 96.81 740 LEU A C 1
ATOM 5931 O O . LEU A 1 740 ? -20.711 11.723 5.717 1.00 96.81 740 LEU A O 1
ATOM 5935 N N . THR A 1 741 ? -20.247 11.565 3.529 1.00 96.00 741 THR A N 1
ATOM 5936 C CA . THR A 1 741 ? -20.101 13.016 3.314 1.00 96.00 741 THR A CA 1
ATOM 5937 C C . THR A 1 741 ? -21.450 13.724 3.427 1.00 96.00 741 THR A C 1
ATOM 5939 O O . THR A 1 741 ? -21.553 14.744 4.106 1.00 96.00 741 THR A O 1
ATOM 5942 N N . GLU A 1 742 ? -22.497 13.170 2.812 1.00 96.06 742 GLU A N 1
ATOM 5943 C CA . GLU A 1 742 ? -23.853 13.722 2.899 1.00 96.06 742 GLU A CA 1
ATOM 5944 C C . GLU A 1 742 ? -24.471 13.531 4.293 1.00 96.06 742 GLU A C 1
ATOM 5946 O O . GLU A 1 742 ? -25.160 14.434 4.765 1.00 96.06 742 GLU A O 1
ATOM 5951 N N . TYR A 1 743 ? -24.161 12.434 5.000 1.00 97.12 743 TYR A N 1
ATOM 5952 C CA . TYR A 1 743 ? -24.487 12.301 6.429 1.00 97.12 743 TYR A CA 1
ATOM 5953 C C . TYR A 1 743 ? -23.858 13.446 7.236 1.00 97.12 743 TYR A C 1
ATOM 5955 O O . TYR A 1 743 ? -24.556 14.136 7.975 1.00 97.12 743 TYR A O 1
ATOM 5963 N N . CYS A 1 744 ? -22.559 13.719 7.045 1.00 95.38 744 CYS A N 1
ATOM 5964 C CA . CYS A 1 744 ? -21.853 14.779 7.777 1.00 95.38 744 CYS A CA 1
ATOM 5965 C C . CYS A 1 744 ? -22.449 16.182 7.576 1.00 95.38 744 CYS A C 1
ATOM 5967 O O . CYS A 1 744 ? -22.316 17.017 8.465 1.00 95.38 744 CYS A O 1
ATOM 5969 N N . LYS A 1 745 ? -23.104 16.449 6.438 1.00 95.38 745 LYS A N 1
ATOM 5970 C CA . LYS A 1 745 ? -23.805 17.721 6.177 1.00 95.38 745 LYS A CA 1
ATOM 5971 C C . LYS A 1 745 ? -25.160 17.836 6.883 1.00 95.38 745 LYS A C 1
ATOM 5973 O O . LYS A 1 745 ? -25.641 18.949 7.056 1.00 95.38 745 LYS A O 1
ATOM 5978 N N . ARG A 1 746 ? -25.785 16.709 7.245 1.00 95.12 746 ARG A N 1
ATOM 5979 C CA . ARG A 1 746 ? -27.081 16.643 7.949 1.00 95.12 746 ARG A CA 1
ATOM 5980 C C . ARG A 1 746 ? -26.946 16.478 9.465 1.00 95.12 746 ARG A C 1
ATOM 5982 O O . ARG A 1 746 ? -27.955 16.451 10.165 1.00 95.12 746 ARG A O 1
ATOM 5989 N N . MET A 1 747 ? -25.721 16.357 9.976 1.00 93.19 747 MET A N 1
ATOM 5990 C CA . MET A 1 747 ? -25.457 16.292 11.413 1.00 93.19 747 MET A CA 1
ATOM 5991 C C . MET A 1 747 ? -25.932 17.562 12.125 1.00 93.19 747 MET A C 1
ATOM 5993 O O . MET A 1 747 ? -25.796 18.670 11.611 1.00 93.19 747 MET A O 1
ATOM 5997 N N . GLN A 1 748 ? -26.452 17.388 13.338 1.00 89.81 748 GLN A N 1
ATOM 5998 C CA . GLN A 1 748 ? -26.811 18.498 14.222 1.00 89.81 748 GLN A CA 1
ATOM 5999 C C . GLN A 1 748 ? -25.546 19.191 14.757 1.00 89.81 748 GLN A C 1
ATOM 6001 O O . GLN A 1 748 ? -24.504 18.551 14.896 1.00 89.81 748 GLN A O 1
ATOM 6006 N N . GLU A 1 749 ? -25.630 20.485 15.080 1.00 85.94 749 GLU A N 1
ATOM 6007 C CA . GLU A 1 749 ? -24.472 21.311 15.481 1.00 85.94 749 GLU A CA 1
ATOM 6008 C C . GLU A 1 749 ? -23.721 20.779 16.720 1.00 85.94 749 GLU A C 1
ATOM 6010 O O . GLU A 1 749 ? -22.513 20.978 16.857 1.00 85.94 749 GLU A O 1
ATOM 6015 N N . ASP A 1 750 ? -24.421 20.076 17.615 1.00 86.81 750 ASP A N 1
ATOM 6016 C CA . ASP A 1 750 ? -23.876 19.452 18.826 1.00 86.81 750 ASP A CA 1
ATOM 6017 C C . ASP A 1 750 ? -23.236 18.071 18.575 1.00 86.81 750 ASP A C 1
ATOM 6019 O O . ASP A 1 750 ? -22.504 17.549 19.426 1.00 86.81 750 ASP A O 1
ATOM 6023 N N . GLN A 1 751 ? -23.534 17.447 17.432 1.00 89.25 751 GLN A N 1
ATOM 6024 C CA . GLN A 1 751 ? -23.261 16.040 17.178 1.00 89.25 751 GLN A CA 1
ATOM 6025 C C . GLN A 1 751 ? -21.797 15.816 16.781 1.00 89.25 751 GLN A C 1
ATOM 6027 O O . GLN A 1 751 ? -21.306 16.319 15.773 1.00 89.25 751 GLN A O 1
ATOM 6032 N N . LYS A 1 752 ? -21.094 14.993 17.565 1.00 91.44 752 LYS A N 1
ATOM 6033 C CA . LYS A 1 752 ? -19.670 14.672 17.349 1.00 91.44 752 LYS A CA 1
ATOM 6034 C C . LYS A 1 752 ? -19.429 13.301 16.719 1.00 91.44 752 LYS A C 1
ATOM 6036 O O . LYS A 1 752 ? -18.328 13.045 16.251 1.00 91.44 752 LYS A O 1
ATOM 6041 N N . GLU A 1 753 ? -20.438 12.436 16.711 1.00 94.06 753 GLU A N 1
ATOM 6042 C CA . GLU A 1 753 ? -20.332 11.011 16.375 1.00 94.06 753 GLU A CA 1
ATOM 6043 C C . GLU A 1 753 ? -21.221 10.679 15.169 1.00 94.06 753 GLU A C 1
ATOM 6045 O O . GLU A 1 753 ? -22.300 11.256 15.015 1.00 94.06 753 GLU A O 1
ATOM 6050 N N . ILE A 1 754 ? -20.780 9.751 14.319 1.00 95.81 754 ILE A N 1
ATOM 6051 C CA . ILE A 1 754 ? -21.567 9.218 13.198 1.00 95.81 754 ILE A CA 1
ATOM 6052 C C . ILE A 1 754 ? -22.168 7.886 13.648 1.00 95.81 754 ILE A C 1
ATOM 6054 O O . ILE A 1 754 ? -21.428 6.940 13.930 1.00 95.81 754 ILE A O 1
ATOM 6058 N N . TYR A 1 755 ? -23.496 7.802 13.707 1.00 95.00 755 TYR A N 1
ATOM 6059 C CA . TYR A 1 755 ? -24.187 6.601 14.173 1.00 95.00 755 TYR A CA 1
ATOM 6060 C C . TYR A 1 755 ? -24.513 5.645 13.029 1.00 95.00 755 TYR A C 1
ATOM 6062 O O . TYR A 1 755 ? -24.993 6.060 11.970 1.00 95.00 755 TYR A O 1
ATOM 6070 N N . TYR A 1 756 ? -24.292 4.353 13.260 1.00 95.25 756 TYR A N 1
ATOM 6071 C CA . TYR A 1 756 ? -24.607 3.296 12.302 1.00 95.25 756 TYR A CA 1
ATOM 6072 C C . TYR A 1 756 ? -25.198 2.063 12.988 1.00 95.25 756 TYR A C 1
ATOM 6074 O O . TYR A 1 756 ? -24.978 1.829 14.177 1.00 95.25 756 TYR A O 1
ATOM 6082 N N . MET A 1 757 ? -25.927 1.248 12.230 1.00 92.44 757 MET A N 1
ATOM 6083 C CA . MET A 1 757 ? -26.448 -0.036 12.688 1.00 92.44 757 MET A CA 1
ATOM 6084 C C . MET A 1 757 ? -26.333 -1.086 11.588 1.00 92.44 757 MET A C 1
ATOM 6086 O O . MET A 1 757 ? -26.710 -0.832 10.445 1.00 92.44 757 MET A O 1
ATOM 6090 N N . PHE A 1 758 ? -25.869 -2.281 11.949 1.00 90.94 758 PHE A N 1
ATOM 6091 C CA . PHE A 1 758 ? -25.970 -3.455 11.089 1.00 90.94 758 PHE A CA 1
ATOM 6092 C C . PHE A 1 758 ? -27.346 -4.120 11.246 1.00 90.94 758 PHE A C 1
ATOM 6094 O O . PHE A 1 758 ? -27.781 -4.391 12.365 1.00 90.94 758 PHE A O 1
ATOM 6101 N N . SER A 1 759 ? -28.016 -4.408 10.132 1.00 88.94 759 SER A N 1
ATOM 6102 C CA . SER A 1 759 ? -29.295 -5.129 10.084 1.00 88.94 759 SER A CA 1
ATOM 6103 C C . SER A 1 759 ? -29.431 -5.839 8.733 1.00 88.94 759 SER A C 1
ATOM 6105 O O . SER A 1 759 ? -29.053 -5.247 7.733 1.00 88.94 759 SER A O 1
ATOM 6107 N N . PRO A 1 760 ? -30.017 -7.045 8.619 1.00 85.69 760 PRO A N 1
ATOM 6108 C CA . PRO A 1 760 ? -30.208 -7.690 7.315 1.00 85.69 760 PRO A CA 1
ATOM 6109 C C . PRO A 1 760 ? -31.178 -6.965 6.362 1.00 85.69 760 PRO A C 1
ATOM 6111 O O . PRO A 1 760 ? -31.218 -7.287 5.178 1.00 85.69 760 PRO A O 1
ATOM 6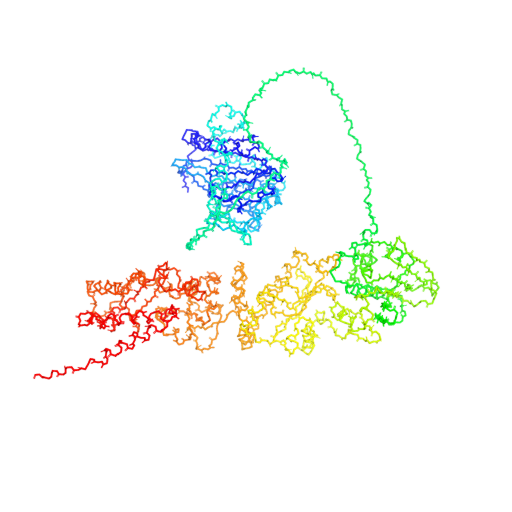114 N N . SER A 1 761 ? -32.006 -6.036 6.859 1.00 89.12 761 SER A N 1
ATOM 6115 C CA . SER A 1 761 ? -32.940 -5.262 6.030 1.00 89.12 761 SER A CA 1
ATOM 6116 C C . SER A 1 761 ? -33.368 -3.943 6.680 1.00 89.12 761 SER A C 1
ATOM 6118 O O . SER A 1 761 ? -33.275 -3.772 7.901 1.00 89.12 761 SER A O 1
ATOM 6120 N N . ARG A 1 762 ? -33.914 -3.029 5.863 1.00 91.75 762 ARG A N 1
ATOM 6121 C CA . ARG A 1 762 ? -34.511 -1.759 6.310 1.00 91.75 762 ARG A CA 1
ATOM 6122 C C . ARG A 1 762 ? -35.612 -1.961 7.352 1.00 91.75 762 ARG A C 1
ATOM 6124 O O . ARG A 1 762 ? -35.605 -1.297 8.379 1.00 91.75 762 ARG A O 1
ATOM 6131 N N . GLN A 1 763 ? -36.518 -2.911 7.116 1.00 90.25 763 GLN A N 1
ATOM 6132 C CA . GLN A 1 763 ? -37.632 -3.200 8.023 1.00 90.25 763 GLN A CA 1
ATOM 6133 C C . GLN A 1 763 ? -37.133 -3.638 9.407 1.00 90.25 763 GLN A C 1
ATOM 6135 O O . GLN A 1 763 ? -37.587 -3.105 10.414 1.00 90.25 763 GLN A O 1
ATOM 6140 N N . LEU A 1 764 ? -36.159 -4.556 9.452 1.00 88.31 764 LEU A N 1
ATOM 6141 C CA . LEU A 1 764 ? -35.547 -5.016 10.704 1.00 88.31 764 LEU A CA 1
ATOM 6142 C C . LEU A 1 764 ? -34.725 -3.919 11.397 1.00 88.31 764 LEU A C 1
ATOM 6144 O O . LEU A 1 764 ? -34.586 -3.944 12.617 1.00 88.31 764 LEU A O 1
ATOM 6148 N N . ALA A 1 765 ? -34.197 -2.954 10.637 1.00 90.62 765 ALA A N 1
ATOM 6149 C CA . ALA A 1 765 ? -33.516 -1.794 11.197 1.00 90.62 765 ALA A CA 1
ATOM 6150 C C . ALA A 1 765 ? -34.514 -0.836 11.870 1.00 90.62 765 ALA A C 1
ATOM 6152 O O . ALA A 1 765 ? -34.316 -0.423 13.010 1.00 90.62 765 ALA A O 1
ATOM 6153 N N . GLU A 1 766 ? -35.619 -0.512 11.201 1.00 90.44 766 GLU A N 1
ATOM 6154 C CA . GLU A 1 766 ? -36.626 0.404 11.747 1.00 90.44 766 GLU A CA 1
ATOM 6155 C C . GLU A 1 766 ? -37.402 -0.188 12.935 1.00 90.44 766 GLU A C 1
ATOM 6157 O O . GLU A 1 766 ? -37.808 0.569 13.815 1.00 90.44 766 GLU A O 1
ATOM 6162 N N . SER A 1 767 ? -37.540 -1.519 13.008 1.00 89.00 767 SER A N 1
ATOM 6163 C CA . SER A 1 767 ? -38.133 -2.253 14.139 1.00 89.00 767 SER A CA 1
ATOM 6164 C C . SER A 1 767 ? -37.098 -2.766 15.160 1.00 89.00 767 SER A C 1
ATOM 6166 O O . SER A 1 767 ? -37.298 -3.818 15.772 1.00 89.00 767 SER A O 1
ATOM 6168 N N . SER A 1 768 ? -35.941 -2.107 15.273 1.00 90.56 768 SER A N 1
ATOM 6169 C CA . SER A 1 768 ? -34.847 -2.531 16.154 1.00 90.56 768 SER A CA 1
ATOM 6170 C C . SER A 1 768 ? -34.916 -1.846 17.528 1.00 90.56 768 SER A C 1
ATOM 6172 O O . SER A 1 768 ? -34.981 -0.611 17.572 1.00 90.56 768 SER A O 1
ATOM 6174 N N . PRO A 1 769 ? -34.756 -2.579 18.654 1.00 89.06 769 PRO A N 1
ATOM 6175 C CA . PRO A 1 769 ? -34.732 -1.981 19.995 1.00 89.06 769 PRO A CA 1
ATOM 6176 C C . PRO A 1 769 ? -33.589 -0.973 20.181 1.00 89.06 769 PRO A C 1
ATOM 6178 O O . PRO A 1 769 ? -33.693 -0.049 20.986 1.00 89.06 769 PRO A O 1
ATOM 6181 N N . TYR A 1 770 ? -32.492 -1.117 19.429 1.00 89.31 770 TYR A N 1
ATOM 6182 C CA . TYR A 1 770 ? -31.387 -0.157 19.460 1.00 89.31 770 TYR A CA 1
ATOM 6183 C C . TYR A 1 770 ? -31.735 1.135 18.714 1.00 89.31 770 TYR A C 1
ATOM 6185 O O . TYR A 1 770 ? -31.316 2.216 19.126 1.00 89.31 770 TYR A O 1
ATOM 6193 N N . TYR A 1 771 ? -32.514 1.033 17.633 1.00 89.56 771 TYR A N 1
ATOM 6194 C CA . TYR A 1 771 ? -32.917 2.186 16.835 1.00 89.56 771 TYR A CA 1
ATOM 6195 C C . TYR A 1 771 ? -34.006 3.013 17.530 1.00 89.56 771 TYR A C 1
ATOM 6197 O O . TYR A 1 771 ? -33.911 4.239 17.503 1.00 89.56 771 TYR A O 1
ATOM 6205 N N . GLU A 1 772 ? -34.962 2.391 18.237 1.00 87.25 772 GLU A N 1
ATOM 6206 C CA . GLU A 1 772 ? -35.951 3.107 19.071 1.00 87.25 772 GLU A CA 1
ATOM 6207 C C . GLU A 1 772 ? -35.289 4.145 20.002 1.00 87.25 772 GLU A C 1
ATOM 6209 O O . GLU A 1 772 ? -35.718 5.300 20.081 1.00 87.25 772 GLU A O 1
ATOM 6214 N N . LEU A 1 773 ? -34.204 3.743 20.677 1.00 82.00 773 LEU A N 1
ATOM 6215 C CA . LEU A 1 773 ? -33.482 4.572 21.647 1.00 82.00 773 LEU A CA 1
ATOM 6216 C C . LEU A 1 773 ? -32.753 5.765 21.013 1.00 82.00 773 LEU A C 1
ATOM 6218 O O . LEU A 1 773 ? -32.615 6.799 21.661 1.00 82.00 773 LEU A O 1
ATOM 6222 N N . VAL A 1 774 ? -32.281 5.630 19.772 1.00 84.00 774 VAL A N 1
ATOM 6223 C CA . VAL A 1 774 ? -31.592 6.710 19.040 1.00 84.00 774 VAL A CA 1
ATOM 6224 C C . VAL A 1 774 ? -32.608 7.630 18.357 1.00 84.00 774 VAL A C 1
ATOM 6226 O O . VAL A 1 774 ? -32.456 8.854 18.362 1.00 84.00 774 VAL A O 1
ATOM 6229 N N . ARG A 1 775 ? -33.697 7.048 17.839 1.00 84.69 775 ARG A N 1
ATOM 6230 C CA . ARG A 1 775 ? -34.821 7.755 17.217 1.00 84.69 775 ARG A CA 1
ATOM 6231 C C . ARG A 1 775 ? -35.519 8.700 18.195 1.00 84.69 775 ARG A C 1
ATOM 6233 O O . ARG A 1 775 ? -35.867 9.808 17.797 1.00 84.69 775 ARG A O 1
ATOM 6240 N N . SER A 1 776 ? -35.676 8.315 19.465 1.00 81.69 776 SER A N 1
ATOM 6241 C CA . SER A 1 776 ? -36.258 9.197 20.494 1.00 81.69 776 SER A CA 1
ATOM 6242 C C . SER A 1 776 ? -35.416 10.448 20.784 1.00 81.69 776 SER A C 1
ATOM 6244 O O . SER A 1 776 ? -35.955 11.444 21.258 1.00 81.69 776 SER A O 1
ATOM 6246 N N . GLN A 1 777 ? -34.123 10.439 20.436 1.00 80.69 777 GLN A N 1
ATOM 6247 C CA . GLN A 1 777 ? -33.230 11.603 20.505 1.00 80.69 777 GLN A CA 1
ATOM 6248 C C . GLN A 1 777 ? -33.030 12.305 19.151 1.00 80.69 777 GLN A C 1
ATOM 6250 O O . GLN A 1 777 ? -32.179 13.186 19.033 1.00 80.69 777 GLN A O 1
ATOM 6255 N N . ASN A 1 778 ? -33.807 11.932 18.127 1.00 85.25 778 ASN A N 1
ATOM 6256 C CA . ASN A 1 778 ? -33.794 12.541 16.796 1.00 85.25 778 ASN A CA 1
ATOM 6257 C C . ASN A 1 778 ? -32.393 12.588 16.136 1.00 85.25 778 ASN A C 1
ATOM 6259 O O . ASN A 1 778 ? -32.062 13.559 15.456 1.00 85.25 778 ASN A O 1
ATOM 6263 N N . LYS A 1 779 ? -31.541 11.573 16.352 1.00 87.50 779 LYS A N 1
ATOM 6264 C CA . LYS A 1 779 ? -30.219 11.467 15.701 1.00 87.50 779 LYS A CA 1
ATOM 6265 C C . LYS A 1 779 ? -30.300 10.578 14.448 1.00 87.50 779 LYS A C 1
ATOM 6267 O O . LYS A 1 779 ? -30.980 9.555 14.454 1.00 87.50 779 LYS A O 1
ATOM 6272 N N . GLU A 1 780 ? -29.590 10.958 13.381 1.00 93.88 780 GLU A N 1
ATOM 6273 C CA . GLU A 1 780 ? -29.524 10.181 12.130 1.00 93.88 780 GLU A CA 1
ATOM 6274 C C . GLU A 1 780 ? -28.712 8.888 12.317 1.00 93.88 780 GLU A C 1
ATOM 6276 O O . GLU A 1 780 ? -27.642 8.920 12.931 1.00 93.88 780 GLU A O 1
ATOM 6281 N N . VAL A 1 781 ? -29.163 7.774 11.733 1.00 95.75 781 VAL A N 1
ATOM 6282 C CA . VAL A 1 781 ? -28.472 6.473 11.750 1.00 95.75 781 VAL A CA 1
ATOM 6283 C C . VAL A 1 781 ? -28.288 5.953 10.325 1.00 95.75 781 VAL A C 1
ATOM 6285 O O . VAL A 1 781 ? -29.248 5.890 9.557 1.00 95.75 781 VAL A O 1
ATOM 6288 N N . LEU A 1 782 ? -27.063 5.549 9.979 1.00 97.31 782 LEU A N 1
ATOM 6289 C CA . LEU A 1 782 ? -26.771 4.809 8.748 1.00 97.31 782 LEU A CA 1
ATOM 6290 C C . LEU A 1 782 ? -27.119 3.327 8.912 1.00 97.31 782 LEU A C 1
ATOM 6292 O O . LEU A 1 782 ? -26.735 2.702 9.903 1.00 97.31 782 LEU A O 1
ATOM 6296 N N . PHE A 1 783 ? -27.803 2.749 7.929 1.00 95.94 783 PHE A N 1
ATOM 6297 C CA . PHE A 1 783 ? -28.152 1.332 7.925 1.00 95.94 783 PHE A CA 1
ATOM 6298 C C . PHE A 1 783 ? -27.214 0.545 7.007 1.00 95.94 783 PHE A C 1
ATOM 6300 O O . PHE A 1 783 ? -27.077 0.843 5.819 1.00 95.94 783 PHE A O 1
ATOM 6307 N N . LEU A 1 784 ? -26.549 -0.448 7.599 1.00 94.75 784 LEU A N 1
ATOM 6308 C CA . LEU A 1 784 ? -25.571 -1.321 6.959 1.00 94.75 784 LEU A CA 1
ATOM 6309 C C . LEU A 1 784 ? -26.201 -2.699 6.752 1.00 94.75 784 LEU A C 1
ATOM 6311 O O . LEU A 1 784 ? -26.590 -3.345 7.728 1.00 94.75 784 LEU A O 1
ATOM 6315 N N . TYR A 1 785 ? -26.301 -3.137 5.497 1.00 91.00 785 TYR A N 1
ATOM 6316 C CA . TYR A 1 785 ? -27.019 -4.363 5.139 1.00 91.00 785 TYR A CA 1
ATOM 6317 C C . TYR A 1 785 ? -26.097 -5.558 4.885 1.00 91.00 785 TYR A C 1
ATOM 6319 O O . TYR A 1 785 ? -26.486 -6.698 5.149 1.00 91.00 785 TYR A O 1
ATOM 6327 N N . GLU A 1 786 ? -24.860 -5.339 4.429 1.00 90.19 786 GLU A N 1
ATOM 6328 C CA . GLU A 1 786 ? -23.943 -6.445 4.158 1.00 90.19 786 GLU A CA 1
ATOM 6329 C C . GLU A 1 786 ? -23.034 -6.760 5.357 1.00 90.19 786 GLU A C 1
ATOM 6331 O O . GLU A 1 786 ? -22.485 -5.850 5.982 1.00 90.19 786 GLU A O 1
ATOM 6336 N N . PRO A 1 787 ? -22.758 -8.048 5.647 1.00 86.75 787 PRO A N 1
ATOM 6337 C CA . PRO A 1 787 ? -21.810 -8.452 6.691 1.00 86.75 787 PRO A CA 1
ATOM 6338 C C . PRO A 1 787 ? -20.404 -7.844 6.569 1.00 86.75 787 PRO A C 1
ATOM 6340 O O . PRO A 1 787 ? -19.678 -7.792 7.562 1.00 86.75 787 PRO A O 1
ATOM 6343 N N . ALA A 1 788 ? -20.011 -7.418 5.363 1.00 89.12 788 ALA A N 1
ATOM 6344 C CA . ALA A 1 788 ? -18.740 -6.754 5.092 1.00 89.12 788 ALA A CA 1
ATOM 6345 C C . ALA A 1 788 ? -18.718 -5.286 5.555 1.00 89.12 788 ALA A C 1
ATOM 6347 O O . ALA A 1 788 ? -17.670 -4.814 5.990 1.00 89.12 788 ALA A O 1
ATOM 6348 N N . ASP A 1 789 ? -19.853 -4.578 5.516 1.00 92.44 789 ASP A N 1
ATOM 6349 C CA . ASP A 1 789 ? -19.938 -3.157 5.892 1.00 92.44 789 ASP A CA 1
ATOM 6350 C C . ASP A 1 789 ? -19.587 -2.952 7.370 1.00 92.44 789 ASP A C 1
ATOM 6352 O O . ASP A 1 789 ? -18.879 -2.021 7.739 1.00 92.44 789 ASP A O 1
ATOM 6356 N N . GLU A 1 790 ? -20.013 -3.880 8.221 1.00 88.44 790 GLU A N 1
ATOM 6357 C CA . GLU A 1 790 ? -19.676 -3.886 9.642 1.00 88.44 790 GLU A CA 1
ATOM 6358 C C . GLU A 1 790 ? -18.160 -3.996 9.884 1.00 88.44 790 GLU A C 1
ATOM 6360 O O . GLU A 1 790 ? -17.600 -3.246 10.682 1.00 88.44 790 GLU A O 1
ATOM 6365 N N . VAL A 1 791 ? -17.469 -4.868 9.142 1.00 90.62 791 VAL A N 1
ATOM 6366 C CA . VAL A 1 791 ? -16.002 -5.007 9.213 1.00 90.62 791 VAL A CA 1
ATOM 6367 C C . VAL A 1 791 ? -15.306 -3.753 8.678 1.00 90.62 791 VAL A C 1
ATOM 6369 O O . VAL A 1 791 ? -14.294 -3.324 9.231 1.00 90.62 791 VAL A O 1
ATOM 6372 N N . VAL A 1 792 ? -15.865 -3.125 7.641 1.00 95.00 792 VAL A N 1
ATOM 6373 C CA . VAL A 1 792 ? -15.374 -1.858 7.084 1.00 95.00 792 VAL A CA 1
ATOM 6374 C C . VAL A 1 792 ? -15.461 -0.727 8.107 1.00 95.00 792 VAL A C 1
ATOM 6376 O O . VAL A 1 792 ? -14.477 -0.013 8.288 1.00 95.00 792 VAL A O 1
ATOM 6379 N N . PHE A 1 793 ? -16.578 -0.583 8.827 1.00 94.00 793 PHE A N 1
ATOM 6380 C CA . PHE A 1 793 ? -16.729 0.457 9.854 1.00 94.00 793 PHE A CA 1
ATOM 6381 C C . PHE A 1 793 ? -15.805 0.212 11.054 1.00 94.00 793 PHE A C 1
ATOM 6383 O O . PHE A 1 793 ? -15.177 1.157 11.540 1.00 94.00 793 PHE A O 1
ATOM 6390 N N . LEU A 1 794 ? -15.639 -1.050 11.470 1.00 89.88 794 LEU A N 1
ATOM 6391 C CA . LEU A 1 794 ? -14.650 -1.435 12.483 1.00 89.88 794 LEU A CA 1
ATOM 6392 C C . LEU A 1 794 ? -13.209 -1.128 12.040 1.00 89.88 794 LEU A C 1
ATOM 6394 O O . LEU A 1 794 ? -12.410 -0.712 12.869 1.00 89.88 794 LEU A O 1
ATOM 6398 N N . ALA A 1 795 ? -12.870 -1.290 10.757 1.00 91.75 795 ALA A N 1
ATOM 6399 C CA . ALA A 1 795 ? -11.532 -1.002 10.227 1.00 91.75 795 ALA A CA 1
ATOM 6400 C C . ALA A 1 795 ? -11.283 0.486 9.902 1.00 91.75 795 ALA A C 1
ATOM 6402 O O . ALA A 1 795 ? -10.125 0.896 9.752 1.00 91.75 795 ALA A O 1
ATOM 6403 N N . LEU A 1 796 ? -12.349 1.278 9.747 1.00 94.62 796 LEU A N 1
ATOM 6404 C CA . LEU A 1 796 ? -12.309 2.714 9.460 1.00 94.62 796 LEU A CA 1
ATOM 6405 C C . LEU A 1 796 ? -12.209 3.550 10.748 1.00 94.62 796 LEU A C 1
ATOM 6407 O O . LEU A 1 796 ? -11.465 4.528 10.769 1.00 94.62 796 LEU A O 1
ATOM 6411 N N . HIS A 1 797 ? -12.892 3.132 11.824 1.00 90.38 797 HIS A N 1
ATOM 6412 C CA . HIS A 1 797 ? -12.989 3.763 13.158 1.00 90.38 797 HIS A CA 1
ATOM 6413 C C . HIS A 1 797 ? -13.593 5.180 13.220 1.00 90.38 797 HIS A C 1
ATOM 6415 O O . HIS A 1 797 ? -14.379 5.469 14.123 1.00 90.38 797 HIS A O 1
ATOM 6421 N N . GLN A 1 798 ? -13.233 6.074 12.304 1.00 94.94 798 GLN A N 1
ATOM 6422 C CA . GLN A 1 798 ? -13.703 7.457 12.239 1.00 94.94 798 GLN A CA 1
ATOM 6423 C C . GLN A 1 798 ? -13.762 7.936 10.781 1.00 94.94 798 GLN A C 1
ATOM 6425 O O . GLN A 1 798 ? -13.133 7.345 9.906 1.00 94.94 798 GLN A O 1
ATOM 6430 N N . PHE A 1 799 ? -14.494 9.016 10.529 1.00 97.06 799 PHE A N 1
ATOM 6431 C CA . PHE A 1 799 ? -14.530 9.694 9.235 1.00 97.06 799 PHE A CA 1
ATOM 6432 C C . PHE A 1 799 ? -14.652 11.207 9.440 1.00 97.06 799 PHE A C 1
ATOM 6434 O O . PHE A 1 799 ? -15.507 11.657 10.207 1.00 97.06 799 PHE A O 1
ATOM 6441 N N . ASN A 1 800 ? -13.818 12.010 8.774 1.00 94.25 800 ASN A N 1
ATOM 6442 C CA . ASN A 1 800 ? -13.795 13.471 8.895 1.00 94.25 800 ASN A CA 1
ATOM 6443 C C . ASN A 1 800 ? -13.713 13.923 10.373 1.00 94.25 800 ASN A C 1
ATOM 6445 O O . ASN A 1 800 ? -14.523 14.728 10.859 1.00 94.25 800 ASN A O 1
ATOM 6449 N N . MET A 1 801 ? -12.761 13.320 11.099 1.00 92.00 801 MET A N 1
ATOM 6450 C CA . MET A 1 801 ? -12.503 13.496 12.540 1.00 92.00 801 MET A CA 1
ATOM 6451 C C . MET A 1 801 ? -13.684 13.165 13.478 1.00 92.00 801 MET A C 1
ATOM 6453 O O . MET A 1 801 ? -13.683 13.587 14.636 1.00 92.00 801 MET A O 1
ATOM 6457 N N . LYS A 1 802 ? -14.693 12.415 13.011 1.00 94.69 802 LYS A N 1
ATOM 6458 C CA . LYS A 1 802 ? -15.856 11.985 13.809 1.00 94.69 802 LYS A CA 1
ATOM 6459 C C . LYS A 1 802 ? -15.826 10.467 13.997 1.00 94.69 802 LYS A C 1
ATOM 6461 O O . LYS A 1 802 ? -15.785 9.759 12.989 1.00 94.69 802 LYS A O 1
ATOM 6466 N N . PRO A 1 803 ? -15.844 9.936 15.232 1.00 95.69 803 PRO A N 1
ATOM 6467 C CA . PRO A 1 803 ? -15.878 8.495 15.455 1.00 95.69 803 PRO A CA 1
ATOM 6468 C C . PRO A 1 803 ? -17.155 7.872 14.883 1.00 95.69 803 PRO A C 1
ATOM 6470 O O . PRO A 1 803 ? -18.243 8.448 14.967 1.00 95.69 803 PRO A O 1
ATOM 6473 N N . LEU A 1 804 ? -17.005 6.670 14.330 1.00 94.56 804 LEU A N 1
ATOM 6474 C CA . LEU A 1 804 ? -18.102 5.814 13.895 1.00 94.56 804 LEU A CA 1
ATOM 6475 C C . LEU A 1 804 ? -18.571 4.998 15.104 1.00 94.56 804 LEU A C 1
ATOM 6477 O O . LEU A 1 804 ? -17.807 4.207 15.660 1.00 94.56 804 LEU A O 1
ATOM 6481 N N . VAL A 1 805 ? -19.827 5.171 15.513 1.00 91.62 805 VAL A N 1
ATOM 6482 C CA . VAL A 1 805 ? -20.380 4.549 16.724 1.00 91.62 805 VAL A CA 1
ATOM 6483 C C . VAL A 1 805 ? -21.585 3.681 16.369 1.00 91.62 805 VAL A C 1
ATOM 6485 O O . VAL A 1 805 ? -22.601 4.171 15.880 1.00 91.62 805 VAL A O 1
ATOM 6488 N N . GLY A 1 806 ? -21.476 2.379 16.645 1.00 91.38 806 GLY A N 1
ATOM 6489 C CA . GLY A 1 806 ? -22.602 1.453 16.531 1.00 91.38 806 GLY A CA 1
ATOM 6490 C C . GLY A 1 806 ? -23.693 1.804 17.544 1.00 91.38 806 GLY A C 1
ATOM 6491 O O . GLY A 1 806 ? -23.392 2.030 18.724 1.00 91.38 806 GLY A O 1
ATOM 6492 N N . VAL A 1 807 ? -24.953 1.853 17.107 1.00 90.50 807 VAL A N 1
ATOM 6493 C CA . VAL A 1 807 ? -26.089 2.233 17.968 1.00 90.50 807 VAL A CA 1
ATOM 6494 C C . VAL A 1 807 ? -26.225 1.354 19.214 1.00 90.50 807 VAL A C 1
ATOM 6496 O O . VAL A 1 807 ? -26.707 1.831 20.235 1.00 90.50 807 VAL A O 1
ATOM 6499 N N . GLU A 1 808 ? -25.746 0.108 19.194 1.00 87.50 808 GLU A N 1
ATOM 6500 C CA . GLU A 1 808 ? -25.778 -0.800 20.348 1.00 87.50 808 GLU A CA 1
ATOM 6501 C C . GLU A 1 808 ? -24.828 -0.344 21.470 1.00 87.50 808 GLU A C 1
ATOM 6503 O O . GLU A 1 808 ? -25.164 -0.426 22.653 1.00 87.50 808 GLU A O 1
ATOM 6508 N N . LYS A 1 809 ? -23.656 0.188 21.098 1.00 84.56 809 LYS A N 1
ATOM 6509 C CA . LYS A 1 809 ? -22.638 0.740 22.013 1.00 84.56 809 LYS A CA 1
ATOM 6510 C C . LYS A 1 809 ? -23.085 2.084 22.591 1.00 84.56 809 LYS A C 1
ATOM 6512 O O . LYS A 1 809 ? -22.863 2.386 23.768 1.00 84.56 809 LYS A O 1
ATOM 6517 N N . TRP A 1 810 ? -23.766 2.880 21.769 1.00 81.56 810 TRP A N 1
ATOM 6518 C CA . TRP A 1 810 ? -24.430 4.094 22.227 1.00 81.56 810 TRP A CA 1
ATOM 6519 C C . TRP A 1 810 ? -25.596 3.768 23.176 1.00 81.56 810 TRP A C 1
ATOM 6521 O O . TRP A 1 810 ? -25.688 4.359 24.250 1.00 81.56 810 TRP A O 1
ATOM 6531 N N . ALA A 1 811 ? -26.423 2.766 22.857 1.00 74.62 811 ALA A N 1
ATOM 6532 C CA . ALA A 1 811 ? -27.544 2.326 23.688 1.00 74.62 811 ALA A CA 1
ATOM 6533 C C . ALA A 1 811 ? -27.086 1.807 25.062 1.00 74.62 811 ALA A C 1
ATOM 6535 O O . ALA A 1 811 ? -27.716 2.124 26.070 1.00 74.62 811 ALA A O 1
ATOM 6536 N N . GLU A 1 812 ? -25.962 1.087 25.133 1.00 74.50 812 GLU A N 1
ATOM 6537 C CA . GLU A 1 812 ? -25.315 0.711 26.398 1.00 74.50 812 GLU A CA 1
ATOM 6538 C C . GLU A 1 812 ? -24.861 1.941 27.208 1.00 74.50 812 GLU A C 1
ATOM 6540 O O . GLU A 1 812 ? -25.099 2.035 28.418 1.00 74.50 812 GLU A O 1
ATOM 6545 N N . SER A 1 813 ? -24.263 2.929 26.540 1.00 72.88 813 SER A N 1
ATOM 6546 C CA . SER A 1 813 ? -23.830 4.189 27.164 1.00 72.88 813 SER A CA 1
ATOM 6547 C C . SER A 1 813 ? -25.016 5.029 27.665 1.00 72.88 813 SER A C 1
ATOM 6549 O O . SER A 1 813 ? -24.937 5.665 28.716 1.00 72.88 813 SER A O 1
ATOM 6551 N N . ALA A 1 814 ? -26.143 5.006 26.951 1.00 69.62 814 ALA A N 1
ATOM 6552 C CA . ALA A 1 814 ? -27.395 5.648 27.346 1.00 69.62 814 ALA A CA 1
ATOM 6553 C C . ALA A 1 814 ? -28.166 4.850 28.418 1.00 69.62 814 ALA A C 1
ATOM 6555 O O . ALA A 1 814 ? -28.940 5.424 29.181 1.00 69.62 814 ALA A O 1
ATOM 6556 N N . ALA A 1 815 ? -27.988 3.528 28.502 1.00 62.50 815 ALA A N 1
ATOM 6557 C CA . ALA A 1 815 ? -28.547 2.693 29.568 1.00 62.50 815 ALA A CA 1
ATOM 6558 C C . ALA A 1 815 ? -27.795 2.877 30.896 1.00 62.50 815 ALA A C 1
ATOM 6560 O O . ALA A 1 815 ? -28.420 2.968 31.948 1.00 62.50 815 ALA A O 1
ATOM 6561 N N . SER A 1 816 ? -26.466 2.997 30.844 1.00 58.31 816 SER A N 1
ATOM 6562 C CA . SER A 1 816 ? -25.606 3.153 32.028 1.00 58.31 816 SER A CA 1
ATOM 6563 C C . SER A 1 816 ? -25.597 4.564 32.634 1.00 58.31 816 SER A C 1
ATOM 6565 O O . SER A 1 816 ? -25.312 4.702 33.821 1.00 58.31 816 SER A O 1
ATOM 6567 N N . LYS A 1 817 ? -25.932 5.612 31.864 1.00 52.25 817 LYS A N 1
ATOM 6568 C CA . LYS A 1 817 ? -25.965 7.011 32.348 1.00 52.25 817 LYS A CA 1
ATOM 6569 C C . LYS A 1 817 ? -27.214 7.417 33.141 1.00 52.25 817 LYS A C 1
ATOM 6571 O O . LYS A 1 817 ? -27.179 8.470 33.764 1.00 52.25 817 LYS A O 1
ATOM 6576 N N . GLY A 1 818 ? -28.277 6.609 33.126 1.00 44.62 818 GLY A N 1
ATOM 6577 C CA . GLY A 1 818 ? -29.351 6.626 34.129 1.00 44.62 818 GLY A CA 1
ATOM 6578 C C . GLY A 1 818 ? -29.905 7.982 34.598 1.00 44.62 818 GLY A C 1
ATOM 6579 O O . GLY A 1 818 ? -30.026 8.179 35.803 1.00 44.62 818 GLY A O 1
ATOM 6580 N N . GLU A 1 819 ? -30.301 8.893 33.700 1.00 33.00 819 GLU A N 1
ATOM 6581 C CA . GLU A 1 819 ? -31.261 9.938 34.090 1.00 33.00 819 GLU A CA 1
ATOM 6582 C C . GLU A 1 819 ? -32.681 9.348 34.118 1.00 33.00 819 GLU A C 1
ATOM 6584 O O . GLU A 1 819 ? -33.426 9.432 33.142 1.00 33.00 819 GLU A O 1
ATOM 6589 N N . ASP A 1 820 ? -33.072 8.770 35.258 1.00 38.38 820 ASP A N 1
ATOM 6590 C CA . ASP A 1 820 ? -34.489 8.592 35.610 1.00 38.38 820 ASP A CA 1
ATOM 6591 C C . ASP A 1 820 ? -35.100 9.984 35.871 1.00 38.38 820 ASP A C 1
ATOM 6593 O O . ASP A 1 820 ? -35.179 10.454 37.009 1.00 38.38 820 ASP A O 1
ATOM 6597 N N . LYS A 1 821 ? -35.489 10.684 34.796 1.00 36.19 821 LYS A N 1
ATOM 6598 C CA . LYS A 1 821 ? -36.179 11.987 34.867 1.00 36.19 821 LYS A CA 1
ATOM 6599 C C . LYS A 1 821 ? -37.638 11.970 34.422 1.00 36.19 821 LYS A C 1
ATOM 6601 O O . LYS A 1 821 ? -38.370 12.884 34.795 1.00 36.19 821 LYS A O 1
ATOM 6606 N N . ASP A 1 822 ? -38.090 10.916 33.747 1.00 38.44 822 ASP A N 1
ATOM 6607 C CA . ASP A 1 822 ? -39.502 10.762 33.402 1.00 38.44 822 ASP A CA 1
ATOM 6608 C C . ASP A 1 822 ? -40.255 9.978 34.478 1.00 38.44 822 ASP A C 1
ATOM 6610 O O . ASP A 1 822 ? -40.212 8.747 34.564 1.00 38.44 822 ASP A O 1
ATOM 6614 N N . LYS A 1 823 ? -41.009 10.723 35.294 1.00 38.12 823 LYS A N 1
ATOM 6615 C CA . LYS A 1 823 ? -42.054 10.184 36.171 1.00 38.12 823 LYS A CA 1
ATOM 6616 C C . LYS A 1 823 ? -43.206 9.629 35.326 1.00 38.12 823 LYS A C 1
ATOM 6618 O O . LYS A 1 823 ? -44.241 10.273 35.180 1.00 38.12 823 LYS A O 1
ATOM 6623 N N . ALA A 1 824 ? -43.044 8.427 34.786 1.00 40.38 824 ALA A N 1
ATOM 6624 C CA . ALA A 1 824 ? -44.150 7.702 34.174 1.00 40.38 824 ALA A CA 1
ATOM 6625 C C . ALA A 1 824 ? -45.183 7.323 35.253 1.00 40.38 824 ALA A C 1
ATOM 6627 O O . ALA A 1 824 ? -44.896 6.511 36.138 1.00 40.38 824 ALA A O 1
ATOM 6628 N N . GLU A 1 825 ? -46.380 7.910 35.181 1.00 39.06 825 GLU A N 1
ATOM 6629 C CA . GLU A 1 825 ? -47.494 7.638 36.096 1.00 39.06 825 GLU A CA 1
ATOM 6630 C C . GLU A 1 825 ? -48.048 6.219 35.887 1.00 39.06 825 GLU A C 1
ATOM 6632 O O . GLU A 1 825 ? -48.964 5.963 35.109 1.00 39.06 825 GLU A O 1
ATOM 6637 N N . GLY A 1 826 ? -47.473 5.259 36.605 1.00 48.19 826 GLY A N 1
ATOM 6638 C CA . GLY A 1 826 ? -47.921 3.874 36.613 1.00 48.19 826 GLY A CA 1
ATOM 6639 C C . GLY A 1 826 ? -47.355 3.122 37.810 1.00 48.19 826 GLY A C 1
ATOM 6640 O O . GLY A 1 826 ? -46.355 3.528 38.396 1.00 48.19 826 GLY A O 1
ATOM 6641 N N . LYS A 1 827 ? -47.990 2.002 38.182 1.00 51.00 827 LYS A N 1
ATOM 6642 C CA . LYS A 1 827 ? -47.501 1.119 39.255 1.00 51.00 827 LYS A CA 1
ATOM 6643 C C . LYS A 1 827 ? -46.121 0.559 38.884 1.00 51.00 827 LYS A C 1
ATOM 6645 O O . LYS A 1 827 ? -46.032 -0.446 38.176 1.00 51.00 827 LYS A O 1
ATOM 6650 N N . GLN A 1 828 ? -45.063 1.222 39.342 1.00 65.00 828 GLN A N 1
ATOM 6651 C CA . GLN A 1 828 ? -43.691 0.735 39.233 1.00 65.00 828 GLN A CA 1
ATOM 6652 C C . GLN A 1 828 ? -43.515 -0.532 40.082 1.00 65.00 828 GLN A C 1
ATOM 6654 O O . GLN A 1 828 ? -44.217 -0.746 41.073 1.00 65.00 828 GLN A O 1
ATOM 6659 N N . PHE A 1 829 ? -42.569 -1.383 39.684 1.00 69.38 829 PHE A N 1
ATOM 6660 C CA . PHE A 1 829 ? -42.123 -2.488 40.528 1.00 69.38 829 PHE A CA 1
ATOM 6661 C C . PHE A 1 829 ? -41.474 -1.915 41.792 1.00 69.38 829 PHE A C 1
ATOM 6663 O O . PHE A 1 829 ? -40.645 -1.014 41.694 1.00 69.38 829 PHE A O 1
ATOM 6670 N N . ARG A 1 830 ? -41.801 -2.457 42.972 1.00 74.19 830 ARG A N 1
ATOM 6671 C CA . ARG A 1 830 ? -41.045 -2.146 44.197 1.00 74.19 830 ARG A CA 1
ATOM 6672 C C . ARG A 1 830 ? -39.620 -2.682 44.039 1.00 74.19 830 ARG A C 1
ATOM 6674 O O . ARG A 1 830 ? -39.444 -3.736 43.430 1.00 74.19 830 ARG A O 1
ATOM 6681 N N . ASP A 1 831 ? -38.622 -2.031 44.634 1.00 75.50 831 ASP A N 1
ATOM 6682 C CA . ASP A 1 831 ? -37.208 -2.425 44.478 1.00 75.50 831 ASP A CA 1
ATOM 6683 C C . ASP A 1 831 ? -36.934 -3.894 44.838 1.00 75.50 831 ASP A C 1
ATOM 6685 O O . ASP A 1 831 ? -36.141 -4.570 44.181 1.00 75.50 831 ASP A O 1
ATOM 6689 N N . VAL A 1 832 ? -37.648 -4.414 45.842 1.00 78.06 832 VAL A N 1
ATOM 6690 C CA . VAL A 1 832 ? -37.596 -5.827 46.245 1.00 78.06 832 VAL A CA 1
ATOM 6691 C C . VAL A 1 832 ? -38.116 -6.743 45.131 1.00 78.06 832 VAL A C 1
ATOM 6693 O O . VAL A 1 832 ? -37.428 -7.686 44.749 1.00 78.06 832 VAL A O 1
ATOM 6696 N N . ASP A 1 833 ? -39.287 -6.436 44.564 1.00 83.50 833 ASP A N 1
ATOM 6697 C CA . ASP A 1 833 ? -39.912 -7.219 43.488 1.00 83.50 833 ASP A CA 1
ATOM 6698 C C . ASP A 1 833 ? -39.080 -7.139 42.188 1.00 83.50 833 ASP A C 1
ATOM 6700 O O . ASP A 1 833 ? -38.922 -8.135 41.479 1.00 83.50 833 ASP A O 1
ATOM 6704 N N . LYS A 1 834 ? -38.493 -5.964 41.899 1.00 87.88 834 LYS A N 1
ATOM 6705 C CA . LYS A 1 834 ? -37.547 -5.734 40.793 1.00 87.88 834 LYS A CA 1
ATOM 6706 C C . LYS A 1 834 ? -36.325 -6.640 40.928 1.00 87.88 834 LYS A C 1
ATOM 6708 O O . LYS A 1 834 ? -35.988 -7.351 39.982 1.00 87.88 834 LYS A O 1
ATOM 6713 N N . LYS A 1 835 ? -35.678 -6.643 42.096 1.00 88.88 835 LYS A N 1
ATOM 6714 C CA . LYS A 1 835 ? -34.503 -7.485 42.349 1.00 88.88 835 LYS A CA 1
ATOM 6715 C C . LYS A 1 835 ? -34.848 -8.978 42.273 1.00 88.88 835 LYS A C 1
ATOM 6717 O O . LYS A 1 835 ? -34.154 -9.725 41.592 1.00 88.88 835 LYS A O 1
ATOM 6722 N N . GLU A 1 836 ? -35.964 -9.393 42.876 1.00 91.06 836 GLU A N 1
ATOM 6723 C CA . GLU A 1 836 ? -36.462 -10.779 42.858 1.00 91.06 836 GLU A CA 1
ATOM 6724 C C . GLU A 1 836 ? -36.743 -11.311 41.435 1.00 91.06 836 GLU A C 1
ATOM 6726 O O . GLU A 1 836 ? -36.590 -12.508 41.167 1.00 91.06 836 GLU A O 1
ATOM 6731 N N . LEU A 1 837 ? -37.166 -10.438 40.513 1.00 90.94 837 LEU A N 1
ATOM 6732 C CA . LEU A 1 837 ? -37.345 -10.777 39.101 1.00 90.94 837 LEU A CA 1
ATOM 6733 C C . LEU A 1 837 ? -36.004 -10.877 38.362 1.00 90.94 837 LEU A C 1
ATOM 6735 O O . LEU A 1 837 ? -35.769 -11.872 37.678 1.00 90.94 837 LEU A O 1
ATOM 6739 N N . LEU A 1 838 ? -35.125 -9.880 38.503 1.00 92.19 838 LEU A N 1
ATOM 6740 C CA . LEU A 1 838 ? -33.842 -9.837 37.790 1.00 92.19 838 LEU A CA 1
ATOM 6741 C C . LEU A 1 838 ? -32.899 -10.974 38.221 1.00 92.19 838 LEU A C 1
ATOM 6743 O O . LEU A 1 838 ? -32.328 -11.647 37.361 1.00 92.19 838 LEU A O 1
ATOM 6747 N N . ASP A 1 839 ? -32.797 -11.243 39.526 1.00 91.81 839 ASP A N 1
ATOM 6748 C CA . ASP A 1 839 ? -31.986 -12.345 40.060 1.00 91.81 839 ASP A CA 1
ATOM 6749 C C . ASP A 1 839 ? -32.515 -13.710 39.570 1.00 91.81 839 ASP A C 1
ATOM 6751 O O . ASP A 1 839 ? -31.729 -14.590 39.212 1.00 91.81 839 ASP A O 1
ATOM 6755 N N . TRP A 1 840 ? -33.842 -13.875 39.462 1.00 94.00 840 TRP A N 1
ATOM 6756 C CA . TRP A 1 840 ? -34.446 -15.087 38.894 1.00 94.00 840 TRP A CA 1
ATOM 6757 C C . TRP A 1 840 ? -34.158 -15.239 37.398 1.00 94.00 840 TRP A C 1
ATOM 6759 O O . TRP A 1 840 ? -33.686 -16.297 36.995 1.00 94.00 840 TRP A O 1
ATOM 6769 N N . ILE A 1 841 ? -34.342 -14.190 36.584 1.00 93.62 841 ILE A N 1
ATOM 6770 C CA . ILE A 1 841 ? -34.010 -14.228 35.146 1.00 93.62 841 ILE A CA 1
ATOM 6771 C C . ILE A 1 841 ? -32.538 -14.626 34.952 1.00 93.62 841 ILE A C 1
ATOM 6773 O O . ILE A 1 841 ? -32.233 -15.505 34.142 1.00 93.62 841 ILE A O 1
ATOM 6777 N N . LYS A 1 842 ? -31.625 -14.020 35.724 1.00 91.50 842 LYS A N 1
ATOM 6778 C CA . LYS A 1 842 ? -30.186 -14.311 35.659 1.00 91.50 842 LYS A CA 1
ATOM 6779 C C . LYS A 1 842 ? -29.863 -15.750 36.078 1.00 91.50 842 LYS A C 1
ATOM 6781 O O . LYS A 1 842 ? -29.034 -16.393 35.436 1.00 91.50 842 LYS A O 1
ATOM 6786 N N . SER A 1 843 ? -30.539 -16.278 37.100 1.00 91.06 843 SER A N 1
ATOM 6787 C CA . SER A 1 843 ? -30.396 -17.678 37.522 1.00 91.06 843 SER A CA 1
ATOM 6788 C C . SER A 1 843 ? -30.961 -18.671 36.500 1.00 91.06 843 SER A C 1
ATOM 6790 O O . SER A 1 843 ? -30.366 -19.728 36.307 1.00 91.06 843 SER A O 1
ATOM 6792 N N . THR A 1 844 ? -32.083 -18.356 35.846 1.00 91.25 844 THR A N 1
ATOM 6793 C CA . THR A 1 844 ? -32.750 -19.243 34.876 1.00 91.25 844 THR A CA 1
ATOM 6794 C C . THR A 1 844 ? -32.007 -19.303 33.542 1.00 91.25 844 THR A C 1
ATOM 6796 O O . THR A 1 844 ? -31.861 -20.379 32.966 1.00 91.25 844 THR A O 1
ATOM 6799 N N . LEU A 1 845 ? -31.511 -18.165 33.044 1.00 88.00 845 LEU A N 1
ATOM 6800 C CA . LEU A 1 845 ? -30.730 -18.116 31.801 1.00 88.00 845 LEU A CA 1
ATOM 6801 C C . LEU A 1 845 ? -29.266 -18.544 32.009 1.00 88.00 845 LEU A C 1
ATOM 6803 O O . LEU A 1 845 ? -28.627 -19.025 31.071 1.00 88.00 845 LEU A O 1
ATOM 6807 N N . GLY A 1 846 ? -28.751 -18.404 33.233 1.00 85.00 846 GLY A N 1
ATOM 6808 C CA . GLY A 1 846 ? -27.387 -18.747 33.617 1.00 85.00 846 GLY A CA 1
ATOM 6809 C C . GLY A 1 846 ? -26.372 -17.638 33.315 1.00 85.00 846 GLY A C 1
ATOM 6810 O O . GLY A 1 846 ? -26.472 -16.907 32.327 1.00 85.00 846 GLY A O 1
ATOM 6811 N N . SER A 1 847 ? -25.330 -17.562 34.148 1.00 75.50 847 SER A N 1
ATOM 6812 C CA . SER A 1 847 ? -24.243 -16.571 34.047 1.00 75.50 847 SER A CA 1
ATOM 6813 C C . SER A 1 847 ? -23.447 -16.632 32.737 1.00 75.50 847 SER A C 1
ATOM 6815 O O . SER A 1 847 ? -22.765 -15.671 32.390 1.00 75.50 847 SER A O 1
ATOM 6817 N N . VAL A 1 848 ? -23.548 -17.747 32.006 1.00 72.06 848 VAL A N 1
ATOM 6818 C CA . VAL A 1 848 ? -22.930 -17.944 30.689 1.00 72.06 848 VAL A CA 1
ATOM 6819 C C . VAL A 1 848 ? -23.645 -17.132 29.598 1.00 72.06 848 VAL A C 1
ATOM 6821 O O . VAL A 1 848 ? -23.007 -16.563 28.717 1.00 72.06 848 VAL A O 1
ATOM 6824 N N . LYS A 1 849 ? -24.978 -17.046 29.663 1.00 79.00 849 LYS A N 1
ATOM 6825 C CA . LYS A 1 849 ? -25.811 -16.345 28.670 1.00 79.00 849 LYS A CA 1
ATOM 6826 C C . LYS A 1 849 ? -26.031 -14.874 29.016 1.00 79.00 849 LYS A C 1
ATOM 6828 O O . LYS A 1 849 ? -26.202 -14.044 28.122 1.00 79.00 849 LYS A O 1
ATOM 6833 N N . VAL A 1 850 ? -26.047 -14.565 30.313 1.00 84.19 850 VAL A N 1
ATOM 6834 C CA . VAL A 1 850 ? -26.318 -13.236 30.869 1.00 84.19 850 VAL A CA 1
ATOM 6835 C C . VAL A 1 850 ? -25.279 -12.945 31.954 1.00 84.19 850 VAL A C 1
ATOM 6837 O O . VAL A 1 850 ? -25.447 -13.311 33.120 1.00 84.19 850 VAL A O 1
ATOM 6840 N N . PHE A 1 851 ? -24.181 -12.294 31.562 1.00 86.06 851 PHE A N 1
ATOM 6841 C CA . PHE A 1 851 ? -23.116 -11.906 32.489 1.00 86.06 851 PHE A CA 1
ATOM 6842 C C . PHE A 1 851 ? -23.600 -10.796 33.430 1.00 86.06 851 PHE A C 1
ATOM 6844 O O . PHE A 1 851 ? -23.387 -10.866 34.644 1.00 86.06 851 PHE A O 1
ATOM 6851 N N . ASP A 1 852 ? -24.322 -9.814 32.886 1.00 87.31 852 ASP A N 1
ATOM 6852 C CA . ASP A 1 852 ? -24.940 -8.726 33.644 1.00 87.31 852 ASP A CA 1
ATOM 6853 C C . ASP A 1 852 ? -26.423 -8.532 33.286 1.00 87.31 852 ASP A C 1
ATOM 6855 O O . ASP A 1 852 ? -26.872 -8.965 32.224 1.00 87.31 852 ASP A O 1
ATOM 6859 N N . ILE A 1 853 ? -27.206 -7.937 34.188 1.00 90.44 853 ILE A N 1
ATOM 6860 C CA . ILE A 1 853 ? -28.646 -7.727 33.982 1.00 90.44 853 ILE A CA 1
ATOM 6861 C C . ILE A 1 853 ? -29.097 -6.383 34.565 1.00 90.44 853 ILE A C 1
ATOM 6863 O O . ILE A 1 853 ? -28.798 -6.060 35.714 1.00 90.44 853 ILE A O 1
ATOM 6867 N N . ALA A 1 854 ? -29.851 -5.609 33.786 1.00 88.25 854 ALA A N 1
ATOM 6868 C CA . ALA A 1 854 ? -30.320 -4.279 34.166 1.00 88.25 854 ALA A CA 1
ATOM 6869 C C . ALA A 1 854 ? -31.833 -4.143 33.941 1.00 88.25 854 ALA A C 1
ATOM 6871 O O . ALA A 1 854 ? -32.347 -4.517 32.893 1.00 88.25 854 ALA A O 1
ATOM 6872 N N . GLY A 1 855 ? -32.564 -3.587 34.910 1.00 86.69 855 GLY A N 1
ATOM 6873 C CA . GLY A 1 855 ? -34.006 -3.339 34.792 1.00 86.69 855 GLY A CA 1
ATOM 6874 C C . GLY A 1 855 ? -34.318 -1.861 34.565 1.00 86.69 855 GLY A C 1
ATOM 6875 O O . GLY A 1 855 ? -33.960 -1.037 35.411 1.00 86.69 855 GLY A O 1
ATOM 6876 N N . ASN A 1 856 ? -35.020 -1.545 33.474 1.00 84.38 856 ASN A N 1
ATOM 6877 C CA . ASN A 1 856 ? -35.448 -0.190 33.103 1.00 84.38 856 ASN A CA 1
ATOM 6878 C C . ASN A 1 856 ? -36.981 -0.099 32.942 1.00 84.38 856 ASN A C 1
ATOM 6880 O O . ASN A 1 856 ? -37.664 -1.122 32.900 1.00 84.38 856 ASN A O 1
ATOM 6884 N N . HIS A 1 857 ? -37.517 1.122 32.853 1.00 81.38 857 HIS A N 1
ATOM 6885 C CA . HIS A 1 857 ? -38.960 1.397 32.756 1.00 81.38 857 HIS A CA 1
ATOM 6886 C C . HIS A 1 857 ? -39.390 2.069 31.438 1.00 81.38 857 HIS A C 1
ATOM 6888 O O . HIS A 1 857 ? -40.492 2.618 31.366 1.00 81.38 857 HIS A O 1
ATOM 6894 N N . ARG A 1 858 ? -38.534 2.043 30.406 1.00 76.12 858 ARG A N 1
ATOM 6895 C CA . ARG A 1 858 ? -38.696 2.848 29.185 1.00 76.12 858 ARG A CA 1
ATOM 6896 C C . ARG A 1 858 ? -39.956 2.460 28.388 1.00 76.12 858 ARG A C 1
ATOM 6898 O O . ARG A 1 858 ? -40.262 1.269 28.286 1.00 76.12 858 ARG A O 1
ATOM 6905 N N . PRO A 1 859 ? -40.668 3.421 27.770 1.00 77.44 859 PRO A N 1
ATOM 6906 C CA . PRO A 1 859 ? -41.647 3.102 26.736 1.00 77.44 859 PRO A CA 1
ATOM 6907 C C . PRO A 1 859 ? -40.905 2.528 25.516 1.00 77.44 859 PRO A C 1
ATOM 6909 O O . PRO A 1 859 ? -40.051 3.193 24.939 1.00 77.44 859 PRO A O 1
ATOM 6912 N N . SER A 1 860 ? -41.185 1.270 25.182 1.00 83.19 860 SER A N 1
ATOM 6913 C CA . SER A 1 860 ? -40.573 0.510 24.083 1.00 83.19 860 SER A CA 1
ATOM 6914 C C . SER A 1 860 ? -41.488 -0.664 23.740 1.00 83.19 860 SER A C 1
ATOM 6916 O O . SER A 1 860 ? -42.121 -1.225 24.645 1.00 83.19 860 SER A O 1
ATOM 6918 N N . GLU A 1 861 ? -41.550 -1.048 22.464 1.00 86.44 861 GLU A N 1
ATOM 6919 C CA . GLU A 1 861 ? -42.318 -2.220 22.015 1.00 86.44 861 GLU A CA 1
ATOM 6920 C C . GLU A 1 861 ? -41.609 -3.547 22.344 1.00 86.44 861 GLU A C 1
ATOM 6922 O O . GLU A 1 861 ? -42.193 -4.625 22.219 1.00 86.44 861 GLU A O 1
ATOM 6927 N N . HIS A 1 862 ? -40.357 -3.490 22.813 1.00 90.94 862 HIS A N 1
ATOM 6928 C CA . HIS A 1 862 ? -39.550 -4.668 23.104 1.00 90.94 862 HIS A CA 1
ATOM 6929 C C . HIS A 1 862 ? -39.512 -5.003 24.615 1.00 90.94 862 HIS A C 1
ATOM 6931 O O . HIS A 1 862 ? -39.289 -4.127 25.459 1.00 90.94 862 HIS A O 1
ATOM 6937 N N . PRO A 1 863 ? -39.666 -6.290 24.999 1.00 92.38 863 PRO A N 1
ATOM 6938 C CA . PRO A 1 863 ? -39.587 -6.723 26.398 1.00 92.38 863 PRO A CA 1
ATOM 6939 C C . PRO A 1 863 ? -38.159 -6.692 26.961 1.00 92.38 863 PRO A C 1
ATOM 6941 O O . PRO A 1 863 ? -37.975 -6.527 28.169 1.00 92.38 863 PRO A O 1
ATOM 6944 N N . VAL A 1 864 ? -37.155 -6.888 26.101 1.00 92.38 864 VAL A N 1
ATOM 6945 C CA . VAL A 1 864 ? -35.733 -6.950 26.456 1.00 92.38 864 VAL A CA 1
ATOM 6946 C C . VAL A 1 864 ? -34.851 -6.411 25.326 1.00 92.38 864 VAL A C 1
ATOM 6948 O O . VAL A 1 864 ? -35.246 -6.426 24.162 1.00 92.38 864 VAL A O 1
ATOM 6951 N N . MET A 1 865 ? -33.628 -6.011 25.668 1.00 90.50 865 MET A N 1
ATOM 6952 C CA . MET A 1 865 ? -32.553 -5.655 24.736 1.00 90.50 865 MET A CA 1
ATOM 6953 C C . MET A 1 865 ? -31.234 -6.260 25.238 1.00 90.50 865 MET A C 1
ATOM 6955 O O . MET A 1 865 ? -30.967 -6.248 26.436 1.00 90.50 865 MET A O 1
ATOM 6959 N N . LEU A 1 866 ? -30.392 -6.775 24.342 1.00 89.62 866 LEU A N 1
ATOM 6960 C CA . LEU A 1 866 ? -29.098 -7.381 24.685 1.00 89.62 866 LEU A CA 1
ATOM 6961 C C . LEU A 1 866 ? -27.944 -6.470 24.239 1.00 89.62 866 LEU A C 1
ATOM 6963 O O . LEU A 1 866 ? -27.913 -6.070 23.078 1.00 89.62 866 LEU A O 1
ATOM 6967 N N . THR A 1 867 ? -26.983 -6.151 25.107 1.00 87.31 867 THR A N 1
ATOM 6968 C CA . THR A 1 867 ? -25.768 -5.391 24.735 1.00 87.31 867 THR A CA 1
ATOM 6969 C C . THR A 1 867 ? -24.496 -6.179 25.040 1.00 87.31 867 THR A C 1
ATOM 6971 O O . THR A 1 867 ? -24.509 -7.105 25.851 1.00 87.31 867 THR A O 1
ATOM 6974 N N . ILE A 1 868 ? -23.390 -5.822 24.381 1.00 82.75 868 ILE A N 1
ATOM 6975 C CA . ILE A 1 868 ? -22.069 -6.438 24.563 1.00 82.75 868 ILE A CA 1
ATOM 6976 C C . ILE A 1 868 ? -21.049 -5.338 24.866 1.00 82.75 868 ILE A C 1
ATOM 6978 O O . ILE A 1 868 ? -20.767 -4.496 24.011 1.00 82.75 868 ILE A O 1
ATOM 6982 N N . LYS A 1 869 ? -20.463 -5.408 26.065 1.00 71.88 869 LYS A N 1
ATOM 6983 C CA . LYS A 1 869 ? -19.613 -4.366 26.666 1.00 71.88 869 LYS A CA 1
ATOM 6984 C C . LYS A 1 869 ? -18.316 -4.077 25.908 1.00 71.88 869 LYS A C 1
ATOM 6986 O O . LYS A 1 869 ? -17.727 -3.004 26.027 1.00 71.88 869 LYS A O 1
ATOM 6991 N N . HIS A 1 870 ? -17.851 -5.060 25.142 1.00 66.44 870 HIS A N 1
ATOM 6992 C CA . HIS A 1 870 ? -16.601 -5.018 24.385 1.00 66.44 870 HIS A CA 1
ATOM 6993 C C . HIS A 1 870 ? -16.814 -4.958 22.861 1.00 66.44 870 HIS A C 1
ATOM 6995 O O . HIS A 1 870 ? -15.961 -5.423 22.116 1.00 66.44 870 HIS A O 1
ATOM 7001 N N . GLU A 1 871 ? -17.913 -4.323 22.423 1.00 74.81 871 GLU A N 1
ATOM 7002 C CA . GLU A 1 871 ? -18.282 -4.021 21.025 1.00 74.81 871 GLU A CA 1
ATOM 7003 C C . GLU A 1 871 ? -19.026 -5.145 20.270 1.00 74.81 871 GLU A C 1
ATOM 7005 O O . GLU A 1 871 ? -18.475 -6.178 19.891 1.00 74.81 871 GLU A O 1
ATOM 7010 N N . MET A 1 872 ? -20.319 -4.905 20.007 1.00 81.75 872 MET A N 1
ATOM 7011 C CA . MET A 1 872 ? -21.247 -5.860 19.376 1.00 81.75 872 MET A CA 1
ATOM 7012 C C . MET A 1 872 ? -20.801 -6.319 17.976 1.00 81.75 872 MET A C 1
ATOM 7014 O O . MET A 1 872 ? -20.922 -7.498 17.644 1.00 81.75 872 MET A O 1
ATOM 7018 N N . GLY A 1 873 ? -20.257 -5.413 17.155 1.00 81.25 873 GLY A N 1
ATOM 7019 C CA . GLY A 1 873 ? -19.852 -5.751 15.787 1.00 81.25 873 GLY A CA 1
ATOM 7020 C C . GLY A 1 873 ? -18.686 -6.740 15.723 1.00 81.25 873 GLY A C 1
ATOM 7021 O O . GLY A 1 873 ? -18.686 -7.648 14.891 1.00 81.25 873 GLY A O 1
ATOM 7022 N N . ALA A 1 874 ? -17.739 -6.643 16.662 1.00 80.81 874 ALA A N 1
ATOM 7023 C CA . ALA A 1 874 ? -16.664 -7.621 16.798 1.00 80.81 874 ALA A CA 1
ATOM 7024 C C . ALA A 1 874 ? -17.216 -9.004 17.190 1.00 80.81 874 ALA A C 1
ATOM 7026 O O . ALA A 1 874 ? -16.818 -10.012 16.608 1.00 80.81 874 ALA A O 1
ATOM 7027 N N . ALA A 1 875 ? -18.197 -9.059 18.102 1.00 81.62 875 ALA A N 1
ATOM 7028 C CA . ALA A 1 875 ? -18.871 -10.305 18.478 1.00 81.62 875 ALA A CA 1
ATOM 7029 C C . ALA A 1 875 ? -19.543 -10.988 17.272 1.00 81.62 875 ALA A C 1
ATOM 7031 O O . ALA A 1 875 ? -19.344 -12.183 17.040 1.00 81.62 875 ALA A O 1
ATOM 7032 N N . ARG A 1 876 ? -20.287 -10.219 16.461 1.00 83.75 876 ARG A N 1
ATOM 7033 C CA . ARG A 1 876 ? -20.915 -10.722 15.229 1.00 83.75 876 ARG A CA 1
ATOM 7034 C C . ARG A 1 876 ? -19.884 -11.208 14.210 1.00 83.75 876 ARG A C 1
ATOM 7036 O O . ARG A 1 876 ? -20.091 -12.259 13.604 1.00 83.75 876 ARG A O 1
ATOM 7043 N N . HIS A 1 877 ? -18.761 -10.508 14.049 1.00 81.81 877 HIS A N 1
ATOM 7044 C CA . HIS A 1 877 ? -17.680 -10.944 13.161 1.00 81.81 877 HIS A CA 1
ATOM 7045 C C . HIS A 1 877 ? -17.079 -12.296 13.590 1.00 81.81 877 HIS A C 1
ATOM 7047 O O . HIS A 1 877 ? -17.051 -13.222 12.779 1.00 81.81 877 HIS A O 1
ATOM 7053 N N . LEU A 1 878 ? -16.697 -12.449 14.865 1.00 79.12 878 LEU A N 1
ATOM 7054 C CA . LEU A 1 878 ? -16.114 -13.686 15.418 1.00 79.12 878 LEU A CA 1
ATOM 7055 C C . LEU A 1 878 ? -17.054 -14.902 15.307 1.00 79.12 878 LEU A C 1
ATOM 7057 O O . LEU A 1 878 ? -16.610 -16.033 15.087 1.00 79.12 878 LEU A O 1
ATOM 7061 N N . LEU A 1 879 ? -18.367 -14.676 15.431 1.00 78.00 879 LEU A N 1
ATOM 7062 C CA . LEU A 1 879 ? -19.377 -15.713 15.210 1.00 78.00 879 LEU A CA 1
ATOM 7063 C C . LEU A 1 879 ? -19.482 -16.115 13.731 1.00 78.00 879 LEU A C 1
ATOM 7065 O O . LEU A 1 879 ? -19.659 -17.303 13.450 1.00 78.00 879 LEU A O 1
ATOM 7069 N N . ARG A 1 880 ? -19.361 -15.170 12.786 1.00 79.12 880 ARG A N 1
ATOM 7070 C CA . ARG A 1 880 ? -19.394 -15.455 11.337 1.00 79.12 880 ARG A CA 1
ATOM 7071 C C . ARG A 1 880 ? -18.138 -16.184 10.855 1.00 79.12 880 ARG A C 1
ATOM 7073 O O . ARG A 1 880 ? -18.269 -17.119 10.072 1.00 79.12 880 ARG A O 1
ATOM 7080 N N . THR A 1 881 ? -16.948 -15.802 11.327 1.00 72.44 881 THR A N 1
ATOM 7081 C CA . THR A 1 881 ? -15.676 -16.450 10.937 1.00 72.44 881 THR A CA 1
ATOM 7082 C C . THR A 1 881 ? -15.518 -17.861 11.504 1.00 72.44 881 THR A C 1
ATOM 7084 O O . THR A 1 881 ? -14.717 -18.641 10.996 1.00 72.44 881 THR A O 1
ATOM 7087 N N . GLY A 1 882 ? -16.287 -18.217 12.539 1.00 68.25 882 GLY A N 1
ATOM 7088 C CA . GLY A 1 882 ? -16.219 -19.534 13.177 1.00 68.25 882 GLY A CA 1
ATOM 7089 C C . GLY A 1 882 ? -15.052 -19.697 14.152 1.00 68.25 882 GLY A C 1
ATOM 7090 O O . GLY A 1 882 ? -14.865 -20.795 14.678 1.00 68.25 882 GLY A O 1
ATOM 7091 N N . GLU A 1 883 ? -14.316 -18.617 14.439 1.00 64.81 883 GLU A N 1
ATOM 7092 C CA . GLU A 1 883 ? -13.361 -18.554 15.555 1.00 64.81 883 GLU A CA 1
ATOM 7093 C C . GLU A 1 883 ? -14.068 -18.801 16.895 1.00 64.81 883 GLU A C 1
ATOM 7095 O O . GLU A 1 883 ? -13.520 -19.458 17.780 1.00 64.81 883 GLU A O 1
ATOM 7100 N N . ILE A 1 884 ? -15.327 -18.356 17.004 1.00 62.53 884 ILE A N 1
ATOM 7101 C CA . ILE A 1 884 ? -16.256 -18.771 18.053 1.00 62.53 884 ILE A CA 1
ATOM 7102 C C . ILE A 1 884 ? -17.311 -19.713 17.456 1.00 62.53 884 ILE A C 1
ATOM 7104 O O . ILE A 1 884 ? -18.038 -19.364 16.518 1.00 62.53 884 ILE A O 1
ATOM 7108 N N . LYS A 1 885 ? -17.400 -20.925 18.017 1.00 58.75 885 LYS A N 1
ATOM 7109 C CA . LYS A 1 885 ? -18.372 -21.949 17.601 1.00 58.75 885 LYS A CA 1
ATOM 7110 C C . LYS A 1 885 ? -19.733 -21.754 18.263 1.00 58.75 885 LYS A C 1
ATOM 7112 O O . LYS A 1 885 ? -20.726 -21.642 17.548 1.00 58.75 885 LYS A O 1
ATOM 7117 N N . ASP A 1 886 ? -19.739 -21.623 19.588 1.00 60.69 886 ASP A N 1
ATOM 7118 C CA . ASP A 1 886 ? -20.941 -21.621 20.426 1.00 60.69 886 ASP A CA 1
ATOM 7119 C C . ASP A 1 886 ? -21.110 -20.316 21.216 1.00 60.69 886 ASP A C 1
ATOM 7121 O O . ASP A 1 886 ? -20.129 -19.682 21.620 1.00 60.69 886 ASP A O 1
ATOM 7125 N N . LEU A 1 887 ? -22.366 -19.942 21.504 1.00 56.84 887 LEU A N 1
ATOM 7126 C CA . LEU A 1 887 ? -22.690 -18.751 22.305 1.00 56.84 887 LEU A CA 1
ATOM 7127 C C . LEU A 1 887 ? -22.096 -18.795 23.723 1.00 56.84 887 LEU A C 1
ATOM 7129 O O . LEU A 1 887 ? -21.915 -17.749 24.337 1.00 56.84 887 LEU A O 1
ATOM 7133 N N . GLU A 1 888 ? -21.750 -19.974 24.240 1.00 56.19 888 GLU A N 1
ATOM 7134 C CA . GLU A 1 888 ? -21.156 -20.134 25.573 1.00 56.19 888 GLU A CA 1
ATOM 7135 C C . GLU A 1 888 ? -19.764 -19.490 25.696 1.00 56.19 888 GLU A C 1
ATOM 7137 O O . GLU A 1 888 ? -19.328 -19.143 26.793 1.00 56.19 888 GLU A O 1
ATOM 7142 N N . HIS A 1 889 ? -19.088 -19.229 24.574 1.00 58.06 889 HIS A N 1
ATOM 7143 C CA . HIS A 1 889 ? -17.839 -18.466 24.553 1.00 58.06 889 HIS A CA 1
ATOM 7144 C C . HIS A 1 889 ? -18.050 -16.939 24.516 1.00 58.06 889 HIS A C 1
ATOM 7146 O O . HIS A 1 889 ? -17.088 -16.192 24.697 1.00 58.06 889 HIS A O 1
ATOM 7152 N N . LEU A 1 890 ? -19.285 -16.441 24.354 1.00 57.34 890 LEU A N 1
ATOM 7153 C CA . LEU A 1 890 ? -19.583 -15.001 24.429 1.00 57.34 890 LEU A CA 1
ATOM 7154 C C . LEU A 1 890 ? -19.433 -14.435 25.852 1.00 57.34 890 LEU A C 1
ATOM 7156 O O . LEU A 1 890 ? -19.402 -13.218 26.011 1.00 57.34 890 LEU A O 1
ATOM 7160 N N . VAL A 1 891 ? -19.264 -15.278 26.880 1.00 62.09 891 VAL A N 1
ATOM 7161 C CA . VAL A 1 891 ? -18.973 -14.863 28.269 1.00 62.09 891 VAL A CA 1
ATOM 7162 C C . VAL A 1 891 ? -17.801 -13.888 28.348 1.00 62.09 891 VAL A C 1
ATOM 7164 O O . VAL A 1 891 ? -17.864 -12.907 29.088 1.00 62.09 891 VAL A O 1
ATOM 7167 N N . PHE A 1 892 ? -16.755 -14.108 27.545 1.00 63.62 892 PHE A N 1
ATOM 7168 C CA . PHE A 1 892 ? -15.589 -13.221 27.486 1.00 63.62 892 PHE A CA 1
ATOM 7169 C C . PHE A 1 892 ? -15.929 -11.803 26.995 1.00 63.62 892 PHE A C 1
ATOM 7171 O O . PHE A 1 892 ? -15.194 -10.865 27.293 1.00 63.62 892 PHE A O 1
ATOM 7178 N N . LEU A 1 893 ? -17.049 -11.633 26.286 1.00 69.75 893 LEU A N 1
ATOM 7179 C CA . LEU A 1 893 ? -17.530 -10.353 25.762 1.00 69.75 893 LEU A CA 1
ATOM 7180 C C . LEU A 1 893 ? -18.512 -9.641 26.719 1.00 69.75 893 LEU A C 1
ATOM 7182 O O . LEU A 1 893 ? -18.914 -8.512 26.445 1.00 69.75 893 LEU A O 1
ATOM 7186 N N . GLN A 1 894 ? -18.851 -10.266 27.855 1.00 83.06 894 GLN A N 1
ATOM 7187 C CA . GLN A 1 894 ? -19.706 -9.722 28.923 1.00 83.06 894 GLN A CA 1
ATOM 7188 C C . GLN A 1 894 ? -21.092 -9.239 28.432 1.00 83.06 894 GLN A C 1
ATOM 7190 O O . GLN A 1 894 ? -21.374 -8.037 28.465 1.00 83.06 894 GLN A O 1
ATOM 7195 N N . PRO A 1 895 ? -21.977 -10.152 27.979 1.00 86.31 895 PRO A N 1
ATOM 7196 C CA . PRO A 1 895 ? -23.331 -9.800 27.554 1.00 86.31 895 PRO A CA 1
ATOM 7197 C C . PRO A 1 895 ? -24.184 -9.274 28.719 1.00 86.31 895 PRO A C 1
ATOM 7199 O O . PRO A 1 895 ? -24.273 -9.913 29.773 1.00 86.31 895 PRO A O 1
ATOM 7202 N N . CYS A 1 896 ? -24.851 -8.138 28.505 1.00 88.81 896 CYS A N 1
ATOM 7203 C CA . CYS A 1 896 ? -25.775 -7.519 29.454 1.00 88.81 896 CYS A CA 1
ATOM 7204 C C . CYS A 1 896 ? -27.212 -7.538 28.917 1.00 88.81 896 CYS A C 1
ATOM 7206 O O . CYS A 1 896 ? -27.476 -7.042 27.818 1.00 88.81 896 CYS A O 1
ATOM 7208 N N . LEU A 1 897 ? -28.143 -8.109 29.687 1.00 91.25 897 LEU A N 1
ATOM 7209 C CA . LEU A 1 897 ? -29.564 -8.159 29.337 1.00 91.25 897 LEU A CA 1
ATOM 7210 C C . LEU A 1 897 ? -30.324 -7.013 30.020 1.00 91.25 897 LEU A C 1
ATOM 7212 O O . LEU A 1 897 ? -30.461 -6.974 31.243 1.00 91.25 897 LEU A O 1
ATOM 7216 N N . HIS A 1 898 ? -30.862 -6.100 29.220 1.00 89.69 898 HIS A N 1
ATOM 7217 C CA . HIS A 1 898 ? -31.715 -5.003 29.668 1.00 89.69 898 HIS A CA 1
ATOM 7218 C C . HIS A 1 898 ? -33.173 -5.455 29.616 1.00 89.69 898 HIS A C 1
ATOM 7220 O O . HIS A 1 898 ? -33.663 -5.824 28.552 1.00 89.69 898 HIS A O 1
ATOM 7226 N N . VAL A 1 899 ? -33.872 -5.422 30.747 1.00 91.38 899 VAL A N 1
ATOM 7227 C CA . VAL A 1 899 ? -35.260 -5.878 30.898 1.00 91.38 899 VAL A CA 1
ATOM 7228 C C . VAL A 1 899 ? -36.185 -4.676 31.063 1.00 91.38 899 VAL A C 1
ATOM 7230 O O . VAL A 1 899 ? -35.989 -3.863 31.971 1.00 91.38 899 VAL A O 1
ATOM 7233 N N . ASN A 1 900 ? -37.209 -4.571 30.213 1.00 90.94 900 ASN A N 1
ATOM 7234 C CA . ASN A 1 900 ? -38.223 -3.526 30.315 1.00 90.94 900 ASN A CA 1
ATOM 7235 C C . ASN A 1 900 ? -39.329 -3.941 31.300 1.00 90.94 900 ASN A C 1
ATOM 7237 O O . ASN A 1 900 ? -40.277 -4.647 30.956 1.00 90.94 900 ASN A O 1
ATOM 7241 N N . LEU A 1 901 ? -39.228 -3.459 32.536 1.00 89.31 901 LEU A N 1
ATOM 7242 C CA . LEU A 1 901 ? -40.169 -3.729 33.629 1.00 89.31 901 LEU A CA 1
ATOM 7243 C C . LEU A 1 901 ? -41.557 -3.103 33.394 1.00 89.31 901 LEU A C 1
ATOM 7245 O O . LEU A 1 901 ? -42.536 -3.490 34.037 1.00 89.31 901 LEU A O 1
ATOM 7249 N N . SER A 1 902 ? -41.667 -2.140 32.476 1.00 87.44 902 SER A N 1
ATOM 7250 C CA . SER A 1 902 ? -42.945 -1.543 32.078 1.00 87.44 902 SER A CA 1
ATOM 7251 C C . SER A 1 902 ? -43.705 -2.405 31.061 1.00 87.44 902 SER A C 1
ATOM 7253 O O . SER A 1 902 ? -44.934 -2.298 30.989 1.00 87.44 902 SER A O 1
ATOM 7255 N N . HIS A 1 903 ? -43.019 -3.290 30.330 1.00 92.31 903 HIS A N 1
ATOM 7256 C CA . HIS A 1 903 ? -43.591 -4.068 29.232 1.00 92.31 903 HIS A CA 1
ATOM 7257 C C . HIS A 1 903 ? -44.612 -5.127 29.716 1.00 92.31 903 HIS A C 1
ATOM 7259 O O . HIS A 1 903 ? -44.323 -5.859 30.672 1.00 92.31 903 HIS A O 1
ATOM 7265 N N . PRO A 1 904 ? -45.786 -5.286 29.059 1.00 91.62 904 PRO A N 1
ATOM 7266 C CA . PRO A 1 904 ? -46.827 -6.229 29.486 1.00 91.62 904 PRO A CA 1
ATOM 7267 C C . PRO A 1 904 ? -46.327 -7.668 29.647 1.00 91.62 904 PRO A C 1
ATOM 7269 O O . PRO A 1 904 ? -46.611 -8.302 30.657 1.00 91.62 904 PRO A O 1
ATOM 7272 N N . LEU A 1 905 ? -45.499 -8.153 28.714 1.00 91.94 905 LEU A N 1
ATOM 7273 C CA . LEU A 1 905 ? -44.951 -9.514 28.760 1.00 91.94 905 LEU A CA 1
ATOM 7274 C C . LEU A 1 905 ? -44.060 -9.768 29.990 1.00 91.94 905 LEU A C 1
ATOM 7276 O O . LEU A 1 905 ? -44.088 -10.861 30.545 1.00 91.94 905 LEU A O 1
ATOM 7280 N N . ILE A 1 906 ? -43.305 -8.762 30.451 1.00 93.44 906 ILE A N 1
ATOM 7281 C CA . ILE A 1 906 ? -42.437 -8.876 31.636 1.00 93.44 906 ILE A CA 1
ATOM 7282 C C . ILE A 1 906 ? -43.271 -8.843 32.925 1.00 93.44 906 ILE A C 1
ATOM 7284 O O . ILE A 1 906 ? -43.001 -9.601 33.858 1.00 93.44 906 ILE A O 1
ATOM 7288 N N . LYS A 1 907 ? -44.342 -8.040 32.958 1.00 90.06 907 LYS A N 1
ATOM 7289 C CA . LYS A 1 907 ? -45.335 -8.061 34.046 1.00 90.06 907 LYS A CA 1
ATOM 7290 C C . LYS A 1 907 ? -46.033 -9.423 34.135 1.00 90.06 907 LYS A C 1
ATOM 7292 O O . LYS A 1 907 ? -46.094 -10.001 35.218 1.00 90.06 907 LYS A O 1
ATOM 7297 N N . SER A 1 908 ? -46.479 -9.973 33.003 1.00 90.06 908 SER A N 1
ATOM 7298 C CA . SER A 1 908 ? -47.069 -11.315 32.928 1.00 90.06 908 SER A CA 1
ATOM 7299 C C . SER A 1 908 ? -46.085 -12.407 33.352 1.00 90.06 908 SER A C 1
ATOM 7301 O O . SER A 1 908 ? -46.470 -13.298 34.104 1.00 90.06 908 SER A O 1
ATOM 7303 N N . LEU A 1 909 ? -44.815 -12.318 32.941 1.00 92.38 909 LEU A N 1
ATOM 7304 C CA . LEU A 1 909 ? -43.751 -13.240 33.350 1.00 92.38 909 LEU A CA 1
ATOM 7305 C C . LEU A 1 909 ? -43.542 -13.241 34.875 1.00 92.38 909 LEU A C 1
ATOM 7307 O O . LEU A 1 909 ? -43.406 -14.311 35.464 1.00 92.38 909 LEU A O 1
ATOM 7311 N N . TYR A 1 910 ? -43.567 -12.073 35.527 1.00 90.81 910 TYR A N 1
ATOM 7312 C CA . TYR A 1 910 ? -43.435 -11.977 36.987 1.00 90.81 910 TYR A CA 1
ATOM 7313 C C . TYR A 1 910 ? -44.587 -12.663 37.737 1.00 90.81 910 TYR A C 1
ATOM 7315 O O . TYR A 1 910 ? -44.353 -13.352 38.731 1.00 90.81 910 TYR A O 1
ATOM 7323 N N . THR A 1 911 ? -45.824 -12.534 37.249 1.00 89.38 911 THR A N 1
ATOM 7324 C CA . THR A 1 911 ? -46.965 -13.290 37.791 1.00 89.38 911 THR A CA 1
ATOM 7325 C C . THR A 1 911 ? -46.821 -14.787 37.502 1.00 89.38 911 THR A C 1
ATOM 7327 O O . THR A 1 911 ? -46.947 -15.604 38.415 1.00 89.38 911 THR A O 1
ATOM 7330 N N . MET A 1 912 ? -46.490 -15.147 36.258 1.00 89.12 912 MET A N 1
ATOM 7331 C CA . MET A 1 912 ? -46.390 -16.535 35.799 1.00 89.12 912 MET A CA 1
ATOM 7332 C C . MET A 1 912 ? -45.300 -17.319 36.537 1.00 89.12 912 MET A C 1
ATOM 7334 O O . MET A 1 912 ? -45.537 -18.465 36.898 1.00 89.12 912 MET A O 1
ATOM 7338 N N . LYS A 1 913 ? -44.169 -16.686 36.881 1.00 89.69 913 LYS A N 1
ATOM 7339 C CA . LYS A 1 913 ? -43.111 -17.248 37.745 1.00 89.69 913 LYS A CA 1
ATOM 7340 C C . LYS A 1 913 ? -43.664 -17.882 39.032 1.00 89.69 913 LYS A C 1
ATOM 7342 O O . LYS A 1 913 ? -43.086 -18.845 39.528 1.00 89.69 913 LYS A O 1
ATOM 7347 N N . ARG A 1 914 ? -44.756 -17.340 39.588 1.00 88.56 914 ARG A N 1
ATOM 7348 C CA . ARG A 1 914 ? -45.379 -17.819 40.835 1.00 88.56 914 ARG A CA 1
ATOM 7349 C C . ARG A 1 914 ? -46.517 -18.820 40.609 1.00 88.56 914 ARG A C 1
ATOM 7351 O O . ARG A 1 914 ? -46.750 -19.640 41.489 1.00 88.56 914 ARG A O 1
ATOM 7358 N N . THR A 1 915 ? -47.221 -18.760 39.477 1.00 89.69 915 THR A N 1
ATOM 7359 C CA . THR A 1 915 ? -48.381 -19.631 39.191 1.00 89.69 915 THR A CA 1
ATOM 7360 C C . THR A 1 915 ? -48.032 -20.865 38.358 1.00 89.69 915 THR A C 1
ATOM 7362 O O . THR A 1 915 ? -48.604 -21.926 38.579 1.00 89.69 915 THR A O 1
ATOM 7365 N N . ASP A 1 916 ? -47.102 -20.737 37.411 1.00 89.38 916 ASP A N 1
ATOM 7366 C CA . ASP A 1 916 ? -46.594 -21.816 36.557 1.00 89.38 916 ASP A CA 1
ATOM 7367 C C . ASP A 1 916 ? -45.104 -21.576 36.225 1.00 89.38 916 ASP A C 1
ATOM 7369 O O . ASP A 1 916 ? -44.766 -20.985 35.191 1.00 89.38 916 ASP A O 1
ATOM 7373 N N . PRO A 1 917 ? -44.187 -22.038 37.099 1.00 89.06 917 PRO A N 1
ATOM 7374 C CA . PRO A 1 917 ? -42.753 -21.846 36.907 1.00 89.06 917 PRO A CA 1
ATOM 7375 C C . PRO A 1 917 ? -42.215 -22.464 35.608 1.00 89.06 917 PRO A C 1
ATOM 7377 O O . PRO A 1 917 ? -41.315 -21.895 34.997 1.00 89.06 917 PRO A O 1
ATOM 7380 N N . LYS A 1 918 ? -42.772 -23.596 35.149 1.00 88.69 918 LYS A N 1
ATOM 7381 C CA . LYS A 1 918 ? -42.258 -24.320 33.971 1.00 88.69 918 LYS A CA 1
ATOM 7382 C C . LYS A 1 918 ? -42.543 -23.561 32.679 1.00 88.69 918 LYS A C 1
ATOM 7384 O O . LYS A 1 918 ? -41.654 -23.423 31.837 1.00 88.69 918 LYS A O 1
ATOM 7389 N N . THR A 1 919 ? -43.758 -23.036 32.536 1.00 89.75 919 THR A N 1
ATOM 7390 C CA . THR A 1 919 ? -44.101 -22.191 31.384 1.00 89.75 919 THR A CA 1
ATOM 7391 C C . THR A 1 919 ? -43.362 -20.849 31.459 1.00 89.75 919 THR A C 1
ATOM 7393 O O . THR A 1 919 ? -42.899 -20.354 30.431 1.00 89.75 919 THR A O 1
ATOM 7396 N N . ALA A 1 920 ? -43.140 -20.299 32.662 1.00 91.75 920 ALA A N 1
ATOM 7397 C CA . ALA A 1 920 ? -42.337 -19.088 32.850 1.00 91.75 920 ALA A CA 1
ATOM 7398 C C . ALA A 1 920 ? -40.862 -19.262 32.421 1.00 91.75 920 ALA A C 1
ATOM 7400 O O . ALA A 1 920 ? -40.315 -18.372 31.769 1.00 91.75 920 ALA A O 1
ATOM 7401 N N . GLU A 1 921 ? -40.226 -20.400 32.729 1.00 92.81 921 GLU A N 1
ATOM 7402 C CA . GLU A 1 921 ? -38.855 -20.732 32.297 1.00 92.81 921 GLU A CA 1
ATOM 7403 C C . GLU A 1 921 ? -38.724 -20.825 30.766 1.00 92.81 921 GLU A C 1
ATOM 7405 O O . GLU A 1 921 ? -37.770 -20.298 30.178 1.00 92.81 921 GLU A O 1
ATOM 7410 N N . LEU A 1 922 ? -39.701 -21.446 30.097 1.00 91.19 922 LEU A N 1
ATOM 7411 C CA . LEU A 1 922 ? -39.752 -21.487 28.633 1.00 91.19 922 LEU A CA 1
ATOM 7412 C C . LEU A 1 922 ? -40.015 -20.100 28.032 1.00 91.19 922 LEU A C 1
ATOM 7414 O O . LEU A 1 922 ? -39.394 -19.747 27.028 1.00 91.19 922 LEU A O 1
ATOM 7418 N N . LEU A 1 923 ? -40.872 -19.293 28.663 1.00 93.81 923 LEU A N 1
ATOM 7419 C CA . LEU A 1 923 ? -41.175 -17.936 28.217 1.00 93.81 923 LEU A CA 1
ATOM 7420 C C . LEU A 1 923 ? -39.948 -17.016 28.303 1.00 93.81 923 LEU A C 1
ATOM 7422 O O . LEU A 1 923 ? -39.634 -16.354 27.315 1.00 93.81 923 LEU A O 1
ATOM 7426 N N . ILE A 1 924 ? -39.208 -16.993 29.421 1.00 94.25 924 ILE A N 1
ATOM 7427 C CA . ILE A 1 924 ? -37.983 -16.175 29.513 1.00 94.25 924 ILE A CA 1
ATOM 7428 C C . ILE A 1 924 ? -36.884 -16.675 28.566 1.00 94.25 924 ILE A C 1
ATOM 7430 O O . ILE A 1 924 ? -36.178 -15.860 27.972 1.00 94.25 924 ILE A O 1
ATOM 7434 N N . SER A 1 925 ? -36.788 -17.991 28.350 1.00 92.00 925 SER A N 1
ATOM 7435 C CA . SER A 1 925 ? -35.875 -18.564 27.352 1.00 92.00 925 SER A CA 1
ATOM 7436 C C . SER A 1 925 ? -36.208 -18.073 25.941 1.00 92.00 925 SER A C 1
ATOM 7438 O O . SER A 1 925 ? -35.308 -17.649 25.221 1.00 92.00 925 SER A O 1
ATOM 7440 N N . GLN A 1 926 ? -37.492 -18.046 25.568 1.00 93.81 926 GLN A N 1
ATOM 7441 C CA . GLN A 1 926 ? -37.930 -17.536 24.267 1.00 93.81 926 GLN A CA 1
ATOM 7442 C C . GLN A 1 926 ? -37.745 -16.015 24.137 1.00 93.81 926 GLN A C 1
ATOM 7444 O O . GLN A 1 926 ? -37.351 -15.533 23.080 1.00 93.81 926 GLN A O 1
ATOM 7449 N N . ILE A 1 927 ? -37.983 -15.248 25.206 1.00 94.00 927 ILE A N 1
ATOM 7450 C CA . ILE A 1 927 ? -37.725 -13.797 25.242 1.00 94.00 927 ILE A CA 1
ATOM 7451 C C . ILE A 1 927 ? -36.230 -13.505 25.018 1.00 94.00 927 ILE A C 1
ATOM 7453 O O . ILE A 1 927 ? -35.890 -12.590 24.269 1.00 94.00 927 ILE A O 1
ATOM 7457 N N . TYR A 1 928 ? -35.338 -14.303 25.613 1.00 91.81 928 TYR A N 1
ATOM 7458 C CA . TYR A 1 928 ? -33.895 -14.208 25.385 1.00 91.81 928 TYR A CA 1
ATOM 7459 C C . TYR A 1 928 ? -33.493 -14.649 23.967 1.00 91.81 928 TYR A C 1
ATOM 7461 O O . TYR A 1 928 ? -32.730 -13.945 23.307 1.00 91.81 928 TYR A O 1
ATOM 7469 N N . ASP A 1 929 ? -34.045 -15.756 23.460 1.00 90.12 929 ASP A N 1
ATOM 7470 C CA . ASP A 1 929 ? -33.817 -16.208 22.081 1.00 90.12 929 ASP A CA 1
ATOM 7471 C C . ASP A 1 929 ? -34.250 -15.133 21.059 1.00 90.12 929 ASP A C 1
ATOM 7473 O O . ASP A 1 929 ? -33.534 -14.876 20.091 1.00 90.12 929 ASP A O 1
ATOM 7477 N N . ASN A 1 930 ? -35.360 -14.426 21.304 1.00 90.31 930 ASN A N 1
ATOM 7478 C CA . ASN A 1 930 ? -35.791 -13.293 20.478 1.00 90.31 930 ASN A CA 1
ATOM 7479 C C . ASN A 1 930 ? -34.771 -12.135 20.509 1.00 90.31 930 ASN A C 1
ATOM 7481 O O . ASN A 1 930 ? -34.485 -11.547 19.467 1.00 90.31 930 ASN A O 1
ATOM 7485 N N . ALA A 1 931 ? -34.170 -11.843 21.669 1.00 89.81 931 ALA A N 1
ATOM 7486 C CA . ALA A 1 931 ? -33.112 -10.834 21.796 1.00 89.81 931 ALA A CA 1
ATOM 7487 C C . ALA A 1 931 ? -31.826 -11.218 21.035 1.00 89.81 931 ALA A C 1
ATOM 7489 O O . ALA A 1 931 ? -31.115 -10.350 20.518 1.00 89.81 931 ALA A O 1
ATOM 7490 N N . LEU A 1 932 ? -31.523 -12.518 20.932 1.00 86.69 932 LEU A N 1
ATOM 7491 C CA . LEU A 1 932 ? -30.421 -13.031 20.110 1.00 86.69 932 LEU A CA 1
ATOM 7492 C C . LEU A 1 932 ? -30.682 -12.871 18.605 1.00 86.69 932 LEU A C 1
ATOM 7494 O O . LEU A 1 932 ? -29.735 -12.625 17.855 1.00 86.69 932 LEU A O 1
ATOM 7498 N N . ILE A 1 933 ? -31.943 -12.966 18.160 1.00 84.50 933 ILE A N 1
ATOM 7499 C CA . ILE A 1 933 ? -32.323 -12.635 16.776 1.00 84.50 933 ILE A CA 1
ATOM 7500 C C . ILE A 1 933 ? -32.097 -11.140 16.524 1.00 84.50 933 ILE A C 1
ATOM 7502 O O . ILE A 1 933 ? -31.363 -10.786 15.605 1.00 84.50 933 ILE A O 1
ATOM 7506 N N . THR A 1 934 ? -32.679 -10.257 17.346 1.00 83.94 934 THR A N 1
ATOM 7507 C CA . THR A 1 934 ? -32.618 -8.797 17.119 1.00 83.94 934 THR A CA 1
ATOM 7508 C C . THR A 1 934 ? -31.207 -8.219 17.240 1.00 83.94 934 THR A C 1
ATOM 7510 O O . THR A 1 934 ? -30.910 -7.203 16.624 1.00 83.94 934 THR A O 1
ATOM 7513 N N . SER A 1 935 ? -30.323 -8.859 18.011 1.00 82.69 935 SER A N 1
ATOM 7514 C CA . SER A 1 935 ? -28.899 -8.490 18.105 1.00 82.69 935 SER A CA 1
ATOM 7515 C C . SER A 1 935 ? -28.033 -9.047 16.968 1.00 82.69 935 SER A C 1
ATOM 7517 O O . SER A 1 935 ? -26.889 -8.613 16.810 1.00 82.69 935 SER A O 1
ATOM 7519 N N . GLY A 1 936 ? -28.545 -9.993 16.172 1.00 80.94 936 GLY A N 1
ATOM 7520 C CA . GLY A 1 936 ? -27.789 -10.680 15.121 1.00 80.94 936 GLY A CA 1
ATOM 7521 C C . GLY A 1 936 ? -26.751 -11.682 15.645 1.00 80.94 936 GLY A C 1
ATOM 7522 O O . GLY A 1 936 ? -25.762 -11.940 14.959 1.00 80.94 936 GLY A O 1
ATOM 7523 N N . LEU A 1 937 ? -26.948 -12.215 16.858 1.00 81.75 937 LEU A N 1
ATOM 7524 C CA . LEU A 1 937 ? -26.044 -13.170 17.520 1.00 81.75 937 LEU A CA 1
ATOM 7525 C C . LEU A 1 937 ? -26.517 -14.631 17.426 1.00 81.75 937 LEU A C 1
ATOM 7527 O O . LEU A 1 937 ? -25.741 -15.548 17.703 1.00 81.75 937 LEU A O 1
ATOM 7531 N N . LEU A 1 938 ? -27.777 -14.875 17.053 1.00 78.19 938 LEU A N 1
ATOM 7532 C CA . LEU A 1 938 ? -28.298 -16.231 16.895 1.00 78.19 938 LEU A CA 1
ATOM 7533 C C . LEU A 1 938 ? -27.760 -16.897 15.617 1.00 78.19 938 LEU A C 1
ATOM 7535 O O . LEU A 1 938 ? -27.920 -16.367 14.520 1.00 78.19 938 LEU A O 1
ATOM 7539 N N . LYS A 1 939 ? -27.169 -18.090 15.765 1.00 68.81 939 LYS A N 1
ATOM 7540 C CA . LYS A 1 939 ? -26.539 -18.844 14.667 1.00 68.81 939 LYS A CA 1
ATOM 7541 C C . LYS A 1 939 ? -27.324 -20.090 14.231 1.00 68.81 939 LYS A C 1
ATOM 7543 O O . LYS A 1 939 ? -27.328 -20.412 13.049 1.00 68.81 939 LYS A O 1
ATOM 7548 N N . ASP A 1 940 ? -28.008 -20.757 15.163 1.00 75.75 940 ASP A N 1
ATOM 7549 C CA . ASP A 1 940 ? -28.906 -21.892 14.903 1.00 75.75 940 ASP A CA 1
ATOM 7550 C C . ASP A 1 940 ? -30.292 -21.628 15.513 1.00 75.75 940 ASP A C 1
ATOM 7552 O O . ASP A 1 940 ? -30.416 -21.278 16.688 1.00 75.75 940 ASP A O 1
ATOM 7556 N N . THR A 1 941 ? -31.341 -21.800 14.709 1.00 81.00 941 THR A N 1
ATOM 7557 C CA . THR A 1 941 ? -32.747 -21.649 15.111 1.00 81.00 941 THR A CA 1
ATOM 7558 C C . THR A 1 941 ? -33.404 -22.976 15.496 1.00 81.00 941 THR A C 1
ATOM 7560 O O . THR A 1 941 ? -34.467 -22.962 16.121 1.00 81.00 941 THR A O 1
ATOM 7563 N N . SER A 1 942 ? -32.799 -24.127 15.179 1.00 81.00 942 SER A N 1
ATOM 7564 C CA . SER A 1 942 ? -33.433 -25.447 15.300 1.00 81.00 942 SER A CA 1
ATOM 7565 C C . SER A 1 942 ? -33.879 -25.761 16.736 1.00 81.00 942 SER A C 1
ATOM 7567 O O . SER A 1 942 ? -35.035 -26.125 16.980 1.00 81.00 942 SER A O 1
ATOM 7569 N N . GLY A 1 943 ? -32.999 -25.516 17.712 1.00 83.25 943 GLY A N 1
ATOM 7570 C CA . GLY A 1 943 ? -33.291 -25.690 19.133 1.00 83.25 943 GLY A CA 1
ATOM 7571 C C . GLY A 1 943 ? -34.308 -24.684 19.685 1.00 83.25 943 GLY A C 1
ATOM 7572 O O . GLY A 1 943 ? -35.033 -25.015 20.625 1.00 83.25 943 GLY A O 1
ATOM 7573 N N . MET A 1 944 ? -34.401 -23.481 19.106 1.00 89.31 944 MET A N 1
ATOM 7574 C CA . MET A 1 944 ? -35.420 -22.492 19.479 1.00 89.31 944 MET A CA 1
ATOM 7575 C C . MET A 1 944 ? -36.802 -22.929 18.993 1.00 89.31 944 MET A C 1
ATOM 7577 O O . MET A 1 944 ? -37.729 -22.949 19.793 1.00 89.31 944 MET A O 1
ATOM 7581 N N . VAL A 1 945 ? -36.949 -23.356 17.734 1.00 90.00 945 VAL A N 1
ATOM 7582 C CA . VAL A 1 945 ? -38.251 -23.788 17.182 1.00 90.00 945 VAL A CA 1
ATOM 7583 C C . VAL A 1 945 ? -38.866 -24.917 18.021 1.00 90.00 945 VAL A C 1
ATOM 7585 O O . VAL A 1 945 ? -40.062 -24.902 18.311 1.00 90.00 945 VAL A O 1
ATOM 7588 N N . GLN A 1 946 ? -38.050 -25.859 18.508 1.00 88.88 946 GLN A N 1
ATOM 7589 C CA . GLN A 1 946 ? -38.523 -26.905 19.423 1.00 88.88 946 GLN A CA 1
ATOM 7590 C C . GLN A 1 946 ? -39.000 -26.363 20.784 1.00 88.88 946 GLN A C 1
ATOM 7592 O O . GLN A 1 946 ? -39.970 -26.888 21.336 1.00 88.88 946 GLN A O 1
ATOM 7597 N N . ARG A 1 947 ? -38.341 -25.335 21.342 1.00 90.94 947 ARG A N 1
ATOM 7598 C CA . ARG A 1 947 ? -38.780 -24.661 22.581 1.00 90.94 947 ARG A CA 1
ATOM 7599 C C . ARG A 1 947 ? -40.057 -23.856 22.354 1.00 90.94 947 ARG A C 1
ATOM 7601 O O . ARG A 1 947 ? -40.991 -23.995 23.141 1.00 90.94 947 ARG A O 1
ATOM 7608 N N . LEU A 1 948 ? -40.126 -23.100 21.259 1.00 93.12 948 LEU A N 1
ATOM 7609 C CA . LEU A 1 948 ? -41.286 -22.303 20.869 1.00 93.12 948 LEU A CA 1
ATOM 7610 C C . LEU A 1 948 ? -42.532 -23.179 20.704 1.00 93.12 948 LEU A C 1
ATOM 7612 O O . LEU A 1 948 ? -43.566 -22.884 21.293 1.00 93.12 948 LEU A O 1
ATOM 7616 N N . ASN A 1 949 ? -42.423 -24.305 19.993 1.00 91.75 949 ASN A N 1
ATOM 7617 C CA . ASN A 1 949 ? -43.540 -25.237 19.820 1.00 91.75 949 ASN A CA 1
ATOM 7618 C C . ASN A 1 949 ? -44.031 -25.809 21.163 1.00 91.75 949 ASN A C 1
ATOM 7620 O O . ASN A 1 949 ? -45.239 -25.933 21.368 1.00 91.75 949 ASN A O 1
ATOM 7624 N N . LYS A 1 950 ? -43.125 -26.113 22.106 1.00 91.00 950 LYS A N 1
ATOM 7625 C CA . LYS A 1 950 ? -43.494 -26.552 23.467 1.00 91.00 950 LYS A CA 1
ATOM 7626 C C . LYS A 1 950 ? -44.208 -25.446 24.250 1.00 91.00 950 LYS A C 1
ATOM 7628 O O . LYS A 1 950 ? -45.256 -25.717 24.832 1.00 91.00 950 LYS A O 1
ATOM 7633 N N . LEU A 1 951 ? -43.683 -24.219 24.216 1.00 92.31 951 LEU A N 1
ATOM 7634 C CA . LEU A 1 951 ? -44.278 -23.045 24.861 1.00 92.31 951 LEU A CA 1
ATOM 7635 C C . LEU A 1 951 ? -45.688 -22.762 24.318 1.00 92.31 951 LEU A C 1
ATOM 7637 O O . LEU A 1 951 ? -46.634 -22.647 25.092 1.00 92.31 951 LEU A O 1
ATOM 7641 N N . LEU A 1 952 ? -45.852 -22.730 22.992 1.00 91.81 952 LEU A N 1
ATOM 7642 C CA . LEU A 1 952 ? -47.151 -22.536 22.341 1.00 91.81 952 LEU A CA 1
ATOM 7643 C C . LEU A 1 952 ? -48.135 -23.667 22.672 1.00 91.81 952 LEU A C 1
ATOM 7645 O O . LEU A 1 952 ? -49.302 -23.396 22.932 1.00 91.81 952 LEU A O 1
ATOM 7649 N N . THR A 1 953 ? -47.673 -24.921 22.733 1.00 90.88 953 THR A N 1
ATOM 7650 C CA . THR A 1 953 ? -48.524 -26.064 23.116 1.00 90.88 953 THR A CA 1
ATOM 7651 C C . THR A 1 953 ? -49.017 -25.947 24.561 1.00 90.88 953 THR A C 1
ATOM 7653 O O . THR A 1 953 ? -50.185 -26.221 24.830 1.00 90.88 953 THR A O 1
ATOM 7656 N N . GLN A 1 954 ? -48.166 -25.506 25.494 1.00 86.56 954 GLN A N 1
ATOM 7657 C CA . GLN A 1 954 ? -48.562 -25.287 26.891 1.00 86.56 954 GLN A CA 1
ATOM 7658 C C . GLN A 1 954 ? -49.547 -24.119 27.033 1.00 86.56 954 GLN A C 1
ATOM 7660 O O . GLN A 1 954 ? -50.567 -24.265 27.703 1.00 86.56 954 GLN A O 1
ATOM 7665 N N . LEU A 1 955 ? -49.293 -23.001 26.344 1.00 85.44 955 LEU A N 1
ATOM 7666 C CA . LEU A 1 955 ? -50.168 -21.821 26.353 1.00 85.44 955 LEU A CA 1
ATOM 7667 C C . LEU A 1 955 ? -51.507 -22.039 25.622 1.00 85.44 955 LEU A C 1
ATOM 7669 O O . LEU A 1 955 ? -52.483 -21.370 25.945 1.00 85.44 955 LEU A O 1
ATOM 7673 N N . ALA A 1 956 ? -51.574 -22.961 24.657 1.00 83.62 956 ALA A N 1
ATOM 7674 C CA . ALA A 1 956 ? -52.820 -23.354 23.991 1.00 83.62 956 ALA A CA 1
ATOM 7675 C C . ALA A 1 956 ? -53.581 -24.470 24.739 1.00 83.62 956 ALA A C 1
ATOM 7677 O O . ALA A 1 956 ? -54.796 -24.606 24.585 1.00 83.62 956 ALA A O 1
ATOM 7678 N N . GLY A 1 957 ? -52.879 -25.279 25.541 1.00 69.19 957 GLY A N 1
ATOM 7679 C CA . GLY A 1 957 ? -53.457 -26.379 26.319 1.00 69.19 957 GLY A CA 1
ATOM 7680 C C . GLY A 1 957 ? -54.215 -25.938 27.577 1.00 69.19 957 GLY A C 1
ATOM 7681 O O . GLY A 1 957 ? -55.050 -26.691 28.082 1.00 69.19 957 GLY A O 1
ATOM 7682 N N . SER A 1 958 ? -53.973 -24.722 28.071 1.00 57.75 958 SER A N 1
ATOM 7683 C CA . SER A 1 958 ? -54.623 -24.133 29.249 1.00 57.75 958 SER A CA 1
ATOM 7684 C C . SER A 1 958 ? -56.067 -23.684 28.967 1.00 57.75 958 SER A C 1
ATOM 7686 O O . SER A 1 958 ? -56.406 -22.499 28.940 1.00 57.75 958 SER A O 1
ATOM 7688 N N . LYS A 1 959 ? -56.968 -24.659 28.792 1.00 50.22 959 LYS A N 1
ATOM 7689 C CA . LYS A 1 959 ? -58.413 -24.412 28.684 1.00 50.22 959 LYS A CA 1
ATOM 7690 C C . LYS A 1 959 ? -59.005 -23.870 29.990 1.00 50.22 959 LYS A C 1
ATOM 7692 O O . LYS A 1 959 ? -59.223 -24.615 30.935 1.00 50.22 959 LYS A O 1
ATOM 7697 N N . SER A 1 960 ? -59.329 -22.580 29.957 1.00 49.19 960 SER A N 1
ATOM 7698 C CA . SER A 1 960 ? -60.528 -21.943 30.524 1.00 49.19 960 SER A CA 1
ATOM 7699 C C . SER A 1 960 ? -61.278 -22.715 31.629 1.00 49.19 960 SER A C 1
ATOM 7701 O O . SER A 1 960 ? -62.201 -23.483 31.355 1.00 49.19 960 SER A O 1
ATOM 7703 N N . THR A 1 961 ? -60.956 -22.423 32.891 1.00 42.59 961 THR A N 1
ATOM 7704 C CA . THR A 1 961 ? -61.839 -22.724 34.027 1.00 42.59 961 THR A CA 1
ATOM 7705 C C . THR A 1 961 ? -62.810 -21.557 34.217 1.00 42.59 961 THR A C 1
ATOM 7707 O O . THR A 1 961 ? -62.551 -20.645 35.003 1.00 42.59 961 THR A O 1
ATOM 7710 N N . ILE A 1 962 ? -63.926 -21.551 33.480 1.00 42.97 962 ILE A N 1
ATOM 7711 C CA . ILE A 1 962 ? -65.042 -20.641 33.781 1.00 42.97 962 ILE A CA 1
ATOM 7712 C C . ILE A 1 962 ? -65.709 -21.141 35.064 1.00 42.97 962 ILE A C 1
ATOM 7714 O O . ILE A 1 962 ? -66.518 -22.065 35.038 1.00 42.97 962 ILE A O 1
ATOM 7718 N N . LEU A 1 963 ? -65.357 -20.518 36.185 1.00 46.28 963 LEU A N 1
ATOM 7719 C CA . LEU A 1 963 ? -66.163 -20.534 37.401 1.00 46.28 963 LEU A CA 1
ATOM 7720 C C . LEU A 1 963 ? -67.113 -19.332 37.344 1.00 46.28 963 LEU A C 1
ATOM 7722 O O . LEU A 1 963 ? -66.773 -18.228 37.764 1.00 46.28 963 LEU A O 1
ATOM 7726 N N . THR A 1 964 ? -68.290 -19.550 36.759 1.00 36.97 964 THR A N 1
ATOM 7727 C CA . THR A 1 964 ? -69.488 -18.745 37.054 1.00 36.97 964 THR A CA 1
ATOM 7728 C C . THR A 1 964 ? -69.965 -19.032 38.489 1.00 36.97 964 THR A C 1
ATOM 7730 O O . THR A 1 964 ? -69.645 -20.106 39.001 1.00 36.97 964 THR A O 1
ATOM 7733 N N . PRO A 1 965 ? -70.631 -18.060 39.141 1.00 48.94 965 PRO A N 1
ATOM 7734 C CA . PRO A 1 965 ? -70.488 -17.795 40.579 1.00 48.94 965 PRO A CA 1
ATOM 7735 C C . PRO A 1 965 ? -71.140 -18.814 41.520 1.00 48.94 965 PRO A C 1
ATOM 7737 O O . PRO A 1 965 ? -72.193 -19.377 41.146 1.00 48.94 965 PRO A O 1
#

Foldseek 3Di:
DDDLPQAAEEEEEEEPDQDPLLLLLVLVVCQVDPDCPHRNKYKYKYAHAKEKEAEQAAACLQFFAVVLCVVVVHYYFYHPWGWGIFIGHNQKIKMKIKHWLVPDDLQVVQVLLQCLLVVVFVWRWDQDPVSFIATPDPRAGQKTWTKDDDPTMIIIMMIGRAPDDPVSRVNGRDNPQNVQKADPTDHHDDDPHHDHRCVRGVPRGNVVSVVSSVVSVCVSHNHYYYDYDHSVVCCVVPVSSVVSSVQRPDLLRRQQSHGWIWGHDPPDIWTAHRNDTDDDDDPDDDDDDDDDDDDDDDDDDDDDDDDDDDDDDDDDDDDDDDDDDDDDDDDDDDDDDDDDDDVLVVLCCLLPPQAPDLLCLLLLLVLVLLLQLLQQVVVVVVPQDADDDFAWEWEFALVQLKIKIWGLGQWDAPVRCCQLVVDAQDDPLQVVCVVCVPRSLLRDDDGSSSNSSLVNFAQKKKKWADGRPDAQQRIKIWIDRSDPDIDIDTDGPDGHGMMMMGRGDPDPSSCCSDLVVSLLSCLQWPLARPHFYAYNRHTNNDQHPCLVPPPVVADQVSQQVVVLSLCVVAPVVQNPWGFLDWDFDADPPPFGKRWIKGQTPDADDPVNVVVCPVPLQAQEFEAESRTTLEGSPCLQEPSLNSSMHIYMYGNPQDADSNSHDRDPDPNSVVNHVVVHCRVLVVLLVCCVVPVPSSVSVCNRRVVSLLCQLQPDPDLVSNQSSQSSDWFDKPVDDPPDIDGPVVLVVVFDPPDQAAEEEEDLDPVLCVQFPLNVVVVVVVGMYTYDNDLSVLSSLVSNQAHPNGGYDYSLQVVVVVLVVDPPPDPDPDDADDPVLVCVLFVVLCVLCDCLLAVAEEEDADPHPAQKAKHFNQDLSVLLVCCVVCVPPDSSVCSVRRMYMYGHRNHPLSVVLSVCCVVPVVLSSLSSVLSSVVNCVSSNNDDDCPVVVVSVVVSVCVVVVPDDPPDDD

Organism: NCBI:txid53326

Secondary structure (DSSP, 8-state):
-----TT-EEEEEEE----HHHHHHHHHHHHHH--TTTT-EEEEEE--SSEEEE-TT--HHHHS-HHHHHHTT-EEEE-SS-S--EEE-TTEEEEEEEEETTT--HHHHHHHHHHHHHHHSS--EEE-TTS-EEETTTTEEEEEEEEEE-SSEEEEEEEEESS--HHHHHHHT--TTTTTEEE-S------S-B--GGGT-TT--HHHHHHHHHHHHHTTSSEEEEEEE-HHHHHHH-HHHHHHHHHHH-HHHHTTTSPPEEEEETTEEEEEETTEEE---------------------------PPPP-------------------PPPPPPP--PPP--HHHHHHHHHHTS-SSTTHHHHHHHHHHHHHHHHHHHHHTTT-PPPS---EEEEEETTTTEEEEEE-S----HHHHHHHTSSTT--HHHHHHHH-TTT-TT----SS-GGGGHHHHEEEEEEEEE-TTS-GGG-EEEEE-SSS--EEEE-TTPPSEEEEEEEEPSGGGGGGGSHHHHHHHHHHHTTT-SS-EEETTEE---S--TTTS-GGG--HHHHHHHHHHHHHHH-GGGTT--EEEEEEEEE-SSS-EEEEEEEE-----HHHHHHHTS----EEEEEETTEEEETT-TTSS-GGGTT-EEEEE-TTSPPPTTS------HHHHHHHHHHHHHHHHHHHHHHHH-HHHHHHHHHHHHHHHHHHHHH-S-HHHHHHHHTT--EEETTS-TT-EE-HHHHHHHS-TT---EEEEE-SSHHHHHT-HHHHHHHTTT--EEEE-SHHHHHHHHHH-EETTEEEEEHHHHHHHHHHT--------S-PPPHHHHHHHHHHHHHHH-TTT-SEEEEE----S-SEEEEETT-HHHHHHHHHHTSS-SGGGGGGG-EEEEEETTSHHHHHHHHHHHH-HHHHHHHHHHHHHHHHHHTT-----HHHHHHHHHHHHHHHH--------